Protein 8KAR (pdb70)

B-factor: mean 22.29, std 10.29, range [6.72, 79.93]

Organism: Saccharolobus solfataricus (strain ATCC 35092 / DSM 1617 / JCM 11322 / P2) (NCBI:txid273057)

InterPro domains:
  IPR006095 Glutamate/phenylalanine/leucine/valine/L-tryptophan dehydrogenase [PR00082] (94-108)
  IPR006095 Glutamate/phenylalanine/leucine/valine/L-tryptophan dehydrogenase [PR00082] (174-196)
  IPR006095 Glutamate/phenylalanine/leucine/valine/L-tryptophan dehydrogenase [PR00082] (216-236)
  IPR006095 Glutamate/phenylalanine/leucine/valine/L-tryptophan dehydrogenase [PR00082] (343-354)
  IPR006096 Glutamate/phenylalanine/leucine/valine/L-tryptophan dehydrogenase, C-terminal [PF00208] (183-417)
  IPR006096 Glutamate/phenylalanine/leucine/valine/L-tryptophan dehydrogenase, C-terminal [SM00839] (186-417)
  IPR006097 Glutamate/phenylalanine/leucine/valine/L-tryptophan dehydrogenase, dimerisation domain [PF02812] (37-163)
  IPR014362 Glutamate dehydrogenase [PIRSF000185] (8-418)
  IPR033524 Leu/Phe/Val dehydrogenases active site [PS00074] (102-115)
  IPR033922 NAD(P) binding domain of glutamate dehydrogenase [cd01076] (183-410)
  IPR036291 NAD(P)-binding domain superfamily [SSF51735] (183-418)
  IPR046346 Aminoacid dehydrogenase-like, N-terminal domain superfamily [SSF53223] (7-185)

Radius of gyration: 35.57 Å; Cα contacts (8 Å, |Δi|>4): 2792; chains: 3; bounding box: 83×95×92 Å

Secondary structure (DSSP, 8-state):
--HHHHHHHHHHHHHHHHHT--HHHHHHHTS-SEEEEEEEEEE-TTS-EEEEEEEEEEEE-TTSSEE--EEEETT--HHHHHHHHHHHHHHHHHTT-S-EEEEEEEES-GGGS-HHHHHHHHHHHHHHHGGG-BTTTEE----TT--HHHHHHHHHHHHHHH----GGG-SS--GGGT--GGGGTHHHHHHHHHHHHHHHHHTS-STT-EEEEE--SHHHHHHHHHHHHTT-EEEEEEETTEEEE-TT---HHHHHHHHHHHS-GGG-SSSEEE-HHHHHTS--SEEEE-S-SS-B-TTTGGG---SEEE--SSS-B-HHHHHHHHHHT-EEE-HHHHTTHHHHHHHHHHHHHHHTS---HHHHHHHHHHHHHHHHHHHHHHHHHH-TTS-HHHHHHHHHHHHHHHHHHHTT--/--HHHHHHHHHHHHHHHHHT--HHHHHHHTS-SEEEEEEEEEE-TTS-EEEEEEEEEEEE-TTSSEE--EEEETT--HHHHHHHHHHHHHHHHHTT-S-EEEEEEEES-GGGS-HHHHHHHHHHHHHHHGGG-BTTTEE----TT--HHHHHHHHHHHHHHH----GGG-SS--GGGT--GGGGTHHHHHHHHHHHHHHHHHSS-STT-EEEEE--SHHHHHHHHHHHHTT-EEEEEEETTEEEE-TT---HHHHHHHHHHHS-GGG-SSSEEE-HHHHHTS--SEEEE-S-SS-B-TTTGGG---SEEE--SSS-B-HHHHHHHHHHT-EEE-HHHHTTHHHHHHHHHHHHHHHTS---HHHHHHHHHHHHHHHHHHHHHHHHHSSTTS-HHHHHHHHHHHHHHHHHHHTT--/--HHHHHHHHHHHHHHHHTT--HHHHHHHTS-SEEEEEEEEEE-TTS-EEEEEEEEEEEE-TTSSEEEEEEEETT--HHHHHHHHHHHHHHHHHTT-S-EEEEEEEE--GGGS-HHHHHHHHHHHHHHHGGG-BTTTEEEE--TT--HHHHHHHHHHHHHHHS---GGG-SS--GGGT--HHHHHHHHHHHHHHHHHHHHHHSS-STT-EEEEE--SHHHHHHHHHHHHTT-EEEEEEETTEEEE-TT---HHHHHHHHHHHSSGGG-SSSEEE-HHHHHTS--SEEEE-S-SS-B-TTTGGG---SEEE--SSS-B-HHHHHHHHHHT-EEE-HHHHTTHHHHHHHHHHHHHHTTS---HHHHHHHHHHHHHHHHHHHHHHHHHS-TTS-HHHHHHHHHHHHHHHHHHHTT--

Nearest PDB structures (foldseek):
  8kar-assembly1_A  TM=1.002E+00  e=8.604E-76  Saccharolobus solfataricus
  4xgi-assembly1_D  TM=9.751E-01  e=2.715E-43  Burkholderia thailandensis E264
  4xgi-assembly1_C  TM=9.629E-01  e=1.706E-42  Burkholderia thailandensis E264
  3aog-assembly2_I  TM=8.444E-01  e=7.495E-42  Thermus thermophilus HB27
  2yfh-assembly1_C  TM=7.955E-01  e=2.673E-31  [Clostridium] symbiosum

Solvent-accessible surface area: 45843 Å² total; per-residue (Å²): 107,32,76,1,34,94,20,10,29,101,11,0,95,62,2,0,145,64,53,66,36,78,71,42,9,17,54,1,0,13,62,2,21,20,5,0,22,0,8,2,24,1,128,8,90,107,39,90,12,57,34,28,23,0,17,0,0,0,1,2,16,1,5,0,4,14,1,2,5,0,11,4,9,70,122,6,23,28,24,13,0,5,0,1,0,0,1,10,2,2,8,0,1,19,2,107,2,32,1,2,0,0,3,0,0,0,104,6,42,9,170,163,22,63,134,159,11,26,28,49,0,0,42,72,1,0,72,28,0,24,112,10,10,6,16,23,23,0,0,1,5,27,34,57,59,11,67,42,88,5,0,16,34,0,5,66,14,14,45,136,54,48,63,113,97,29,73,3,0,0,0,3,6,25,72,142,64,20,10,12,33,0,26,87,49,0,10,0,20,2,0,0,7,0,0,95,32,0,0,89,68,60,49,80,19,5,148,48,7,70,0,0,0,8,6,11,45,73,34,0,17,32,0,0,63,26,0,51,118,33,37,10,77,4,3,0,0,0,24,180,41,9,0,0,31,22,140,126,22,13,71,10,89,135,0,47,97,22,38,130,94,75,56,11,0,29,57,14,163,127,34,126,104,14,79,32,122,64,0,6,62,20,56,0,24,0,0,0,0,11,33,70,26,33,23,0,41,116,149,24,0,61,131,0,135,3,89,0,0,0,0,3,7,19,0,0,0,7,7,66,0,10,67,28,1,96,146,104,63,16,50,16,0,0,6,4,0,0,6,0,0,6,11,0,0,1,14,8,0,12,1,10,24,82,30,65,43,124,21,53,66,116,95,0,68,130,82,1,32,56,73,0,54,93,16,0,63,68,1,62,52,74,42,124,182,132,23,70,114,35,42,12,18,30,0,0,8,3,44,0,0,88,59,1,7,36,2,2,119,22,10,22,51,33,104,23,75,2,34,84,17,11,43,110,27,0,72,89,5,0,136,64,47,66,35,94,66,120,19,6,67,68,0,12,121,28,90,76,51,30,114,16,124,1,84,2,149,8,95,117,41,127,93,63,80,27,58,0,16,0,0,0,1,4,25,8,34,18,27,13,1,2,4,0,11,4,9,69,121,5,19,70,27,14,0,13,0,1,0,0,4,8,3,1,8,0,1,22,2,106,2,55,0,2,0,0,6,0,0,0,108,6,44,8,165,156,17,61,132,126,12,26,16,46,0,0,27,68,1,1,32,82,3,15,135,99,9,5,16,103,55,0,0,1,6,27,33,59,55,12,65,42,66,6,0,0,18,0,0,8,4,15,20,53,5,27,21,81,14,21,20,1,0,0,0,5,7,23,59,70,0,16,9,16,31,0,25,88,51,0,11,0,13,1,0,0,7,0,0,94,30,0,0,92,65,74,46,83,15,6,147,44,8,72,0,0,0,10,6,11,45,70,32,0,17,31,0,0,59,22,0,50,121,35,36,11,85,4,6,0,0,0,25,183,42,9,0,0,30,26,139,125,21,13,73,9,87,133,0,46,97,22,34,132,93,73,59,10,0,30,57,17,162,130,32,131,103,13,80,33,121,71,0,6,62,23,59,2,14,0,1,0,0,11,33,66,25,36,24,0,39,113,152,24,0,61,127,0,147,5,106,0,0,0,0,3,9,19,6,0,3,8,22,68,0,13,66,36,1,82,149,105,59,15,57,18,0,0,7,5,0,0,7,0,0,6,13,1,0,1,52,9,0,23,25,11,13,115,23,2,27,78,38,51,67,127,100,0,72,134,92,0,32,58,77,0,51,96,19,1,54,92,3,72,76,37,37,135,182,110,34,73,115,24,36,21,22,15,0,0,11,1,58,0,0,81,104,0,6,36,21,11,122,92,138,67,95,79,116,36,80,4,33,89,34,9,40,146,35,0,73,97,4,0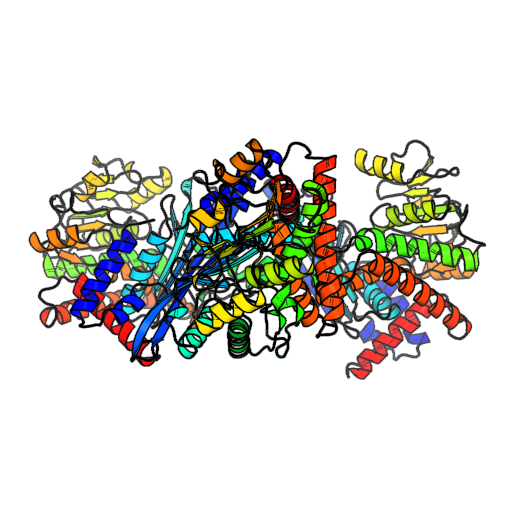,134,61,46,68,42,83,68,42,17,8,50,0,0,12,62,3,26,20,4,0,20,0,10,1,20,3,107,15,122,126,37,99,9,59,38,26,24,0,16,0,0,0,0,1,25,8,34,18,27,16,1,3,5,0,12,3,9,69,117,5,15,28,33,14,0,7,0,1,0,0,4,8,2,2,9,0,1,20,2,111,2,55,0,2,0,0,6,0,0,0,108,4,40,9,164,159,18,78,129,151,16,27,25,46,0,0,40,70,1,1,29,26,0,12,71,12,10,5,16,106,55,0,0,1,5,26,35,56,58,10,65,41,89,5,0,17,32,0,4,65,5,14,47,52,5,27,41,116,97,32,71,3,0,0,0,4,7,23,72,144,66,18,11,19,31,0,28,86,48,0,10,0,11,2,0,0,6,0,0,94,30,0,0,90,69,78,40,80,18,6,147,54,7,53,0,0,0,10,5,12,46,69,32,0,15,31,0,0,60,23,0,52,119,33,38,10,70,3,1,0,0,0,25,179,40,7,0,0,32,26,79,136,21,13,78,11,85,127,0,50,91,20,37,130,95,72,59,13,0,26,54,13,154,125,31,145,99,26,71,32,120,89,0,5,55,27,62,4,22,0,0,0,0,12,31,66,30,36,26,0,47,111,150,25,0,71,126,1,142,4,109,0,0,0,0,4,8,16,8,0,6,17,54,70,0,16,88,38,1,96,147,106,60,15,48,24,0,0,6,6,0,0,8,0,0,5,13,1,0,1,54,5,0,24,23,12,26,139,59,68,42,140,49,48,72,128,98,1,75,136,94,0,35,62,75,1,53,93,19,0,52,84,2,71,62,60,39,132,178,113,34,74,112,28,39,21,20,16,0,0,6,2,53,0,0,81,103,0,11,34,23,3,127,94,139,69,66,40

Sequence (1242 aa):
TSNLLVQQVKKLYKVGELLGLDSETIDVLSQPERVMQVKIQIRSSDGKLRTFIGWRSQHNSALGPYKGGVRYGPNVTQDEVIALSMIMTWKNSLLLLPYGGGKGGIRVDPKKLTLKELEDLSRKYVQLIHKYLGSDVDIPAPDINTNPQTMAWFLDEYIKITGKVDFAVFTGKPSELGGIGVRLYSTGLGVATIARDAANKFIGGIEGSRVIIQGFGNVGFFTAKFLSEMGAKIIGVSDIGGGVINENGIDVNRALEVVQSTGSVVNYLEGKKVTNEELLISDCDILIPAAVENVINKFNAPKVRAKLIVEGANGPLTADADEIMKQRGVIVIPDILANAGGVVGSYVEWANNRSGGIISDEEAKKLIVDRMINAFNTLYDFHKRKFADQDLRTVAMALAVDRVVGAMKARGLLTSNLLVQQVKKLYKVGELLGLDSETIDVLSQPERVMQVKIQIRSSDGKLRTFIGWRSQHNSALGPYKGGVRYGPNVTQDEVIALSMIMTWKNSLLLLPYGGGKGGIRVDPKKLTLKELEDLSRKYVQLIHKYLGSDVDIPAPDINTNPQTMAWFLDEYIKITGKVDFAVFTGKPSELGGIGVRLYSTGLGVATIARDAANKFIGGIEGSRVIIQGFGNVGFFTAKFLSEMGAKIIGVSDIGGGVINENGIDVNRALEVVQSTGSVVNYLEGKKVTNEELLISDCDILIPAAVENVINKFNAPKVRAKLIVEGANGPLTADADEIMKQRGVIVIPDILANAGGVVGSYVEWANNRSGGIISDEEAKKLIVDRMINAFNTLYDFHKRKFADQDLRTVAMALAVDRVVGAMKARGLLTSNLLVQQVKKLYKVGELLGLDSETIDVLSQPERVMQVKIQIRSSDGKLRTFIGWRSQHNSALGPYKGGVRYGPNVTQDEVIALSMIMTWKNSLLLLPYGGGKGGIRVDPKKLTLKELEDLSRKYVQLIHKYLGSDVDIPAPDINTNPQTMAWFLDEYIKITGKVDFAVFTGKPSELGGIGVRLYSTGLGVATIARDAANKFIGGIEGSRVIIQGFGNVGFFTAKFLSEMGAKIIGVSDIGGGVINENGIDVNRALEVVQSTGSVVNYLEGKKVTNEELLISDCDILIPAAVENVINKFNAPKVRAKLIVEGANGPLTADADEIMKQRGVIVIPDILANAGGVVGSYVEWANNRSGGIISDEEAKKLIVDRMINAFNTLYDFHKRKFADQDLRTVAMALAVDRVVGAMKARGLL

Foldseek 3Di:
DDCLLVQLLVLLVVLCVVLVHDPVLSVLQSAAPDKDKDKAWDQAPVRDIDIKIKMKTHRAQLQFAAEEAEAEEQPDDRSVQNSQQSLQQLLCLLLSHSHHGMYMYINDHVVPGDPVRLLSVLLVVCVVCVVQFDLGHHAYEHDHPDAQVSVVSSQVSSCVVPVDLQLSRYANHPVVSLYFPCLQQQLLVLLLLVVQVCCVVPPPGLAQFEEAEEACPSNNLSVLVVSVVVRYADQKYWHPVFIWGHSVGDPSVVLVVCCVVPVISLVVPPGDTGGSLCSQLDAGQEYEYQYEACCAELPCLLRGHYLEYGYQYAHNYGNNSQVSCLVVNRAYHHNSQSRCSNVLSSSVSSVCSVVVNPQHSVNSSVSSSVSSVVSVVVLVVCCVPPPVSDGSSSSSSSSSVVSSSVSCVVVVND/DDCLLVLQLVLQVVLCVVLVHDPVLSVLQSAAPDKDKDKAWDQAPVRDIDIKIKMKTHRAALQFAAEEAEAEEQVDDRSVQNSQQSLQQLLCLLLSHSHGGMYMYINDDVVPGDPVRLLSVLLVVCVVCVVQFDLRGHEYEHDHPDAQVSQVSSQVSSCVVPVDLQLSRYARHPVVSLYFPCLQQQQLVLLLLVVQVCCVVPVVGLAQFEEAEEACPSNNLSVLVSSVVVHHADQKYWYPVFIWGHSRGDDSVVLVVCCVVPVISLVVPHGDTGHSLCSQLDAGAEYEYQYEACQAELVCLLRGHYQEYGYQYAHNYGPNSQVSCVVVNRAYDHCSQRRCSNVLSSSVSSVCSVVVNPDHNVNSSVSSSVSSVVSVVVLVVVCVPPPVVPHSVSSSSSSSVVSSSVSCVVVVND/DDCLLVQLLVLLVVLCVVLVHDPVLSVLQSAAPDKDKDKDWDADPVGDIDIKIKMKTRRAQLQFAAEEAEAEEQPDDPSVQNSQQSLQQLLCLLLVHSHGGMYMYMNDDVVPDDPVRLLSVLLVVCVGCVVQFDLRGHEYEHDHPDAQVSVVSSQVSNCVVPVDLQLSRYARHPPVSLYFPCLQQQLLLLLLLVVQVVCVVPVPGLAAFEEEEEACPSNNLSVLVSSVVVHHADQKYWHPVFMWGHSVGDPSVVLVVCCVVPVISLPPDHGDTGGPLDSQLDATAEYEYQYEACCAELVCLLRGHYQEYEYQYAHNYGPNSVVSCVVVNRAYDHNSQRRCSNVLLSSVSSVCSVVPNPDHNVVSSVSSSVSSVVSVVVLVVVCVPPVVVHHSVSSSSSSSVVSSSVSCVVVVND

Structure (mmCIF, N/CA/C/O backbone):
data_8KAR
#
_entry.id   8KAR
#
_cell.length_a   95.267
_cell.length_b   156.419
_cell.length_c   99.330
_cell.angle_alpha   90.00
_cell.angle_beta   110.30
_cell.angle_gamma   90.00
#
_symmetry.space_group_name_H-M   'C 1 2 1'
#
loop_
_entity.id
_entity.type
_entity.pdbx_description
1 polymer 'Glutamate dehydrogenase'
2 non-polymer '2-OXOGLUTARIC ACID'
3 non-polymer NICOTINAMIDE-ADENINE-DINUCLEOTIDE
4 non-polymer 1,2-ETHANEDIOL
5 water water
#
loop_
_atom_site.group_PDB
_atom_site.id
_atom_site.type_symbol
_atom_site.label_atom_id
_atom_site.label_alt_id
_atom_site.label_comp_id
_atom_site.label_asym_id
_atom_site.label_entity_id
_atom_site.label_seq_id
_atom_site.pdbx_PDB_ins_code
_atom_site.Cartn_x
_atom_site.Cartn_y
_atom_site.Cartn_z
_atom_site.occupancy
_atom_site.B_iso_or_equiv
_atom_site.auth_seq_id
_atom_site.auth_comp_id
_atom_site.auth_asym_id
_atom_site.auth_atom_id
_atom_site.pdbx_PDB_model_num
ATOM 1 N N . THR A 1 6 ? 0.678 2.005 35.180 1.00 47.91 6 THR A N 1
ATOM 2 C CA . THR A 1 6 ? 1.501 3.197 35.341 1.00 40.97 6 THR A CA 1
ATOM 3 C C . THR A 1 6 ? 1.913 3.727 33.973 1.00 45.52 6 THR A C 1
ATOM 4 O O . THR A 1 6 ? 2.506 4.798 33.877 1.00 62.28 6 THR A O 1
ATOM 8 N N . SER A 1 7 ? 1.602 2.987 32.917 1.00 44.44 7 SER A N 1
ATOM 9 C CA . SER A 1 7 ? 1.916 3.427 31.561 1.00 40.87 7 SER A CA 1
ATOM 10 C C . SER A 1 7 ? 1.116 2.659 30.528 1.00 38.37 7 SER A C 1
ATOM 11 O O . SER A 1 7 ? 0.921 1.448 30.652 1.00 35.61 7 SER A O 1
ATOM 14 N N . ASN A 1 8 ? 0.678 3.352 29.490 1.00 34.26 8 ASN A N 1
ATOM 15 C CA . ASN A 1 8 ? -0.135 2.717 28.466 1.00 29.01 8 ASN A CA 1
ATOM 16 C C . ASN A 1 8 ? 0.668 1.735 27.619 1.00 22.63 8 ASN A C 1
ATOM 17 O O . ASN A 1 8 ? 0.094 0.859 26.981 1.00 21.62 8 ASN A O 1
ATOM 22 N N . LEU A 1 9 ? 1.991 1.885 27.596 1.00 19.31 9 LEU A N 1
ATOM 23 C CA . LEU A 1 9 ? 2.784 1.012 26.739 1.00 18.22 9 LEU A CA 1
ATOM 24 C C . LEU A 1 9 ? 2.566 -0.451 27.135 1.00 16.32 9 LEU A C 1
ATOM 25 O O . LEU A 1 9 ? 2.579 -1.347 26.298 1.00 16.08 9 LEU A O 1
ATOM 30 N N . LEU A 1 10 ? 2.369 -0.735 28.438 1.00 15.80 10 LEU A N 1
ATOM 31 C CA . LEU A 1 10 ? 2.163 -2.117 28.814 1.00 15.60 10 LEU A CA 1
ATOM 32 C C . LEU A 1 10 ? 0.837 -2.626 28.250 1.00 15.36 10 LEU A C 1
ATOM 33 O O . LEU A 1 10 ? 0.740 -3.752 27.801 1.00 15.25 10 LEU A O 1
ATOM 38 N N . VAL A 1 11 ? -0.212 -1.813 28.288 1.00 15.21 11 VAL A N 1
ATOM 39 C CA . VAL A 1 11 ? -1.480 -2.217 27.723 1.00 16.19 11 VAL A CA 1
ATOM 40 C C . VAL A 1 11 ? -1.291 -2.552 26.233 1.00 15.18 11 VAL A C 1
ATOM 41 O O . VAL A 1 11 ? -1.810 -3.550 25.749 1.00 16.01 11 VAL A O 1
ATOM 45 N N . GLN A 1 12 ? -0.519 -1.739 25.522 1.00 14.34 12 GLN A N 1
ATOM 46 C CA . GLN A 1 12 ? -0.324 -1.924 24.087 1.00 15.87 12 GLN A CA 1
ATOM 47 C C . GLN A 1 12 ? 0.476 -3.202 23.825 1.00 16.85 12 GLN A C 1
ATOM 48 O O . GLN A 1 12 ? 0.097 -4.019 23.000 1.00 18.31 12 GLN A O 1
ATOM 54 N N . GLN A 1 13 ? 1.545 -3.414 24.587 1.00 16.99 13 GLN A N 1
ATOM 55 C CA . GLN A 1 13 ? 2.426 -4.538 24.306 1.00 15.97 13 GLN A CA 1
ATOM 56 C C . GLN A 1 13 ? 1.738 -5.857 24.677 1.00 15.93 13 GLN A C 1
ATOM 57 O O . GLN A 1 13 ? 1.991 -6.878 24.061 1.00 16.16 13 GLN A O 1
ATOM 63 N N . VAL A 1 14 ? 0.894 -5.862 25.710 1.00 17.29 14 VAL A N 1
ATOM 64 C CA . VAL A 1 14 ? 0.113 -7.038 26.065 1.00 17.58 14 VAL A CA 1
ATOM 65 C C . VAL A 1 14 ? -0.922 -7.324 24.978 1.00 18.19 14 VAL A C 1
ATOM 66 O O . VAL A 1 14 ? -1.173 -8.487 24.627 1.00 18.57 14 VAL A O 1
ATOM 70 N N . LYS A 1 15 ? 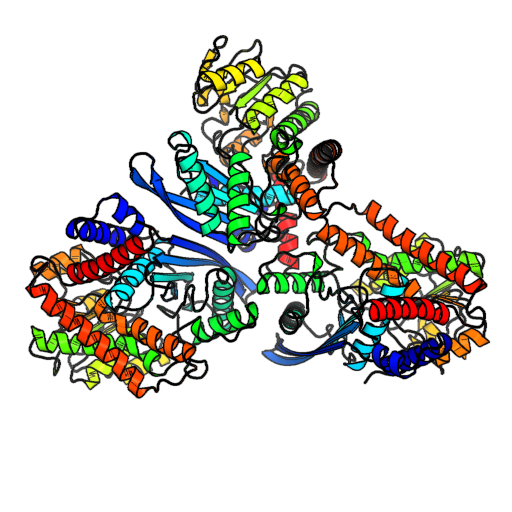-1.489 -6.284 24.401 1.00 18.99 15 LYS A N 1
ATOM 71 C CA . LYS A 1 15 ? -2.506 -6.501 23.381 1.00 22.34 15 LYS A CA 1
ATOM 72 C C . LYS A 1 15 ? -1.847 -7.091 22.130 1.00 20.97 15 LYS A C 1
ATOM 73 O O . LYS A 1 15 ? -2.387 -8.020 21.538 1.00 21.35 15 LYS A O 1
ATOM 79 N N . LYS A 1 16 ? -0.636 -6.631 21.794 1.00 18.27 16 LYS A N 1
ATOM 80 C CA . LYS A 1 16 ? 0.059 -7.136 20.620 1.00 17.76 16 LYS A CA 1
ATOM 81 C C . LYS A 1 16 ? 0.439 -8.609 20.823 1.00 17.77 16 LYS A C 1
ATOM 82 O O . LYS A 1 16 ? 0.390 -9.402 19.892 1.00 18.24 16 LYS A O 1
ATOM 88 N N . LEU A 1 17 ? 0.819 -8.981 22.043 1.00 17.30 17 LEU A N 1
ATOM 89 C CA . LEU A 1 17 ? 1.081 -10.367 22.397 1.00 18.03 17 LEU A CA 1
ATOM 90 C C . LEU A 1 17 ? -0.196 -11.217 22.296 1.00 17.58 17 LEU A C 1
ATOM 91 O O . LEU A 1 17 ? -0.148 -12.327 21.793 1.00 16.90 17 LEU A O 1
ATOM 96 N N . TYR A 1 18 ? -1.325 -10.757 22.851 1.00 18.05 18 TYR A N 1
ATOM 97 C CA . TYR A 1 18 ? -2.578 -11.494 22.757 1.00 18.28 18 TYR A CA 1
ATOM 98 C C . TYR A 1 18 ? -2.897 -11.848 21.295 1.00 18.18 18 TYR A C 1
ATOM 99 O O . TYR A 1 18 ? -3.311 -12.955 20.995 1.00 19.29 18 TYR A O 1
ATOM 108 N N . LYS A 1 19 ? -2.673 -10.918 20.379 1.00 19.62 19 LYS A N 1
ATOM 109 C CA . LYS A 1 19 ? -3.044 -11.106 18.983 1.00 21.14 19 LYS A CA 1
ATOM 110 C C . LYS A 1 19 ? -2.212 -12.204 18.329 1.00 21.64 19 LYS A C 1
ATOM 111 O O . LYS A 1 19 ? -2.770 -13.057 17.637 1.00 19.55 19 LYS A O 1
ATOM 117 N N . VAL A 1 20 ? -0.872 -12.194 18.554 1.00 20.44 20 VAL A N 1
ATOM 118 C CA . VAL A 1 20 ? -0.033 -13.237 17.990 1.00 20.37 20 VAL A CA 1
ATOM 119 C C . VAL A 1 20 ? -0.299 -14.582 18.686 1.00 20.39 20 VAL A C 1
ATOM 120 O O . VAL A 1 20 ? -0.295 -15.614 18.042 1.00 19.12 20 VAL A O 1
ATOM 124 N N . GLY A 1 21 ? -0.542 -14.590 20.008 1.00 20.59 21 GLY A N 1
ATOM 125 C CA . GLY A 1 21 ? -0.843 -15.835 20.696 1.00 19.74 21 GLY A CA 1
ATOM 126 C C . GLY A 1 21 ? -2.070 -16.543 20.115 1.00 20.63 21 GLY A C 1
ATOM 127 O O . GLY A 1 21 ? -2.067 -17.764 19.974 1.00 21.88 21 GLY A O 1
ATOM 128 N N . GLU A 1 22 ? -3.115 -15.773 19.803 1.00 20.88 22 GLU A N 1
ATOM 129 C CA . GLU A 1 22 ? -4.318 -16.288 19.163 1.00 23.16 22 GLU A CA 1
ATOM 130 C C . GLU A 1 22 ? -3.967 -16.892 17.798 1.00 23.42 22 GLU A C 1
ATOM 131 O O . GLU A 1 22 ? -4.441 -17.985 17.473 1.00 20.43 22 GLU A O 1
ATOM 137 N N . LEU A 1 23 ? -3.076 -16.227 17.041 1.00 21.70 23 LEU A N 1
ATOM 138 C CA . LEU A 1 23 ? -2.719 -16.720 15.716 1.00 23.35 23 LEU A CA 1
ATOM 139 C C . LEU A 1 23 ? -1.941 -18.033 15.831 1.00 22.83 23 LEU A C 1
ATOM 140 O O . LEU A 1 23 ? -2.131 -18.919 15.008 1.00 24.00 23 LEU A O 1
ATOM 145 N N . LEU A 1 24 ? -1.127 -18.175 16.887 1.00 22.51 24 LEU A N 1
ATOM 146 C CA . LEU A 1 24 ? -0.304 -19.364 17.098 1.00 22.50 24 LEU A CA 1
ATOM 147 C C . LEU A 1 24 ? -1.113 -20.518 17.695 1.00 21.23 24 LEU A C 1
ATOM 148 O O . LEU A 1 24 ? -0.621 -21.638 17.775 1.00 23.00 24 LEU A O 1
ATOM 153 N N . GLY A 1 25 ? -2.322 -20.229 18.170 1.00 20.31 25 GLY A N 1
ATOM 154 C CA . GLY A 1 25 ? -3.166 -21.232 18.783 1.00 20.91 25 GLY A CA 1
ATOM 155 C C . GLY A 1 25 ? -2.725 -21.545 20.213 1.00 21.59 25 GLY A C 1
ATOM 156 O O . GLY A 1 25 ? -2.932 -22.651 20.671 1.00 20.98 25 GLY A O 1
ATOM 157 N N . LEU A 1 26 ? -2.046 -20.599 20.873 1.00 21.12 26 LEU A N 1
ATOM 158 C CA . LEU A 1 26 ? -1.525 -20.814 22.211 1.00 21.67 26 LEU A CA 1
ATOM 159 C C . LEU A 1 26 ? -2.688 -20.816 23.186 1.00 23.24 26 LEU A C 1
ATOM 160 O O . LEU A 1 26 ? -3.681 -20.123 22.980 1.00 21.91 26 LEU A O 1
ATOM 165 N N . ASP A 1 27 ? -2.547 -21.534 24.294 1.00 24.62 27 ASP A N 1
ATOM 166 C CA . ASP A 1 27 ? -3.651 -21.481 25.227 1.00 26.15 27 ASP A CA 1
ATOM 167 C C . ASP A 1 27 ? -3.568 -20.201 26.051 1.00 23.25 27 ASP A C 1
ATOM 168 O O . ASP A 1 27 ? -2.533 -19.541 26.174 1.00 20.72 27 ASP A O 1
ATOM 173 N N . SER A 1 28 ? -4.746 -19.814 26.531 1.00 23.08 28 SER A N 1
ATOM 174 C CA . SER A 1 28 ? -4.946 -18.540 27.179 1.00 23.23 28 SER A CA 1
ATOM 175 C C . SER A 1 28 ? -3.945 -18.388 28.330 1.00 21.11 28 SER A C 1
ATOM 176 O O . SER A 1 28 ? -3.387 -17.324 28.560 1.00 18.56 28 SER A O 1
ATOM 179 N N . GLU A 1 29 ? -3.684 -19.504 29.003 1.00 21.68 29 GLU A N 1
ATOM 180 C CA . GLU A 1 29 ? -2.888 -19.495 30.213 1.00 22.91 29 GLU A CA 1
ATOM 181 C C . GLU A 1 29 ? -1.417 -19.319 29.858 1.00 19.86 29 GLU A C 1
ATOM 182 O O . GLU A 1 29 ? -0.701 -18.683 30.612 1.00 20.39 29 GLU A O 1
ATOM 188 N N . THR A 1 30 ? -0.998 -19.826 28.691 1.00 18.85 30 THR A N 1
ATOM 189 C CA . THR A 1 30 ? 0.375 -19.687 28.243 1.00 18.13 30 THR A CA 1
ATOM 190 C C . THR A 1 30 ? 0.595 -18.222 27.900 1.00 16.92 30 THR A C 1
ATOM 191 O O . THR A 1 30 ? 1.630 -17.652 28.210 1.00 16.75 30 THR A O 1
ATOM 195 N N . ILE A 1 31 ? -0.384 -17.639 27.215 1.00 15.99 31 ILE A N 1
ATOM 196 C CA . ILE A 1 31 ? -0.287 -16.219 26.895 1.00 16.23 31 ILE A CA 1
ATOM 197 C C . ILE A 1 31 ? -0.145 -15.424 28.187 1.00 16.36 31 ILE A C 1
ATOM 198 O O . ILE A 1 31 ? 0.697 -14.521 28.248 1.00 16.38 31 ILE A O 1
ATOM 203 N N . ASP A 1 32 ? -0.920 -15.785 29.215 1.00 16.87 32 ASP A N 1
ATOM 204 C CA . ASP A 1 32 ? -0.814 -15.097 30.487 1.00 18.01 32 ASP A CA 1
ATOM 205 C C . ASP A 1 32 ? 0.615 -15.120 31.023 1.00 16.93 32 ASP A C 1
ATOM 206 O O . ASP A 1 32 ? 1.076 -14.114 31.537 1.00 17.95 32 ASP A O 1
ATOM 211 N N . VAL A 1 33 ? 1.287 -16.278 30.994 1.00 16.72 33 VAL A N 1
ATOM 212 C CA . VAL A 1 33 ? 2.652 -16.366 31.491 1.00 16.61 33 VAL A CA 1
ATOM 213 C C . VAL A 1 33 ? 3.568 -15.423 30.732 1.00 16.38 33 VAL A C 1
ATOM 214 O O . VAL A 1 33 ? 4.381 -14.720 31.335 1.00 16.16 33 VAL A O 1
ATOM 218 N N . LEU A 1 34 ? 3.468 -15.433 29.391 1.00 16.81 34 LEU A N 1
ATOM 219 C CA . LEU A 1 34 ? 4.273 -14.542 28.558 1.00 17.18 34 LEU A CA 1
ATOM 220 C C . LEU A 1 34 ? 3.946 -13.063 28.774 1.00 18.49 34 LEU A C 1
ATOM 221 O O . LEU A 1 34 ? 4.812 -12.223 28.511 1.00 20.11 34 LEU A O 1
ATOM 226 N N . SER A 1 35 ? 2.711 -12.735 29.183 1.00 19.16 35 SER A N 1
ATOM 227 C CA . SER A 1 35 ? 2.275 -11.364 29.392 1.00 17.93 35 SER A CA 1
ATOM 228 C C . SER A 1 35 ? 2.872 -10.689 30.641 1.00 20.53 35 SER A C 1
ATOM 229 O O . SER A 1 35 ? 2.720 -9.454 30.811 1.00 20.70 35 SER A O 1
ATOM 232 N N . GLN A 1 36 ? 3.472 -11.474 31.542 1.00 18.23 36 GLN A N 1
ATOM 233 C CA . GLN A 1 36 ? 3.899 -11.017 32.864 1.00 17.67 36 GLN A CA 1
ATOM 234 C C . GLN A 1 36 ? 5.399 -11.240 32.996 1.00 15.90 36 GLN A C 1
ATOM 235 O O . GLN A 1 36 ? 5.917 -12.274 32.585 1.00 14.95 36 GLN A O 1
ATOM 241 N N . PRO A 1 37 ? 6.091 -10.269 33.592 1.00 13.52 37 PRO A N 1
ATOM 242 C CA . PRO A 1 37 ? 7.523 -10.471 33.722 1.00 13.39 37 PRO A CA 1
ATOM 243 C C . PRO A 1 37 ? 7.923 -11.363 34.865 1.00 12.48 37 PRO A C 1
ATOM 244 O O . PRO A 1 37 ? 7.302 -11.356 35.896 1.00 13.14 37 PRO A O 1
ATOM 248 N N . GLU A 1 38 ? 9.046 -12.084 34.699 1.00 12.39 38 GLU A N 1
ATOM 249 C CA . GLU A 1 38 ? 9.514 -12.889 35.785 1.00 12.34 38 GLU A CA 1
ATOM 250 C C . GLU A 1 38 ? 9.854 -12.145 37.048 1.00 11.82 38 GLU A C 1
ATOM 251 O O . GLU A 1 38 ? 9.507 -12.568 38.124 1.00 12.91 38 GLU A O 1
ATOM 257 N N . ARG A 1 39 ? 10.582 -11.023 36.917 1.00 13.33 39 ARG A N 1
ATOM 258 C CA . ARG A 1 39 ? 11.016 -10.309 38.085 1.00 13.19 39 ARG A CA 1
ATOM 259 C C . ARG A 1 39 ? 11.135 -8.821 37.792 1.00 12.63 39 ARG A C 1
ATOM 260 O O . ARG A 1 39 ? 11.629 -8.432 36.767 1.00 13.61 39 ARG A O 1
ATOM 268 N N . VAL A 1 40 ? 10.617 -8.034 38.694 1.00 11.73 40 VAL A N 1
ATOM 269 C CA . VAL A 1 40 ? 10.751 -6.580 38.557 1.00 10.17 40 VAL A CA 1
ATOM 270 C C . VAL A 1 40 ? 11.287 -6.056 39.876 1.00 10.73 40 VAL A C 1
ATOM 271 O O . VAL A 1 40 ? 10.771 -6.429 40.936 1.00 9.89 40 VAL A O 1
ATOM 275 N N . MET A 1 41 ? 12.312 -5.168 39.799 1.00 11.45 41 MET A N 1
ATOM 276 C CA . MET A 1 41 ? 12.863 -4.542 40.981 1.00 11.71 41 MET A CA 1
ATOM 277 C C . MET A 1 41 ? 12.529 -3.058 40.858 1.00 12.70 41 MET A C 1
ATOM 278 O O . MET A 1 41 ? 12.624 -2.509 39.770 1.00 12.06 41 MET A O 1
ATOM 283 N N . GLN A 1 42 ? 12.049 -2.493 41.953 1.00 12.11 42 GLN A N 1
ATOM 284 C CA . GLN A 1 42 ? 11.956 -1.039 42.084 1.00 14.21 42 GLN A CA 1
ATOM 285 C C . GLN A 1 42 ? 12.920 -0.607 43.169 1.00 14.11 42 GLN A C 1
ATOM 286 O O . GLN A 1 42 ? 12.972 -1.235 44.214 1.00 16.48 42 GLN A O 1
ATOM 292 N N . VAL A 1 43 ? 13.636 0.499 42.989 1.00 15.90 43 VAL A N 1
ATOM 293 C CA . VAL A 1 43 ? 14.634 0.865 43.972 1.00 15.75 43 VAL A CA 1
ATOM 294 C C . VAL A 1 43 ? 14.573 2.386 44.178 1.00 15.77 43 VAL A C 1
ATOM 295 O O . VAL A 1 43 ? 14.263 3.166 43.270 1.00 16.46 43 VAL A O 1
ATOM 299 N N . LYS A 1 44 ? 14.871 2.781 45.423 1.00 15.17 44 LYS A N 1
ATOM 300 C CA . LYS A 1 44 ? 14.965 4.171 45.802 1.00 17.16 44 LYS A CA 1
ATOM 301 C C . LYS A 1 44 ? 16.431 4.607 45.756 1.00 17.78 44 LYS A C 1
ATOM 302 O O . LYS A 1 44 ? 17.290 3.966 46.372 1.00 17.46 44 LYS A O 1
ATOM 308 N N . ILE A 1 45 ? 16.670 5.758 45.111 1.00 17.66 45 ILE A N 1
ATOM 309 C CA . ILE A 1 45 ? 17.982 6.364 45.003 1.00 19.41 45 ILE A CA 1
ATOM 310 C C . ILE A 1 45 ? 17.876 7.761 45.591 1.00 21.16 45 ILE A C 1
ATOM 311 O O . ILE A 1 45 ? 17.075 8.538 45.088 1.00 21.52 45 ILE A O 1
ATOM 316 N N . GLN A 1 46 ? 18.642 8.082 46.647 1.00 23.85 46 GLN A N 1
ATOM 317 C CA . GLN A 1 46 ? 18.703 9.477 47.070 1.00 25.13 46 GLN A CA 1
ATOM 318 C C . GLN A 1 46 ? 20.097 10.024 46.785 1.00 27.05 46 GLN A C 1
ATOM 319 O O . GLN A 1 46 ? 21.093 9.325 46.864 1.00 27.93 46 GLN A O 1
ATOM 325 N N . ILE A 1 47 ? 20.135 11.294 46.398 1.00 28.16 47 ILE A N 1
ATOM 326 C CA . ILE A 1 47 ? 21.391 11.975 46.143 1.00 31.22 47 ILE A CA 1
ATOM 327 C C . ILE A 1 47 ? 21.319 13.342 46.816 1.00 30.76 47 ILE A C 1
ATOM 328 O O . ILE A 1 47 ? 20.253 13.942 46.913 1.00 30.62 47 ILE A O 1
ATOM 333 N N . ARG A 1 48 ? 22.486 13.825 47.235 1.00 35.93 48 ARG A N 1
ATOM 334 C CA . ARG A 1 48 ? 22.653 15.172 47.765 1.00 41.56 48 ARG A CA 1
ATOM 335 C C . ARG A 1 48 ? 23.103 16.059 46.614 1.00 37.73 48 ARG A C 1
ATOM 336 O O . ARG A 1 48 ? 24.154 15.818 46.052 1.00 39.06 48 ARG A O 1
ATOM 344 N N . SER A 1 49 ? 22.298 17.053 46.255 1.00 38.25 49 SER A N 1
ATOM 345 C CA . SER A 1 49 ? 22.555 17.850 45.067 1.00 45.05 49 SER A CA 1
ATOM 346 C C . SER A 1 49 ? 23.627 18.904 45.344 1.00 50.18 49 SER A C 1
ATOM 347 O O . SER A 1 49 ? 24.051 19.055 46.490 1.00 48.35 49 SER A O 1
ATOM 350 N N . SER A 1 50 ? 24.048 19.609 44.273 1.00 57.63 50 SER A N 1
ATOM 351 C CA . SER A 1 50 ? 25.032 20.689 44.325 1.00 60.51 50 SER A CA 1
ATOM 352 C C . SER A 1 50 ? 24.588 21.776 45.302 1.00 61.32 50 SER A C 1
ATOM 353 O O . SER A 1 50 ? 25.401 22.291 46.059 1.00 69.08 50 SER A O 1
ATOM 356 N N . ASP A 1 51 ? 23.291 22.109 45.277 1.00 61.91 51 ASP A N 1
ATOM 357 C CA . ASP A 1 51 ? 22.710 23.129 46.140 1.00 60.84 51 ASP A CA 1
ATOM 358 C C . ASP A 1 51 ? 22.637 22.681 47.604 1.00 56.94 51 ASP A C 1
ATOM 359 O O . ASP A 1 51 ? 22.283 23.491 48.454 1.00 61.04 51 ASP A O 1
ATOM 364 N N . GLY A 1 52 ? 22.929 21.408 47.913 1.00 54.47 52 GLY A N 1
ATOM 365 C CA . GLY A 1 52 ? 22.882 20.920 49.287 1.00 50.60 52 GLY A CA 1
ATOM 366 C C . GLY A 1 52 ? 21.565 20.213 49.625 1.00 46.80 52 GLY A C 1
ATOM 367 O O . GLY A 1 52 ? 21.426 19.640 50.696 1.00 45.28 52 GLY A O 1
ATOM 368 N N . LYS A 1 53 ? 20.617 20.224 48.682 1.00 47.76 53 LYS A N 1
ATOM 369 C CA . LYS A 1 53 ? 19.292 19.640 48.847 1.00 47.57 53 LYS A CA 1
ATOM 370 C C . LYS A 1 53 ? 19.355 18.126 48.609 1.00 40.32 53 LYS A C 1
ATOM 371 O O . LYS A 1 53 ? 20.011 17.658 47.683 1.00 35.03 53 LYS A O 1
ATOM 377 N N . LEU A 1 54 ? 18.663 17.360 49.457 1.00 37.12 54 LEU A N 1
ATOM 378 C CA . LEU A 1 54 ? 18.538 15.920 49.274 1.00 35.98 54 LEU A CA 1
ATOM 379 C C . LEU A 1 54 ? 17.361 15.629 48.349 1.00 32.24 54 LEU A C 1
ATOM 380 O O . LEU A 1 54 ? 16.276 16.162 48.542 1.00 33.13 54 LEU A O 1
ATOM 385 N N . ARG A 1 55 ? 17.591 14.815 47.316 1.00 31.30 55 ARG A N 1
ATOM 386 C CA . ARG A 1 55 ? 16.537 14.484 46.366 1.00 29.10 55 ARG A CA 1
ATOM 387 C C . ARG A 1 55 ? 16.433 12.970 46.225 1.00 24.53 55 ARG A C 1
ATOM 388 O O . ARG A 1 55 ? 17.444 12.278 46.184 1.00 23.42 55 ARG A O 1
ATOM 396 N N . THR A 1 56 ? 15.189 12.497 46.113 1.00 19.93 56 THR A N 1
ATOM 397 C CA . THR A 1 56 ? 14.901 11.058 46.015 1.00 17.91 56 THR A CA 1
ATOM 398 C C . THR A 1 56 ? 14.301 10.732 44.645 1.00 17.90 56 THR A C 1
ATOM 399 O O . THR A 1 56 ? 13.336 11.376 44.223 1.00 17.73 56 THR A O 1
ATOM 403 N N . PHE A 1 57 ? 14.824 9.664 44.000 1.00 16.88 57 PHE A N 1
ATOM 404 C CA . PHE A 1 57 ? 14.349 9.221 42.698 1.00 14.99 57 PHE A CA 1
ATOM 405 C C . PHE A 1 57 ? 14.028 7.728 42.760 1.00 15.58 57 PHE A C 1
ATOM 406 O O . PHE A 1 57 ? 14.683 6.972 43.481 1.00 16.31 57 PHE A O 1
ATOM 414 N N . ILE A 1 58 ? 13.059 7.314 41.960 1.00 15.53 58 ILE A N 1
ATOM 415 C CA . ILE A 1 58 ? 12.714 5.895 41.868 1.00 13.93 58 ILE A CA 1
ATOM 416 C C . ILE A 1 58 ? 13.156 5.327 40.522 1.00 13.26 58 ILE A C 1
ATOM 417 O O . ILE A 1 58 ? 12.940 5.956 39.482 1.00 15.06 58 ILE A O 1
ATOM 422 N N . GLY A 1 59 ? 13.682 4.082 40.523 1.00 13.38 59 GLY A N 1
ATOM 423 C CA . GLY A 1 59 ? 14.005 3.413 39.266 1.00 12.48 59 GLY A CA 1
ATOM 424 C C . GLY A 1 59 ? 13.539 1.946 39.295 1.00 12.22 59 GLY A C 1
ATOM 425 O O . GLY A 1 59 ? 13.133 1.442 40.354 1.00 10.55 59 GLY A O 1
ATOM 426 N N . TRP A 1 60 ? 13.510 1.339 38.105 1.00 10.72 60 TRP A N 1
ATOM 427 C CA . TRP A 1 60 ? 13.151 -0.063 37.939 1.00 12.11 60 TRP A CA 1
ATOM 428 C C . TRP A 1 60 ? 14.163 -0.829 37.095 1.00 12.31 60 TRP A C 1
ATOM 429 O O . TRP A 1 60 ? 14.830 -0.291 36.212 1.00 13.53 60 TRP A O 1
ATOM 440 N N . ARG A 1 61 ? 14.194 -2.160 37.315 1.00 12.85 61 ARG A N 1
ATOM 441 C CA . ARG A 1 61 ? 14.760 -3.094 36.382 1.00 12.55 61 ARG A CA 1
ATOM 442 C C . ARG A 1 61 ? 13.749 -4.239 36.213 1.00 11.64 61 ARG A C 1
ATOM 443 O O . ARG A 1 61 ? 13.317 -4.815 37.203 1.00 11.63 61 ARG A O 1
ATOM 451 N N . SER A 1 62 ? 13.231 -4.388 34.973 1.00 12.14 62 SER A N 1
ATOM 452 C CA . SER A 1 62 ? 12.259 -5.424 34.667 1.00 12.97 62 SER A CA 1
ATOM 453 C C . SER A 1 62 ? 12.985 -6.523 33.930 1.00 13.01 62 SER A C 1
ATOM 454 O O . SER A 1 62 ? 13.556 -6.282 32.856 1.00 14.49 62 SER A O 1
ATOM 457 N N . GLN A 1 63 ? 12.788 -7.733 34.405 1.00 13.30 63 GLN A N 1
ATOM 458 C CA . GLN A 1 63 ? 13.425 -8.917 33.872 1.00 14.10 63 GLN A CA 1
ATOM 459 C C . GLN A 1 63 ? 12.259 -9.777 33.383 1.00 12.86 63 GLN A C 1
ATOM 460 O O . GLN A 1 63 ? 11.640 -10.488 34.157 1.00 14.32 63 GLN A O 1
ATOM 466 N N . HIS A 1 64 ? 11.940 -9.665 32.078 1.00 13.05 64 HIS A N 1
ATOM 467 C CA . HIS A 1 64 ? 10.638 -10.079 31.584 1.00 13.77 64 HIS A CA 1
ATOM 468 C C . HIS A 1 64 ? 10.645 -11.593 31.406 1.00 13.00 64 HIS A C 1
ATOM 469 O O . HIS A 1 64 ? 9.731 -12.287 31.886 1.00 11.44 64 HIS A O 1
ATOM 476 N N . ASN A 1 65 ? 11.673 -12.073 30.687 1.00 13.20 65 ASN A N 1
ATOM 477 C CA . ASN A 1 65 ? 11.712 -13.451 30.235 1.00 11.56 65 ASN A CA 1
ATOM 478 C C . ASN A 1 65 ? 13.167 -13.875 30.008 1.00 12.02 65 ASN A C 1
ATOM 479 O O . ASN A 1 65 ? 13.902 -13.168 29.317 1.00 12.12 65 ASN A O 1
ATOM 484 N N . SER A 1 66 ? 13.539 -15.048 30.539 1.00 11.09 66 SER A N 1
ATOM 485 C CA . SER A 1 66 ? 14.907 -15.574 30.426 1.00 11.93 66 SER A CA 1
ATOM 486 C C . SER A 1 66 ? 14.922 -17.018 29.889 1.00 12.11 66 SER A C 1
ATOM 487 O O . SER A 1 66 ? 15.896 -17.775 30.062 1.00 12.71 66 SER A O 1
ATOM 490 N N . ALA A 1 67 ? 13.866 -17.403 29.141 1.00 12.59 67 ALA A N 1
ATOM 491 C CA . ALA A 1 67 ? 13.812 -18.728 28.521 1.00 13.56 67 ALA A CA 1
ATOM 492 C C . ALA A 1 67 ? 15.048 -18.984 27.644 1.00 13.34 67 ALA A C 1
ATOM 493 O O . ALA A 1 67 ? 15.606 -20.084 27.681 1.00 12.23 67 ALA A O 1
ATOM 495 N N . LEU A 1 68 ? 15.564 -17.907 26.997 1.00 13.60 68 LEU A N 1
ATOM 496 C CA . LEU A 1 68 ? 16.528 -18.055 25.904 1.00 13.69 68 LEU A CA 1
ATOM 497 C C . LEU A 1 68 ? 17.895 -17.545 26.316 1.00 13.52 68 LEU A C 1
ATOM 498 O O . LEU A 1 68 ? 18.834 -17.641 25.548 1.00 14.83 68 LEU A O 1
ATOM 503 N N . GLY A 1 69 ? 18.025 -17.149 27.591 1.00 14.57 69 GLY A N 1
ATOM 504 C CA . GLY A 1 69 ? 19.307 -16.686 28.076 1.00 15.05 69 GLY A CA 1
ATOM 505 C C . GLY A 1 69 ? 19.150 -15.583 29.120 1.00 13.84 69 GLY A C 1
ATOM 506 O O . GLY A 1 69 ? 18.043 -15.210 29.521 1.00 13.99 69 GLY A O 1
ATOM 507 N N . PRO A 1 70 ? 20.270 -14.990 29.559 1.00 14.53 70 PRO A N 1
ATOM 508 C CA . PRO A 1 70 ? 20.219 -13.881 30.506 1.00 13.77 70 PRO A CA 1
ATOM 509 C C . PRO A 1 70 ? 19.459 -12.689 29.939 1.00 13.02 70 PRO A C 1
ATOM 510 O O . PRO A 1 70 ? 19.422 -12.441 28.706 1.00 12.40 70 PRO A O 1
ATOM 514 N N . TYR A 1 71 ? 18.879 -11.927 30.860 1.00 13.01 71 TYR A N 1
ATOM 515 C CA . TYR A 1 71 ? 18.120 -10.732 30.475 1.00 14.68 71 TYR A CA 1
ATOM 516 C C . TYR A 1 71 ? 19.081 -9.728 29.823 1.00 13.07 71 TYR A C 1
ATOM 517 O O . TYR A 1 71 ? 20.269 -9.644 30.184 1.00 11.56 71 TYR A O 1
ATOM 526 N N . LYS A 1 72 ? 18.593 -9.076 28.752 1.00 14.10 72 LYS A N 1
ATOM 527 C CA . LYS A 1 72 ? 19.335 -8.058 28.019 1.00 13.66 72 LYS A CA 1
ATOM 528 C C . LYS A 1 72 ? 18.463 -6.857 27.675 1.00 13.18 72 LYS A C 1
ATOM 529 O O . LYS A 1 72 ? 17.399 -7.028 27.069 1.00 11.60 72 LYS A O 1
ATOM 535 N N . GLY A 1 73 ? 18.973 -5.629 27.924 1.00 11.40 73 GLY A N 1
ATOM 536 C CA . GLY A 1 73 ? 18.257 -4.439 27.497 1.00 13.64 73 GLY A CA 1
ATOM 537 C C . GLY A 1 73 ? 18.767 -3.179 28.182 1.00 13.46 73 GLY A C 1
ATOM 538 O O . GLY A 1 73 ? 19.321 -3.236 29.290 1.00 15.02 73 GLY A O 1
ATOM 539 N N . GLY A 1 74 ? 18.408 -2.028 27.618 1.00 14.64 74 GLY A N 1
ATOM 540 C CA . GLY A 1 74 ? 18.973 -0.761 28.034 1.00 14.38 74 GLY A CA 1
ATOM 541 C C . GLY A 1 74 ? 18.338 -0.157 29.286 1.00 15.27 74 GLY A C 1
ATOM 542 O O . GLY A 1 74 ? 17.378 -0.687 29.832 1.00 14.07 74 GLY A O 1
ATOM 543 N N . VAL A 1 75 ? 18.851 1.031 29.659 1.00 15.99 75 VAL A N 1
ATOM 544 C CA . VAL A 1 75 ? 18.305 1.747 30.786 1.00 14.53 75 VAL A CA 1
ATOM 545 C C . VAL A 1 75 ? 18.025 3.202 30.333 1.00 12.69 75 VAL A C 1
ATOM 546 O O . VAL A 1 75 ? 18.881 3.841 29.760 1.00 13.02 75 VAL A O 1
ATOM 550 N N . ARG A 1 76 ? 16.798 3.658 30.565 1.00 11.58 76 ARG A N 1
ATOM 551 C CA . ARG A 1 76 ? 16.420 5.055 30.185 1.00 13.27 76 ARG A CA 1
ATOM 552 C C . ARG A 1 76 ? 16.191 5.949 31.344 1.00 13.95 76 ARG A C 1
ATOM 553 O O . ARG A 1 76 ? 15.695 5.533 32.370 1.00 12.52 76 ARG A O 1
ATOM 561 N N . TYR A 1 77 ? 16.596 7.233 31.165 1.00 14.63 77 TYR A N 1
ATOM 562 C CA . TYR A 1 77 ? 16.353 8.218 32.178 1.00 14.23 77 TYR A CA 1
ATOM 563 C C . TYR A 1 77 ? 15.368 9.237 31.585 1.00 13.35 77 TYR A C 1
ATOM 564 O O . TYR A 1 77 ? 15.520 9.695 30.478 1.00 12.54 77 TYR A O 1
ATOM 573 N N . GLY A 1 78 ? 14.333 9.503 32.333 1.00 14.12 78 GLY A N 1
ATOM 574 C CA . GLY A 1 78 ? 13.309 10.432 31.840 1.00 14.34 78 GLY A CA 1
ATOM 575 C C . GLY A 1 78 ? 12.268 10.750 32.891 1.00 16.36 78 GLY A C 1
ATOM 576 O O . GLY A 1 78 ? 11.995 9.926 33.761 1.00 15.79 78 GLY A O 1
ATOM 577 N N . PRO A 1 79 ? 11.678 11.984 32.854 1.00 16.07 79 PRO A N 1
ATOM 578 C CA . PRO A 1 79 ? 10.795 12.437 33.929 1.00 15.59 79 PRO A CA 1
ATOM 579 C C . PRO A 1 79 ? 9.410 11.773 33.925 1.00 17.23 79 PRO A C 1
ATOM 580 O O . PRO A 1 79 ? 8.726 11.811 34.943 1.00 14.78 79 PRO A O 1
ATOM 584 N N . ASN A 1 80 ? 9.052 11.093 32.820 1.00 17.48 80 ASN A N 1
ATOM 585 C CA . ASN A 1 80 ? 7.786 10.358 32.719 1.00 19.50 80 ASN A CA 1
ATOM 586 C C . ASN A 1 80 ? 7.946 8.843 32.766 1.00 18.46 80 ASN A C 1
ATOM 587 O O . ASN A 1 80 ? 6.945 8.132 32.595 1.00 21.60 80 ASN A O 1
ATOM 592 N N . VAL A 1 81 ? 9.148 8.337 33.085 1.00 15.69 81 VAL A N 1
ATOM 593 C CA . VAL A 1 81 ? 9.338 6.909 33.230 1.00 15.30 81 VAL A CA 1
ATOM 594 C C . VAL A 1 81 ? 8.485 6.362 34.371 1.00 14.86 81 VAL A C 1
ATOM 595 O O . VAL A 1 81 ? 8.462 6.911 35.468 1.00 17.95 81 VAL A O 1
ATOM 599 N N . THR A 1 82 ? 7.863 5.202 34.138 1.00 15.26 82 THR A N 1
ATOM 600 C CA . THR A 1 82 ? 7.064 4.531 35.139 1.00 14.22 82 THR A CA 1
ATOM 601 C C . THR A 1 82 ? 7.402 3.055 35.106 1.00 14.18 82 THR A C 1
ATOM 602 O O . THR A 1 82 ? 7.929 2.630 34.089 1.00 14.53 82 THR A O 1
ATOM 606 N N . GLN A 1 83 ? 6.991 2.339 36.152 1.00 14.43 83 GLN A N 1
ATOM 607 C CA . GLN A 1 83 ? 7.160 0.884 36.255 1.00 16.31 83 GLN A CA 1
ATOM 608 C C . GLN A 1 83 ? 6.614 0.161 35.025 1.00 17.43 83 GLN A C 1
ATOM 609 O O . GLN A 1 83 ? 7.277 -0.697 34.443 1.00 15.14 83 GLN A O 1
ATOM 615 N N . ASP A 1 84 ? 5.342 0.399 34.685 1.00 16.07 84 ASP A N 1
ATOM 616 C CA . ASP A 1 84 ? 4.758 -0.326 33.563 1.00 16.16 84 ASP A CA 1
ATOM 617 C C . ASP A 1 84 ? 5.414 -0.002 32.219 1.00 14.73 84 ASP A C 1
ATOM 618 O O . ASP A 1 84 ? 5.479 -0.875 31.355 1.00 14.91 84 ASP A O 1
ATOM 623 N N . GLU A 1 85 ? 5.969 1.203 32.066 1.00 13.87 85 GLU A N 1
ATOM 624 C CA . GLU A 1 85 ? 6.715 1.492 30.867 1.00 13.30 85 GLU A CA 1
ATOM 625 C C . GLU A 1 85 ? 7.965 0.590 30.784 1.00 12.46 85 GLU A C 1
ATOM 626 O O . GLU A 1 85 ? 8.294 0.095 29.740 1.00 11.35 85 GLU A O 1
ATOM 632 N N . VAL A 1 86 ? 8.633 0.475 31.917 1.00 11.79 86 VAL A N 1
ATOM 633 C CA . VAL A 1 86 ? 9.875 -0.285 31.897 1.00 11.12 86 VAL A CA 1
ATOM 634 C C . VAL A 1 86 ? 9.558 -1.776 31.638 1.00 11.22 86 VAL A C 1
ATOM 635 O O . VAL A 1 86 ? 10.279 -2.473 30.912 1.00 11.50 86 VAL A O 1
ATOM 639 N N . ILE A 1 87 ? 8.503 -2.264 32.264 1.00 11.60 87 ILE A N 1
ATOM 640 C CA . ILE A 1 87 ? 8.065 -3.644 32.036 1.00 11.67 87 ILE A CA 1
ATOM 641 C C . ILE A 1 87 ? 7.774 -3.825 30.543 1.00 11.57 87 ILE A C 1
ATOM 642 O O . ILE A 1 87 ? 8.276 -4.729 29.921 1.00 13.11 87 ILE A O 1
ATOM 647 N N . ALA A 1 88 ? 6.943 -2.993 29.968 1.00 12.42 88 ALA A N 1
ATOM 648 C CA . ALA A 1 88 ? 6.608 -3.100 28.542 1.00 12.38 88 ALA A CA 1
ATOM 649 C C . ALA A 1 88 ? 7.829 -3.114 27.637 1.00 13.37 88 ALA A C 1
ATOM 650 O O . ALA A 1 88 ? 7.914 -3.921 26.694 1.00 13.13 88 ALA A O 1
ATOM 652 N N . LEU A 1 89 ? 8.761 -2.157 27.869 1.00 12.87 89 LEU A N 1
ATOM 653 C CA . LEU A 1 89 ? 9.998 -2.131 27.125 1.00 11.49 89 LEU A CA 1
ATOM 654 C C . LEU A 1 89 ? 10.757 -3.450 27.267 1.00 11.29 89 LEU A C 1
ATOM 655 O O . LEU A 1 89 ? 11.320 -3.908 26.280 1.00 11.14 89 LEU A O 1
ATOM 660 N N . SER A 1 90 ? 10.828 -4.030 28.479 1.00 10.37 90 SER A N 1
ATOM 661 C CA . SER A 1 90 ? 11.479 -5.332 28.667 1.00 10.64 90 SER A CA 1
ATOM 662 C C . SER A 1 90 ? 10.828 -6.433 27.831 1.00 11.05 90 SER A C 1
ATOM 663 O O . SER A 1 90 ? 11.510 -7.386 27.405 1.00 12.09 90 SER A O 1
ATOM 666 N N . MET A 1 91 ? 9.508 -6.374 27.575 1.00 11.66 91 MET A N 1
ATOM 667 C CA . MET A 1 91 ? 8.812 -7.392 26.791 1.00 12.32 91 MET A CA 1
ATOM 668 C C . MET A 1 91 ? 9.218 -7.297 25.318 1.00 12.96 91 MET A C 1
ATOM 669 O O . MET A 1 91 ? 9.416 -8.298 24.642 1.00 11.76 91 MET A O 1
ATOM 674 N N . ILE A 1 92 ? 9.456 -6.077 24.851 1.00 11.53 92 ILE A N 1
ATOM 675 C CA . ILE A 1 92 ? 9.845 -5.856 23.456 1.00 11.74 92 ILE A CA 1
ATOM 676 C C . ILE A 1 92 ? 11.239 -6.451 23.269 1.00 11.39 92 ILE A C 1
ATOM 677 O O . ILE A 1 92 ? 11.577 -6.948 22.212 1.00 12.03 92 ILE A O 1
ATOM 682 N N . MET A 1 93 ? 12.083 -6.334 24.286 1.00 12.06 93 MET A N 1
ATOM 683 C CA . MET A 1 93 ? 13.436 -6.886 24.255 1.00 11.29 93 MET A CA 1
ATOM 684 C C . MET A 1 93 ? 13.384 -8.417 24.158 1.00 12.01 93 MET A C 1
ATOM 685 O O . MET A 1 93 ? 14.193 -9.008 23.458 1.00 13.99 93 MET A O 1
ATOM 690 N N . THR A 1 94 ? 12.459 -9.063 24.875 1.00 11.25 94 THR A N 1
ATOM 691 C CA . THR A 1 94 ? 12.329 -10.517 24.786 1.00 11.31 94 THR A CA 1
ATOM 692 C C . THR A 1 94 ? 12.121 -10.911 23.319 1.00 11.79 94 THR A C 1
ATOM 693 O O . THR A 1 94 ? 12.794 -11.792 22.798 1.00 11.98 94 THR A O 1
ATOM 697 N N . TRP A 1 95 ? 11.164 -10.286 22.673 1.00 13.33 95 TRP A N 1
ATOM 698 C CA . TRP A 1 95 ? 10.772 -10.629 21.307 1.00 14.19 95 TRP A CA 1
ATOM 699 C C . TRP A 1 95 ? 11.885 -10.325 20.313 1.00 14.04 95 TRP A C 1
ATOM 700 O O . TRP A 1 95 ? 12.148 -11.127 19.422 1.00 14.74 95 TRP A O 1
ATOM 711 N N . LYS A 1 96 ? 12.525 -9.155 20.439 1.00 13.39 96 LYS A N 1
ATOM 712 C CA . LYS A 1 96 ? 13.620 -8.737 19.573 1.00 13.89 96 LYS A CA 1
ATOM 713 C C . LYS A 1 96 ? 14.750 -9.755 19.640 1.00 13.38 96 LYS A C 1
ATOM 714 O O . LYS A 1 96 ? 15.292 -10.161 18.613 1.00 13.64 96 LYS A O 1
ATOM 720 N N . ASN A 1 97 ? 15.096 -10.168 20.866 1.00 11.80 97 ASN A N 1
ATOM 721 C CA . ASN A 1 97 ? 16.275 -11.008 21.101 1.00 11.83 97 ASN A CA 1
ATOM 722 C C . ASN A 1 97 ? 15.985 -12.405 20.562 1.00 11.53 97 ASN A C 1
ATOM 723 O O . ASN A 1 97 ? 16.883 -13.073 20.013 1.00 14.32 97 ASN A O 1
ATOM 728 N N . SER A 1 98 ? 14.729 -12.841 20.722 1.00 13.07 98 SER A N 1
ATOM 729 C CA . SER A 1 98 ? 14.287 -14.107 20.191 1.00 14.17 98 SER A CA 1
ATOM 730 C C . SER A 1 98 ? 14.357 -14.089 18.651 1.00 14.52 98 SER A C 1
ATOM 731 O O . SER A 1 98 ? 14.863 -15.009 18.038 1.00 14.26 98 SER A O 1
ATOM 734 N N . LEU A 1 99 ? 13.769 -13.063 18.042 1.00 15.59 99 LEU A N 1
ATOM 735 C CA . LEU A 1 99 ? 13.703 -12.917 16.578 1.00 15.32 99 LEU A CA 1
ATOM 736 C C . LEU A 1 99 ? 15.101 -12.996 15.982 1.00 15.21 99 LEU A C 1
ATOM 737 O O . LEU A 1 99 ? 15.297 -13.655 14.961 1.00 16.71 99 LEU A O 1
ATOM 742 N N . LEU A 1 100 ? 16.065 -12.300 16.604 1.00 14.70 100 LEU A N 1
ATOM 743 C CA . LEU A 1 100 ? 17.416 -12.227 16.077 1.00 15.37 100 LEU A CA 1
ATOM 744 C C . LEU A 1 100 ? 18.271 -13.421 16.499 1.00 16.43 100 LEU A C 1
ATOM 745 O O . LEU A 1 100 ? 19.486 -13.434 16.220 1.00 14.65 100 LEU A O 1
ATOM 750 N N . LEU A 1 101 ? 17.638 -14.422 17.151 1.00 15.91 101 LEU A N 1
ATOM 751 C CA . LEU A 1 101 ? 18.278 -15.663 17.596 1.00 17.72 101 LEU A CA 1
ATOM 752 C C . LEU A 1 101 ? 19.481 -15.382 18.502 1.00 17.48 101 LEU A C 1
ATOM 753 O O . LEU A 1 101 ? 20.514 -16.048 18.425 1.00 19.07 101 LEU A O 1
ATOM 758 N N . LEU A 1 102 ? 19.369 -14.356 19.331 1.00 17.58 102 LEU A N 1
ATOM 759 C CA . LEU A 1 102 ? 20.383 -14.032 20.316 1.00 16.60 102 LEU A CA 1
ATOM 760 C C . LEU A 1 102 ? 20.174 -14.903 21.556 1.00 16.91 102 LEU A C 1
ATOM 761 O O . LEU A 1 102 ? 19.026 -15.259 21.871 1.00 15.16 102 LEU A O 1
ATOM 766 N N . PRO A 1 103 ? 21.267 -15.290 22.270 1.00 15.14 103 PRO A N 1
ATOM 767 C CA . PRO A 1 103 ? 21.158 -16.090 23.495 1.00 15.84 103 PRO A CA 1
ATOM 768 C C . PRO A 1 103 ? 20.835 -15.224 24.705 1.00 13.64 103 PRO A C 1
ATOM 769 O O . PRO A 1 103 ? 21.475 -15.325 25.752 1.00 12.84 103 PRO A O 1
ATOM 773 N N . TYR A 1 104 ? 19.756 -14.425 24.569 1.00 13.74 104 TYR A N 1
ATOM 774 C CA . TYR A 1 104 ? 19.373 -13.394 25.522 1.00 12.28 104 TYR A CA 1
ATOM 775 C C . TYR A 1 104 ? 17.861 -13.423 25.742 1.00 11.19 104 TYR A C 1
ATOM 776 O O . TYR A 1 104 ? 17.141 -13.523 24.766 1.00 11.07 104 TYR A O 1
ATOM 785 N N . GLY A 1 105 ? 17.403 -13.310 27.021 1.00 10.15 105 GLY A N 1
ATOM 786 C CA . GLY A 1 105 ? 16.058 -12.859 27.311 1.00 11.08 105 GLY A CA 1
ATOM 787 C C . GLY A 1 105 ? 15.911 -11.337 27.272 1.00 10.97 105 GLY A C 1
ATOM 788 O O . GLY A 1 105 ? 16.838 -10.590 26.918 1.00 12.79 105 GLY A O 1
ATOM 789 N N . GLY A 1 106 ? 14.747 -10.853 27.708 1.00 11.66 106 GLY A N 1
ATOM 790 C CA . GLY A 1 106 ? 14.419 -9.430 27.693 1.00 10.04 106 GLY A CA 1
ATOM 791 C C . GLY A 1 106 ? 14.515 -8.795 29.076 1.00 10.80 106 GLY A C 1
ATOM 792 O O . GLY A 1 106 ? 13.936 -9.255 30.058 1.00 11.58 106 GLY A O 1
ATOM 793 N N . GLY A 1 107 ? 15.226 -7.663 29.116 1.00 11.53 107 GLY A N 1
ATOM 794 C CA . GLY A 1 107 ? 15.313 -6.876 30.330 1.00 12.17 107 GLY A CA 1
ATOM 795 C C . GLY A 1 107 ? 15.259 -5.397 29.965 1.00 12.27 107 GLY A C 1
ATOM 796 O O . GLY A 1 107 ? 15.448 -5.021 28.806 1.00 12.76 107 GLY A O 1
ATOM 797 N N . LYS A 1 108 ? 14.944 -4.562 30.929 1.00 11.92 108 LYS A N 1
ATOM 798 C CA . LYS A 1 108 ? 14.968 -3.115 30.699 1.00 11.39 108 LYS A CA 1
ATOM 799 C C . LYS A 1 108 ? 15.020 -2.386 32.029 1.00 11.49 108 LYS A C 1
ATOM 800 O O . LYS A 1 108 ? 14.534 -2.849 33.055 1.00 11.01 108 LYS A O 1
ATOM 806 N N . GLY A 1 109 ? 15.545 -1.148 32.013 1.00 11.38 109 GLY A N 1
ATOM 807 C CA . GLY A 1 109 ? 15.542 -0.348 33.208 1.00 10.57 109 GLY A CA 1
ATOM 808 C C . GLY A 1 109 ? 15.163 1.092 32.897 1.00 10.21 109 GLY A C 1
ATOM 809 O O . GLY A 1 109 ? 15.128 1.507 31.732 1.00 9.98 109 GLY A O 1
ATOM 810 N N . GLY A 1 110 ? 14.768 1.782 33.952 1.00 9.27 110 GLY A N 1
ATOM 811 C CA . GLY A 1 110 ? 14.428 3.216 33.860 1.00 9.64 110 GLY A CA 1
ATOM 812 C C . GLY A 1 110 ? 14.557 3.928 35.186 1.00 10.11 110 GLY A C 1
ATOM 813 O O . GLY A 1 110 ? 14.302 3.370 36.241 1.00 11.80 110 GLY A O 1
ATOM 814 N N . ILE A 1 111 ? 14.968 5.212 35.145 1.00 11.54 111 ILE A N 1
ATOM 815 C CA . ILE A 1 111 ? 14.855 6.005 36.354 1.00 13.01 111 ILE A CA 1
ATOM 816 C C . ILE A 1 111 ? 13.953 7.188 36.007 1.00 12.85 111 ILE A C 1
ATOM 817 O O . ILE A 1 111 ? 14.021 7.709 34.901 1.00 12.41 111 ILE A O 1
ATOM 822 N N . ARG A 1 112 ? 13.077 7.528 36.938 1.00 12.83 112 ARG A N 1
ATOM 823 C CA . ARG A 1 112 ? 12.128 8.622 36.822 1.00 13.70 112 ARG A CA 1
ATOM 824 C C . ARG A 1 112 ? 12.816 9.898 37.325 1.00 13.29 112 ARG A C 1
ATOM 825 O O . ARG A 1 112 ? 12.897 10.168 38.526 1.00 13.05 112 ARG A O 1
ATOM 833 N N . VAL A 1 113 ? 13.370 10.626 36.378 1.00 13.61 113 VAL A N 1
ATOM 834 C CA . VAL A 1 113 ? 14.250 11.775 36.645 1.00 11.94 113 VAL A CA 1
ATOM 835 C C . VAL A 1 113 ? 14.336 12.584 35.367 1.00 14.47 113 VAL A C 1
ATOM 836 O O . VAL A 1 113 ? 14.294 12.030 34.285 1.00 13.13 113 VAL A O 1
ATOM 840 N N . ASP A 1 114 ? 14.519 13.907 35.486 1.00 16.99 114 ASP A N 1
ATOM 841 C CA . ASP A 1 114 ? 14.872 14.733 34.351 1.00 17.83 114 ASP A CA 1
ATOM 842 C C . ASP A 1 114 ? 16.379 14.952 34.316 1.00 18.39 114 ASP A C 1
ATOM 843 O O . ASP A 1 114 ? 16.895 15.799 35.034 1.00 19.14 114 ASP A O 1
ATOM 848 N N . PRO A 1 115 ? 17.130 14.192 33.482 1.00 20.36 115 PRO A N 1
ATOM 849 C CA . PRO A 1 115 ? 18.586 14.225 33.537 1.00 21.16 115 PRO A CA 1
ATOM 850 C C . PRO A 1 115 ? 19.146 15.566 33.090 1.00 23.17 115 PRO A C 1
ATOM 851 O O . PRO A 1 115 ? 20.288 15.871 33.404 1.00 24.71 115 PRO A O 1
ATOM 855 N N . LYS A 1 116 ? 18.345 16.328 32.334 1.00 26.33 116 LYS A N 1
ATOM 856 C CA . LYS A 1 116 ? 18.771 17.614 31.819 1.00 29.84 116 LYS A CA 1
ATOM 857 C C . LYS A 1 116 ? 18.861 18.633 32.954 1.00 28.59 116 LYS A C 1
ATOM 858 O O . LYS A 1 116 ? 19.479 19.677 32.777 1.00 27.68 116 LYS A O 1
ATOM 864 N N . LYS A 1 117 ? 18.280 18.308 34.117 1.00 25.99 117 LYS A N 1
ATOM 865 C CA . LYS A 1 117 ? 18.256 19.207 35.256 1.00 25.33 117 LYS A CA 1
ATOM 866 C C . LYS A 1 117 ? 19.256 18.818 36.336 1.00 25.61 117 LYS A C 1
ATOM 867 O O . LYS A 1 117 ? 19.243 19.408 37.413 1.00 24.92 117 LYS A O 1
ATOM 873 N N . LEU A 1 118 ? 20.079 17.787 36.080 1.00 22.95 118 LEU A N 1
ATOM 874 C CA . LEU A 1 118 ? 21.079 17.351 37.029 1.00 21.26 118 LEU A CA 1
ATOM 875 C C . LEU A 1 118 ? 22.450 17.731 36.474 1.00 19.48 118 LEU A C 1
ATOM 876 O O . LEU A 1 118 ? 22.671 17.766 35.257 1.00 19.72 118 LEU A O 1
ATOM 881 N N . THR A 1 119 ? 23.383 17.932 37.379 1.00 18.85 119 THR A N 1
ATOM 882 C CA . THR A 1 119 ? 24.791 18.073 36.989 1.00 20.88 119 THR A CA 1
ATOM 883 C C . THR A 1 119 ? 25.385 16.714 36.602 1.00 20.81 119 THR A C 1
ATOM 884 O O . THR A 1 119 ? 24.803 15.656 36.882 1.00 18.37 119 THR A O 1
ATOM 888 N N . LEU A 1 120 ? 26.557 16.721 35.950 1.00 20.83 120 LEU A N 1
ATOM 889 C CA . LEU A 1 120 ? 27.236 15.477 35.593 1.00 21.48 120 LEU A CA 1
ATOM 890 C C . LEU A 1 120 ? 27.561 14.655 36.844 1.00 21.30 120 LEU A C 1
ATOM 891 O O . LEU A 1 120 ? 27.488 13.401 36.822 1.00 18.10 120 LEU A O 1
ATOM 896 N N . LYS A 1 121 ? 27.937 15.364 37.921 1.00 22.97 121 LYS A N 1
ATOM 897 C CA . LYS A 1 121 ? 28.284 14.712 39.180 1.00 24.52 121 LYS A CA 1
ATOM 898 C C . LYS A 1 121 ? 27.054 14.020 39.780 1.00 19.88 121 LYS A C 1
ATOM 899 O O . LYS A 1 121 ? 27.137 12.909 40.278 1.00 17.64 121 LYS A O 1
ATOM 905 N N . GLU A 1 122 ? 25.902 14.684 39.704 1.00 19.54 122 GLU A N 1
ATOM 906 C CA . GLU A 1 122 ? 24.647 14.113 40.153 1.00 17.39 122 GLU A CA 1
ATOM 907 C C . GLU A 1 122 ? 24.264 12.882 39.338 1.00 16.30 122 GLU A C 1
ATOM 908 O O . GLU A 1 122 ? 23.763 11.925 39.897 1.00 13.73 122 GLU A O 1
ATOM 914 N N . LEU A 1 123 ? 24.437 12.953 38.009 1.00 15.73 123 LEU A N 1
ATOM 915 C CA . LEU A 1 123 ? 24.038 11.884 37.138 1.00 14.34 123 LEU A CA 1
ATOM 916 C C . LEU A 1 123 ? 24.923 10.669 37.389 1.00 14.46 123 LEU A C 1
ATOM 917 O O . LEU A 1 123 ? 24.442 9.549 37.341 1.00 13.49 123 LEU A O 1
ATOM 922 N N . GLU A 1 124 ? 26.183 10.917 37.722 1.00 14.27 124 GLU A N 1
ATOM 923 C CA . GLU A 1 124 ? 27.117 9.856 38.014 1.00 14.58 124 GLU A CA 1
ATOM 924 C C . GLU A 1 124 ? 26.689 9.136 39.288 1.00 14.73 124 GLU A C 1
ATOM 925 O O . GLU A 1 124 ? 26.682 7.904 39.360 1.00 17.16 124 GLU A O 1
ATOM 931 N N . ASP A 1 125 ? 26.341 9.934 40.289 1.00 15.88 125 ASP A N 1
ATOM 932 C CA . ASP A 1 125 ? 25.963 9.406 41.591 1.00 18.37 125 ASP A CA 1
ATOM 933 C C . ASP A 1 125 ? 24.653 8.608 41.450 1.00 17.07 125 ASP A C 1
ATOM 934 O O . ASP A 1 125 ? 24.526 7.487 41.970 1.00 15.52 125 ASP A O 1
ATOM 939 N N . LEU A 1 126 ? 23.708 9.179 40.682 1.00 14.90 126 LEU A N 1
ATOM 940 C CA . LEU A 1 126 ? 22.472 8.469 40.335 1.00 15.93 126 LEU A CA 1
ATOM 941 C C . LEU A 1 126 ? 22.773 7.103 39.689 1.00 14.68 126 LEU A C 1
ATOM 942 O O . LEU A 1 126 ? 22.149 6.067 40.033 1.00 13.38 126 LEU A O 1
ATOM 947 N N . SER A 1 127 ? 23.688 7.109 38.689 1.00 13.27 127 SER A N 1
ATOM 948 C CA . SER A 1 127 ? 23.972 5.916 37.916 1.00 14.75 127 SER A CA 1
ATOM 949 C C . SER A 1 127 ? 24.587 4.836 38.795 1.00 13.65 127 SER A C 1
ATOM 950 O O . SER A 1 127 ? 24.176 3.667 38.709 1.00 13.38 127 SER A O 1
ATOM 953 N N . ARG A 1 128 ? 25.562 5.227 39.602 1.00 15.24 128 ARG A N 1
ATOM 954 C CA . ARG A 1 128 ? 26.218 4.278 40.494 1.00 17.31 128 ARG A CA 1
ATOM 955 C C . ARG A 1 128 ? 25.245 3.617 41.458 1.00 17.15 128 ARG A C 1
ATOM 956 O O . ARG A 1 128 ? 25.266 2.408 41.649 1.00 13.94 128 ARG A O 1
ATOM 964 N N . LYS A 1 129 ? 24.340 4.403 42.006 1.00 17.67 129 LYS A N 1
ATOM 965 C CA . LYS A 1 129 ? 23.446 3.908 43.044 1.00 18.04 129 LYS A CA 1
ATOM 966 C C . LYS A 1 129 ? 22.408 2.982 42.437 1.00 16.07 129 LYS A C 1
ATOM 967 O O . LYS A 1 129 ? 22.064 1.960 43.032 1.00 16.17 129 LYS A O 1
ATOM 973 N N . TYR A 1 130 ? 22.014 3.248 41.180 1.00 16.10 130 TYR A N 1
ATOM 974 C CA . TYR A 1 130 ? 21.084 2.373 40.489 1.00 15.63 130 TYR A CA 1
ATOM 975 C C . TYR A 1 130 ? 21.716 0.991 40.402 1.00 14.61 130 TYR A C 1
ATOM 976 O O . TYR A 1 130 ? 21.061 -0.021 40.691 1.00 13.76 130 TYR A O 1
ATOM 985 N N . VAL A 1 131 ? 22.967 0.926 39.920 1.00 13.81 131 VAL A N 1
ATOM 986 C CA . VAL A 1 131 ? 23.653 -0.373 39.829 1.00 12.64 131 VAL A CA 1
ATOM 987 C C . VAL A 1 131 ? 23.756 -1.011 41.222 1.00 13.67 131 VAL A C 1
ATOM 988 O O . VAL A 1 131 ? 23.500 -2.220 41.371 1.00 13.24 131 VAL A O 1
ATOM 992 N N . GLN A 1 132 ? 24.156 -0.228 42.208 1.00 14.62 132 GLN A N 1
ATOM 993 C CA . GLN A 1 132 ? 24.357 -0.749 43.553 1.00 16.88 132 GLN A CA 1
ATOM 994 C C . GLN A 1 132 ? 23.088 -1.440 44.050 1.00 16.23 132 GLN A C 1
ATOM 995 O O . GLN A 1 132 ? 23.179 -2.516 44.631 1.00 15.94 132 GLN A O 1
ATOM 1001 N N . LEU A 1 133 ? 21.914 -0.831 43.835 1.00 14.68 133 LEU A N 1
ATOM 1002 C CA . LEU A 1 133 ? 20.682 -1.338 44.456 1.00 15.20 133 LEU A CA 1
ATOM 1003 C C . LEU A 1 133 ? 20.130 -2.625 43.824 1.00 14.08 133 LEU A C 1
ATOM 1004 O O . LEU A 1 133 ? 19.375 -3.348 44.458 1.00 13.06 133 LEU A O 1
ATOM 1009 N N . ILE A 1 134 ? 20.479 -2.915 42.560 1.00 13.53 134 ILE A N 1
ATOM 1010 C CA . ILE A 1 134 ? 19.935 -4.055 41.868 1.00 13.41 134 ILE A CA 1
ATOM 1011 C C . ILE A 1 134 ? 21.018 -5.130 41.603 1.00 12.74 134 ILE A C 1
ATOM 1012 O O . ILE A 1 134 ? 20.735 -6.174 41.009 1.00 12.27 134 ILE A O 1
ATOM 1017 N N . HIS A 1 135 ? 22.293 -4.850 41.964 1.00 11.41 135 HIS A N 1
ATOM 1018 C CA . HIS A 1 135 ? 23.384 -5.661 41.443 1.00 13.40 135 HIS A CA 1
ATOM 1019 C C . HIS A 1 135 ? 23.316 -7.159 41.752 1.00 12.89 135 HIS A C 1
ATOM 1020 O O . HIS A 1 135 ? 23.973 -7.908 41.057 1.00 15.12 135 HIS A O 1
ATOM 1027 N N . LYS A 1 136 ? 22.601 -7.607 42.793 1.00 13.72 136 LYS A N 1
ATOM 1028 C CA . LYS A 1 136 ? 22.479 -9.026 43.066 1.00 13.77 136 LYS A CA 1
ATOM 1029 C C . LYS A 1 136 ? 21.741 -9.762 41.956 1.00 14.69 136 LYS A C 1
ATOM 1030 O O . LYS A 1 136 ? 21.852 -10.991 41.922 1.00 14.11 136 LYS A O 1
ATOM 1036 N N . TYR A 1 137 ? 21.007 -9.030 41.102 1.00 13.14 137 TYR A N 1
ATOM 1037 C CA . TYR A 1 137 ? 20.281 -9.563 39.950 1.00 12.12 137 TYR A CA 1
ATOM 1038 C C . TYR A 1 137 ? 20.827 -9.012 38.636 1.00 10.74 137 TYR A C 1
ATOM 1039 O O . TYR A 1 137 ? 20.182 -9.117 37.590 1.00 11.58 137 TYR A O 1
ATOM 1048 N N . LEU A 1 138 ? 22.081 -8.545 38.653 1.00 10.89 138 LEU A N 1
ATOM 1049 C CA . LEU A 1 138 ? 22.872 -8.310 37.429 1.00 10.99 138 LEU A CA 1
ATOM 1050 C C . LEU A 1 138 ? 24.057 -9.290 37.331 1.00 10.89 138 LEU A C 1
ATOM 1051 O O . LEU A 1 138 ? 24.491 -9.877 38.302 1.00 11.47 138 LEU A O 1
ATOM 1056 N N . GLY A 1 139 ? 24.586 -9.465 36.112 1.00 10.09 139 GLY A N 1
ATOM 1057 C CA . GLY A 1 139 ? 25.796 -10.217 35.894 1.00 11.80 139 GLY A CA 1
ATOM 1058 C C . GLY A 1 139 ? 25.915 -10.429 34.395 1.00 11.15 139 GLY A C 1
ATOM 1059 O O . GLY A 1 139 ? 24.903 -10.368 33.726 1.00 14.13 139 GLY A O 1
ATOM 1060 N N . SER A 1 140 ? 27.100 -10.793 33.931 1.00 12.75 140 SER A N 1
ATOM 1061 C CA . SER A 1 140 ? 27.326 -10.970 32.493 1.00 11.03 140 SER A CA 1
ATOM 1062 C C . SER A 1 140 ? 26.667 -12.249 31.971 1.00 11.85 140 SER A C 1
ATOM 1063 O O . SER A 1 140 ? 26.571 -12.476 30.745 1.00 11.60 140 SER A O 1
ATOM 1066 N N . ASP A 1 141 ? 26.202 -13.079 32.894 1.00 12.84 141 ASP A N 1
ATOM 1067 C CA . ASP A 1 141 ? 25.392 -14.251 32.596 1.00 14.60 141 ASP A CA 1
ATOM 1068 C C . ASP A 1 141 ? 24.079 -14.256 33.392 1.00 14.42 141 ASP A C 1
ATOM 1069 O O . ASP A 1 141 ? 23.465 -15.319 33.539 1.00 13.81 141 ASP A O 1
ATOM 1074 N N . VAL A 1 142 ? 23.579 -13.067 33.753 1.00 13.65 142 VAL A N 1
ATOM 1075 C CA . VAL A 1 142 ? 22.321 -12.935 34.471 1.00 14.22 142 VAL A CA 1
ATOM 1076 C C . VAL A 1 142 ? 21.425 -11.857 33.852 1.00 13.15 142 VAL A C 1
ATOM 1077 O O . VAL A 1 142 ? 20.275 -12.105 33.467 1.00 13.89 142 VAL A O 1
ATOM 1081 N N . ASP A 1 143 ? 21.985 -10.638 33.736 1.00 12.22 143 ASP A N 1
ATOM 1082 C CA . ASP A 1 143 ? 21.246 -9.506 33.193 1.00 12.20 143 ASP A CA 1
ATOM 1083 C C . ASP A 1 143 ? 22.269 -8.443 32.824 1.00 10.56 143 ASP A C 1
ATOM 1084 O O . ASP A 1 143 ? 22.947 -7.948 33.703 1.00 11.99 143 ASP A O 1
ATOM 1089 N N . ILE A 1 144 ? 22.383 -8.158 31.506 1.00 10.14 144 ILE A N 1
ATOM 1090 C CA . ILE A 1 144 ? 23.390 -7.284 30.950 1.00 12.22 144 ILE A CA 1
ATOM 1091 C C . ILE A 1 144 ? 22.747 -5.972 30.457 1.00 11.35 144 ILE A C 1
ATOM 1092 O O . ILE A 1 144 ? 22.253 -5.843 29.310 1.00 11.92 144 ILE A O 1
ATOM 1097 N N . PRO A 1 145 ? 22.777 -4.891 31.224 1.00 12.09 145 PRO A N 1
ATOM 1098 C CA . PRO A 1 145 ? 22.261 -3.614 30.689 1.00 12.07 145 PRO A CA 1
ATOM 1099 C C . PRO A 1 145 ? 23.099 -2.929 29.594 1.00 12.43 145 PRO A C 1
ATOM 1100 O O . PRO A 1 145 ? 24.172 -3.420 29.201 1.00 12.56 145 PRO A O 1
ATOM 1104 N N . ALA A 1 146 ? 22.624 -1.736 29.206 1.00 12.56 146 ALA A N 1
ATOM 1105 C CA . ALA A 1 146 ? 23.047 -1.018 28.022 1.00 11.71 146 ALA A CA 1
ATOM 1106 C C . ALA A 1 146 ? 22.406 0.366 28.043 1.00 12.99 146 ALA A C 1
ATOM 1107 O O . ALA A 1 146 ? 21.591 0.631 28.927 1.00 12.07 146 ALA A O 1
ATOM 1109 N N . PRO A 1 147 ? 22.720 1.257 27.065 1.00 14.04 147 PRO A N 1
ATOM 1110 C CA . PRO A 1 147 ? 22.035 2.558 26.935 1.00 12.84 147 PRO A CA 1
ATOM 1111 C C . PRO A 1 147 ? 20.588 2.497 26.418 1.00 12.76 147 PRO A C 1
ATOM 1112 O O . PRO A 1 147 ? 20.112 1.468 25.918 1.00 12.59 147 PRO A O 1
ATOM 1116 N N . ASP A 1 148 ? 19.895 3.627 26.539 1.00 11.25 148 ASP A N 1
ATOM 1117 C CA . ASP A 1 148 ? 18.602 3.847 25.954 1.00 12.08 148 ASP A CA 1
ATOM 1118 C C . ASP A 1 148 ? 18.408 5.348 26.019 1.00 11.18 148 ASP A C 1
ATOM 1119 O O . ASP A 1 148 ? 19.412 6.046 25.963 1.00 11.71 148 ASP A O 1
ATOM 1124 N N . ILE A 1 149 ? 17.174 5.860 26.113 1.00 11.90 149 ILE A N 1
ATOM 1125 C CA . ILE A 1 149 ? 17.029 7.319 26.102 1.00 11.27 149 ILE A CA 1
ATOM 1126 C C . ILE A 1 149 ? 17.772 7.929 27.275 1.00 11.80 149 ILE A C 1
ATOM 1127 O O . ILE A 1 149 ? 17.518 7.555 28.422 1.00 11.21 149 ILE A O 1
ATOM 1132 N N . ASN A 1 150 ? 18.554 8.999 26.980 1.00 14.47 150 ASN A N 1
ATOM 1133 C CA . ASN A 1 150 ? 19.279 9.796 27.944 1.00 15.06 150 ASN A CA 1
ATOM 1134 C C . ASN A 1 150 ? 20.414 9.036 28.642 1.00 14.35 150 ASN A C 1
ATOM 1135 O O . ASN A 1 150 ? 20.981 9.547 29.607 1.00 14.28 150 ASN A O 1
ATOM 1140 N N . THR A 1 151 ? 20.791 7.836 28.189 1.00 13.92 151 THR A N 1
ATOM 1141 C CA . THR A 1 151 ? 22.023 7.229 28.675 1.00 13.69 151 THR A CA 1
ATOM 1142 C C . THR A 1 151 ? 22.888 6.926 27.465 1.00 14.30 151 THR A C 1
ATOM 1143 O O . THR A 1 151 ? 22.412 6.973 26.349 1.00 13.48 151 THR A O 1
ATOM 1147 N N . ASN A 1 152 ? 24.180 6.605 27.699 1.00 15.26 152 ASN A N 1
ATOM 1148 C CA . ASN A 1 152 ? 25.177 6.710 26.659 1.00 14.93 152 ASN A CA 1
ATOM 1149 C C . ASN A 1 152 ? 26.427 5.987 27.166 1.00 14.32 152 ASN A C 1
ATOM 1150 O O . ASN A 1 152 ? 26.478 5.522 28.321 1.00 14.40 152 ASN A O 1
ATOM 1155 N N . PRO A 1 153 ? 27.486 5.880 26.360 1.00 13.37 153 PRO A N 1
ATOM 1156 C CA . PRO A 1 153 ? 28.705 5.202 26.832 1.00 12.88 153 PRO A CA 1
ATOM 1157 C C . PRO A 1 153 ? 29.293 5.725 28.151 1.00 13.19 153 PRO A C 1
ATOM 1158 O O . PRO A 1 153 ? 29.835 4.978 28.940 1.00 13.51 153 PRO A O 1
ATOM 1162 N N . GLN A 1 154 ? 29.158 7.036 28.408 1.00 12.85 154 GLN A N 1
ATOM 1163 C CA . GLN A 1 154 ? 29.604 7.608 29.660 1.00 12.79 154 GLN A CA 1
ATOM 1164 C C . GLN A 1 154 ? 28.821 7.032 30.831 1.00 12.88 154 GLN A C 1
ATOM 1165 O O . GLN A 1 154 ? 29.411 6.800 31.888 1.00 13.45 154 GLN A O 1
ATOM 1171 N N . THR A 1 155 ? 27.483 6.905 30.686 1.00 13.01 155 THR A N 1
ATOM 1172 C CA . THR A 1 155 ? 26.683 6.236 31.708 1.00 12.62 155 THR A CA 1
ATOM 1173 C C . THR A 1 155 ? 27.201 4.811 31.949 1.00 12.67 155 THR A C 1
ATOM 1174 O O . THR A 1 155 ? 27.321 4.358 33.096 1.00 11.37 155 THR A O 1
ATOM 1178 N N . MET A 1 156 ? 27.470 4.109 30.860 1.00 11.44 156 MET A N 1
ATOM 1179 C CA . MET A 1 156 ? 27.909 2.713 30.963 1.00 12.76 156 MET A CA 1
ATOM 1180 C C . MET A 1 156 ? 29.278 2.635 31.638 1.00 12.40 156 MET A C 1
ATOM 1181 O O . MET A 1 156 ? 29.605 1.576 32.210 1.00 16.50 156 MET A O 1
ATOM 1186 N N . ALA A 1 157 ? 30.140 3.667 31.475 1.00 14.17 157 ALA A N 1
ATOM 1187 C CA . ALA A 1 157 ? 31.454 3.612 32.129 1.00 12.46 157 ALA A CA 1
ATOM 1188 C C . ALA A 1 157 ? 31.223 3.710 33.643 1.00 12.97 157 ALA A C 1
ATOM 1189 O O . ALA A 1 157 ? 31.909 3.097 34.423 1.00 12.47 157 ALA A O 1
ATOM 1191 N N . TRP A 1 158 ? 30.254 4.533 34.065 1.00 12.73 158 TRP A N 1
ATOM 1192 C CA . TRP A 1 158 ? 29.987 4.683 35.501 1.00 12.38 158 TRP A CA 1
ATOM 1193 C C . TRP A 1 158 ? 29.401 3.395 36.074 1.00 12.91 158 TRP A C 1
ATOM 1194 O O . TRP A 1 158 ? 29.670 3.037 37.213 1.00 13.03 158 TRP A O 1
ATOM 1205 N N . PHE A 1 159 ? 28.445 2.829 35.343 1.00 14.07 159 PHE A N 1
ATOM 1206 C CA . PHE A 1 159 ? 27.796 1.578 35.699 1.00 13.65 159 PHE A CA 1
ATOM 1207 C C . PHE A 1 159 ? 28.877 0.532 35.882 1.00 13.41 159 PHE A C 1
ATOM 1208 O O . PHE A 1 159 ? 28.882 -0.144 36.901 1.00 15.45 159 PHE A O 1
ATOM 1216 N N . LEU A 1 160 ? 29.759 0.401 34.887 1.00 13.71 160 LEU A N 1
ATOM 1217 C CA . LEU A 1 160 ? 30.807 -0.619 34.958 1.00 13.81 160 LEU A CA 1
ATOM 1218 C C . LEU A 1 160 ? 31.715 -0.360 36.159 1.00 14.71 160 LEU A C 1
ATOM 1219 O O . LEU A 1 160 ? 32.115 -1.267 36.858 1.00 15.35 160 LEU A O 1
ATOM 1224 N N . ASP A 1 161 ? 32.157 0.885 36.338 1.00 12.59 161 ASP A N 1
ATOM 1225 C CA . ASP A 1 161 ? 33.108 1.147 37.387 1.00 13.08 161 ASP A CA 1
ATOM 1226 C C . ASP A 1 161 ? 32.495 0.826 38.749 1.00 11.76 161 ASP A C 1
ATOM 1227 O O . ASP A 1 161 ? 33.177 0.339 39.651 1.00 12.26 161 ASP A O 1
ATOM 1232 N N . GLU A 1 162 ? 31.209 1.104 38.921 1.00 11.18 162 GLU A N 1
ATOM 1233 C CA . GLU A 1 162 ? 30.565 0.800 40.194 1.00 11.69 162 GLU A CA 1
ATOM 1234 C C . GLU A 1 162 ? 30.454 -0.723 40.387 1.00 12.44 162 GLU A C 1
ATOM 1235 O O . GLU A 1 162 ? 30.547 -1.230 41.517 1.00 11.65 162 GLU A O 1
ATOM 1241 N N . TYR A 1 163 ? 30.212 -1.443 39.306 1.00 12.42 163 TYR A N 1
ATOM 1242 C CA . TYR A 1 163 ? 30.073 -2.897 39.408 1.00 12.58 163 TYR A CA 1
ATOM 1243 C C . TYR A 1 163 ? 31.427 -3.513 39.799 1.00 13.08 163 TYR A C 1
ATOM 1244 O O . TYR A 1 163 ? 31.501 -4.526 40.513 1.00 15.77 163 TYR A O 1
ATOM 1253 N N . ILE A 1 164 ? 32.505 -2.984 39.216 1.00 12.69 164 ILE A N 1
ATOM 1254 C CA . ILE A 1 164 ? 33.862 -3.439 39.548 1.00 13.26 164 ILE A CA 1
ATOM 1255 C C . ILE A 1 164 ? 34.148 -3.145 41.022 1.00 13.82 164 ILE A C 1
ATOM 1256 O O . ILE A 1 164 ? 34.670 -3.986 41.710 1.00 14.73 164 ILE A O 1
ATOM 1261 N N . LYS A 1 165 ? 33.775 -1.956 41.488 1.00 13.81 165 LYS A N 1
ATOM 1262 C CA . LYS A 1 165 ? 33.925 -1.548 42.885 1.00 14.59 165 LYS A CA 1
ATOM 1263 C C . LYS A 1 165 ? 33.222 -2.526 43.813 1.00 14.21 165 LYS A C 1
ATOM 1264 O O . LYS A 1 165 ? 33.767 -2.923 44.850 1.00 15.62 165 LYS A O 1
ATOM 1270 N N . ILE A 1 166 ? 31.996 -2.935 43.441 1.00 13.26 166 ILE A N 1
ATOM 1271 C CA . ILE A 1 166 ? 31.162 -3.750 44.300 1.00 13.82 166 ILE A CA 1
ATOM 1272 C C . ILE A 1 166 ? 31.662 -5.184 44.297 1.00 12.63 166 ILE A C 1
ATOM 1273 O O . ILE A 1 166 ? 31.765 -5.756 45.368 1.00 13.03 166 ILE A O 1
ATOM 1278 N N . THR A 1 167 ? 31.938 -5.749 43.117 1.00 11.97 167 THR A N 1
ATOM 1279 C CA . THR A 1 167 ? 32.168 -7.191 42.992 1.00 12.14 167 THR A CA 1
ATOM 1280 C C . THR A 1 167 ? 33.634 -7.571 43.010 1.00 12.94 167 THR A C 1
ATOM 1281 O O . THR A 1 167 ? 33.955 -8.732 43.253 1.00 13.42 167 THR A O 1
ATOM 1285 N N . GLY A 1 168 ? 34.510 -6.591 42.745 1.00 13.45 168 GLY A N 1
ATOM 1286 C CA . GLY A 1 168 ? 35.925 -6.872 42.620 1.00 14.90 168 GLY A CA 1
ATOM 1287 C C . GLY A 1 168 ? 36.322 -7.484 41.266 1.00 15.78 168 GLY A C 1
ATOM 1288 O O . GLY A 1 168 ? 37.496 -7.757 41.045 1.00 16.55 168 GLY A O 1
ATOM 1289 N N . LYS A 1 169 ? 35.377 -7.643 40.338 1.00 18.17 169 LYS A N 1
ATOM 1290 C CA . LYS A 1 169 ? 35.627 -8.383 39.102 1.00 18.33 169 LYS A CA 1
ATOM 1291 C C . LYS A 1 169 ? 35.634 -7.427 37.915 1.00 16.66 169 LYS A C 1
ATOM 1292 O O . LYS A 1 169 ? 34.640 -6.730 37.697 1.00 14.30 169 LYS A O 1
ATOM 1298 N N . VAL A 1 170 ? 36.718 -7.436 37.126 1.00 15.38 170 VAL A N 1
ATOM 1299 C CA . VAL A 1 170 ? 36.785 -6.576 35.964 1.00 16.85 170 VAL A CA 1
ATOM 1300 C C . VAL A 1 170 ? 36.095 -7.331 34.837 1.00 15.74 170 VAL A C 1
ATOM 1301 O O . VAL A 1 170 ? 36.725 -7.779 33.892 1.00 15.07 170 VAL A O 1
ATOM 1305 N N . ASP A 1 171 ? 34.748 -7.362 34.918 1.00 15.97 171 ASP A N 1
ATOM 1306 C CA . ASP A 1 171 ? 33.968 -8.166 33.979 1.00 17.11 171 ASP A CA 1
ATOM 1307 C C . ASP A 1 171 ? 33.375 -7.204 32.963 1.00 17.14 171 ASP A C 1
ATOM 1308 O O . ASP A 1 171 ? 32.269 -6.683 33.170 1.00 14.32 171 ASP A O 1
ATOM 1313 N N . PHE A 1 172 ? 34.109 -7.021 31.846 1.00 14.15 172 PHE A N 1
ATOM 1314 C CA . PHE A 1 172 ? 33.659 -6.111 30.809 1.00 15.26 172 PHE A CA 1
ATOM 1315 C C . PHE A 1 172 ? 32.248 -6.414 30.278 1.00 13.37 172 PHE A C 1
ATOM 1316 O O . PHE A 1 172 ? 31.528 -5.514 29.810 1.00 15.45 172 PHE A O 1
ATOM 1324 N N . ALA A 1 173 ? 31.864 -7.673 30.309 1.00 14.13 173 ALA A N 1
ATOM 1325 C CA . ALA A 1 173 ? 30.659 -8.154 29.651 1.00 15.34 173 ALA A CA 1
ATOM 1326 C C . ALA A 1 173 ? 29.389 -7.830 30.437 1.00 16.38 173 ALA A C 1
ATOM 1327 O O . ALA A 1 173 ? 28.305 -8.234 29.987 1.00 16.87 173 ALA A O 1
ATOM 1329 N N . VAL A 1 174 ? 29.477 -7.226 31.637 1.00 14.42 174 VAL A N 1
ATOM 1330 C CA . VAL A 1 174 ? 28.265 -6.975 32.415 1.00 14.57 174 VAL A CA 1
ATOM 1331 C C . VAL A 1 174 ? 27.450 -5.815 31.831 1.00 14.84 174 VAL A C 1
ATOM 1332 O O . VAL A 1 174 ? 26.266 -5.716 32.127 1.00 14.27 174 VAL A O 1
ATOM 1336 N N . PHE A 1 175 ? 28.067 -4.903 31.033 1.00 13.67 175 PHE A N 1
ATOM 1337 C CA . PHE A 1 175 ? 27.369 -3.781 30.400 1.00 13.36 175 PHE A CA 1
ATOM 1338 C C . PHE A 1 175 ? 27.830 -3.708 28.950 1.00 13.26 175 PHE A C 1
ATOM 1339 O O . PHE A 1 175 ? 28.956 -4.124 28.662 1.00 15.87 175 PHE A O 1
ATOM 1347 N N . THR A 1 176 ? 26.918 -3.351 28.064 1.00 12.54 176 THR A N 1
ATOM 1348 C CA . THR A 1 176 ? 27.256 -3.065 26.670 1.00 12.36 176 THR A CA 1
ATOM 1349 C C . THR A 1 176 ? 26.979 -1.587 26.389 1.00 13.23 176 THR A C 1
ATOM 1350 O O . THR A 1 176 ? 26.486 -0.895 27.259 1.00 13.45 176 THR A O 1
ATOM 1354 N N . GLY A 1 177 ? 27.257 -1.127 25.150 1.00 13.00 177 GLY A N 1
ATOM 1355 C CA . GLY A 1 177 ? 27.397 0.283 24.852 1.00 13.19 177 GLY A CA 1
ATOM 1356 C C . GLY A 1 177 ? 28.535 0.960 25.610 1.00 13.42 177 GLY A C 1
ATOM 1357 O O . GLY A 1 177 ? 28.529 2.187 25.734 1.00 13.82 177 GLY A O 1
ATOM 1358 N N . LYS A 1 178 ? 29.580 0.210 25.994 1.00 14.09 178 LYS A N 1
ATOM 1359 C CA . LYS A 1 178 ? 30.711 0.785 26.723 1.00 15.61 178 LYS A CA 1
ATOM 1360 C C . LYS A 1 178 ? 31.600 1.599 25.790 1.00 17.37 178 LYS A C 1
ATOM 1361 O O . LYS A 1 178 ? 31.632 1.362 24.575 1.00 17.13 178 LYS A O 1
ATOM 1367 N N . PRO A 1 179 ? 32.339 2.617 26.285 1.00 17.49 179 PRO A N 1
ATOM 1368 C CA . PRO A 1 179 ? 33.389 3.221 25.477 1.00 19.67 179 PRO A CA 1
ATOM 1369 C C . PRO A 1 179 ? 34.362 2.143 24.972 1.00 20.38 179 PRO A C 1
ATOM 1370 O O . PRO A 1 179 ? 34.686 1.162 25.640 1.00 17.25 179 PRO A O 1
ATOM 1374 N N . SER A 1 180 ? 34.838 2.324 23.737 1.00 24.42 180 SER A N 1
ATOM 1375 C CA . SER A 1 180 ? 35.766 1.380 23.146 1.00 24.75 180 SER A CA 1
ATOM 1376 C C . SER A 1 180 ? 37.082 1.243 23.931 1.00 26.84 180 SER A C 1
ATOM 1377 O O . SER A 1 180 ? 37.691 0.182 23.890 1.00 28.30 180 SER A O 1
ATOM 1380 N N . GLU A 1 181 ? 37.502 2.222 24.741 1.00 26.80 181 GLU A N 1
ATOM 1381 C CA . GLU A 1 181 ? 38.719 2.037 25.527 1.00 26.90 181 GLU A CA 1
ATOM 1382 C C . GLU A 1 181 ? 38.440 1.315 26.852 1.00 27.90 181 GLU A C 1
ATOM 1383 O O . GLU A 1 181 ? 39.389 0.953 27.561 1.00 24.58 181 GLU A O 1
ATOM 1389 N N . LEU A 1 182 ? 37.151 1.061 27.169 1.00 24.59 182 LEU A N 1
ATOM 1390 C CA . LEU A 1 182 ? 36.783 0.212 28.301 1.00 24.38 182 LEU A CA 1
ATOM 1391 C C . LEU A 1 182 ? 36.037 -1.033 27.824 1.00 21.58 182 LEU A C 1
ATOM 1392 O O . LEU A 1 182 ? 35.016 -1.422 28.410 1.00 21.71 182 LEU A O 1
ATOM 1397 N N . GLY A 1 183 ? 36.502 -1.627 26.723 1.00 19.02 183 GLY A N 1
ATOM 1398 C CA . GLY A 1 183 ? 36.006 -2.938 26.318 1.00 18.15 183 GLY A CA 1
ATOM 1399 C C . GLY A 1 183 ? 34.795 -2.859 25.382 1.00 15.75 183 GLY A C 1
ATOM 1400 O O . GLY A 1 183 ? 34.133 -3.871 25.116 1.00 14.56 183 GLY A O 1
ATOM 1401 N N . GLY A 1 184 ? 34.441 -1.647 24.935 1.00 13.33 184 GLY A N 1
ATOM 1402 C CA . GLY A 1 184 ? 33.371 -1.463 23.962 1.00 13.03 184 GLY A CA 1
ATOM 1403 C C . GLY A 1 184 ? 33.910 -1.657 22.547 1.00 13.17 184 GLY A C 1
ATOM 1404 O O . GLY A 1 184 ? 35.057 -2.095 22.386 1.00 13.27 184 GLY A O 1
ATOM 1405 N N . ILE A 1 185 ? 33.042 -1.480 21.548 1.00 14.23 185 ILE A N 1
ATOM 1406 C CA . ILE A 1 185 ? 33.408 -1.538 20.136 1.00 15.40 185 ILE A CA 1
ATOM 1407 C C . ILE A 1 185 ? 32.895 -0.294 19.457 1.00 16.15 185 ILE A C 1
ATOM 1408 O O . ILE A 1 185 ? 31.738 0.089 19.672 1.00 15.54 185 ILE A O 1
ATOM 1413 N N . GLY A 1 186 ? 33.762 0.348 18.660 1.00 16.03 186 GLY A N 1
ATOM 1414 C CA . GLY A 1 186 ? 33.402 1.590 17.975 1.00 16.33 186 GLY A CA 1
ATOM 1415 C C . GLY A 1 186 ? 32.056 1.510 17.239 1.00 15.78 186 GLY A C 1
ATOM 1416 O O . GLY A 1 186 ? 31.252 2.450 17.341 1.00 16.02 186 GLY A O 1
ATOM 1417 N N . VAL A 1 187 ? 31.788 0.390 16.569 1.00 16.28 187 VAL A N 1
ATOM 1418 C CA . VAL A 1 187 ? 30.543 0.251 15.783 1.00 18.29 187 VAL A CA 1
ATOM 1419 C C . VAL A 1 187 ? 29.246 0.349 16.605 1.00 17.02 187 VAL A C 1
ATOM 1420 O O . VAL A 1 187 ? 28.224 0.786 16.093 1.00 15.32 187 VAL A O 1
ATOM 1424 N N . ARG A 1 188 ? 29.309 -0.001 17.871 1.00 15.93 188 ARG A N 1
ATOM 1425 C CA . ARG A 1 188 ? 28.107 0.018 18.706 1.00 15.60 188 ARG A CA 1
ATOM 1426 C C . ARG A 1 188 ? 27.500 1.422 18.864 1.00 14.94 188 ARG A C 1
ATOM 1427 O O . ARG A 1 188 ? 26.304 1.574 19.049 1.00 14.60 188 ARG A O 1
ATOM 1435 N N . LEU A 1 189 ? 28.337 2.445 18.782 1.00 15.34 189 LEU A N 1
ATOM 1436 C CA . LEU A 1 189 ? 27.835 3.809 18.889 1.00 16.74 189 LEU A CA 1
ATOM 1437 C C . LEU A 1 189 ? 26.768 4.112 17.856 1.00 15.63 189 LEU A C 1
ATOM 1438 O O . LEU A 1 189 ? 25.756 4.724 18.164 1.00 16.18 189 LEU A O 1
ATOM 1443 N N . TYR A 1 190 ? 27.007 3.678 16.642 1.00 15.97 190 TYR A N 1
ATOM 1444 C CA . TYR A 1 190 ? 26.083 3.957 15.556 1.00 17.45 190 TYR A CA 1
ATOM 1445 C C . TYR A 1 190 ? 25.359 2.703 15.004 1.00 16.60 190 TYR A C 1
ATOM 1446 O O . TYR A 1 190 ? 24.725 2.787 13.935 1.00 13.65 190 TYR A O 1
ATOM 1455 N N . SER A 1 191 ? 25.433 1.552 15.688 1.00 16.33 191 SER A N 1
ATOM 1456 C CA . SER A 1 191 ? 24.920 0.300 15.136 1.00 16.19 191 SER A CA 1
ATOM 1457 C C . SER A 1 191 ? 23.389 0.283 15.069 1.00 16.80 191 SER A C 1
ATOM 1458 O O . SER A 1 191 ? 22.841 -0.368 14.191 1.00 17.38 191 SER A O 1
ATOM 1461 N N . THR A 1 192 ? 22.674 0.963 15.985 1.00 15.36 192 THR A N 1
ATOM 1462 C CA . THR A 1 192 ? 21.224 1.003 15.846 1.00 13.38 192 THR A CA 1
ATOM 1463 C C . THR A 1 192 ? 20.823 1.718 14.549 1.00 14.91 192 THR A C 1
ATOM 1464 O O . THR A 1 192 ? 19.991 1.229 13.769 1.00 15.56 192 THR A O 1
ATOM 1468 N N . GLY A 1 193 ? 21.324 2.945 14.363 1.00 13.39 193 GLY A N 1
ATOM 1469 C CA . GLY A 1 193 ? 20.988 3.701 13.172 1.00 14.87 193 GLY A CA 1
ATOM 1470 C C . GLY A 1 193 ? 21.522 3.077 11.893 1.00 13.40 193 GLY A C 1
ATOM 1471 O O . GLY A 1 193 ? 20.933 3.237 10.829 1.00 15.27 193 GLY A O 1
ATOM 1472 N N . LEU A 1 194 ? 22.668 2.394 11.958 1.00 14.86 194 LEU A N 1
ATOM 1473 C CA . LEU A 1 194 ? 23.150 1.694 10.773 1.00 16.11 194 LEU A CA 1
ATOM 1474 C C . LEU A 1 194 ? 22.146 0.601 10.406 1.00 15.01 194 LEU A C 1
ATOM 1475 O O . LEU A 1 194 ? 21.871 0.394 9.215 1.00 14.65 194 LEU A O 1
ATOM 1480 N N . GLY A 1 195 ? 21.620 -0.090 11.422 1.00 14.02 195 GLY A N 1
ATOM 1481 C CA . GLY A 1 195 ? 20.627 -1.136 11.227 1.00 14.58 195 GLY A CA 1
ATOM 1482 C C . GLY A 1 195 ? 19.295 -0.576 10.721 1.00 15.07 195 GLY A C 1
ATOM 1483 O O . GLY A 1 195 ? 18.711 -1.133 9.778 1.00 14.96 195 GLY A O 1
ATOM 1484 N N . VAL A 1 196 ? 18.896 0.619 11.216 1.00 15.10 196 VAL A N 1
ATOM 1485 C CA . VAL A 1 196 ? 17.596 1.140 10.798 1.00 13.91 196 VAL A CA 1
ATOM 1486 C C . VAL A 1 196 ? 17.747 1.570 9.330 1.00 14.95 196 VAL A C 1
ATOM 1487 O O . VAL A 1 196 ? 16.889 1.297 8.511 1.00 14.36 196 VAL A O 1
ATOM 1491 N N . ALA A 1 197 ? 18.870 2.204 9.003 1.00 14.05 197 ALA A N 1
ATOM 1492 C CA . ALA A 1 197 ? 19.125 2.651 7.630 1.00 15.42 197 ALA A CA 1
ATOM 1493 C C . ALA A 1 197 ? 19.171 1.492 6.651 1.00 17.88 197 ALA A C 1
ATOM 1494 O O . ALA A 1 197 ? 18.655 1.607 5.527 1.00 18.07 197 ALA A O 1
ATOM 1496 N N . THR A 1 198 ? 19.909 0.438 7.048 1.00 18.26 198 THR A N 1
ATOM 1497 C CA . THR A 1 198 ? 20.096 -0.757 6.245 1.00 19.57 198 THR A CA 1
ATOM 1498 C C . THR A 1 198 ? 18.748 -1.404 5.960 1.00 16.65 198 THR A C 1
ATOM 1499 O O . THR A 1 198 ? 18.405 -1.705 4.818 1.00 15.36 198 THR A O 1
ATOM 1503 N N . ILE A 1 199 ? 17.981 -1.587 7.022 1.00 15.60 199 ILE A N 1
ATOM 1504 C CA . ILE A 1 199 ? 16.663 -2.196 6.904 1.00 15.78 199 ILE A CA 1
ATOM 1505 C C . ILE A 1 199 ? 15.685 -1.293 6.127 1.00 17.11 199 ILE A C 1
ATOM 1506 O O . ILE A 1 199 ? 14.822 -1.800 5.385 1.00 17.90 199 ILE A O 1
ATOM 1511 N N . ALA A 1 200 ? 15.757 0.032 6.325 1.00 16.28 200 ALA A N 1
ATOM 1512 C CA . ALA A 1 200 ? 14.869 0.951 5.629 1.00 17.08 200 ALA A CA 1
ATOM 1513 C C . ALA A 1 200 ? 15.162 0.863 4.124 1.00 18.83 200 ALA A C 1
ATOM 1514 O O . ALA A 1 200 ? 14.267 0.904 3.279 1.00 16.72 200 ALA A O 1
ATOM 1516 N N . ARG A 1 201 ? 16.445 0.740 3.798 1.00 18.40 201 ARG A N 1
ATOM 1517 C CA . ARG A 1 201 ? 16.831 0.719 2.396 1.00 20.45 201 ARG A CA 1
ATOM 1518 C C . ARG A 1 201 ? 16.336 -0.571 1.743 1.00 20.74 201 ARG A C 1
ATOM 1519 O O . ARG A 1 201 ? 15.794 -0.530 0.638 1.00 22.32 201 ARG A O 1
ATOM 1527 N N . ASP A 1 202 ? 16.612 -1.706 2.404 1.00 21.15 202 ASP A N 1
ATOM 1528 C CA . ASP A 1 202 ? 16.189 -3.022 1.966 1.00 23.33 202 ASP A CA 1
ATOM 1529 C C . ASP A 1 202 ? 14.669 -3.032 1.831 1.00 23.49 202 ASP A C 1
ATOM 1530 O O . ASP A 1 202 ? 14.162 -3.456 0.799 1.00 23.48 202 ASP A O 1
ATOM 1535 N N . ALA A 1 203 ? 13.961 -2.534 2.855 1.00 21.16 203 ALA A N 1
ATOM 1536 C CA . ALA A 1 203 ? 12.502 -2.480 2.843 1.00 20.79 203 ALA A CA 1
ATOM 1537 C C . ALA A 1 203 ? 11.981 -1.640 1.675 1.00 22.39 203 ALA A C 1
ATOM 1538 O O . ALA A 1 203 ? 10.983 -2.011 1.044 1.00 21.93 203 ALA A O 1
ATOM 1540 N N . ALA A 1 204 ? 12.641 -0.501 1.415 1.00 20.78 204 ALA A N 1
ATOM 1541 C CA . ALA A 1 204 ? 12.212 0.422 0.374 1.00 23.35 204 ALA A CA 1
ATOM 1542 C C . ALA A 1 204 ? 12.418 -0.193 -1.005 1.00 25.31 204 ALA A C 1
ATOM 1543 O O . ALA A 1 204 ? 11.595 -0.002 -1.909 1.00 27.49 204 ALA A O 1
ATOM 1545 N N . ASN A 1 205 ? 13.539 -0.880 -1.181 1.00 26.18 205 ASN A N 1
ATOM 1546 C CA . ASN A 1 205 ? 13.768 -1.620 -2.407 1.00 28.79 205 ASN A CA 1
ATOM 1547 C C . ASN A 1 205 ? 12.699 -2.700 -2.594 1.00 30.64 205 ASN A C 1
ATOM 1548 O O . ASN A 1 205 ? 12.279 -2.954 -3.720 1.00 33.76 205 ASN A O 1
ATOM 1553 N N . LYS A 1 206 ? 12.278 -3.385 -1.528 1.00 28.93 206 LYS A N 1
ATOM 1554 C CA . LYS A 1 206 ? 11.361 -4.504 -1.705 1.00 30.95 206 LYS A CA 1
ATOM 1555 C C . LYS A 1 206 ? 9.917 -4.017 -1.866 1.00 33.22 206 LYS A C 1
ATOM 1556 O O . LYS A 1 206 ? 9.112 -4.734 -2.449 1.00 34.86 206 LYS A O 1
ATOM 1562 N N . PHE A 1 207 ? 9.582 -2.807 -1.385 1.00 31.03 207 PHE A N 1
ATOM 1563 C CA . PHE A 1 207 ? 8.190 -2.499 -1.105 1.00 29.49 207 PHE A CA 1
ATOM 1564 C C . PHE A 1 207 ? 7.705 -1.164 -1.650 1.00 27.52 207 PHE A C 1
ATOM 1565 O O . PHE A 1 207 ? 6.491 -1.007 -1.712 1.00 28.14 207 PHE A O 1
ATOM 1573 N N . ILE A 1 208 ? 8.574 -0.197 -1.998 1.00 26.84 208 ILE A N 1
ATOM 1574 C CA . ILE A 1 208 ? 8.065 1.100 -2.449 1.00 27.27 208 ILE A CA 1
ATOM 1575 C C . ILE A 1 208 ? 8.790 1.631 -3.685 1.00 28.32 208 ILE A C 1
ATOM 1576 O O . ILE A 1 208 ? 8.539 2.765 -4.073 1.00 27.84 208 ILE A O 1
ATOM 1581 N N . GLY A 1 209 ? 9.664 0.839 -4.298 1.00 29.79 209 GLY A N 1
ATOM 1582 C CA . GLY A 1 209 ? 10.330 1.285 -5.511 1.00 31.91 209 GLY A CA 1
ATOM 1583 C C . GLY A 1 209 ? 11.790 1.710 -5.330 1.00 31.21 209 GLY A C 1
ATOM 1584 O O . GLY A 1 209 ? 12.444 2.003 -6.323 1.00 32.22 209 GLY A O 1
ATOM 1585 N N . GLY A 1 210 ? 12.314 1.721 -4.094 1.00 27.10 210 GLY A N 1
ATOM 1586 C CA . GLY A 1 210 ? 13.723 1.978 -3.851 1.00 26.70 210 GLY A CA 1
ATOM 1587 C C . GLY A 1 210 ? 13.937 3.163 -2.916 1.00 26.37 210 GLY A C 1
ATOM 1588 O O . GLY A 1 210 ? 13.042 3.967 -2.715 1.00 25.45 210 GLY A O 1
ATOM 1589 N N . ILE A 1 211 ? 15.158 3.283 -2.392 1.00 26.46 211 ILE A N 1
ATOM 1590 C CA . ILE A 1 211 ? 15.476 4.250 -1.344 1.00 27.61 211 ILE A CA 1
ATOM 1591 C C . ILE A 1 211 ? 15.943 5.574 -1.956 1.00 28.12 211 ILE A C 1
ATOM 1592 O O . ILE A 1 211 ? 15.842 6.645 -1.342 1.00 24.65 211 ILE A O 1
ATOM 1597 N N . GLU A 1 212 ? 16.497 5.492 -3.169 1.00 27.18 212 GLU A N 1
ATOM 1598 C CA . GLU A 1 212 ? 17.150 6.645 -3.766 1.00 28.99 212 GLU A CA 1
ATOM 1599 C C . GLU A 1 212 ? 16.108 7.707 -4.100 1.00 28.24 212 GLU A C 1
ATOM 1600 O O . GLU A 1 212 ? 15.184 7.426 -4.856 1.00 28.33 212 GLU A O 1
ATOM 1606 N N . GLY A 1 213 ? 16.267 8.900 -3.500 1.00 27.47 213 GLY A N 1
ATOM 1607 C CA . GLY A 1 213 ? 15.343 10.013 -3.643 1.00 26.09 213 GLY A CA 1
ATOM 1608 C C . GLY A 1 213 ? 14.079 9.850 -2.798 1.00 25.66 213 GLY A C 1
ATOM 1609 O O . GLY A 1 213 ? 13.212 10.705 -2.823 1.00 26.59 213 GLY A O 1
ATOM 1610 N N . SER A 1 214 ? 13.948 8.732 -2.085 1.00 24.45 214 SER A N 1
ATOM 1611 C CA . SER A 1 214 ? 12.832 8.542 -1.182 1.00 25.48 214 SER A CA 1
ATOM 1612 C C . SER A 1 214 ? 12.833 9.678 -0.159 1.00 21.73 214 SER A C 1
ATOM 1613 O O . SER A 1 214 ? 13.888 9.990 0.362 1.00 21.55 214 SER A O 1
ATOM 1616 N N . ARG A 1 215 ? 11.670 10.269 0.134 1.00 20.82 215 ARG A N 1
ATOM 1617 C CA . ARG A 1 215 ? 11.584 11.347 1.108 1.00 19.40 215 ARG A CA 1
ATOM 1618 C C . ARG A 1 215 ? 11.308 10.760 2.500 1.00 18.28 215 ARG A C 1
ATOM 1619 O O . ARG A 1 215 ? 10.288 10.102 2.704 1.00 19.69 215 ARG A O 1
ATOM 1627 N N . VAL A 1 216 ? 12.147 11.112 3.462 1.00 17.28 216 VAL A N 1
ATOM 1628 C CA . VAL A 1 216 ? 12.189 10.464 4.767 1.00 18.05 216 VAL A CA 1
ATOM 1629 C C . VAL A 1 216 ? 11.961 11.501 5.857 1.00 16.59 216 VAL A C 1
ATOM 1630 O O . VAL A 1 216 ? 12.616 12.552 5.888 1.00 18.90 216 VAL A O 1
ATOM 1634 N N . ILE A 1 217 ? 11.049 11.169 6.770 1.00 17.22 217 ILE A N 1
ATOM 1635 C CA . ILE A 1 217 ? 10.812 11.952 7.965 1.00 17.00 217 ILE A CA 1
ATOM 1636 C C . ILE A 1 217 ? 11.190 11.087 9.158 1.00 15.50 217 ILE A C 1
ATOM 1637 O O . ILE A 1 217 ? 10.743 9.942 9.251 1.00 17.47 217 ILE A O 1
ATOM 1642 N N . ILE A 1 218 ? 12.028 11.644 10.035 1.00 15.90 218 ILE A N 1
ATOM 1643 C CA . ILE A 1 218 ? 12.537 10.955 11.218 1.00 16.14 218 ILE A CA 1
ATOM 1644 C C . ILE A 1 218 ? 12.150 11.765 12.444 1.00 15.64 218 ILE A C 1
ATOM 1645 O O . ILE A 1 218 ? 12.443 12.959 12.508 1.00 16.41 218 ILE A O 1
ATOM 1650 N N . GLN A 1 219 ? 11.480 11.103 13.395 1.00 15.91 219 GLN A N 1
ATOM 1651 C CA . GLN A 1 219 ? 11.114 11.712 14.666 1.00 16.65 219 GLN A CA 1
ATOM 1652 C C . GLN A 1 219 ? 12.139 11.334 15.719 1.00 15.17 219 GLN A C 1
ATOM 1653 O O . GLN A 1 219 ? 12.382 10.161 15.922 1.00 14.92 219 GLN A O 1
ATOM 1659 N N . GLY A 1 220 ? 12.823 12.338 16.286 1.00 15.37 220 GLY A N 1
ATOM 1660 C CA . GLY A 1 220 ? 13.934 12.090 17.184 1.00 16.04 220 GLY A CA 1
ATOM 1661 C C . GLY A 1 220 ? 15.252 12.245 16.465 1.00 15.78 220 GLY A C 1
ATOM 1662 O O . GLY A 1 220 ? 15.331 11.989 15.256 1.00 15.39 220 GLY A O 1
ATOM 1663 N N . PHE A 1 221 ? 16.237 12.788 17.181 1.00 16.54 221 PHE A N 1
ATOM 1664 C CA . PHE A 1 221 ? 17.517 13.075 16.551 1.00 17.04 221 PHE A CA 1
ATOM 1665 C C . PHE A 1 221 ? 18.680 12.790 17.502 1.00 16.65 221 PHE A C 1
ATOM 1666 O O . PHE A 1 221 ? 19.694 13.489 17.477 1.00 15.88 221 PHE A O 1
ATOM 1674 N N . GLY A 1 222 ? 18.542 11.766 18.344 1.00 15.86 222 GLY A N 1
ATOM 1675 C CA . GLY A 1 222 ? 19.651 11.380 19.182 1.00 15.79 222 GLY A CA 1
ATOM 1676 C C . GLY A 1 222 ? 20.438 10.205 18.603 1.00 15.14 222 GLY A C 1
ATOM 1677 O O . GLY A 1 222 ? 20.712 10.088 17.388 1.00 14.60 222 GLY A O 1
ATOM 1678 N N . ASN A 1 223 ? 20.763 9.289 19.485 1.00 14.44 223 ASN A N 1
ATOM 1679 C CA . ASN A 1 223 ? 21.626 8.172 19.072 1.00 15.46 223 ASN A CA 1
ATOM 1680 C C . ASN A 1 223 ? 21.046 7.417 17.863 1.00 15.65 223 ASN A C 1
ATOM 1681 O O . ASN A 1 223 ? 21.735 7.214 16.859 1.00 17.37 223 ASN A O 1
ATOM 1686 N N . VAL A 1 224 ? 19.750 7.067 17.904 1.00 15.34 224 VAL A N 1
ATOM 1687 C CA . VAL A 1 224 ? 19.107 6.368 16.803 1.00 15.12 224 VAL A CA 1
ATOM 1688 C C . VAL A 1 224 ? 18.829 7.328 15.642 1.00 16.28 224 VAL A C 1
ATOM 1689 O O . VAL A 1 224 ? 19.210 7.061 14.484 1.00 16.10 224 VAL A O 1
ATOM 1693 N N . GLY A 1 225 ? 18.135 8.440 15.928 1.00 16.91 225 GLY A N 1
ATOM 1694 C CA . GLY A 1 225 ? 17.656 9.338 14.892 1.00 17.88 225 GLY A CA 1
ATOM 1695 C C . GLY A 1 225 ? 18.767 10.030 14.103 1.00 18.05 225 GLY A C 1
ATOM 1696 O O . GLY A 1 225 ? 18.692 10.106 12.860 1.00 17.84 225 GLY A O 1
ATOM 1697 N N . PHE A 1 226 ? 19.824 10.490 14.777 1.00 18.61 226 PHE A N 1
ATOM 1698 C CA . PHE A 1 226 ? 20.909 11.129 14.056 1.00 18.29 226 PHE A CA 1
ATOM 1699 C C . PHE A 1 226 ? 21.577 10.138 13.108 1.00 15.89 226 PHE A C 1
ATOM 1700 O O . PHE A 1 226 ? 21.728 10.409 11.905 1.00 16.73 226 PHE A O 1
ATOM 1708 N N . PHE A 1 227 ? 21.973 8.973 13.610 1.00 17.20 227 PHE A N 1
ATOM 1709 C CA . PHE A 1 227 ? 22.720 8.017 12.793 1.00 15.72 227 PHE A CA 1
ATOM 1710 C C . PHE A 1 227 ? 21.857 7.451 11.676 1.00 16.55 227 PHE A C 1
ATOM 1711 O O . PHE A 1 227 ? 22.362 7.279 10.545 1.00 16.02 227 PHE A O 1
ATOM 1719 N N . THR A 1 228 ? 20.544 7.283 11.955 1.00 15.85 228 THR A N 1
ATOM 1720 C CA . THR A 1 228 ? 19.636 6.854 10.922 1.00 16.65 228 THR A CA 1
ATOM 1721 C C . THR A 1 228 ? 19.628 7.860 9.783 1.00 18.34 228 THR A C 1
ATOM 1722 O O . THR A 1 228 ? 19.790 7.458 8.622 1.00 17.73 228 THR A O 1
ATOM 1726 N N . ALA A 1 229 ? 19.482 9.163 10.121 1.00 19.28 229 ALA A N 1
ATOM 1727 C CA . ALA A 1 229 ? 19.519 10.233 9.140 1.00 19.91 229 ALA A CA 1
ATOM 1728 C C . ALA A 1 229 ? 20.835 10.247 8.367 1.00 19.76 229 ALA A C 1
ATOM 1729 O O . ALA A 1 229 ? 20.872 10.347 7.128 1.00 20.25 229 ALA A O 1
ATOM 1731 N N . LYS A 1 230 ? 21.933 10.177 9.096 1.00 18.50 230 LYS A N 1
ATOM 1732 C CA . LYS A 1 230 ? 23.241 10.250 8.458 1.00 19.31 230 LYS A CA 1
ATOM 1733 C C . LYS A 1 230 ? 23.375 9.155 7.416 1.00 19.29 230 LYS A C 1
ATOM 1734 O O . LYS A 1 230 ? 23.706 9.453 6.252 1.00 20.48 230 LYS A O 1
ATOM 1740 N N . PHE A 1 231 ? 23.137 7.889 7.824 1.00 17.42 231 PHE A N 1
ATOM 1741 C CA . PHE A 1 231 ? 23.368 6.780 6.918 1.00 17.56 231 PHE A CA 1
ATOM 1742 C C . PHE A 1 231 ? 22.362 6.803 5.772 1.00 17.52 231 PHE A C 1
ATOM 1743 O O . PHE A 1 231 ? 22.772 6.541 4.644 1.00 16.51 231 PHE A O 1
ATOM 1751 N N . LEU A 1 232 ? 21.072 7.110 6.042 1.00 18.31 232 LEU A N 1
ATOM 1752 C CA . LEU A 1 232 ? 20.108 7.172 4.964 1.00 19.20 232 LEU A CA 1
ATOM 1753 C C . LEU A 1 232 ? 20.501 8.255 3.959 1.00 21.11 232 LEU A C 1
ATOM 1754 O O . LEU A 1 232 ? 20.321 8.042 2.755 1.00 21.10 232 LEU A O 1
ATOM 1759 N N . SER A 1 233 ? 21.039 9.388 4.446 1.00 21.38 233 SER A N 1
ATOM 1760 C CA . SER A 1 233 ? 21.512 10.449 3.575 1.00 22.50 233 SER A CA 1
ATOM 1761 C C . SER A 1 233 ? 22.618 9.923 2.659 1.00 23.63 233 SER A C 1
ATOM 1762 O O . SER A 1 233 ? 22.600 10.148 1.454 1.00 22.03 233 SER A O 1
ATOM 1765 N N . GLU A 1 234 ? 23.572 9.190 3.232 1.00 20.90 234 GLU A N 1
ATOM 1766 C CA . GLU A 1 234 ? 24.648 8.585 2.468 1.00 23.72 234 GLU A CA 1
ATOM 1767 C C . GLU A 1 234 ? 24.112 7.576 1.447 1.00 24.00 234 GLU A C 1
ATOM 1768 O O . GLU A 1 234 ? 24.730 7.383 0.401 1.00 25.82 234 GLU A O 1
ATOM 1774 N N . MET A 1 235 ? 22.969 6.942 1.722 1.00 22.94 235 MET A N 1
ATOM 1775 C CA . MET A 1 235 ? 22.422 5.918 0.846 1.00 23.40 235 MET A CA 1
ATOM 1776 C C . MET A 1 235 ? 21.594 6.521 -0.297 1.00 24.12 235 MET A C 1
ATOM 1777 O O . MET A 1 235 ? 21.001 5.790 -1.092 1.00 25.56 235 MET A O 1
ATOM 1782 N N . GLY A 1 236 ? 21.473 7.856 -0.320 1.00 23.21 236 GLY A N 1
ATOM 1783 C CA . GLY A 1 236 ? 20.745 8.546 -1.365 1.00 23.41 236 GLY A CA 1
ATOM 1784 C C . GLY A 1 236 ? 19.283 8.846 -1.035 1.00 20.76 236 GLY A C 1
ATOM 1785 O O . GLY A 1 236 ? 18.575 9.254 -1.927 1.00 21.38 236 GLY A O 1
ATOM 1786 N N . ALA A 1 237 ? 18.805 8.658 0.211 1.00 19.84 237 ALA A N 1
ATOM 1787 C CA . ALA A 1 237 ? 17.489 9.171 0.565 1.00 19.99 237 ALA A CA 1
ATOM 1788 C C . ALA A 1 237 ? 17.572 10.679 0.783 1.00 18.96 237 ALA A C 1
ATOM 1789 O O . ALA A 1 237 ? 18.642 11.236 1.026 1.00 19.17 237 ALA A O 1
ATOM 1791 N N . LYS A 1 238 ? 16.414 11.318 0.729 1.00 20.04 238 LYS A N 1
ATOM 1792 C CA . LYS A 1 238 ? 16.295 12.735 1.031 1.00 20.41 238 LYS A CA 1
ATOM 1793 C C . LYS A 1 238 ? 15.627 12.871 2.392 1.00 18.62 238 LYS A C 1
ATOM 1794 O O . LYS A 1 238 ? 14.463 12.490 2.546 1.00 17.57 238 LYS A O 1
ATOM 1800 N N . ILE A 1 239 ? 16.371 13.416 3.364 1.00 17.78 239 ILE A N 1
ATOM 1801 C CA . ILE A 1 239 ? 15.814 13.619 4.698 1.00 17.34 239 ILE A CA 1
ATOM 1802 C C . ILE A 1 239 ? 15.043 14.940 4.667 1.00 17.75 239 ILE A C 1
ATOM 1803 O O . ILE A 1 239 ? 15.683 15.977 4.515 1.00 19.95 239 ILE A O 1
ATOM 1808 N N . ILE A 1 240 ? 13.703 14.876 4.719 1.00 18.04 240 ILE A N 1
ATOM 1809 C CA . ILE A 1 240 ? 12.866 16.067 4.594 1.00 18.30 240 ILE A CA 1
ATOM 1810 C C . ILE A 1 240 ? 12.263 16.485 5.932 1.00 18.92 240 ILE A C 1
ATOM 1811 O O . ILE A 1 240 ? 11.596 17.522 6.052 1.00 20.70 240 ILE A O 1
ATOM 1816 N N . GLY A 1 241 ? 12.546 15.730 6.967 1.00 18.61 241 GLY A N 1
ATOM 1817 C CA . GLY A 1 241 ? 11.977 16.066 8.250 1.00 18.38 241 GLY A CA 1
ATOM 1818 C C . GLY A 1 241 ? 12.775 15.419 9.356 1.00 16.05 241 GLY A C 1
ATOM 1819 O O . GLY A 1 241 ? 13.093 14.230 9.271 1.00 18.12 241 GLY A O 1
ATOM 1820 N N . VAL A 1 242 ? 13.022 16.214 10.392 1.00 17.20 242 VAL A N 1
ATOM 1821 C CA . VAL A 1 242 ? 13.655 15.742 11.613 1.00 15.92 242 VAL A CA 1
ATOM 1822 C C . VAL A 1 242 ? 12.980 16.439 12.779 1.00 15.18 242 VAL A C 1
ATOM 1823 O O . VAL A 1 242 ? 12.510 17.572 12.646 1.00 17.70 242 VAL A O 1
ATOM 1827 N N . SER A 1 243 ? 13.054 15.828 13.953 1.00 15.08 243 SER A N 1
ATOM 1828 C CA . SER A 1 243 ? 12.511 16.477 15.136 1.00 14.97 243 SER A CA 1
ATOM 1829 C C . SER A 1 243 ? 13.206 15.960 16.380 1.00 13.91 243 SER A C 1
ATOM 1830 O O . SER A 1 243 ? 13.907 14.943 16.339 1.00 15.81 243 SER A O 1
ATOM 1833 N N . ASP A 1 244 ? 12.953 16.669 17.478 1.00 14.22 244 ASP A N 1
ATOM 1834 C CA . ASP A 1 244 ? 13.338 16.223 18.806 1.00 14.98 244 ASP A CA 1
ATOM 1835 C C . ASP A 1 244 ? 12.322 16.769 19.796 1.00 14.30 244 ASP A C 1
ATOM 1836 O O . ASP A 1 244 ? 11.247 17.204 19.401 1.00 16.68 244 ASP A O 1
ATOM 1841 N N . ILE A 1 245 ? 12.616 16.714 21.095 1.00 15.81 245 ILE A N 1
ATOM 1842 C CA . ILE A 1 245 ? 11.662 17.127 22.120 1.00 16.24 245 ILE A CA 1
ATOM 1843 C C . ILE A 1 245 ? 11.296 18.611 21.977 1.00 18.01 245 ILE A C 1
ATOM 1844 O O . ILE A 1 245 ? 10.219 19.032 22.390 1.00 19.94 245 ILE A O 1
ATOM 1849 N N . GLY A 1 246 ? 12.163 19.408 21.345 1.00 16.97 246 GLY A N 1
ATOM 1850 C CA . GLY A 1 246 ? 11.917 20.828 21.139 1.00 17.88 246 GLY A CA 1
ATOM 1851 C C . GLY A 1 246 ? 11.033 21.143 19.929 1.00 19.17 246 GLY A C 1
ATOM 1852 O O . GLY A 1 246 ? 10.631 22.298 19.776 1.00 18.91 246 GLY A O 1
ATOM 1853 N N . GLY A 1 247 ? 10.638 20.105 19.156 1.00 16.92 247 GLY A N 1
ATOM 1854 C CA . GLY A 1 247 ? 9.849 20.263 17.949 1.00 16.46 247 GLY A CA 1
ATOM 1855 C C . GLY A 1 247 ? 10.581 19.798 16.699 1.00 15.41 247 GLY A C 1
ATOM 1856 O O . GLY A 1 247 ? 11.654 19.236 16.760 1.00 16.31 247 GLY A O 1
ATOM 1857 N N . GLY A 1 248 ? 9.986 20.052 15.541 1.00 18.34 248 GLY A N 1
ATOM 1858 C CA . GLY A 1 248 ? 10.530 19.580 14.280 1.00 18.30 248 GLY A CA 1
ATOM 1859 C C . GLY A 1 248 ? 10.662 20.634 13.195 1.00 20.15 248 GLY A C 1
ATOM 1860 O O . GLY A 1 248 ? 10.279 21.818 13.348 1.00 20.27 248 GLY A O 1
ATOM 1861 N N . VAL A 1 249 ? 11.275 20.155 12.106 1.00 21.48 249 VAL A N 1
ATOM 1862 C CA . VAL A 1 249 ? 11.509 20.974 10.924 1.00 25.00 249 VAL A CA 1
ATOM 1863 C C . VAL A 1 249 ? 11.264 20.125 9.695 1.00 22.07 249 VAL A C 1
ATOM 1864 O O . VAL A 1 249 ? 11.742 19.007 9.625 1.00 20.37 249 VAL A O 1
ATOM 1868 N N . ILE A 1 250 ? 10.547 20.704 8.723 1.00 23.78 250 ILE A N 1
ATOM 1869 C CA . ILE A 1 250 ? 10.237 20.057 7.456 1.00 26.64 250 ILE A CA 1
ATOM 1870 C C . ILE A 1 250 ? 10.878 20.925 6.377 1.00 26.54 250 ILE A C 1
ATOM 1871 O O . ILE A 1 250 ? 10.686 22.148 6.369 1.00 24.99 250 ILE A O 1
ATOM 1876 N N . ASN A 1 251 ? 11.687 20.300 5.518 1.00 25.12 251 ASN A N 1
ATOM 1877 C CA . ASN A 1 251 ? 12.211 21.006 4.366 1.00 26.31 251 ASN A CA 1
ATOM 1878 C C . ASN A 1 251 ? 12.235 20.046 3.169 1.00 24.10 251 ASN A C 1
ATOM 1879 O O . ASN A 1 251 ? 13.039 19.124 3.131 1.00 23.22 251 ASN A O 1
ATOM 1884 N N . GLU A 1 252 ? 11.353 20.285 2.182 1.00 26.02 252 GLU A N 1
ATOM 1885 C CA . GLU A 1 252 ? 11.239 19.408 1.018 1.00 28.11 252 GLU A CA 1
ATOM 1886 C C . GLU A 1 252 ? 12.503 19.469 0.145 1.00 24.78 252 GLU A C 1
ATOM 1887 O O . GLU A 1 252 ? 12.652 18.667 -0.773 1.00 24.17 252 GLU A O 1
ATOM 1893 N N . ASN A 1 253 ? 13.415 20.411 0.404 1.00 25.57 253 ASN A N 1
ATOM 1894 C CA . ASN A 1 253 ? 14.674 20.495 -0.340 1.00 25.74 253 ASN A CA 1
ATOM 1895 C C . ASN A 1 253 ? 15.729 19.563 0.259 1.00 25.65 253 ASN A C 1
ATOM 1896 O O . ASN A 1 253 ? 16.794 19.331 -0.327 1.00 26.13 253 ASN A O 1
ATOM 1901 N N . GLY A 1 254 ? 15.444 19.039 1.454 1.00 25.42 254 GLY A N 1
ATOM 1902 C CA . GLY A 1 254 ? 16.408 18.225 2.169 1.00 25.49 254 GLY A CA 1
ATOM 1903 C C . GLY A 1 254 ? 17.017 18.952 3.361 1.00 24.72 254 GLY A C 1
ATOM 1904 O O . GLY A 1 254 ? 17.227 20.162 3.333 1.00 25.55 254 GLY A O 1
ATOM 1905 N N . ILE A 1 255 ? 17.273 18.183 4.421 1.00 24.50 255 ILE A N 1
ATOM 1906 C CA . ILE A 1 255 ? 17.931 18.692 5.611 1.00 23.08 255 ILE A CA 1
ATOM 1907 C C . ILE A 1 255 ? 19.383 18.249 5.547 1.00 20.36 255 ILE A C 1
ATOM 1908 O O . ILE A 1 255 ? 19.664 17.100 5.208 1.00 19.65 255 ILE A O 1
ATOM 1913 N N . ASP A 1 256 ? 20.271 19.197 5.840 1.00 19.69 256 ASP A N 1
ATOM 1914 C CA . ASP A 1 256 ? 21.694 18.947 6.023 1.00 20.54 256 ASP A CA 1
ATOM 1915 C C . ASP A 1 256 ? 21.878 18.347 7.420 1.00 21.14 256 ASP A C 1
ATOM 1916 O O . ASP A 1 256 ? 21.813 19.075 8.411 1.00 20.56 256 ASP A O 1
ATOM 1921 N N . VAL A 1 257 ? 22.095 17.022 7.471 1.00 21.71 257 VAL A N 1
ATOM 1922 C CA . VAL A 1 257 ? 22.065 16.256 8.711 1.00 22.09 257 VAL A CA 1
ATOM 1923 C C . VAL A 1 257 ? 23.156 16.692 9.699 1.00 22.22 257 VAL A C 1
ATOM 1924 O O . VAL A 1 257 ? 22.876 16.846 10.880 1.00 20.86 257 VAL A O 1
ATOM 1928 N N . ASN A 1 258 ? 24.387 16.846 9.235 1.00 21.84 258 ASN A N 1
ATOM 1929 C CA . ASN A 1 258 ? 25.457 17.304 10.117 1.00 23.16 258 ASN A CA 1
ATOM 1930 C C . ASN A 1 258 ? 25.224 18.730 10.644 1.00 23.42 258 ASN A C 1
ATOM 1931 O O . ASN A 1 258 ? 25.504 19.030 11.790 1.00 22.96 258 ASN A O 1
ATOM 1936 N N . ARG A 1 259 ? 24.700 19.582 9.797 1.00 24.49 259 ARG A N 1
ATOM 1937 C CA . ARG A 1 259 ? 24.356 20.948 10.238 1.00 25.93 259 ARG A CA 1
ATOM 1938 C C . ARG A 1 259 ? 23.293 20.915 11.303 1.00 24.72 259 ARG A C 1
ATOM 1939 O O . ARG A 1 259 ? 23.387 21.603 12.293 1.00 24.07 259 ARG A O 1
ATOM 1947 N N . ALA A 1 260 ? 22.289 20.048 11.117 1.00 23.41 260 ALA A N 1
ATOM 1948 C CA . ALA A 1 260 ? 21.278 19.895 12.128 1.00 20.70 260 ALA A CA 1
ATOM 1949 C C . ALA A 1 260 ? 21.830 19.457 13.468 1.00 20.85 260 ALA A C 1
ATOM 1950 O O . ALA A 1 260 ? 21.385 19.922 14.490 1.00 18.80 260 ALA A O 1
ATOM 1952 N N . LEU A 1 261 ? 22.811 18.523 13.460 1.00 21.96 261 LEU A N 1
ATOM 1953 C CA . LEU A 1 261 ? 23.421 18.143 14.729 1.00 22.72 261 LEU A CA 1
ATOM 1954 C C . LEU A 1 261 ? 24.167 19.324 15.365 1.00 22.24 261 LEU A C 1
ATOM 1955 O O . LEU A 1 261 ? 24.111 19.506 16.582 1.00 24.59 261 LEU A O 1
ATOM 1960 N N . GLU A 1 262 ? 24.842 20.143 14.568 1.00 24.62 262 GLU A N 1
ATOM 1961 C CA . GLU A 1 262 ? 25.526 21.327 15.086 1.00 26.32 262 GLU A CA 1
ATOM 1962 C C . GLU A 1 262 ? 24.527 22.320 15.689 1.00 26.34 262 GLU A C 1
ATOM 1963 O O . GLU A 1 262 ? 24.833 22.969 16.693 1.00 24.63 262 GLU A O 1
ATOM 1969 N N . VAL A 1 263 ? 23.312 22.391 15.120 1.00 24.15 263 VAL A N 1
ATOM 1970 C CA . VAL A 1 263 ? 22.248 23.224 15.679 1.00 22.88 263 VAL A CA 1
ATOM 1971 C C . VAL A 1 263 ? 21.840 22.669 17.041 1.00 23.32 263 VAL A C 1
ATOM 1972 O O . VAL A 1 263 ? 21.586 23.418 17.981 1.00 22.44 263 VAL A O 1
ATOM 1976 N N . VAL A 1 264 ? 21.744 21.338 17.167 1.00 22.65 264 VAL A N 1
ATOM 1977 C CA . VAL A 1 264 ? 21.393 20.808 18.479 1.00 23.82 264 VAL A CA 1
ATOM 1978 C C . VAL A 1 264 ? 22.503 21.136 19.482 1.00 25.19 264 VAL A C 1
ATOM 1979 O O . VAL A 1 264 ? 22.227 21.539 20.614 1.00 28.27 264 VAL A O 1
ATOM 1983 N N . GLN A 1 265 ? 23.752 20.897 19.087 1.00 28.14 265 GLN A N 1
ATOM 1984 C CA . GLN A 1 265 ? 24.902 21.145 19.945 1.00 30.23 265 GLN A CA 1
ATOM 1985 C C . GLN A 1 265 ? 24.899 22.599 20.437 1.00 31.25 265 GLN A C 1
ATOM 1986 O O . GLN A 1 265 ? 25.015 22.860 21.633 1.00 31.78 265 GLN A O 1
ATOM 1992 N N . SER A 1 266 ? 24.696 23.568 19.552 1.00 29.59 266 SER A N 1
ATOM 1993 C CA . SER A 1 266 ? 24.799 24.954 20.004 1.00 33.23 266 SER A CA 1
ATOM 1994 C C . SER A 1 266 ? 23.510 25.481 20.646 1.00 33.03 266 SER A C 1
ATOM 1995 O O . SER A 1 266 ? 23.574 26.425 21.425 1.00 37.01 266 SER A O 1
ATOM 1998 N N . THR A 1 267 ? 22.332 24.938 20.309 1.00 30.76 267 THR A N 1
ATOM 1999 C CA . THR A 1 267 ? 21.084 25.564 20.737 1.00 29.20 267 THR A CA 1
ATOM 2000 C C . THR A 1 267 ? 20.229 24.655 21.619 1.00 29.96 267 THR A C 1
ATOM 2001 O O . THR A 1 267 ? 19.267 25.148 22.192 1.00 28.62 267 THR A O 1
ATOM 2005 N N . GLY A 1 268 ? 20.524 23.342 21.673 1.00 26.97 268 GLY A N 1
ATOM 2006 C CA . GLY A 1 268 ? 19.712 22.404 22.438 1.00 27.78 268 GLY A CA 1
ATOM 2007 C C . GLY A 1 268 ? 18.522 21.773 21.698 1.00 28.76 268 GLY A C 1
ATOM 2008 O O . GLY A 1 268 ? 17.912 20.841 22.234 1.00 29.32 268 GLY A O 1
ATOM 2009 N N . SER A 1 269 ? 18.169 22.219 20.471 1.00 25.61 269 SER A N 1
ATOM 2010 C CA . SER A 1 269 ? 17.103 21.559 19.724 1.00 22.67 269 SER A CA 1
ATOM 2011 C C . SER A 1 269 ? 17.254 21.766 18.214 1.00 24.35 269 SER A C 1
ATOM 2012 O O . SER A 1 269 ? 17.521 22.877 17.762 1.00 24.17 269 SER A O 1
ATOM 2015 N N . VAL A 1 270 ? 16.916 20.728 17.451 1.00 23.01 270 VAL A N 1
ATOM 2016 C CA . VAL A 1 270 ? 16.869 20.775 15.995 1.00 24.81 270 VAL A CA 1
ATOM 2017 C C . VAL A 1 270 ? 15.792 21.754 15.494 1.00 25.22 270 VAL A C 1
ATOM 2018 O O . VAL A 1 270 ? 15.781 22.129 14.315 1.00 24.80 270 VAL A O 1
ATOM 2022 N N . VAL A 1 271 ? 14.861 22.148 16.369 1.00 23.03 271 VAL A N 1
ATOM 2023 C CA . VAL A 1 271 ? 13.779 23.036 15.966 1.00 24.84 271 VAL A CA 1
ATOM 2024 C C . VAL A 1 271 ? 14.343 24.398 15.558 1.00 26.24 271 VAL A C 1
ATOM 2025 O O . VAL A 1 271 ? 13.635 25.174 14.925 1.00 28.69 271 VAL A O 1
ATOM 2029 N N . ASN A 1 272 ? 15.602 24.679 15.918 1.00 23.70 272 ASN A N 1
ATOM 2030 C CA . ASN A 1 272 ? 16.202 25.980 15.670 1.00 25.34 272 ASN A CA 1
ATOM 2031 C C . ASN A 1 272 ? 16.909 26.010 14.311 1.00 23.78 272 ASN A C 1
ATOM 2032 O O . ASN A 1 272 ? 17.565 26.986 13.981 1.00 25.02 272 ASN A O 1
ATOM 2037 N N . TYR A 1 273 ? 16.771 24.944 13.527 1.00 23.50 273 TYR A N 1
ATOM 2038 C CA . TYR A 1 273 ? 17.322 24.881 12.177 1.00 24.17 273 TYR A CA 1
ATOM 2039 C C . TYR A 1 273 ? 16.615 25.932 11.316 1.00 26.77 273 TYR A C 1
ATOM 2040 O O . TYR A 1 273 ? 15.378 25.966 11.227 1.00 25.08 273 TYR A O 1
ATOM 2049 N N . LEU A 1 274 ? 17.418 26.819 10.715 1.00 28.91 274 LEU A N 1
ATOM 2050 C CA . LEU A 1 274 ? 16.899 28.067 10.174 1.00 29.26 274 LEU A CA 1
ATOM 2051 C C . LEU A 1 274 ? 16.105 27.836 8.892 1.00 29.56 274 LEU A C 1
ATOM 2052 O O . LEU A 1 274 ? 15.046 28.431 8.727 1.00 27.87 274 LEU A O 1
ATOM 2057 N N . GLU A 1 275 ? 16.590 26.971 7.995 1.00 29.35 275 GLU A N 1
ATOM 2058 C CA . GLU A 1 275 ? 15.947 26.793 6.698 1.00 28.87 275 GLU A CA 1
ATOM 2059 C C . GLU A 1 275 ? 14.963 25.624 6.703 1.00 27.78 275 GLU A C 1
ATOM 2060 O O . GLU A 1 275 ? 15.340 24.469 6.500 1.00 26.27 275 GLU A O 1
ATOM 2066 N N . GLY A 1 276 ? 13.679 25.930 6.907 1.00 28.17 276 GLY A N 1
ATOM 2067 C CA . GLY A 1 276 ? 12.645 24.908 6.930 1.00 27.87 276 GLY A CA 1
ATOM 2068 C C . GLY A 1 276 ? 11.396 25.423 7.628 1.00 28.09 276 GLY A C 1
ATOM 2069 O O . GLY A 1 276 ? 11.448 26.481 8.251 1.00 30.41 276 GLY A O 1
ATOM 2070 N N . LYS A 1 277 ? 10.295 24.677 7.501 1.00 26.14 277 LYS A N 1
ATOM 2071 C CA . LYS A 1 277 ? 9.083 24.994 8.226 1.00 26.02 277 LYS A CA 1
ATOM 2072 C C . LYS A 1 277 ? 9.157 24.315 9.593 1.00 24.39 277 LYS A C 1
ATOM 2073 O O . LYS A 1 277 ? 9.236 23.089 9.662 1.00 23.64 277 LYS A O 1
ATOM 2079 N N . LYS A 1 278 ? 9.118 25.106 10.669 1.00 23.37 278 LYS A N 1
ATOM 2080 C CA . LYS A 1 278 ? 9.054 24.548 12.010 1.00 24.35 278 LYS A CA 1
ATOM 2081 C C . LYS A 1 278 ? 7.650 23.993 12.246 1.00 25.09 278 LYS A C 1
ATOM 2082 O O . LYS A 1 278 ? 6.658 24.609 11.843 1.00 22.18 278 LYS A O 1
ATOM 2088 N N . VAL A 1 279 ? 7.576 22.827 12.908 1.00 24.81 279 VAL A N 1
ATOM 2089 C CA . VAL A 1 279 ? 6.323 22.113 13.110 1.00 22.13 279 VAL A CA 1
ATOM 2090 C C . VAL A 1 279 ? 6.318 21.481 14.491 1.00 21.25 279 VAL A C 1
ATOM 2091 O O . VAL A 1 279 ? 7.360 21.284 15.107 1.00 20.95 279 VAL A O 1
ATOM 2095 N N . THR A 1 280 ? 5.109 21.165 14.941 1.00 19.98 280 THR A N 1
ATOM 2096 C CA . THR A 1 280 ? 4.917 20.313 16.090 1.00 19.89 280 THR A CA 1
ATOM 2097 C C . THR A 1 280 ? 5.324 18.901 15.685 1.00 17.81 280 THR A C 1
ATOM 2098 O O . THR A 1 280 ? 5.350 18.534 14.509 1.00 16.85 280 THR A O 1
ATOM 2102 N N . ASN A 1 281 ? 5.681 18.133 16.691 1.00 17.01 281 ASN A N 1
ATOM 2103 C CA . ASN A 1 281 ? 5.930 16.709 16.494 1.00 18.31 281 ASN A CA 1
ATOM 2104 C C . ASN A 1 281 ? 4.686 16.027 15.920 1.00 17.84 281 ASN A C 1
ATOM 2105 O O . ASN A 1 281 ? 4.785 15.119 15.078 1.00 19.16 281 ASN A O 1
ATOM 2110 N N . GLU A 1 282 ? 3.512 16.477 16.377 1.00 19.12 282 GLU A N 1
ATOM 2111 C CA . GLU A 1 282 ? 2.253 15.936 15.892 1.00 18.68 282 GLU A CA 1
ATOM 2112 C C . GLU A 1 282 ? 2.130 16.171 14.381 1.00 19.16 282 GLU A C 1
ATOM 2113 O O . GLU A 1 282 ? 1.788 15.261 13.631 1.00 19.98 282 GLU A O 1
ATOM 2119 N N . GLU A 1 283 ? 2.435 17.382 13.938 1.00 18.00 283 GLU A N 1
ATOM 2120 C CA . GLU A 1 283 ? 2.316 17.720 12.520 1.00 18.61 283 GLU A CA 1
ATOM 2121 C C . GLU A 1 283 ? 3.362 16.957 11.723 1.00 18.25 283 GLU A C 1
ATOM 2122 O O . GLU A 1 283 ? 3.149 16.604 10.575 1.00 19.50 283 GLU A O 1
ATOM 2128 N N . LEU A 1 284 ? 4.543 16.775 12.309 1.00 19.30 284 LEU A N 1
ATOM 2129 C CA . LEU A 1 284 ? 5.646 16.142 11.599 1.00 18.59 284 LEU A CA 1
ATOM 2130 C C . LEU A 1 284 ? 5.250 14.705 11.239 1.00 17.21 284 LEU A C 1
ATOM 2131 O O . LEU A 1 284 ? 5.416 14.270 10.104 1.00 15.72 284 LEU A O 1
ATOM 2136 N N . LEU A 1 285 ? 4.629 13.994 12.175 1.00 15.85 285 LEU A N 1
ATOM 2137 C CA . LEU A 1 285 ? 4.259 12.597 11.964 1.00 16.26 285 LEU A CA 1
ATOM 2138 C C . LEU A 1 285 ? 3.231 12.397 10.842 1.00 18.22 285 LEU A C 1
ATOM 2139 O O . LEU A 1 285 ? 3.127 11.306 10.297 1.00 17.41 285 LEU A O 1
ATOM 2144 N N . ILE A 1 286 ? 2.403 13.416 10.556 1.00 18.87 286 ILE A N 1
ATOM 2145 C CA . ILE A 1 286 ? 1.316 13.290 9.591 1.00 19.47 286 ILE A CA 1
ATOM 2146 C C . ILE A 1 286 ? 1.645 14.138 8.361 1.00 20.02 286 ILE A C 1
ATOM 2147 O O . ILE A 1 286 ? 0.773 14.497 7.567 1.00 18.96 286 ILE A O 1
ATOM 2152 N N . SER A 1 287 ? 2.909 14.528 8.213 1.00 17.99 287 SER A N 1
ATOM 2153 C CA . SER A 1 287 ? 3.275 15.281 7.028 1.00 19.38 287 SER A CA 1
ATOM 2154 C C . SER A 1 287 ? 3.561 14.349 5.866 1.00 19.19 287 SER A C 1
ATOM 2155 O O . SER A 1 287 ? 3.879 13.176 6.045 1.00 21.60 287 SER A O 1
ATOM 2158 N N . ASP A 1 288 ? 3.494 14.898 4.650 1.00 19.64 288 ASP A N 1
ATOM 2159 C CA . ASP A 1 288 ? 3.777 14.115 3.468 1.00 21.36 288 ASP A CA 1
ATOM 2160 C C . ASP A 1 288 ? 5.223 13.606 3.436 1.00 20.73 288 ASP A C 1
ATOM 2161 O O . ASP A 1 288 ? 6.173 14.377 3.600 1.00 21.97 288 ASP A O 1
ATOM 2166 N N . CYS A 1 289 ? 5.353 12.305 3.157 1.00 20.16 289 CYS A N 1
ATOM 2167 C CA . CYS A 1 289 ? 6.638 11.645 2.959 1.00 21.11 289 CYS A CA 1
ATOM 2168 C C . CYS A 1 289 ? 6.421 10.265 2.345 1.00 19.78 289 CYS A C 1
ATOM 2169 O O . CYS A 1 289 ? 5.285 9.793 2.225 1.00 20.40 289 CYS A O 1
ATOM 2172 N N . ASP A 1 290 ? 7.530 9.650 1.935 1.00 18.87 290 ASP A N 1
ATOM 2173 C CA . ASP A 1 290 ? 7.552 8.277 1.469 1.00 19.63 290 ASP A CA 1
ATOM 2174 C C . ASP A 1 290 ? 7.747 7.330 2.651 1.00 19.34 290 ASP A C 1
ATOM 2175 O O . ASP A 1 290 ? 7.023 6.334 2.735 1.00 18.66 290 ASP A O 1
ATOM 2180 N N . ILE A 1 291 ? 8.761 7.617 3.487 1.00 18.05 291 ILE A N 1
ATOM 2181 C CA . ILE A 1 291 ? 9.089 6.772 4.639 1.00 17.32 291 ILE A CA 1
ATOM 2182 C C . ILE A 1 291 ? 9.036 7.599 5.925 1.00 16.03 291 ILE A C 1
ATOM 2183 O O . ILE A 1 291 ? 9.601 8.690 5.998 1.00 16.69 291 ILE A O 1
ATOM 2188 N N . LEU A 1 292 ? 8.407 7.036 6.961 1.00 16.98 292 LEU A N 1
ATOM 2189 C CA . LEU A 1 292 ? 8.361 7.689 8.270 1.00 16.83 292 LEU A CA 1
ATOM 2190 C C . LEU A 1 292 ? 9.029 6.780 9.294 1.00 16.34 292 LEU A C 1
ATOM 2191 O O . LEU A 1 292 ? 8.752 5.576 9.320 1.00 15.24 292 LEU A O 1
ATOM 2196 N N . ILE A 1 293 ? 9.976 7.360 10.055 1.00 16.26 293 ILE A N 1
ATOM 2197 C CA . ILE A 1 293 ? 10.815 6.647 11.006 1.00 15.98 293 ILE A CA 1
ATOM 2198 C C . ILE A 1 293 ? 10.670 7.308 12.385 1.00 16.43 293 ILE A C 1
ATOM 2199 O O . ILE A 1 293 ? 11.414 8.236 12.769 1.00 18.31 293 ILE A O 1
ATOM 2204 N N . PRO A 1 294 ? 9.703 6.849 13.183 1.00 15.99 294 PRO A N 1
ATOM 2205 C CA . PRO A 1 294 ? 9.660 7.172 14.610 1.00 14.83 294 PRO A CA 1
ATOM 2206 C C . PRO A 1 294 ? 10.969 6.706 15.223 1.00 15.33 294 PRO A C 1
ATOM 2207 O O . PRO A 1 294 ? 11.274 5.512 15.125 1.00 16.21 294 PRO A O 1
ATOM 2211 N N . ALA A 1 295 ? 11.732 7.632 15.835 1.00 15.11 295 ALA A N 1
ATOM 2212 C CA . ALA A 1 295 ? 12.999 7.299 16.455 1.00 15.81 295 ALA A CA 1
ATOM 2213 C 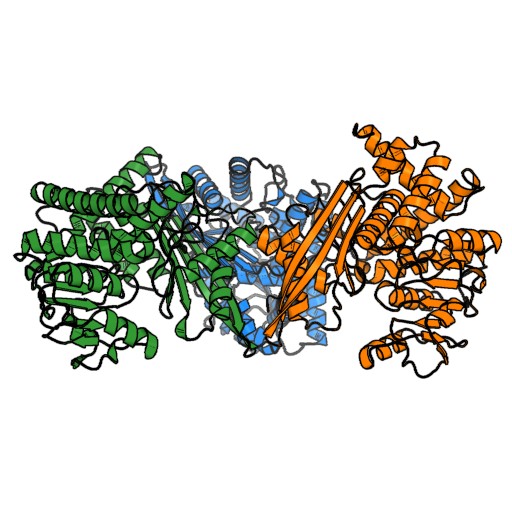C . ALA A 1 295 ? 13.159 7.957 17.827 1.00 15.00 295 ALA A C 1
ATOM 2214 O O . ALA A 1 295 ? 14.300 8.261 18.208 1.00 15.12 295 ALA A O 1
ATOM 2216 N N . ALA A 1 296 ? 12.050 8.202 18.529 1.00 14.66 296 ALA A N 1
ATOM 2217 C CA . ALA A 1 296 ? 12.116 8.964 19.780 1.00 16.66 296 ALA A CA 1
ATOM 2218 C C . ALA A 1 296 ? 11.516 8.164 20.922 1.00 16.14 296 ALA A C 1
ATOM 2219 O O . ALA A 1 296 ? 12.268 7.560 21.682 1.00 18.96 296 ALA A O 1
ATOM 2221 N N . VAL A 1 297 ? 10.177 8.200 21.036 1.00 16.71 297 VAL A N 1
ATOM 2222 C CA . VAL A 1 297 ? 9.468 7.573 22.138 1.00 16.35 297 VAL A CA 1
ATOM 2223 C C . VAL A 1 297 ? 8.339 6.690 21.597 1.00 16.62 297 VAL A C 1
ATOM 2224 O O . VAL A 1 297 ? 8.083 6.595 20.376 1.00 15.35 297 VAL A O 1
ATOM 2228 N N . GLU A 1 298 ? 7.701 5.982 22.534 1.00 16.88 298 GLU A N 1
ATOM 2229 C CA . GLU A 1 298 ? 6.628 5.034 22.246 1.00 14.86 298 GLU A CA 1
ATOM 2230 C C . GLU A 1 298 ? 5.285 5.745 22.036 1.00 15.43 298 GLU A C 1
ATOM 2231 O O . GLU A 1 298 ? 5.153 6.902 22.408 1.00 14.86 298 GLU A O 1
ATOM 2237 N N . ASN A 1 299 ? 4.313 5.017 21.439 1.00 15.57 299 ASN A N 1
ATOM 2238 C CA . ASN A 1 299 ? 2.910 5.425 21.362 1.00 15.80 299 ASN A CA 1
ATOM 2239 C C . ASN A 1 299 ? 2.751 6.789 20.673 1.00 17.02 299 ASN A C 1
ATOM 2240 O O . ASN A 1 299 ? 1.817 7.528 20.979 1.00 16.93 299 ASN A O 1
ATOM 2245 N N . VAL A 1 300 ? 3.622 7.127 19.699 1.00 16.33 300 VAL A N 1
ATOM 2246 C CA . VAL A 1 300 ? 3.543 8.424 19.044 1.00 17.22 300 VAL A CA 1
ATOM 2247 C C . VAL A 1 300 ? 2.492 8.349 17.934 1.00 16.99 300 VAL A C 1
ATOM 2248 O O . VAL A 1 300 ? 1.978 9.376 17.540 1.00 15.98 300 VAL A O 1
ATOM 2252 N N . ILE A 1 301 ? 2.194 7.141 17.456 1.00 15.63 301 ILE A N 1
ATOM 2253 C CA . ILE A 1 301 ? 1.181 6.926 16.447 1.00 17.70 301 ILE A CA 1
ATOM 2254 C C . ILE A 1 301 ? 0.112 6.031 17.048 1.00 17.33 301 ILE A C 1
ATOM 2255 O O . ILE A 1 301 ? 0.390 4.912 17.476 1.00 16.88 301 ILE A O 1
ATOM 2260 N N . ASN A 1 302 ? -1.108 6.576 17.107 1.00 17.11 302 ASN A N 1
ATOM 2261 C CA . ASN A 1 302 ? -2.194 5.974 17.842 1.00 17.66 302 ASN A CA 1
ATOM 2262 C C . ASN A 1 302 ? -3.442 5.985 16.956 1.00 18.59 302 ASN A C 1
ATOM 2263 O O . ASN A 1 302 ? -3.359 6.200 15.734 1.00 17.81 302 ASN A O 1
ATOM 2268 N N . LYS A 1 303 ? -4.601 5.691 17.552 1.00 20.68 303 LYS A N 1
ATOM 2269 C CA . LYS A 1 303 ? -5.838 5.590 16.786 1.00 22.89 303 LYS A CA 1
ATOM 2270 C C . LYS A 1 303 ? -6.265 6.953 16.242 1.00 22.82 303 LYS A C 1
ATOM 2271 O O . LYS A 1 303 ? -7.071 7.005 15.308 1.00 21.58 303 LYS A O 1
ATOM 2277 N N . PHE A 1 304 ? -5.691 8.040 16.769 1.00 18.70 304 PHE A N 1
ATOM 2278 C CA . PHE A 1 304 ? -6.088 9.382 16.347 1.00 19.41 304 PHE A CA 1
ATOM 2279 C C . PHE A 1 304 ? -5.374 9.819 15.072 1.00 17.94 304 PHE A C 1
ATOM 2280 O O . PHE A 1 304 ? -6.017 10.308 14.135 1.00 20.11 304 PHE A O 1
ATOM 2288 N N . ASN A 1 305 ? -4.041 9.667 15.052 1.00 18.90 305 ASN A N 1
ATOM 2289 C CA . ASN A 1 305 ? -3.226 10.108 13.931 1.00 18.12 305 ASN A CA 1
ATOM 2290 C C . ASN A 1 305 ? -2.861 8.981 12.952 1.00 17.46 305 ASN A C 1
ATOM 2291 O O . ASN A 1 305 ? -2.431 9.279 11.823 1.00 17.86 305 ASN A O 1
ATOM 2296 N N . ALA A 1 306 ? -3.091 7.693 13.294 1.00 16.76 306 ALA A N 1
ATOM 2297 C CA . ALA A 1 306 ? -2.791 6.647 12.331 1.00 15.83 306 ALA A CA 1
ATOM 2298 C C . ALA A 1 306 ? -3.517 6.889 11.002 1.00 18.06 306 ALA A C 1
ATOM 2299 O O . ALA A 1 306 ? -2.930 6.654 9.944 1.00 16.49 306 ALA A O 1
ATOM 2301 N N . PRO A 1 307 ? -4.822 7.311 11.001 1.00 18.93 307 PRO A N 1
ATOM 2302 C CA . PRO A 1 307 ? -5.554 7.573 9.764 1.00 19.88 307 PRO A CA 1
ATOM 2303 C C . PRO A 1 307 ? -5.000 8.718 8.915 1.00 20.99 307 PRO A C 1
ATOM 2304 O O . PRO A 1 307 ? -5.237 8.739 7.709 1.00 21.99 307 PRO A O 1
ATOM 2308 N N . LYS A 1 308 ? -4.208 9.617 9.524 1.00 21.20 308 LYS A N 1
ATOM 2309 C CA . LYS A 1 308 ? -3.636 10.778 8.864 1.00 21.62 308 LYS A CA 1
ATOM 2310 C C . LYS A 1 308 ? -2.160 10.602 8.466 1.00 20.15 308 LYS A C 1
ATOM 2311 O O . LYS A 1 308 ? -1.595 11.496 7.845 1.00 20.18 308 LYS A O 1
ATOM 2317 N N . VAL A 1 309 ? -1.502 9.495 8.835 1.00 19.89 309 VAL A N 1
ATOM 2318 C CA . VAL A 1 309 ? -0.137 9.257 8.387 1.00 20.01 309 VAL A CA 1
ATOM 2319 C C . VAL A 1 309 ? -0.155 9.135 6.853 1.00 20.37 309 VAL A C 1
ATOM 2320 O O . VAL A 1 309 ? -1.002 8.431 6.302 1.00 20.11 309 VAL A O 1
ATOM 2324 N N . ARG A 1 310 ? 0.802 9.787 6.196 1.00 20.48 310 ARG A N 1
ATOM 2325 C CA . ARG A 1 310 ? 0.871 9.855 4.734 1.00 21.64 310 ARG A CA 1
ATOM 2326 C C . ARG A 1 310 ? 1.981 8.964 4.162 1.00 23.55 310 ARG A C 1
ATOM 2327 O O . ARG A 1 310 ? 2.025 8.718 2.958 1.00 23.06 310 ARG A O 1
ATOM 2335 N N . ALA A 1 311 ? 2.871 8.455 5.019 1.00 23.23 311 ALA A N 1
ATOM 2336 C CA . ALA A 1 311 ? 3.950 7.573 4.585 1.00 23.68 311 ALA A CA 1
ATOM 2337 C C . ALA A 1 311 ? 3.383 6.273 4.021 1.00 25.15 311 ALA A C 1
ATOM 2338 O O . ALA A 1 311 ? 2.355 5.787 4.498 1.00 25.35 311 ALA A O 1
ATOM 2340 N N . LYS A 1 312 ? 4.082 5.703 3.023 1.00 25.06 312 LYS A N 1
ATOM 2341 C CA . LYS A 1 312 ? 3.744 4.388 2.494 1.00 26.12 312 LYS A CA 1
ATOM 2342 C C . LYS A 1 312 ? 4.398 3.323 3.366 1.00 23.53 312 LYS A C 1
ATOM 2343 O O . LYS A 1 312 ? 3.874 2.226 3.530 1.00 22.16 312 LYS A O 1
ATOM 2349 N N . LEU A 1 313 ? 5.536 3.693 3.963 1.00 22.08 313 LEU A N 1
ATOM 2350 C CA . LEU A 1 313 ? 6.393 2.767 4.686 1.00 20.34 313 LEU A CA 1
ATOM 2351 C C . LEU A 1 313 ? 6.772 3.386 6.022 1.00 18.22 313 LEU A C 1
ATOM 2352 O O . LEU A 1 313 ? 7.338 4.470 6.071 1.00 19.33 313 LEU A O 1
ATOM 2357 N N . ILE A 1 314 ? 6.466 2.692 7.109 1.00 16.03 314 ILE A N 1
ATOM 2358 C CA . ILE A 1 314 ? 7.004 3.051 8.409 1.00 15.46 314 ILE A CA 1
ATOM 2359 C C . ILE A 1 314 ? 8.107 2.058 8.824 1.00 14.98 314 ILE A C 1
ATOM 2360 O O . ILE A 1 314 ? 7.931 0.828 8.762 1.00 14.88 314 ILE A O 1
ATOM 2365 N N . VAL A 1 315 ? 9.232 2.617 9.288 1.00 15.38 315 VAL A N 1
ATOM 2366 C CA . VAL A 1 315 ? 10.330 1.833 9.862 1.00 15.03 315 VAL A CA 1
ATOM 2367 C C . VAL A 1 315 ? 10.528 2.287 11.310 1.00 14.67 315 VAL A C 1
ATOM 2368 O O . VAL A 1 315 ? 10.818 3.472 11.572 1.00 16.79 315 VAL A O 1
ATOM 2372 N N . GLU A 1 316 ? 10.329 1.378 12.266 1.00 12.99 316 GLU A N 1
ATOM 2373 C CA . GLU A 1 316 ? 10.348 1.706 13.691 1.00 12.69 316 GLU A CA 1
ATOM 2374 C C . GLU A 1 316 ? 11.783 1.699 14.252 1.00 12.23 316 GLU A C 1
ATOM 2375 O O . GLU A 1 316 ? 12.367 0.635 14.508 1.00 12.76 316 GLU A O 1
ATOM 2381 N N . GLY A 1 317 ? 12.371 2.886 14.465 1.00 11.91 317 GLY A N 1
ATOM 2382 C CA . GLY A 1 317 ? 13.649 2.980 15.155 1.00 13.20 317 GLY A CA 1
ATOM 2383 C C . GLY A 1 317 ? 13.432 3.010 16.670 1.00 12.92 317 GLY A C 1
ATOM 2384 O O . GLY A 1 317 ? 14.119 2.320 17.400 1.00 13.42 317 GLY A O 1
ATOM 2385 N N . ALA A 1 318 ? 12.410 3.731 17.122 1.00 12.93 318 ALA A N 1
ATOM 2386 C CA . ALA A 1 318 ? 11.983 3.704 18.526 1.00 12.36 318 ALA A CA 1
ATOM 2387 C C . ALA A 1 318 ? 11.409 2.325 18.896 1.00 12.26 318 ALA A C 1
ATOM 2388 O O . ALA A 1 318 ? 10.939 1.583 18.047 1.00 11.21 318 ALA A O 1
ATOM 2390 N N . ASN A 1 319 ? 11.362 2.006 20.201 1.00 11.43 319 ASN A N 1
ATOM 2391 C CA . ASN A 1 319 ? 10.599 0.890 20.705 1.00 12.33 319 ASN A CA 1
ATOM 2392 C C . ASN A 1 319 ? 9.140 1.304 20.898 1.00 13.31 319 ASN A C 1
ATOM 2393 O O . ASN A 1 319 ? 8.848 2.334 21.546 1.00 13.13 319 ASN A O 1
ATOM 2398 N N . GLY A 1 320 ? 8.244 0.462 20.349 1.00 13.15 320 GLY A N 1
ATOM 2399 C CA . GLY A 1 320 ? 6.808 0.582 20.505 1.00 13.49 320 GLY A CA 1
ATOM 2400 C C . GLY A 1 320 ? 6.236 1.938 20.114 1.00 14.07 320 GLY A C 1
ATOM 2401 O O . GLY A 1 320 ? 5.302 2.443 20.753 1.00 15.31 320 GLY A O 1
ATOM 2402 N N . PRO A 1 321 ? 6.579 2.513 18.938 1.00 14.42 321 PRO A N 1
ATOM 2403 C CA . PRO A 1 321 ? 5.992 3.787 18.548 1.00 15.33 321 PRO A CA 1
ATOM 2404 C C . PRO A 1 321 ? 4.534 3.725 18.086 1.00 15.30 321 PRO A C 1
ATOM 2405 O O . PRO A 1 321 ? 3.912 4.788 17.988 1.00 15.60 321 PRO A O 1
ATOM 2409 N N . LEU A 1 322 ? 4.033 2.530 17.692 1.00 16.21 322 LEU A N 1
ATOM 2410 C CA . LEU A 1 322 ? 2.624 2.406 17.323 1.00 16.08 322 LEU A CA 1
ATOM 2411 C C . LEU A 1 322 ? 1.853 1.668 18.411 1.00 13.37 322 LEU A C 1
ATOM 2412 O O . LEU A 1 322 ? 2.247 0.580 18.865 1.00 16.20 322 LEU A O 1
ATOM 2417 N N . THR A 1 323 ? 0.642 2.166 18.677 1.00 16.33 323 THR A N 1
ATOM 2418 C CA . THR A 1 323 ? -0.327 1.479 19.523 1.00 16.76 323 THR A CA 1
ATOM 2419 C C . THR A 1 323 ? -0.892 0.278 18.751 1.00 17.16 323 THR A C 1
ATOM 2420 O O . THR A 1 323 ? -0.750 0.152 17.526 1.00 15.99 323 THR A O 1
ATOM 2424 N N . ALA A 1 324 ? -1.550 -0.615 19.480 1.00 17.78 324 ALA A N 1
ATOM 2425 C CA . ALA A 1 324 ? -2.223 -1.771 18.883 1.00 20.89 324 ALA A CA 1
ATOM 2426 C C . ALA A 1 324 ? -3.317 -1.326 17.895 1.00 20.89 324 ALA A C 1
ATOM 2427 O O . ALA A 1 324 ? -3.419 -1.891 16.787 1.00 18.96 324 ALA A O 1
ATOM 2429 N N . ASP A 1 325 ? -4.054 -0.229 18.215 1.00 21.12 325 ASP A N 1
ATOM 2430 C CA . ASP A 1 325 ? -5.021 0.292 17.266 1.00 20.51 325 ASP A CA 1
ATOM 2431 C C . ASP A 1 325 ? -4.323 0.758 15.992 1.00 19.25 325 ASP A C 1
ATOM 2432 O O . ASP A 1 325 ? -4.859 0.552 14.892 1.00 17.50 325 ASP A O 1
ATOM 2437 N N . ALA A 1 326 ? -3.173 1.451 16.145 1.00 17.88 326 ALA A N 1
ATOM 2438 C CA . ALA A 1 326 ? -2.488 2.010 14.988 1.00 18.01 326 ALA A CA 1
ATOM 2439 C C . ALA A 1 326 ? -2.045 0.882 14.058 1.00 17.74 326 ALA A C 1
ATOM 2440 O O . ALA A 1 326 ? -2.146 1.001 12.830 1.00 16.55 326 ALA A O 1
ATOM 2442 N N . ASP A 1 327 ? -1.535 -0.214 14.638 1.00 18.41 327 ASP A N 1
ATOM 2443 C CA . ASP A 1 327 ? -1.268 -1.434 13.871 1.00 20.19 327 ASP A CA 1
ATOM 2444 C C . ASP A 1 327 ? -2.431 -1.864 12.982 1.00 20.23 327 ASP A C 1
ATOM 2445 O O . ASP A 1 327 ? -2.250 -2.110 11.784 1.00 20.12 327 ASP A O 1
ATOM 2450 N N . GLU A 1 328 ? -3.607 -1.938 13.558 1.00 18.73 328 GLU A N 1
ATOM 2451 C CA . GLU A 1 328 ? -4.782 -2.375 12.789 1.00 21.61 328 GLU A CA 1
ATOM 2452 C C . GLU A 1 328 ? -5.129 -1.395 11.686 1.00 20.84 328 GLU A C 1
ATOM 2453 O O . GLU A 1 328 ? -5.411 -1.801 10.581 1.00 20.51 328 GLU A O 1
ATOM 2459 N N . ILE A 1 329 ? -5.020 -0.100 11.990 1.00 20.23 329 ILE A N 1
ATOM 2460 C CA . ILE A 1 329 ? -5.294 0.943 11.016 1.00 19.98 329 ILE A CA 1
ATOM 2461 C C . ILE A 1 329 ? -4.293 0.878 9.872 1.00 19.42 329 ILE A C 1
ATOM 2462 O O . ILE A 1 329 ? -4.699 0.940 8.704 1.00 19.13 329 ILE A O 1
ATOM 2467 N N . MET A 1 330 ? -2.984 0.742 10.168 1.00 20.49 330 MET A N 1
ATOM 2468 C CA . MET A 1 330 ? -2.028 0.644 9.072 1.00 21.21 330 MET A CA 1
ATOM 2469 C C . MET A 1 330 ? -2.325 -0.585 8.201 1.00 22.15 330 MET A C 1
ATOM 2470 O O . MET A 1 330 ? -2.255 -0.520 6.967 1.00 24.15 330 MET A O 1
ATOM 2475 N N . LYS A 1 331 ? -2.630 -1.724 8.835 1.00 23.15 331 LYS A N 1
ATOM 2476 C CA . LYS A 1 331 ? -3.012 -2.915 8.091 1.00 24.95 331 LYS A CA 1
ATOM 2477 C C . LYS A 1 331 ? -4.219 -2.616 7.194 1.00 25.84 331 LYS A C 1
ATOM 2478 O O . LYS A 1 331 ? -4.190 -2.909 6.000 1.00 24.47 331 LYS A O 1
ATOM 2484 N N . GLN A 1 332 ? -5.257 -1.977 7.741 1.00 24.16 332 GLN A N 1
ATOM 2485 C CA . GLN A 1 332 ? -6.456 -1.683 6.959 1.00 28.65 332 GLN A CA 1
ATOM 2486 C C . GLN A 1 332 ? -6.153 -0.702 5.829 1.00 27.20 332 GLN A C 1
ATOM 2487 O O . GLN A 1 332 ? -6.857 -0.717 4.819 1.00 29.89 332 GLN A O 1
ATOM 2493 N N . ARG A 1 333 ? -5.153 0.171 6.029 1.00 25.01 333 ARG A N 1
ATOM 2494 C CA . ARG A 1 333 ? -4.869 1.239 5.087 1.00 24.47 333 ARG A CA 1
ATOM 2495 C C . ARG A 1 333 ? -3.847 0.826 4.035 1.00 25.06 333 ARG A C 1
ATOM 2496 O O . ARG A 1 333 ? -3.645 1.575 3.091 1.00 23.86 333 ARG A O 1
ATOM 2504 N N . GLY A 1 334 ? -3.186 -0.333 4.196 1.00 25.30 334 GLY A N 1
ATOM 2505 C CA . GLY A 1 334 ? -2.164 -0.752 3.249 1.00 23.61 334 GLY A CA 1
ATOM 2506 C C . GLY A 1 334 ? -0.826 -0.043 3.490 1.00 25.49 334 GLY A C 1
ATOM 2507 O O . GLY A 1 334 ? -0.005 0.045 2.572 1.00 23.11 334 GLY A O 1
ATOM 2508 N N . VAL A 1 335 ? -0.578 0.424 4.737 1.00 21.78 335 VAL A N 1
ATOM 2509 C CA . VAL A 1 335 ? 0.712 1.015 5.072 1.00 22.15 335 VAL A CA 1
ATOM 2510 C C . VAL A 1 335 ? 1.579 -0.106 5.640 1.00 23.18 335 VAL A C 1
ATOM 2511 O O . VAL A 1 335 ? 1.120 -0.785 6.544 1.00 19.99 335 VAL A O 1
ATOM 2515 N N . ILE A 1 336 ? 2.800 -0.273 5.111 1.00 21.89 336 ILE A N 1
ATOM 2516 C CA . ILE A 1 336 ? 3.744 -1.320 5.501 1.00 22.44 336 ILE A CA 1
ATOM 2517 C C . ILE A 1 336 ? 4.550 -0.800 6.688 1.00 20.33 336 ILE A C 1
ATOM 2518 O O . ILE A 1 336 ? 5.091 0.311 6.635 1.00 20.65 336 ILE A O 1
ATOM 2523 N N . VAL A 1 337 ? 4.558 -1.588 7.765 1.00 18.26 337 VAL A N 1
ATOM 2524 C CA . VAL A 1 337 ? 5.289 -1.257 8.975 1.00 17.05 337 VAL A CA 1
ATOM 2525 C C . VAL A 1 337 ? 6.381 -2.297 9.207 1.00 16.88 337 VAL A C 1
ATOM 2526 O O . VAL A 1 337 ? 6.075 -3.476 9.467 1.00 17.70 337 VAL A O 1
ATOM 2530 N N . ILE A 1 338 ? 7.642 -1.835 9.169 1.00 15.64 338 ILE A N 1
ATOM 2531 C CA . ILE A 1 338 ? 8.758 -2.710 9.526 1.00 15.44 338 ILE A CA 1
ATOM 2532 C C . ILE A 1 338 ? 8.898 -2.659 11.050 1.00 14.23 338 ILE A C 1
ATOM 2533 O O . ILE A 1 338 ? 9.242 -1.619 11.582 1.00 14.08 338 ILE A O 1
ATOM 2538 N N . PRO A 1 339 ? 8.608 -3.725 11.801 1.00 13.46 339 PRO A N 1
ATOM 2539 C CA . PRO A 1 339 ? 8.516 -3.608 13.267 1.00 13.67 339 PRO A CA 1
ATOM 2540 C C . PRO A 1 339 ? 9.846 -3.330 13.966 1.00 16.39 339 PRO A C 1
ATOM 2541 O O . PRO A 1 339 ? 10.921 -3.843 13.547 1.00 14.46 339 PRO A O 1
ATOM 2545 N N . ASP A 1 340 ? 9.731 -2.605 15.104 1.00 16.43 340 ASP A N 1
ATOM 2546 C CA . ASP A 1 340 ? 10.845 -2.319 16.012 1.00 13.77 340 ASP A CA 1
ATOM 2547 C C . ASP A 1 340 ? 11.738 -3.552 16.204 1.00 13.77 340 ASP A C 1
ATOM 2548 O O . ASP A 1 340 ? 12.966 -3.476 16.148 1.00 12.78 340 ASP A O 1
ATOM 2553 N N . ILE A 1 341 ? 11.138 -4.698 16.470 1.00 13.74 341 ILE A N 1
ATOM 2554 C CA . ILE A 1 341 ? 11.917 -5.852 16.934 1.00 12.68 341 ILE A CA 1
ATOM 2555 C C . ILE A 1 341 ? 12.857 -6.338 15.849 1.00 12.43 341 ILE A C 1
ATOM 2556 O O . ILE A 1 341 ? 13.805 -7.045 16.165 1.00 13.83 341 ILE A O 1
ATOM 2561 N N . LEU A 1 342 ? 12.579 -6.033 14.567 1.00 12.31 342 LEU A N 1
ATOM 2562 C CA . LEU A 1 342 ? 13.576 -6.221 13.526 1.00 13.21 342 LEU A CA 1
ATOM 2563 C C . LEU A 1 342 ? 14.363 -4.926 13.289 1.00 12.18 342 LEU A C 1
ATOM 2564 O O . LEU A 1 342 ? 15.594 -4.923 13.363 1.00 13.98 342 LEU A O 1
ATOM 2569 N N . ALA A 1 343 ? 13.654 -3.838 12.968 1.00 13.19 343 ALA A N 1
ATOM 2570 C CA . ALA A 1 343 ? 14.265 -2.633 12.427 1.00 12.87 343 ALA A CA 1
ATOM 2571 C C . ALA A 1 343 ? 15.315 -2.019 13.353 1.00 13.35 343 ALA A C 1
ATOM 2572 O O . ALA A 1 343 ? 16.308 -1.465 12.872 1.00 14.23 343 ALA A O 1
ATOM 2574 N N . ASN A 1 344 ? 15.107 -2.068 14.683 1.00 12.85 344 ASN A N 1
ATOM 2575 C CA . ASN A 1 344 ? 15.984 -1.356 15.620 1.00 15.54 344 ASN A CA 1
ATOM 2576 C C . ASN A 1 344 ? 17.029 -2.274 16.282 1.00 14.67 344 ASN A C 1
ATOM 2577 O O . ASN A 1 344 ? 17.807 -1.814 17.126 1.00 15.01 344 ASN A O 1
ATOM 2582 N N . ALA A 1 345 ? 17.065 -3.551 15.873 1.00 14.25 345 ALA A N 1
ATOM 2583 C CA . ALA A 1 345 ? 17.818 -4.606 16.537 1.00 14.10 345 ALA A CA 1
ATOM 2584 C C . ALA A 1 345 ? 19.309 -4.432 16.320 1.00 15.03 345 ALA A C 1
ATOM 2585 O O . ALA A 1 345 ? 20.063 -5.225 16.866 1.00 14.80 345 ALA A O 1
ATOM 2587 N N . GLY A 1 346 ? 19.718 -3.402 15.546 1.00 14.07 346 GLY A N 1
ATOM 2588 C CA . GLY A 1 346 ? 21.113 -3.002 15.388 1.00 13.75 346 GLY A CA 1
ATOM 2589 C C . GLY A 1 346 ? 21.816 -2.766 16.718 1.00 14.52 346 GLY A C 1
ATOM 2590 O O . GLY A 1 346 ? 23.015 -3.030 16.892 1.00 13.79 346 GLY A O 1
ATOM 2591 N N . GLY A 1 347 ? 21.047 -2.188 17.623 1.00 13.73 347 GLY A N 1
ATOM 2592 C CA . GLY A 1 347 ? 21.513 -1.883 18.962 1.00 14.75 347 GLY A CA 1
ATOM 2593 C C . GLY A 1 347 ? 21.950 -3.133 19.701 1.00 13.46 347 GLY A C 1
ATOM 2594 O O . GLY A 1 347 ? 23.136 -3.296 20.021 1.00 13.21 347 GLY A O 1
ATOM 2595 N N . VAL A 1 348 ? 20.975 -4.007 19.939 1.00 13.17 348 VAL A N 1
ATOM 2596 C CA . VAL A 1 348 ? 21.181 -5.234 20.688 1.00 13.70 348 VAL A CA 1
ATOM 2597 C C . VAL A 1 348 ? 22.078 -6.210 19.931 1.00 12.56 348 VAL A C 1
ATOM 2598 O O . VAL A 1 348 ? 22.818 -6.929 20.556 1.00 11.59 348 VAL A O 1
ATOM 2602 N N . VAL A 1 349 ? 22.052 -6.263 18.581 1.00 11.66 349 VAL A N 1
ATOM 2603 C CA . VAL A 1 349 ? 22.967 -7.116 17.873 1.00 11.76 349 VAL A CA 1
ATOM 2604 C C . VAL A 1 349 ? 24.394 -6.585 17.992 1.00 12.18 349 VAL A C 1
ATOM 2605 O O . VAL A 1 349 ? 25.350 -7.352 18.192 1.00 11.72 349 VAL A O 1
ATOM 2609 N N . GLY A 1 350 ? 24.558 -5.248 17.982 1.00 11.78 350 GLY A N 1
ATOM 2610 C CA . GLY A 1 350 ? 25.851 -4.675 18.291 1.00 11.80 350 GLY A CA 1
ATOM 2611 C C . GLY A 1 350 ? 26.308 -4.982 19.711 1.00 11.67 350 GLY A C 1
ATOM 2612 O O . GLY A 1 350 ? 27.474 -5.297 19.929 1.00 13.90 350 GLY A O 1
ATOM 2613 N N . SER A 1 351 ? 25.391 -4.902 20.682 1.00 13.33 351 SER A N 1
ATOM 2614 C CA . SER A 1 351 ? 25.710 -5.281 22.051 1.00 12.73 351 SER A CA 1
ATOM 2615 C C . SER A 1 351 ? 26.102 -6.768 22.138 1.00 13.17 351 SER A C 1
ATOM 2616 O O . SER A 1 351 ? 27.019 -7.102 22.881 1.00 13.89 351 SER A O 1
ATOM 2619 N N . TYR A 1 352 ? 25.421 -7.635 21.383 1.00 12.71 352 TYR A N 1
ATOM 2620 C CA . TYR A 1 352 ? 25.759 -9.053 21.391 1.00 13.83 352 TYR A CA 1
ATOM 2621 C C . TYR A 1 352 ? 27.228 -9.237 21.008 1.00 14.50 352 TYR A C 1
ATOM 2622 O O . TYR A 1 352 ? 27.951 -9.966 21.667 1.00 15.39 352 TYR A O 1
ATOM 2631 N N . VAL A 1 353 ? 27.652 -8.675 19.875 1.00 15.06 353 VAL A N 1
ATOM 2632 C CA . VAL A 1 353 ? 29.042 -8.726 19.452 1.00 16.35 353 VAL A CA 1
ATOM 2633 C C . VAL A 1 353 ? 29.989 -8.152 20.502 1.00 15.43 353 VAL A C 1
ATOM 2634 O O . VAL A 1 353 ? 31.110 -8.652 20.641 1.00 16.60 353 VAL A O 1
ATOM 2638 N N . GLU A 1 354 ? 29.616 -7.056 21.170 1.00 15.52 354 GLU A N 1
ATOM 2639 C CA . GLU A 1 354 ? 30.454 -6.447 22.198 1.00 14.89 354 GLU A CA 1
ATOM 2640 C C . GLU A 1 354 ? 30.652 -7.465 23.323 1.00 14.87 354 GLU A C 1
ATOM 2641 O O . GLU A 1 354 ? 31.796 -7.715 23.745 1.00 14.21 354 GLU A O 1
ATOM 2647 N N . TRP A 1 355 ? 29.529 -8.089 23.710 1.00 13.19 355 TRP A N 1
ATOM 2648 C CA . TRP A 1 355 ? 29.436 -9.004 24.835 1.00 12.93 355 TRP A CA 1
ATOM 2649 C C . TRP A 1 355 ? 30.207 -10.286 24.509 1.00 12.61 355 TRP A C 1
ATOM 2650 O O . TRP A 1 355 ? 31.032 -10.735 25.275 1.00 14.37 355 TRP A O 1
ATOM 2661 N N . ALA A 1 356 ? 30.064 -10.789 23.279 1.00 13.94 356 ALA A N 1
ATOM 2662 C CA . ALA A 1 356 ? 30.762 -12.011 22.868 1.00 15.05 356 ALA A CA 1
ATOM 2663 C C . ALA A 1 356 ? 32.253 -11.699 22.714 1.00 15.79 356 ALA A C 1
ATOM 2664 O O . ALA A 1 356 ? 33.107 -12.511 23.068 1.00 15.81 356 ALA A O 1
ATOM 2666 N N . ASN A 1 357 ? 32.572 -10.500 22.230 1.00 15.70 357 ASN A N 1
ATOM 2667 C CA . ASN A 1 357 ? 33.980 -10.114 22.116 1.00 16.34 357 ASN A CA 1
ATOM 2668 C C . ASN A 1 357 ? 34.609 -10.082 23.517 1.00 16.73 357 ASN A C 1
ATOM 2669 O O . ASN A 1 357 ? 35.674 -10.680 23.747 1.00 17.80 357 ASN A O 1
ATOM 2674 N N . ASN A 1 358 ? 33.902 -9.473 24.472 1.00 14.55 358 ASN A N 1
ATOM 2675 C CA . ASN A 1 358 ? 34.382 -9.414 25.845 1.00 15.14 358 ASN A CA 1
ATOM 2676 C C . ASN A 1 358 ? 34.631 -10.825 26.386 1.00 15.71 358 ASN A C 1
ATOM 2677 O O . ASN A 1 358 ? 35.714 -11.100 26.887 1.00 15.32 358 ASN A O 1
ATOM 2682 N N . ARG A 1 359 ? 33.638 -11.724 26.259 1.00 17.31 359 ARG A N 1
ATOM 2683 C CA . ARG A 1 359 ? 33.783 -13.098 26.735 1.00 18.93 359 ARG A CA 1
ATOM 2684 C C . ARG A 1 359 ? 34.952 -13.808 26.062 1.00 20.24 359 ARG A C 1
ATOM 2685 O O . ARG A 1 359 ? 35.603 -14.605 26.703 1.00 22.46 359 ARG A O 1
ATOM 2693 N N . SER A 1 360 ? 35.167 -13.552 24.767 1.00 20.97 360 SER A N 1
ATOM 2694 C CA . SER A 1 360 ? 36.224 -14.120 23.950 1.00 22.44 360 SER A CA 1
ATOM 2695 C C . SER A 1 360 ? 37.591 -13.491 24.249 1.00 24.95 360 SER A C 1
ATOM 2696 O O . SER A 1 360 ? 38.603 -13.935 23.708 1.00 27.72 360 SER A O 1
ATOM 2699 N N . GLY A 1 361 ? 37.615 -12.436 25.059 1.00 23.24 361 GLY A N 1
ATOM 2700 C CA . GLY A 1 361 ? 38.848 -11.778 25.452 1.00 26.92 361 GLY A CA 1
ATOM 2701 C C . GLY A 1 361 ? 39.302 -10.701 24.470 1.00 30.41 361 GLY A C 1
ATOM 2702 O O . GLY A 1 361 ? 40.483 -10.353 24.474 1.00 33.95 361 GLY A O 1
ATOM 2703 N N . GLY A 1 362 ? 38.394 -10.233 23.603 1.00 28.44 362 GLY A N 1
ATOM 2704 C CA . GLY A 1 362 ? 38.563 -8.984 22.865 1.00 28.73 362 GLY A CA 1
ATOM 2705 C C . GLY A 1 362 ? 39.112 -9.162 21.446 1.00 29.04 362 GLY A C 1
ATOM 2706 O O . GLY A 1 362 ? 39.614 -8.198 20.887 1.00 27.17 362 GLY A O 1
ATOM 2707 N N . ILE A 1 363 ? 38.980 -10.364 20.855 1.00 31.24 363 ILE A N 1
ATOM 2708 C CA . ILE A 1 363 ? 39.714 -10.698 19.636 1.00 35.47 363 ILE A CA 1
ATOM 2709 C C . ILE A 1 363 ? 38.933 -10.367 18.353 1.00 35.33 363 ILE A C 1
ATOM 2710 O O . ILE A 1 363 ? 39.409 -10.644 17.264 1.00 38.07 363 ILE A O 1
ATOM 2715 N N . ILE A 1 364 ? 37.735 -9.777 18.430 1.00 40.04 364 ILE A N 1
ATOM 2716 C CA . ILE A 1 364 ? 36.980 -9.402 17.237 1.00 36.06 364 ILE A CA 1
ATOM 2717 C C . ILE A 1 364 ? 37.371 -7.957 16.892 1.00 35.95 364 ILE A C 1
ATOM 2718 O O . ILE A 1 364 ? 37.468 -7.115 17.779 1.00 33.95 364 ILE A O 1
ATOM 2723 N N . SER A 1 365 ? 37.715 -7.679 15.624 1.00 32.21 365 SER A N 1
ATOM 2724 C CA . SER A 1 365 ? 38.006 -6.313 15.224 1.00 31.59 365 SER A CA 1
ATOM 2725 C C . SER A 1 365 ? 36.698 -5.576 15.028 1.00 34.79 365 SER A C 1
ATOM 2726 O O . SER A 1 365 ? 35.631 -6.192 14.910 1.00 32.28 365 SER A O 1
ATOM 2729 N N . ASP A 1 366 ? 36.805 -4.252 14.951 1.00 36.56 366 ASP A N 1
ATOM 2730 C CA . ASP A 1 366 ? 35.640 -3.410 14.733 1.00 34.58 366 ASP A CA 1
ATOM 2731 C C . ASP A 1 366 ? 35.106 -3.616 13.310 1.00 35.51 366 ASP A C 1
ATOM 2732 O O . ASP A 1 366 ? 33.898 -3.523 13.085 1.00 36.94 366 ASP A O 1
ATOM 2737 N N . GLU A 1 367 ? 35.980 -3.912 12.346 1.00 36.89 367 GLU A N 1
ATOM 2738 C CA . GLU A 1 367 ? 35.544 -4.121 10.963 1.00 39.68 367 GLU A CA 1
ATOM 2739 C C . GLU A 1 367 ? 34.822 -5.470 10.787 1.00 35.90 367 GLU A C 1
ATOM 2740 O O . GLU A 1 367 ? 33.802 -5.556 10.109 1.00 33.06 367 GLU A O 1
ATOM 2746 N N . GLU A 1 368 ? 35.312 -6.541 11.416 1.00 36.17 368 GLU A N 1
ATOM 2747 C CA . GLU A 1 368 ? 34.532 -7.771 11.468 1.00 38.25 368 GLU A CA 1
ATOM 2748 C C . GLU A 1 368 ? 33.196 -7.512 12.174 1.00 35.10 368 GLU A C 1
ATOM 2749 O O . GLU A 1 368 ? 32.155 -8.003 11.763 1.00 28.56 368 GLU A O 1
ATOM 2755 N N . ALA A 1 369 ? 33.225 -6.772 13.282 1.00 32.97 369 ALA A N 1
ATOM 2756 C CA . ALA A 1 369 ? 32.006 -6.561 14.051 1.00 31.72 369 ALA A CA 1
ATOM 2757 C C . ALA A 1 369 ? 30.932 -5.876 13.206 1.00 29.06 369 ALA A C 1
ATOM 2758 O O . ALA A 1 369 ? 29.766 -6.229 13.281 1.00 27.71 369 ALA A O 1
ATOM 2760 N N . LYS A 1 370 ? 31.309 -4.913 12.371 1.00 32.44 370 LYS A N 1
ATOM 2761 C CA . LYS A 1 370 ? 30.331 -4.195 11.576 1.00 31.86 370 LYS A CA 1
ATOM 2762 C C . LYS A 1 370 ? 29.667 -5.151 10.584 1.00 34.01 370 LYS A C 1
ATOM 2763 O O . LYS A 1 370 ? 28.463 -5.066 10.336 1.00 27.70 370 LYS A O 1
ATOM 2769 N N . LYS A 1 371 ? 30.483 -6.040 9.987 1.00 32.57 371 LYS A N 1
ATOM 2770 C CA . LYS A 1 371 ? 29.978 -7.025 9.041 1.00 33.83 371 LYS A CA 1
ATOM 2771 C C . LYS A 1 371 ? 29.026 -7.996 9.741 1.00 29.72 371 LYS A C 1
ATOM 2772 O O . LYS A 1 371 ? 27.968 -8.315 9.218 1.00 27.48 371 LYS A O 1
ATOM 2778 N N . LEU A 1 372 ? 29.411 -8.483 10.923 1.00 28.14 372 LEU A N 1
ATOM 2779 C CA . LEU A 1 372 ? 28.593 -9.449 11.649 1.00 27.79 372 LEU A CA 1
ATOM 2780 C C . LEU A 1 372 ? 27.199 -8.878 11.930 1.00 24.92 372 LEU A C 1
ATOM 2781 O O . LEU A 1 372 ? 26.209 -9.618 11.858 1.00 24.47 372 LEU A O 1
ATOM 2786 N N . ILE A 1 373 ? 27.138 -7.574 12.252 1.00 24.16 373 ILE A N 1
ATOM 2787 C CA . ILE A 1 373 ? 25.890 -6.905 12.629 1.00 22.84 373 ILE A CA 1
ATOM 2788 C C . ILE A 1 373 ? 24.977 -6.803 11.410 1.00 23.67 373 ILE A C 1
ATOM 2789 O O . ILE A 1 373 ? 23.792 -7.150 11.469 1.00 22.42 373 ILE A O 1
ATOM 2794 N N . VAL A 1 374 ? 25.518 -6.269 10.308 1.00 27.43 374 VAL A N 1
ATOM 2795 C CA . VAL A 1 374 ? 24.723 -6.014 9.115 1.00 26.99 374 VAL A CA 1
ATOM 2796 C C . VAL A 1 374 ? 24.210 -7.334 8.543 1.00 27.26 374 VAL A C 1
ATOM 2797 O O . VAL A 1 374 ? 23.077 -7.406 8.077 1.00 25.63 374 VAL A O 1
ATOM 2801 N N . ASP A 1 375 ? 25.051 -8.357 8.548 1.00 27.46 375 ASP A N 1
ATOM 2802 C CA . ASP A 1 375 ? 24.677 -9.636 7.969 1.00 27.33 375 ASP A CA 1
ATOM 2803 C C . ASP A 1 375 ? 23.525 -10.274 8.718 1.00 23.91 375 ASP A C 1
ATOM 2804 O O . ASP A 1 375 ? 22.625 -10.804 8.107 1.00 23.17 375 ASP A O 1
ATOM 2809 N N . ARG A 1 376 ? 23.575 -10.232 10.042 1.00 21.38 376 ARG A N 1
ATOM 2810 C CA . ARG A 1 376 ? 22.526 -10.803 10.838 1.00 20.27 376 ARG A CA 1
ATOM 2811 C C . ARG A 1 376 ? 21.224 -10.053 10.578 1.00 20.58 376 ARG A C 1
ATOM 2812 O O . ARG A 1 376 ? 20.177 -10.663 10.477 1.00 19.86 376 ARG A O 1
ATOM 2820 N N . MET A 1 377 ? 21.325 -8.735 10.481 1.00 19.65 377 MET A N 1
ATOM 2821 C CA . MET A 1 377 ? 20.124 -7.936 10.265 1.00 21.02 377 MET A CA 1
ATOM 2822 C C . MET A 1 377 ? 19.493 -8.296 8.929 1.00 21.39 377 MET A C 1
ATOM 2823 O O . MET A 1 377 ? 18.314 -8.601 8.856 1.00 22.95 377 MET A O 1
ATOM 2828 N N . ILE A 1 378 ? 20.279 -8.244 7.868 1.00 23.28 378 ILE A N 1
ATOM 2829 C CA . ILE A 1 378 ? 19.746 -8.529 6.537 1.00 24.46 378 ILE A CA 1
ATOM 2830 C C . ILE A 1 378 ? 19.186 -9.959 6.477 1.00 26.75 378 ILE A C 1
ATOM 2831 O O . ILE A 1 378 ? 18.097 -10.134 5.936 1.00 26.11 378 ILE A O 1
ATOM 2836 N N . ASN A 1 379 ? 19.946 -10.964 6.978 1.00 25.63 379 ASN A N 1
ATOM 2837 C CA . ASN A 1 379 ? 19.496 -12.356 7.067 1.00 28.40 379 ASN A CA 1
ATOM 2838 C C . ASN A 1 379 ? 18.160 -12.488 7.811 1.00 27.47 379 ASN A C 1
ATOM 2839 O O . ASN A 1 379 ? 17.290 -13.265 7.414 1.00 26.52 379 ASN A O 1
ATOM 2844 N N . ALA A 1 380 ? 18.013 -11.780 8.933 1.00 24.38 380 ALA A N 1
ATOM 2845 C CA . ALA A 1 380 ? 16.761 -11.775 9.659 1.00 24.47 380 ALA A CA 1
ATOM 2846 C C . ALA A 1 380 ? 15.632 -11.223 8.790 1.00 23.54 380 ALA A C 1
ATOM 2847 O O . ALA A 1 380 ? 14.529 -11.737 8.824 1.00 25.28 380 ALA A O 1
ATOM 2849 N N . PHE A 1 381 ? 15.873 -10.133 8.063 1.00 24.03 381 PHE A N 1
ATOM 2850 C CA . PHE A 1 381 ? 14.830 -9.553 7.225 1.00 25.37 381 PHE A CA 1
ATOM 2851 C C . PHE A 1 381 ? 14.407 -10.565 6.149 1.00 27.39 381 PHE A C 1
ATOM 2852 O O . PHE A 1 381 ? 13.216 -10.747 5.886 1.00 24.61 381 PHE A O 1
ATOM 2860 N N . ASN A 1 382 ? 15.399 -11.240 5.538 1.00 28.11 382 ASN A N 1
ATOM 2861 C CA . ASN A 1 382 ? 15.129 -12.189 4.464 1.00 28.20 382 ASN A CA 1
ATOM 2862 C C . ASN A 1 382 ? 14.339 -13.387 4.994 1.00 28.80 382 ASN A C 1
ATOM 2863 O O . ASN A 1 382 ? 13.420 -13.843 4.330 1.00 29.67 382 ASN A O 1
ATOM 2868 N N . THR A 1 383 ? 14.695 -13.895 6.186 1.00 29.94 383 THR A N 1
ATOM 2869 C CA . THR A 1 383 ? 13.932 -14.948 6.848 1.00 30.03 383 THR A CA 1
ATOM 2870 C C . THR A 1 383 ? 12.490 -14.507 7.053 1.00 27.98 383 THR A C 1
ATOM 2871 O O . THR A 1 383 ? 11.563 -15.243 6.731 1.00 30.82 383 THR A O 1
ATOM 2875 N N . LEU A 1 384 ? 12.318 -13.294 7.584 1.00 27.11 384 LEU A N 1
ATOM 2876 C CA . LEU A 1 384 ? 11.001 -12.785 7.912 1.00 28.66 384 LEU A CA 1
ATOM 2877 C C . LEU A 1 384 ? 10.159 -12.658 6.637 1.00 29.16 384 LEU A C 1
ATOM 2878 O O . LEU A 1 384 ? 9.024 -13.135 6.581 1.00 27.88 384 LEU A O 1
ATOM 2883 N N . TYR A 1 385 ? 10.758 -12.081 5.596 1.00 28.84 385 TYR A N 1
ATOM 2884 C CA . TYR A 1 385 ? 10.079 -11.909 4.320 1.00 29.82 385 TYR A CA 1
ATOM 2885 C C . TYR A 1 385 ? 9.650 -13.255 3.737 1.00 30.19 385 TYR A C 1
ATOM 2886 O O . TYR A 1 385 ? 8.562 -13.369 3.191 1.00 28.52 385 TYR A O 1
ATOM 2895 N N . ASP A 1 386 ? 10.519 -14.269 3.861 1.00 32.94 386 ASP A N 1
ATOM 2896 C CA . ASP A 1 386 ? 10.280 -15.590 3.294 1.00 34.98 386 ASP A CA 1
ATOM 2897 C C . ASP A 1 386 ? 9.216 -16.361 4.077 1.00 33.41 386 ASP A C 1
ATOM 2898 O O . ASP A 1 386 ? 8.390 -17.030 3.471 1.00 32.82 386 ASP A O 1
ATOM 2903 N N . PHE A 1 387 ? 9.233 -16.292 5.414 1.00 33.39 387 PHE A N 1
ATOM 2904 C CA . PHE A 1 387 ? 8.140 -16.845 6.196 1.00 34.53 387 PHE A CA 1
ATOM 2905 C C . PHE A 1 387 ? 6.836 -16.116 5.872 1.00 32.96 387 PHE A C 1
ATOM 2906 O O . PHE A 1 387 ? 5.785 -16.759 5.849 1.00 34.94 387 PHE A O 1
ATOM 2914 N N . HIS A 1 388 ? 6.897 -14.783 5.691 1.00 29.42 388 HIS A N 1
ATOM 2915 C CA . HIS A 1 388 ? 5.711 -14.018 5.345 1.00 31.95 388 HIS A CA 1
ATOM 2916 C C . HIS A 1 388 ? 5.124 -14.588 4.058 1.00 33.18 388 HIS A C 1
ATOM 2917 O O . HIS A 1 388 ? 3.951 -14.935 4.018 1.00 35.17 388 HIS A O 1
ATOM 2924 N N . LYS A 1 389 ? 5.932 -14.671 3.023 1.00 37.82 389 LYS A N 1
ATOM 2925 C CA . LYS A 1 389 ? 5.442 -15.134 1.729 1.00 39.99 389 LYS A CA 1
ATOM 2926 C C . LYS A 1 389 ? 4.939 -16.553 1.724 1.00 37.43 389 LYS A C 1
ATOM 2927 O O . LYS A 1 389 ? 3.975 -16.863 1.043 1.00 38.10 389 LYS A O 1
ATOM 2933 N N . ARG A 1 390 ? 5.573 -17.416 2.490 1.00 38.10 390 ARG A N 1
ATOM 2934 C CA . ARG A 1 390 ? 5.230 -18.826 2.438 1.00 39.28 390 ARG A CA 1
ATOM 2935 C C . ARG A 1 390 ? 4.227 -19.337 3.451 1.00 37.88 390 ARG A C 1
ATOM 2936 O O . ARG A 1 390 ? 3.582 -20.340 3.209 1.00 37.16 390 ARG A O 1
ATOM 2944 N N . LYS A 1 391 ? 4.092 -18.671 4.588 1.00 38.88 391 LYS A N 1
ATOM 2945 C CA . LYS A 1 391 ? 3.217 -19.183 5.613 1.00 38.00 391 LYS A CA 1
ATOM 2946 C C . LYS A 1 391 ? 2.187 -18.202 6.158 1.00 38.23 391 LYS A C 1
ATOM 2947 O O . LYS A 1 391 ? 1.147 -18.617 6.638 1.00 40.42 391 LYS A O 1
ATOM 2953 N N . PHE A 1 392 ? 2.463 -16.911 6.088 1.00 34.09 392 PHE A N 1
ATOM 2954 C CA . PHE A 1 392 ? 1.547 -15.984 6.730 1.00 34.44 392 PHE A CA 1
ATOM 2955 C C . PHE A 1 392 ? 1.286 -14.777 5.828 1.00 32.71 392 PHE A C 1
ATOM 2956 O O . PHE A 1 392 ? 1.365 -13.636 6.288 1.00 29.26 392 PHE A O 1
ATOM 2964 N N . ALA A 1 393 ? 0.955 -15.029 4.548 1.00 31.00 393 ALA A N 1
ATOM 2965 C CA . ALA A 1 393 ? 0.885 -13.982 3.545 1.00 29.59 393 ALA A CA 1
ATOM 2966 C C . ALA A 1 393 ? -0.271 -13.013 3.819 1.00 29.07 393 ALA A C 1
ATOM 2967 O O . ALA A 1 393 ? -0.245 -11.869 3.373 1.00 28.70 393 ALA A O 1
ATOM 2969 N N . ASP A 1 394 ? -1.224 -13.424 4.657 1.00 27.91 394 ASP A N 1
ATOM 2970 C CA . ASP A 1 394 ? -2.350 -12.584 5.014 1.00 29.44 394 ASP A CA 1
ATOM 2971 C C . ASP A 1 394 ? -2.112 -11.775 6.295 1.00 29.62 394 ASP A C 1
ATOM 2972 O O . ASP A 1 394 ? -3.026 -11.110 6.773 1.00 26.85 394 ASP A O 1
ATOM 2977 N N . GLN A 1 395 ? -0.895 -11.819 6.855 1.00 28.89 395 GLN A N 1
ATOM 2978 C CA . GLN A 1 395 ? -0.579 -11.153 8.117 1.00 28.13 395 GLN A CA 1
ATOM 2979 C C . GLN A 1 395 ? 0.406 -10.023 7.836 1.00 25.50 395 GLN A C 1
ATOM 2980 O O . GLN A 1 395 ? 1.132 -10.108 6.857 1.00 27.81 395 GLN A O 1
ATOM 2986 N N . ASP A 1 396 ? 0.428 -8.987 8.678 1.00 22.41 396 ASP A N 1
ATOM 2987 C CA . ASP A 1 396 ? 1.425 -7.924 8.576 1.00 21.58 396 ASP A CA 1
ATOM 2988 C C . ASP A 1 396 ? 2.781 -8.425 9.075 1.00 20.73 396 ASP A C 1
ATOM 2989 O O . ASP A 1 396 ? 2.894 -9.502 9.649 1.00 19.98 396 ASP A O 1
ATOM 2994 N N . LEU A 1 397 ? 3.832 -7.640 8.843 1.00 20.64 397 LEU A N 1
ATOM 2995 C CA . LEU A 1 397 ? 5.172 -8.106 9.150 1.00 20.15 397 LEU A CA 1
ATOM 2996 C C . LEU A 1 397 ? 5.385 -8.212 10.659 1.00 17.91 397 LEU A C 1
ATOM 2997 O O . LEU A 1 397 ? 6.067 -9.122 11.087 1.00 16.20 397 LEU A O 1
ATOM 3002 N N . ARG A 1 398 ? 4.836 -7.317 11.462 1.00 17.08 398 ARG A N 1
ATOM 3003 C CA . ARG A 1 398 ? 5.000 -7.449 12.905 1.00 17.25 398 ARG A CA 1
ATOM 3004 C C . ARG A 1 398 ? 4.421 -8.761 13.420 1.00 16.71 398 ARG A C 1
ATOM 3005 O O . ARG A 1 398 ? 4.996 -9.394 14.287 1.00 16.36 398 ARG A O 1
ATOM 3013 N N . THR A 1 399 ? 3.263 -9.137 12.876 1.00 16.37 399 THR A N 1
ATOM 3014 C CA . THR A 1 399 ? 2.602 -10.367 13.283 1.00 17.13 399 THR A CA 1
ATOM 3015 C C . THR A 1 399 ? 3.483 -11.561 12.946 1.00 17.30 399 THR A C 1
ATOM 3016 O O . THR A 1 399 ? 3.691 -12.412 13.788 1.00 17.00 399 THR A O 1
ATOM 3020 N N . VAL A 1 400 ? 4.019 -11.611 11.724 1.00 17.87 400 VAL A N 1
ATOM 3021 C CA . VAL A 1 400 ? 4.928 -12.690 11.386 1.00 18.52 400 VAL A CA 1
ATOM 3022 C C . VAL A 1 400 ? 6.180 -12.681 12.271 1.00 17.63 400 VAL A C 1
ATOM 3023 O O . VAL A 1 400 ? 6.621 -13.748 12.663 1.00 14.85 400 VAL A O 1
ATOM 3027 N N . ALA A 1 401 ? 6.803 -11.514 12.537 1.00 14.13 401 ALA A N 1
ATOM 3028 C CA . ALA A 1 401 ? 8.034 -11.463 13.326 1.00 15.20 401 ALA A CA 1
ATOM 3029 C C . ALA A 1 401 ? 7.760 -11.937 14.760 1.00 14.65 401 ALA A C 1
ATOM 3030 O O . ALA A 1 401 ? 8.520 -12.715 15.341 1.00 14.49 401 ALA A O 1
ATOM 3032 N N . MET A 1 402 ? 6.613 -11.522 15.271 1.00 13.89 402 MET A N 1
ATOM 3033 C CA . MET A 1 402 ? 6.206 -11.882 16.623 1.00 14.69 402 MET A CA 1
ATOM 3034 C C . MET A 1 402 ? 5.891 -13.383 16.655 1.00 14.81 402 MET A C 1
ATOM 3035 O O . MET A 1 402 ? 6.068 -14.013 17.675 1.00 13.31 402 MET A O 1
ATOM 3040 N N . ALA A 1 403 ? 5.449 -13.963 15.539 1.00 16.67 403 ALA A N 1
ATOM 3041 C CA . ALA A 1 403 ? 5.062 -15.376 15.558 1.00 16.73 403 ALA A CA 1
ATOM 3042 C C . ALA A 1 403 ? 6.334 -16.206 15.723 1.00 16.63 403 ALA A C 1
ATOM 3043 O O . ALA A 1 403 ? 6.345 -17.208 16.437 1.00 18.06 403 ALA A O 1
ATOM 3045 N N . LEU A 1 404 ? 7.374 -15.818 14.973 1.00 16.96 404 LEU A N 1
ATOM 3046 C CA . LEU A 1 404 ? 8.703 -16.418 15.068 1.00 18.31 404 LEU A CA 1
ATOM 3047 C C . LEU A 1 404 ? 9.273 -16.220 16.485 1.00 17.37 404 LEU A C 1
ATOM 3048 O O . LEU A 1 404 ? 9.772 -17.146 17.113 1.00 17.61 404 LEU A O 1
ATOM 3053 N N . ALA A 1 405 ? 9.240 -14.981 16.968 1.00 15.86 405 ALA A N 1
ATOM 3054 C CA . ALA A 1 405 ? 9.787 -14.625 18.269 1.00 14.81 405 ALA A CA 1
ATOM 3055 C C . ALA A 1 405 ? 9.109 -15.391 19.415 1.00 14.51 405 ALA A C 1
ATOM 3056 O O . ALA A 1 405 ? 9.783 -15.977 20.269 1.00 16.67 405 ALA A O 1
ATOM 3058 N N . VAL A 1 406 ? 7.775 -15.407 19.426 1.00 14.01 406 VAL A N 1
ATOM 3059 C CA . VAL A 1 406 ? 7.008 -15.960 20.534 1.00 14.01 406 VAL A CA 1
ATOM 3060 C C . VAL A 1 406 ? 7.058 -17.480 20.456 1.00 14.78 406 VAL A C 1
ATOM 3061 O O . VAL A 1 406 ? 7.177 -18.119 21.484 1.00 14.70 406 VAL A O 1
ATOM 3065 N N . ASP A 1 407 ? 7.064 -18.033 19.242 1.00 15.29 407 ASP A N 1
ATOM 3066 C CA . ASP A 1 407 ? 7.184 -19.477 19.071 1.00 17.68 407 ASP A CA 1
ATOM 3067 C C . ASP A 1 407 ? 8.494 -19.991 19.678 1.00 17.21 407 ASP A C 1
ATOM 3068 O O . ASP A 1 407 ? 8.518 -21.042 20.322 1.00 17.19 407 ASP A O 1
ATOM 3073 N N . ARG A 1 408 ? 9.602 -19.272 19.474 1.00 16.98 408 ARG A N 1
ATOM 3074 C CA . ARG A 1 408 ? 10.901 -19.738 19.921 1.00 16.59 408 ARG A CA 1
ATOM 3075 C C . ARG A 1 408 ? 10.929 -19.705 21.454 1.00 16.21 408 ARG A C 1
ATOM 3076 O O . ARG A 1 408 ? 11.438 -20.625 22.065 1.00 14.90 408 ARG A O 1
ATOM 3084 N N . VAL A 1 409 ? 10.401 -18.630 22.040 1.00 15.48 409 VAL A N 1
ATOM 3085 C CA . VAL A 1 409 ? 10.389 -18.460 23.501 1.00 14.14 409 VAL A CA 1
ATOM 3086 C C . VAL A 1 409 ? 9.570 -19.595 24.108 1.00 14.96 409 VAL A C 1
ATOM 3087 O O . VAL A 1 409 ? 9.984 -20.212 25.081 1.00 15.66 409 VAL A O 1
ATOM 3091 N N . VAL A 1 410 ? 8.379 -19.832 23.565 1.00 16.15 410 VAL A N 1
ATOM 3092 C CA . VAL A 1 410 ? 7.506 -20.869 24.087 1.00 16.00 410 VAL A CA 1
ATOM 3093 C C . VAL A 1 410 ? 8.180 -22.246 24.013 1.00 15.19 410 VAL A C 1
ATOM 3094 O O . VAL A 1 410 ? 8.186 -22.973 25.001 1.00 14.00 410 VAL A O 1
ATOM 3098 N N . GLY A 1 411 ? 8.732 -22.619 22.853 1.00 14.73 411 GLY A N 1
ATOM 3099 C CA . GLY A 1 411 ? 9.491 -23.848 22.747 1.00 15.91 411 GLY A CA 1
ATOM 3100 C C . GLY A 1 411 ? 10.547 -24.018 23.840 1.00 16.97 411 GLY A C 1
ATOM 3101 O O . GLY A 1 411 ? 10.721 -25.097 24.384 1.00 17.19 411 GLY A O 1
ATOM 3102 N N . ALA A 1 412 ? 11.333 -22.967 24.115 1.00 14.26 412 ALA A N 1
ATOM 3103 C CA . ALA A 1 412 ? 12.394 -23.035 25.105 1.00 12.59 412 ALA A CA 1
ATOM 3104 C C . ALA A 1 412 ? 11.809 -23.219 26.513 1.00 13.27 412 ALA A C 1
ATOM 3105 O O . ALA A 1 412 ? 12.347 -23.941 27.334 1.00 14.45 412 ALA A O 1
ATOM 3107 N N . MET A 1 413 ? 10.686 -22.570 26.806 1.00 11.49 413 MET A N 1
ATOM 3108 C CA . MET A 1 413 ? 10.061 -22.714 28.119 1.00 13.73 413 MET A CA 1
ATOM 3109 C C . MET A 1 413 ? 9.488 -24.135 28.272 1.00 14.23 413 MET A C 1
ATOM 3110 O O . MET A 1 413 ? 9.574 -24.707 29.360 1.00 13.79 413 MET A O 1
ATOM 3115 N N . LYS A 1 414 ? 8.971 -24.721 27.184 1.00 16.02 414 LYS A N 1
ATOM 3116 C CA . LYS A 1 414 ? 8.433 -26.078 27.268 1.00 17.37 414 LYS A CA 1
ATOM 3117 C C . LYS A 1 414 ? 9.571 -27.075 27.542 1.00 17.95 414 LYS A C 1
ATOM 3118 O O . LYS A 1 414 ? 9.495 -27.914 28.430 1.00 18.64 414 LYS A O 1
ATOM 3124 N N . ALA A 1 415 ? 10.644 -26.956 26.779 1.00 18.04 415 ALA A N 1
ATOM 3125 C CA . ALA A 1 415 ? 11.823 -27.766 26.983 1.00 17.85 415 ALA A CA 1
ATOM 3126 C C . ALA A 1 415 ? 12.313 -27.665 28.435 1.00 16.71 415 ALA A C 1
ATOM 3127 O O . ALA A 1 415 ? 12.745 -28.662 29.021 1.00 16.80 415 ALA A O 1
ATOM 3129 N N . ARG A 1 416 ? 12.228 -26.482 29.038 1.00 13.91 416 ARG A N 1
ATOM 3130 C CA . ARG A 1 416 ? 12.722 -26.306 30.392 1.00 13.25 416 ARG A CA 1
ATOM 3131 C C . ARG A 1 416 ? 11.726 -26.683 31.471 1.00 13.61 416 ARG A C 1
ATOM 3132 O O . ARG A 1 416 ? 12.059 -26.524 32.646 1.00 13.85 416 ARG A O 1
ATOM 3140 N N . GLY A 1 417 ? 10.534 -27.179 31.105 1.00 16.15 417 GLY A N 1
ATOM 3141 C CA . GLY A 1 417 ? 9.536 -27.559 32.078 1.00 17.77 417 GLY A CA 1
ATOM 3142 C C . GLY A 1 417 ? 8.713 -26.380 32.623 1.00 19.90 417 GLY A C 1
ATOM 3143 O O . GLY A 1 417 ? 8.080 -26.553 33.664 1.00 20.13 417 GLY A O 1
ATOM 3144 N N . LEU A 1 418 ? 8.877 -25.192 32.047 1.00 19.01 418 LEU A N 1
ATOM 3145 C CA . LEU A 1 418 ? 8.211 -24.011 32.587 1.00 20.77 418 LEU A CA 1
ATOM 3146 C C . LEU A 1 418 ? 6.786 -23.833 32.052 1.00 21.23 418 LEU A C 1
ATOM 3147 O O . LEU A 1 418 ? 6.069 -22.968 32.546 1.00 20.05 418 LEU A O 1
ATOM 3152 N N . LEU A 1 419 ? 6.418 -24.606 31.033 1.00 23.07 419 LEU A N 1
ATOM 3153 C CA . LEU A 1 419 ? 5.059 -24.573 30.441 1.00 26.40 419 LEU A CA 1
ATOM 3154 C C . LEU A 1 419 ? 4.752 -25.963 29.911 1.00 32.02 419 LEU A C 1
ATOM 3155 O O . LEU A 1 419 ? 3.599 -26.258 29.665 1.00 32.98 419 LEU A O 1
ATOM 3161 N N . THR B 1 6 ? 30.825 -53.625 40.799 1.00 71.34 6 THR B N 1
ATOM 3162 C CA . THR B 1 6 ? 29.537 -54.238 40.544 1.00 63.63 6 THR B CA 1
ATOM 3163 C C . THR B 1 6 ? 29.339 -54.366 39.035 1.00 69.17 6 THR B C 1
ATOM 3164 O O . THR B 1 6 ? 28.325 -54.892 38.584 1.00 73.07 6 THR B O 1
ATOM 3168 N N . SER B 1 7 ? 30.307 -53.900 38.250 1.00 71.79 7 SER B N 1
ATOM 3169 C CA . SER B 1 7 ? 30.254 -54.113 36.800 1.00 64.24 7 SER B CA 1
ATOM 3170 C C . SER B 1 7 ? 31.577 -54.735 36.351 1.00 61.01 7 SER B C 1
ATOM 3171 O O . SER B 1 7 ? 32.646 -54.362 36.843 1.00 47.29 7 SER B O 1
ATOM 3174 N N . ASN B 1 8 ? 31.522 -55.685 35.426 1.00 51.18 8 ASN B N 1
ATOM 3175 C CA . ASN B 1 8 ? 32.757 -56.264 34.914 1.00 43.20 8 ASN B CA 1
ATOM 3176 C C . ASN B 1 8 ? 33.534 -55.199 34.155 1.00 34.48 8 ASN B C 1
ATOM 3177 O O . ASN B 1 8 ? 34.715 -55.369 33.870 1.00 32.37 8 ASN B O 1
ATOM 3182 N N . LEU B 1 9 ? 32.882 -54.086 33.850 1.00 29.89 9 LEU B N 1
ATOM 3183 C CA . LEU B 1 9 ? 33.517 -53.034 33.053 1.00 26.71 9 LEU B CA 1
ATOM 3184 C C . LEU B 1 9 ? 34.677 -52.395 33.811 1.00 24.52 9 LEU B C 1
ATOM 3185 O O . LEU B 1 9 ? 35.651 -51.982 33.192 1.00 22.98 9 LEU B O 1
ATOM 3190 N N . LEU B 1 10 ? 34.573 -52.284 35.146 1.00 22.80 10 LEU B N 1
ATOM 3191 C CA . LEU B 1 10 ? 35.632 -51.659 35.916 1.00 21.01 10 LEU B CA 1
ATOM 3192 C C . LEU B 1 10 ? 36.836 -52.600 35.971 1.00 22.00 10 LEU B C 1
ATOM 3193 O O . LEU B 1 10 ? 37.990 -52.173 35.944 1.00 21.60 10 LEU B O 1
ATOM 3198 N N . VAL B 1 11 ? 36.564 -53.900 36.035 1.00 23.10 11 VAL B N 1
ATOM 3199 C CA . VAL B 1 11 ? 37.649 -54.865 36.041 1.00 25.01 11 VAL B CA 1
ATOM 3200 C C . VAL B 1 11 ? 38.393 -54.800 34.705 1.00 22.49 11 VAL B C 1
ATOM 3201 O O . VAL B 1 11 ? 39.618 -54.785 34.712 1.00 26.67 11 VAL B O 1
ATOM 3205 N N . GLN B 1 12 ? 37.674 -54.748 33.575 1.00 21.96 12 GLN B N 1
ATOM 3206 C CA . GLN B 1 12 ? 38.290 -54.619 32.258 1.00 23.19 12 GLN B CA 1
ATOM 3207 C C . GLN B 1 12 ? 39.175 -53.365 32.225 1.00 25.55 12 GLN B C 1
ATOM 3208 O O . GLN B 1 12 ? 40.338 -53.434 31.842 1.00 27.27 12 GLN B O 1
ATOM 3214 N N . GLN B 1 13 ? 38.618 -52.217 32.656 1.00 21.92 13 GLN B N 1
ATOM 3215 C CA . GLN B 1 13 ? 39.325 -50.949 32.601 1.00 22.51 13 GLN B CA 1
ATOM 3216 C C . GLN B 1 13 ? 40.607 -50.945 33.426 1.00 22.45 13 GLN B C 1
ATOM 3217 O O . GLN B 1 13 ? 41.629 -50.522 32.924 1.00 21.41 13 GLN B O 1
ATOM 3223 N N . VAL B 1 14 ? 40.536 -51.314 34.709 1.00 23.22 14 VAL B N 1
ATOM 3224 C CA . VAL B 1 14 ? 41.703 -51.366 35.580 1.00 26.21 14 VAL B CA 1
ATOM 3225 C C . VAL B 1 14 ? 42.774 -52.313 35.003 1.00 27.89 14 VAL B C 1
ATOM 3226 O O . VAL B 1 14 ? 43.949 -51.974 34.987 1.00 26.61 14 VAL B O 1
ATOM 3230 N N . LYS B 1 15 ? 42.356 -53.487 34.529 1.00 31.86 15 LYS B N 1
ATOM 3231 C CA . LYS B 1 15 ? 43.240 -54.494 33.947 1.00 39.12 15 LYS B CA 1
ATOM 3232 C C . LYS B 1 15 ? 43.925 -53.956 32.685 1.00 37.89 15 LYS B C 1
ATOM 3233 O O . LYS B 1 15 ? 45.138 -54.125 32.550 1.00 35.70 15 LYS B O 1
ATOM 3239 N N . LYS B 1 16 ? 43.148 -53.346 31.768 1.00 35.73 16 LYS B N 1
ATOM 3240 C CA . LYS B 1 16 ? 43.696 -52.716 30.564 1.00 37.73 16 LYS B CA 1
ATOM 3241 C C . LYS B 1 16 ? 44.692 -51.623 30.978 1.00 39.03 16 LYS B C 1
ATOM 3242 O O . LYS B 1 16 ? 45.748 -51.459 30.362 1.00 36.48 16 LYS B O 1
ATOM 3248 N N . LEU B 1 17 ? 44.384 -50.895 32.065 1.00 38.29 17 LEU B N 1
ATOM 3249 C CA . LEU B 1 17 ? 45.230 -49.812 32.538 1.00 32.29 17 LEU B CA 1
ATOM 3250 C C . LEU B 1 17 ? 46.590 -50.301 33.057 1.00 32.06 17 LEU B C 1
ATOM 3251 O O . LEU B 1 17 ? 47.606 -49.641 32.797 1.00 27.40 17 LEU B O 1
ATOM 3256 N N . TYR B 1 18 ? 46.627 -51.394 33.850 1.00 30.84 18 TYR B N 1
ATOM 3257 C CA . TYR B 1 18 ? 47.904 -51.932 34.329 1.00 32.21 18 TYR B CA 1
ATOM 3258 C C . TYR B 1 18 ? 48.777 -52.433 33.174 1.00 30.54 18 TYR B C 1
ATOM 3259 O O . TYR B 1 18 ? 50.003 -52.339 33.262 1.00 30.89 18 TYR B O 1
ATOM 3268 N N . LYS B 1 19 ? 48.167 -52.954 32.109 1.00 28.44 19 LYS B N 1
ATOM 3269 C CA . LYS B 1 19 ? 48.928 -53.424 30.958 1.00 31.08 19 LYS B CA 1
ATOM 3270 C C . LYS B 1 19 ? 49.607 -52.242 30.270 1.00 27.82 19 LYS B C 1
ATOM 3271 O O . LYS B 1 19 ? 50.801 -52.276 29.986 1.00 25.94 19 LYS B O 1
ATOM 3277 N N . VAL B 1 20 ? 48.853 -51.162 30.056 1.00 24.18 20 VAL B N 1
ATOM 3278 C CA . VAL B 1 20 ? 49.389 -49.985 29.387 1.00 23.39 20 VAL B CA 1
ATOM 3279 C C . VAL B 1 20 ? 50.490 -49.384 30.251 1.00 23.37 20 VAL B C 1
ATOM 3280 O O . VAL B 1 20 ? 51.493 -48.919 29.738 1.00 23.53 20 VAL B O 1
ATOM 3284 N N . GLY B 1 21 ? 50.279 -49.353 31.570 1.00 23.48 21 GLY B N 1
ATOM 3285 C CA . GLY B 1 21 ? 51.257 -48.780 32.476 1.00 24.70 21 GLY B CA 1
ATOM 3286 C C . GLY B 1 21 ? 52.592 -49.514 32.397 1.00 26.80 21 GLY B C 1
ATOM 3287 O O . GLY B 1 21 ? 53.655 -48.904 32.419 1.00 28.11 21 GLY B O 1
ATOM 3288 N N . GLU B 1 22 ? 52.515 -50.843 32.303 1.00 28.65 22 GLU B N 1
ATOM 3289 C CA . GLU B 1 22 ? 53.695 -51.675 32.236 1.00 31.08 22 GLU B CA 1
ATOM 3290 C C . GLU B 1 22 ? 54.429 -51.435 30.913 1.00 29.68 22 GLU B C 1
ATOM 3291 O O . GLU B 1 22 ? 55.655 -51.361 30.871 1.00 30.86 22 GLU B O 1
ATOM 3297 N N . LEU B 1 23 ? 53.678 -51.257 29.828 1.00 28.74 23 LEU B N 1
ATOM 3298 C CA . LEU B 1 23 ? 54.274 -50.945 28.538 1.00 29.07 23 LEU B CA 1
ATOM 3299 C C . LEU B 1 23 ? 54.910 -49.555 28.578 1.00 27.98 23 LEU B C 1
ATOM 3300 O O . LEU B 1 23 ? 55.918 -49.320 27.914 1.00 27.26 23 LEU B O 1
ATOM 3305 N N . LEU B 1 24 ? 54.328 -48.632 29.354 1.00 25.97 24 LEU B N 1
ATOM 3306 C CA . LEU B 1 24 ? 54.883 -47.291 29.464 1.00 26.18 24 LEU B CA 1
ATOM 3307 C C . LEU B 1 24 ? 56.045 -47.278 30.457 1.00 27.79 24 LEU B C 1
ATOM 3308 O O . LEU B 1 24 ? 56.745 -46.290 30.528 1.00 29.92 24 LEU B O 1
ATOM 3313 N N . GLY B 1 25 ? 56.259 -48.376 31.183 1.00 28.60 25 GLY B N 1
ATOM 3314 C CA . GLY B 1 25 ? 57.333 -48.461 32.163 1.00 31.13 25 GLY B CA 1
ATOM 3315 C C . GLY B 1 25 ? 57.021 -47.671 33.435 1.00 32.33 25 GLY B C 1
ATOM 3316 O O . GLY B 1 25 ? 57.925 -47.217 34.129 1.00 32.12 25 GLY B O 1
ATOM 3317 N N . LEU B 1 26 ? 55.729 -47.525 33.744 1.00 29.42 26 LEU B N 1
ATOM 3318 C CA . LEU B 1 26 ? 55.288 -46.816 34.930 1.00 29.64 26 LEU B CA 1
ATOM 3319 C C . LEU B 1 26 ? 55.410 -47.705 36.159 1.00 29.36 26 LEU B C 1
ATOM 3320 O O . LEU B 1 26 ? 55.076 -48.885 36.096 1.00 29.18 26 LEU B O 1
ATOM 3325 N N . ASP B 1 27 ? 55.786 -47.080 37.284 1.00 31.33 27 ASP B N 1
ATOM 3326 C CA . ASP B 1 27 ? 55.706 -47.715 38.587 1.00 33.45 27 ASP B CA 1
ATOM 3327 C C . ASP B 1 27 ? 54.290 -48.212 38.827 1.00 33.21 27 ASP B C 1
ATOM 3328 O O . ASP B 1 27 ? 53.315 -47.512 38.525 1.00 28.96 27 ASP B O 1
ATOM 3333 N N . SER B 1 28 ? 54.202 -49.372 39.465 1.00 30.44 28 SER B N 1
ATOM 3334 C CA . SER B 1 28 ? 52.951 -49.889 39.976 1.00 33.18 28 SER B CA 1
ATOM 3335 C C . SER B 1 28 ? 52.189 -48.824 40.793 1.00 32.13 28 SER B C 1
ATOM 3336 O O . SER B 1 28 ? 50.959 -48.766 40.791 1.00 31.13 28 SER B O 1
ATOM 3339 N N . GLU B 1 29 ? 52.927 -47.950 41.482 1.00 29.77 29 GLU B N 1
ATOM 3340 C CA . GLU B 1 29 ? 52.325 -47.017 42.417 1.00 32.25 29 GLU B CA 1
ATOM 3341 C C . GLU B 1 29 ? 51.641 -45.885 41.652 1.00 28.94 29 GLU B C 1
ATOM 3342 O O . GLU B 1 29 ? 50.593 -45.396 42.086 1.00 23.51 29 GLU B O 1
ATOM 3348 N N . THR B 1 30 ? 52.231 -45.517 40.495 1.00 25.79 30 THR B N 1
ATOM 3349 C CA . THR B 1 30 ? 51.655 -44.528 39.604 1.00 24.46 30 THR B CA 1
ATOM 3350 C C . THR B 1 30 ? 50.319 -45.038 39.049 1.00 21.76 30 THR B C 1
ATOM 3351 O O . THR B 1 30 ? 49.348 -44.300 38.975 1.00 19.72 30 THR B O 1
ATOM 3355 N N . ILE B 1 31 ? 50.289 -46.295 38.611 1.00 21.79 31 ILE B N 1
ATOM 3356 C CA . ILE B 1 31 ? 49.099 -46.913 38.033 1.00 20.26 31 ILE B CA 1
ATOM 3357 C C . ILE B 1 31 ? 47.988 -46.974 39.075 1.00 19.54 31 ILE B C 1
ATOM 3358 O O . ILE B 1 31 ? 46.844 -46.681 38.738 1.00 20.57 31 ILE B O 1
ATOM 3363 N N . ASP B 1 32 ? 48.341 -47.231 40.347 1.00 19.52 32 ASP B N 1
ATOM 3364 C CA . ASP B 1 32 ? 47.370 -47.241 41.436 1.00 21.43 32 ASP B CA 1
ATOM 3365 C C . ASP B 1 32 ? 46.619 -45.915 41.493 1.00 19.79 32 ASP B C 1
ATOM 3366 O O . ASP B 1 32 ? 45.402 -45.862 41.719 1.00 21.74 32 ASP B O 1
ATOM 3371 N N . VAL B 1 33 ? 47.366 -44.816 41.317 1.00 18.36 33 VAL B N 1
ATOM 3372 C CA . VAL B 1 33 ? 46.734 -43.509 41.326 1.00 17.34 33 VAL B CA 1
ATOM 3373 C C . VAL B 1 33 ? 45.764 -43.386 40.158 1.00 17.30 33 VAL B C 1
ATOM 3374 O O . VAL B 1 33 ? 44.669 -42.848 40.336 1.00 16.94 33 VAL B O 1
ATOM 3378 N N . LEU B 1 34 ? 46.223 -43.681 38.932 1.00 16.62 34 LEU B N 1
ATOM 3379 C CA . LEU B 1 34 ? 45.364 -43.547 37.765 1.00 18.92 34 LEU B CA 1
ATOM 3380 C C . LEU B 1 34 ? 44.136 -44.463 37.822 1.00 20.93 34 LEU B C 1
ATOM 3381 O O . LEU B 1 34 ? 43.112 -44.133 37.218 1.00 22.81 34 LEU B O 1
ATOM 3386 N N . SER B 1 35 ? 44.260 -45.636 38.450 1.00 22.34 35 SER B N 1
ATOM 3387 C CA . SER B 1 35 ? 43.201 -46.642 38.447 1.00 24.17 35 SER B CA 1
ATOM 3388 C C . SER B 1 35 ? 42.036 -46.336 39.408 1.00 27.17 35 SER B C 1
ATOM 3389 O O . SER B 1 35 ? 41.103 -47.154 39.527 1.00 28.16 35 SER B O 1
ATOM 3392 N N . GLN B 1 36 ? 42.085 -45.207 40.126 1.00 21.59 36 GLN B N 1
ATOM 3393 C CA . GLN B 1 36 ? 41.107 -44.914 41.153 1.00 19.37 36 GLN B CA 1
ATOM 3394 C C . GLN B 1 36 ? 40.564 -43.539 40.815 1.00 16.36 36 GLN B C 1
ATOM 3395 O O . GLN B 1 36 ? 41.314 -42.657 40.432 1.00 15.53 36 GLN B O 1
ATOM 3401 N N . PRO B 1 37 ? 39.249 -43.319 40.902 1.00 14.59 37 PRO B N 1
ATOM 3402 C CA . PRO B 1 37 ? 38.747 -41.979 40.649 1.00 13.66 37 PRO B CA 1
ATOM 3403 C C . PRO B 1 37 ? 39.092 -41.012 41.764 1.00 13.37 37 PRO B C 1
ATOM 3404 O O . PRO B 1 37 ? 39.091 -41.402 42.941 1.00 13.40 37 PRO B O 1
ATOM 3408 N N . GLU B 1 38 ? 39.257 -39.724 41.403 1.00 12.90 38 GLU B N 1
ATOM 3409 C CA . GLU B 1 38 ? 39.454 -38.700 42.400 1.00 13.92 38 GLU B CA 1
ATOM 3410 C C . GLU B 1 38 ? 38.266 -38.507 43.314 1.00 12.88 38 GLU B C 1
ATOM 3411 O O . GLU B 1 38 ? 38.416 -38.441 44.511 1.00 13.00 38 GLU B O 1
ATOM 3417 N N . ARG B 1 39 ? 37.069 -38.424 42.719 1.00 11.83 39 ARG B N 1
ATOM 3418 C CA . ARG B 1 39 ? 35.874 -38.269 43.502 1.00 12.67 39 ARG B CA 1
ATOM 3419 C C . ARG B 1 39 ? 34.663 -39.023 42.903 1.00 13.06 39 ARG B C 1
ATOM 3420 O O . ARG B 1 39 ? 34.463 -39.028 41.716 1.00 12.50 39 ARG B O 1
ATOM 3428 N N . VAL B 1 40 ? 33.901 -39.647 43.764 1.00 13.28 40 VAL B N 1
ATOM 3429 C CA . VAL B 1 40 ? 32.676 -40.317 43.304 1.00 11.77 40 VAL B CA 1
ATOM 3430 C C . VAL B 1 40 ? 31.561 -39.940 44.253 1.00 12.85 40 VAL B C 1
ATOM 3431 O O . VAL B 1 40 ? 31.718 -40.020 45.443 1.00 15.01 40 VAL B O 1
ATOM 3435 N N . MET B 1 41 ? 30.445 -39.462 43.688 1.00 11.04 41 MET B N 1
ATOM 3436 C CA . MET B 1 41 ? 29.324 -39.144 44.520 1.00 12.51 41 MET B CA 1
ATOM 3437 C C . MET B 1 41 ? 28.211 -40.122 44.234 1.00 11.50 41 MET B C 1
ATOM 3438 O O . MET B 1 41 ? 27.880 -40.351 43.062 1.00 10.73 41 MET B O 1
ATOM 3443 N N . GLN B 1 42 ? 27.616 -40.581 45.316 1.00 11.41 42 GLN B N 1
ATOM 3444 C CA . GLN B 1 42 ? 26.380 -41.359 45.236 1.00 14.27 42 GLN B CA 1
ATOM 3445 C C . GLN B 1 42 ? 25.274 -40.555 45.890 1.00 14.81 42 GLN B C 1
ATOM 3446 O O . GLN B 1 42 ? 25.401 -40.174 47.041 1.00 18.37 42 GLN B O 1
ATOM 3452 N N . VAL B 1 43 ? 24.121 -40.461 45.239 1.00 16.30 43 VAL B N 1
ATOM 3453 C CA . VAL B 1 43 ? 22.996 -39.698 45.749 1.00 15.36 43 VAL B CA 1
ATOM 3454 C C . VAL B 1 43 ? 21.712 -40.532 45.720 1.00 15.80 43 VAL B C 1
ATOM 3455 O O . VAL B 1 43 ? 21.528 -41.395 44.866 1.00 16.29 43 VAL B O 1
ATOM 3459 N N . LYS B 1 44 ? 20.840 -40.200 46.681 1.00 17.12 44 LYS B N 1
ATOM 3460 C CA . LYS B 1 44 ? 19.499 -40.727 46.760 1.00 16.64 44 LYS B CA 1
ATOM 3461 C C . LYS B 1 44 ? 18.467 -39.765 46.162 1.00 17.86 44 LYS B C 1
ATOM 3462 O O . LYS B 1 44 ? 18.418 -38.568 46.497 1.00 16.52 44 LYS B O 1
ATOM 3468 N N . ILE B 1 45 ? 17.555 -40.336 45.365 1.00 17.13 45 ILE B N 1
ATOM 3469 C CA . ILE B 1 45 ? 16.511 -39.546 44.735 1.00 18.06 45 ILE B CA 1
ATOM 3470 C C . ILE B 1 45 ? 15.169 -40.205 44.992 1.00 18.68 45 ILE B C 1
ATOM 3471 O O . ILE B 1 45 ? 14.972 -41.308 44.510 1.00 18.85 45 ILE B O 1
ATOM 3476 N N . GLN B 1 46 ? 14.259 -39.532 45.718 1.00 20.39 46 GLN B N 1
ATOM 3477 C CA . GLN B 1 46 ? 12.913 -40.074 45.909 1.00 21.47 46 GLN B CA 1
ATOM 3478 C C . GLN B 1 46 ? 11.904 -39.235 45.118 1.00 23.47 46 GLN B C 1
ATOM 3479 O O . GLN B 1 46 ? 12.032 -38.015 45.037 1.00 23.16 46 GLN B O 1
ATOM 3485 N N . ILE B 1 47 ? 10.905 -39.932 44.553 1.00 23.67 47 ILE B N 1
ATOM 3486 C CA . ILE B 1 47 ? 9.910 -39.379 43.650 1.00 26.20 47 ILE B CA 1
ATOM 3487 C C . ILE B 1 47 ? 8.542 -39.942 44.028 1.00 28.07 47 ILE B C 1
ATOM 3488 O O . ILE B 1 47 ? 8.407 -41.144 44.207 1.00 24.94 47 ILE B O 1
ATOM 3493 N N . ARG B 1 48 ? 7.551 -39.049 44.144 1.00 32.53 48 ARG B N 1
ATOM 3494 C CA . ARG B 1 48 ? 6.154 -39.422 44.322 1.00 38.35 48 ARG B CA 1
ATOM 3495 C C . ARG B 1 48 ? 5.570 -39.608 42.926 1.00 38.09 48 ARG B C 1
ATOM 3496 O O . ARG B 1 48 ? 5.535 -38.665 42.150 1.00 40.64 48 ARG B O 1
ATOM 3504 N N . SER B 1 49 ? 5.189 -40.840 42.591 1.00 40.75 49 SER B N 1
ATOM 3505 C CA . SER B 1 49 ? 4.834 -41.199 41.226 1.00 47.27 49 SER B CA 1
ATOM 3506 C C . SER B 1 49 ? 3.367 -40.843 40.959 1.00 49.47 49 SER B C 1
ATOM 3507 O O . SER B 1 49 ? 2.661 -40.417 41.876 1.00 49.18 49 SER B O 1
ATOM 3510 N N . SER B 1 50 ? 2.926 -40.982 39.696 1.00 55.79 50 SER B N 1
ATOM 3511 C CA . SER B 1 50 ? 1.572 -40.599 39.298 1.00 60.62 50 SER B CA 1
ATOM 3512 C C . SER B 1 50 ? 0.518 -41.506 39.942 1.00 60.33 50 SER B C 1
ATOM 3513 O O . SER B 1 50 ? -0.576 -41.041 40.237 1.00 63.65 50 SER B O 1
ATOM 3516 N N . ASP B 1 51 ? 0.860 -42.778 40.201 1.00 59.59 51 ASP B N 1
ATOM 3517 C CA . ASP B 1 51 ? 0.008 -43.693 40.954 1.00 57.11 51 ASP B CA 1
ATOM 3518 C C . ASP B 1 51 ? -0.162 -43.243 42.411 1.00 56.19 51 ASP B C 1
ATOM 3519 O O . ASP B 1 51 ? -1.156 -43.595 43.032 1.00 63.22 51 ASP B O 1
ATOM 3524 N N . GLY B 1 52 ? 0.783 -42.468 42.965 1.00 52.42 52 GLY B N 1
ATOM 3525 C CA . GLY B 1 52 ? 0.744 -42.059 44.367 1.00 46.78 52 GLY B CA 1
ATOM 3526 C C . GLY B 1 52 ? 1.832 -42.732 45.214 1.00 43.40 52 GLY B C 1
ATOM 3527 O O . GLY B 1 52 ? 2.020 -42.403 46.377 1.00 41.67 52 GLY B O 1
ATOM 3528 N N . LYS B 1 53 ? 2.562 -43.669 44.610 1.00 40.06 53 LYS B N 1
ATOM 3529 C CA . LYS B 1 53 ? 3.597 -44.428 45.289 1.00 40.20 53 LYS B CA 1
ATOM 3530 C C . LYS B 1 53 ? 4.893 -43.611 45.350 1.00 33.29 53 LYS B C 1
ATOM 3531 O O . LYS B 1 53 ? 5.278 -42.964 44.386 1.00 30.40 53 LYS B O 1
ATOM 3537 N N . LEU B 1 54 ? 5.582 -43.674 46.488 1.00 32.21 54 LEU B N 1
ATOM 3538 C CA . LEU B 1 54 ? 6.919 -43.095 46.619 1.00 30.14 54 LEU B CA 1
ATOM 3539 C C . LEU B 1 54 ? 7.960 -44.126 46.170 1.00 28.42 54 LEU B C 1
ATOM 3540 O O . LEU B 1 54 ? 7.870 -45.279 46.561 1.00 28.06 54 LEU B O 1
ATOM 3545 N N . ARG B 1 55 ? 8.914 -43.728 45.311 1.00 26.34 55 ARG B N 1
ATOM 3546 C CA . ARG B 1 55 ? 9.971 -44.612 44.836 1.00 25.18 55 ARG B CA 1
ATOM 3547 C C . ARG B 1 55 ? 11.334 -43.951 45.051 1.00 23.28 55 ARG B C 1
ATOM 3548 O O . ARG B 1 55 ? 11.453 -42.746 44.915 1.00 21.04 55 ARG B O 1
ATOM 3556 N N . THR B 1 56 ? 12.344 -44.759 45.397 1.00 18.94 56 THR B N 1
ATOM 3557 C CA . THR B 1 56 ? 13.681 -44.236 45.639 1.00 17.97 56 THR B CA 1
ATOM 3558 C C . THR B 1 56 ? 14.641 -44.790 44.604 1.00 17.29 56 THR B C 1
ATOM 3559 O O . THR B 1 56 ? 14.668 -46.006 44.381 1.00 17.49 56 THR B O 1
ATOM 3563 N N . PHE B 1 57 ? 15.503 -43.912 44.070 1.00 14.80 57 PHE B N 1
ATOM 3564 C CA . PHE B 1 57 ? 16.457 -44.306 43.058 1.00 15.75 57 PHE B CA 1
ATOM 3565 C C . PHE B 1 57 ? 17.849 -43.847 43.485 1.00 15.79 57 PHE B C 1
ATOM 3566 O O . PHE B 1 57 ? 18.002 -42.756 44.061 1.00 17.38 57 PHE B O 1
ATOM 3574 N N . ILE B 1 58 ? 18.835 -44.692 43.192 1.00 15.27 58 ILE B N 1
ATOM 3575 C CA . ILE B 1 58 ? 20.232 -44.334 43.454 1.00 15.15 58 ILE B CA 1
ATOM 3576 C C . ILE B 1 58 ? 20.889 -43.910 42.141 1.00 15.58 58 ILE B C 1
ATOM 3577 O O . ILE B 1 58 ? 20.683 -44.538 41.103 1.00 17.72 58 ILE B O 1
ATOM 3582 N N . GLY B 1 59 ? 21.755 -42.885 42.258 1.00 15.75 59 GLY B N 1
ATOM 3583 C CA . GLY B 1 59 ? 22.472 -42.407 41.116 1.00 15.05 59 GLY B CA 1
ATOM 3584 C C . GLY B 1 59 ? 23.922 -42.050 41.526 1.00 12.64 59 GLY B C 1
ATOM 3585 O O . GLY B 1 59 ? 24.232 -41.920 42.690 1.00 10.97 59 GLY B O 1
ATOM 3586 N N . TRP B 1 60 ? 24.744 -41.914 40.521 1.00 12.80 60 TRP B N 1
ATOM 3587 C CA . TRP B 1 60 ? 26.160 -41.613 40.776 1.00 13.78 60 TRP B CA 1
ATOM 3588 C C . TRP B 1 60 ? 26.818 -40.602 39.856 1.00 14.11 60 TRP B C 1
ATOM 3589 O O . TRP B 1 60 ? 26.440 -40.469 38.713 1.00 16.28 60 TRP B O 1
ATOM 3600 N N . ARG B 1 61 ? 27.886 -39.984 40.364 1.00 11.80 61 ARG B N 1
ATOM 3601 C CA . ARG B 1 61 ? 28.697 -39.097 39.518 1.00 12.46 61 ARG B CA 1
ATOM 3602 C C . ARG B 1 61 ? 30.137 -39.499 39.834 1.00 10.98 61 ARG B C 1
ATOM 3603 O O . ARG B 1 61 ? 30.557 -39.409 40.966 1.00 10.68 61 ARG B O 1
ATOM 3611 N N . SER B 1 62 ? 30.806 -39.995 38.816 1.00 11.87 62 SER B N 1
ATOM 3612 C CA . SER B 1 62 ? 32.203 -40.409 38.985 1.00 12.18 62 SER B CA 1
ATOM 3613 C C . SER B 1 62 ? 33.083 -39.399 38.281 1.00 13.08 62 SER B C 1
ATOM 3614 O O . SER B 1 62 ? 32.944 -39.162 37.058 1.00 15.23 62 SER B O 1
ATOM 3617 N N . GLN B 1 63 ? 34.008 -38.830 39.061 1.00 11.63 63 GLN B N 1
ATOM 3618 C CA . GLN B 1 63 ? 34.877 -37.770 38.577 1.00 11.38 63 GLN B CA 1
ATOM 3619 C C . GLN B 1 63 ? 36.222 -38.439 38.675 1.00 9.82 63 GLN B C 1
ATOM 3620 O O . GLN B 1 63 ? 36.802 -38.485 39.726 1.00 9.22 63 GLN B O 1
ATOM 3626 N N . HIS B 1 64 ? 36.672 -38.929 37.554 1.00 10.17 64 HIS B N 1
ATOM 3627 C CA . HIS B 1 64 ? 37.823 -39.835 37.600 1.00 11.82 64 HIS B CA 1
ATOM 3628 C C . HIS B 1 64 ? 39.178 -39.180 37.639 1.00 11.73 64 HIS B C 1
ATOM 3629 O O . HIS B 1 64 ? 39.985 -39.510 38.473 1.00 12.05 64 HIS B O 1
ATOM 3636 N N . ASN B 1 65 ? 39.363 -38.293 36.691 1.00 13.54 65 ASN B N 1
ATOM 3637 C CA . ASN B 1 65 ? 40.644 -37.604 36.586 1.00 12.43 65 ASN B CA 1
ATOM 3638 C C . ASN B 1 65 ? 40.427 -36.192 36.025 1.00 13.00 65 ASN B C 1
ATOM 3639 O O . ASN B 1 65 ? 39.722 -36.017 35.065 1.00 12.90 65 ASN B O 1
ATOM 3644 N N . SER B 1 66 ? 41.125 -35.231 36.602 1.00 12.18 66 SER B N 1
ATOM 3645 C CA . SER B 1 66 ? 40.974 -33.829 36.193 1.00 12.07 66 SER B CA 1
ATOM 3646 C C . SER B 1 66 ? 42.315 -33.163 35.904 1.00 12.39 66 SER B C 1
ATOM 3647 O O . SER B 1 66 ? 42.477 -31.942 35.977 1.00 13.49 66 SER B O 1
ATOM 3650 N N . ALA B 1 67 ? 43.276 -33.986 35.557 1.00 12.36 67 ALA B N 1
ATOM 3651 C CA . ALA B 1 67 ? 44.612 -33.501 35.356 1.00 12.65 67 ALA B CA 1
ATOM 3652 C C . ALA B 1 67 ? 44.668 -32.545 34.176 1.00 12.68 67 ALA B C 1
ATOM 3653 O O . ALA B 1 67 ? 45.450 -31.594 34.227 1.00 14.57 67 ALA B O 1
ATOM 3655 N N . LEU B 1 68 ? 43.918 -32.865 33.105 1.00 13.23 68 LEU B N 1
ATOM 3656 C CA . LEU B 1 68 ? 43.964 -32.108 31.86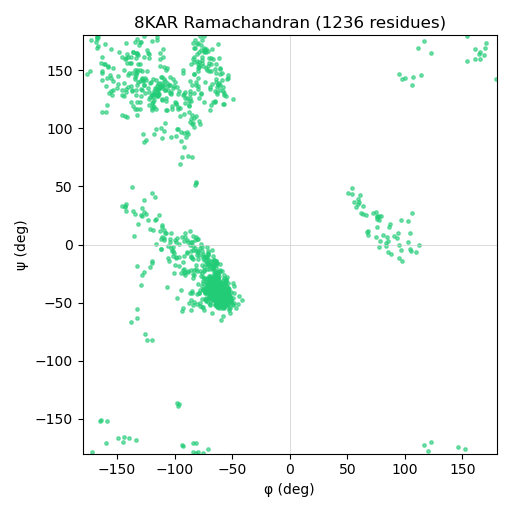0 1.00 13.45 68 LEU B CA 1
ATOM 3657 C C . LEU B 1 68 ? 42.851 -31.049 31.760 1.00 13.60 68 LEU B C 1
ATOM 3658 O O . LEU B 1 68 ? 42.778 -30.336 30.761 1.00 14.92 68 LEU B O 1
ATOM 3663 N N . GLY B 1 69 ? 42.007 -30.927 32.783 1.00 13.65 69 GLY B N 1
ATOM 3664 C CA . GLY B 1 69 ? 40.887 -30.001 32.738 1.00 13.08 69 GLY B CA 1
ATOM 3665 C C . GLY B 1 69 ? 39.720 -30.460 33.609 1.00 13.58 69 GLY B C 1
ATOM 3666 O O . GLY B 1 69 ? 39.718 -31.535 34.220 1.00 12.50 69 GLY B O 1
ATOM 3667 N N . PRO B 1 70 ? 38.604 -29.711 33.578 1.00 11.84 70 PRO B N 1
ATOM 3668 C CA . PRO B 1 70 ? 37.405 -30.162 34.282 1.00 12.53 70 PRO B CA 1
ATOM 3669 C C . PRO B 1 70 ? 36.909 -31.504 33.750 1.00 12.53 70 PRO B C 1
ATOM 3670 O O . PRO B 1 70 ? 37.090 -31.842 32.578 1.00 13.34 70 PRO B O 1
ATOM 3674 N N . TYR B 1 71 ? 36.271 -32.269 34.629 1.00 12.50 71 TYR B N 1
ATOM 3675 C CA . TYR B 1 71 ? 35.649 -33.541 34.276 1.00 12.38 71 TYR B CA 1
ATOM 3676 C C . TYR B 1 71 ? 34.585 -33.323 33.196 1.00 12.40 71 TYR B C 1
ATOM 3677 O O . TYR B 1 71 ? 33.918 -32.261 33.152 1.00 12.10 71 TYR B O 1
ATOM 3686 N N . LYS B 1 72 ? 34.538 -34.276 32.268 1.00 11.96 72 LYS B N 1
ATOM 3687 C CA . LYS B 1 72 ? 33.640 -34.268 31.120 1.00 11.89 72 LYS B CA 1
ATOM 3688 C C . LYS B 1 72 ? 33.117 -35.684 30.809 1.00 10.79 72 LYS B C 1
ATOM 3689 O O . LYS B 1 72 ? 33.881 -36.612 30.637 1.00 12.61 72 LYS B O 1
ATOM 3695 N N . GLY B 1 73 ? 31.798 -35.819 30.635 1.00 10.82 73 GLY B N 1
ATOM 3696 C CA . GLY B 1 73 ? 31.174 -37.067 30.262 1.00 11.03 73 GLY B CA 1
ATOM 3697 C C . GLY B 1 73 ? 29.681 -37.069 30.584 1.00 11.94 73 GLY B C 1
ATOM 3698 O O . GLY B 1 73 ? 29.189 -36.288 31.412 1.00 13.14 73 GLY B O 1
ATOM 3699 N N . GLY B 1 74 ? 29.001 -37.969 29.908 1.00 12.02 74 GLY B N 1
ATOM 3700 C CA . GLY B 1 74 ? 27.559 -38.101 29.939 1.00 12.06 74 GLY B CA 1
ATOM 3701 C C . GLY B 1 74 ? 26.968 -38.841 31.140 1.00 12.16 74 GLY B C 1
ATOM 3702 O O . GLY B 1 74 ? 27.663 -39.417 31.981 1.00 12.62 74 GLY B O 1
ATOM 3703 N N . VAL B 1 75 ? 25.620 -38.794 31.180 1.00 12.61 75 VAL B N 1
ATOM 3704 C CA . VAL B 1 75 ? 24.865 -39.445 32.230 1.00 13.97 75 VAL B CA 1
ATOM 3705 C C . VAL B 1 75 ? 23.924 -40.497 31.574 1.00 13.01 75 VAL B C 1
ATOM 3706 O O . VAL B 1 75 ? 23.295 -40.188 30.596 1.00 14.96 75 VAL B O 1
ATOM 3710 N N . ARG B 1 76 ? 23.948 -41.742 32.061 1.00 13.08 76 ARG B N 1
ATOM 3711 C CA . ARG B 1 76 ? 23.093 -42.802 31.503 1.00 13.13 76 ARG B CA 1
ATOM 3712 C C . ARG B 1 76 ? 22.013 -43.221 32.474 1.00 13.00 76 ARG B C 1
ATOM 3713 O O . ARG B 1 76 ? 22.245 -43.255 33.675 1.00 12.01 76 ARG B O 1
ATOM 3721 N N . TYR B 1 77 ? 20.792 -43.444 31.938 1.00 11.63 77 TYR B N 1
ATOM 3722 C CA . TYR B 1 77 ? 19.735 -43.984 32.768 1.00 12.80 77 TYR B CA 1
ATOM 3723 C C . TYR B 1 77 ? 19.485 -45.452 32.333 1.00 13.35 77 TYR B C 1
ATOM 3724 O O . TYR B 1 77 ? 19.380 -45.726 31.166 1.00 13.63 77 TYR B O 1
ATOM 3733 N N . GLY B 1 78 ? 19.406 -46.335 33.300 1.00 14.35 78 GLY B N 1
ATOM 3734 C CA . GLY B 1 78 ? 19.200 -47.756 32.954 1.00 14.23 78 GLY B CA 1
ATOM 3735 C C . GLY B 1 78 ? 19.036 -48.630 34.173 1.00 14.27 78 GLY B C 1
ATOM 3736 O O . GLY B 1 78 ? 19.600 -48.343 35.221 1.00 14.11 78 GLY B O 1
ATOM 3737 N N . PRO B 1 79 ? 18.223 -49.709 34.096 1.00 14.89 79 PRO B N 1
ATOM 3738 C CA . PRO B 1 79 ? 17.915 -50.491 35.283 1.00 15.49 79 PRO B CA 1
ATOM 3739 C C . PRO B 1 79 ? 19.075 -51.351 35.785 1.00 17.81 79 PRO B C 1
ATOM 3740 O O . PRO B 1 79 ? 19.022 -51.822 36.918 1.00 17.70 79 PRO B O 1
ATOM 3744 N N . ASN B 1 80 ? 20.153 -51.491 34.996 1.00 17.51 80 ASN B N 1
ATOM 3745 C CA . ASN B 1 80 ? 21.287 -52.302 35.432 1.00 19.57 80 ASN B CA 1
ATOM 3746 C C . ASN B 1 80 ? 22.488 -51.431 35.784 1.00 17.96 80 ASN B C 1
ATOM 3747 O O . ASN B 1 80 ? 23.584 -51.950 35.970 1.00 19.94 80 ASN B O 1
ATOM 3752 N N . VAL B 1 81 ? 22.312 -50.096 35.855 1.00 15.26 81 VAL B N 1
ATOM 3753 C CA . VAL B 1 81 ? 23.425 -49.205 36.078 1.00 13.78 81 VAL B CA 1
ATOM 3754 C C . VAL B 1 81 ? 23.929 -49.447 37.499 1.00 13.42 81 VAL B C 1
ATOM 3755 O O . VAL B 1 81 ? 23.116 -49.644 38.395 1.00 14.42 81 VAL B O 1
ATOM 3759 N N . THR B 1 82 ? 25.259 -49.480 37.693 1.00 14.17 82 THR B N 1
ATOM 3760 C CA . THR B 1 82 ? 25.856 -49.661 39.018 1.00 13.37 82 THR B CA 1
ATOM 3761 C C . THR B 1 82 ? 26.965 -48.636 39.231 1.00 14.15 82 THR B C 1
ATOM 3762 O O . THR B 1 82 ? 27.430 -48.067 38.251 1.00 13.58 82 THR B O 1
ATOM 3766 N N . GLN B 1 83 ? 27.388 -48.438 40.489 1.00 13.42 83 GLN B N 1
ATOM 3767 C CA . GLN B 1 83 ? 28.502 -47.575 40.807 1.00 14.60 83 GLN B CA 1
ATOM 3768 C C . GLN B 1 83 ? 29.729 -47.938 39.969 1.00 14.22 83 GLN B C 1
ATOM 3769 O O . GLN B 1 83 ? 30.405 -47.078 39.396 1.00 12.67 83 GLN B O 1
ATOM 3775 N N . ASP B 1 84 ? 30.062 -49.239 39.839 1.00 12.83 84 ASP B N 1
ATOM 3776 C CA . ASP B 1 84 ? 31.326 -49.525 39.177 1.00 15.13 84 ASP B CA 1
ATOM 3777 C C . ASP B 1 84 ? 31.220 -49.352 37.657 1.00 13.00 84 ASP B C 1
ATOM 3778 O O . ASP B 1 84 ? 32.188 -48.981 37.035 1.00 12.57 84 ASP B O 1
ATOM 3783 N N . GLU B 1 85 ? 30.043 -49.462 37.089 1.00 12.64 85 GLU B N 1
ATOM 3784 C CA . GLU B 1 85 ? 29.898 -49.209 35.689 1.00 13.70 85 GLU B CA 1
ATOM 3785 C C . GLU B 1 85 ? 30.152 -47.694 35.448 1.00 13.71 85 GLU B C 1
ATOM 3786 O O . GLU B 1 85 ? 30.767 -47.310 34.489 1.00 13.09 85 GLU B O 1
ATOM 3792 N N . VAL B 1 86 ? 29.635 -46.895 36.345 1.00 14.34 86 VAL B N 1
ATOM 3793 C CA . VAL B 1 86 ? 29.736 -45.451 36.147 1.00 13.63 86 VAL B CA 1
ATOM 3794 C C . VAL B 1 86 ? 31.201 -45.023 36.272 1.00 13.92 86 VAL B C 1
ATOM 3795 O O . VAL B 1 86 ? 31.691 -44.291 35.432 1.00 13.55 86 VAL B O 1
ATOM 3799 N N . ILE B 1 87 ? 31.911 -45.541 37.281 1.00 15.47 87 ILE B N 1
ATOM 3800 C CA . ILE B 1 87 ? 33.348 -45.339 37.420 1.00 15.73 87 ILE B CA 1
ATOM 3801 C C . ILE B 1 87 ? 34.109 -45.785 36.171 1.00 15.08 87 ILE B C 1
ATOM 3802 O O . ILE B 1 87 ? 34.963 -45.063 35.652 1.00 15.61 87 ILE B O 1
ATOM 3807 N N . ALA B 1 88 ? 33.847 -46.978 35.692 1.00 15.65 88 ALA B N 1
ATOM 3808 C CA . ALA B 1 88 ? 34.568 -47.499 34.533 1.00 15.25 88 ALA B CA 1
ATOM 3809 C C . ALA B 1 88 ? 34.381 -46.630 33.302 1.00 14.94 88 ALA B C 1
ATOM 3810 O O . ALA B 1 88 ? 35.357 -46.316 32.633 1.00 16.26 88 ALA B O 1
ATOM 3812 N N . LEU B 1 89 ? 33.144 -46.187 33.052 1.00 14.74 89 LEU B N 1
ATOM 3813 C CA . LEU B 1 89 ? 32.846 -45.322 31.927 1.00 13.27 89 LEU B CA 1
ATOM 3814 C C . LEU B 1 89 ? 33.535 -43.970 32.099 1.00 12.45 89 LEU B C 1
ATOM 3815 O O . LEU B 1 89 ? 33.920 -43.372 31.113 1.00 12.11 89 LEU B O 1
ATOM 3820 N N . SER B 1 90 ? 33.720 -43.496 33.346 1.00 10.64 90 SER B N 1
ATOM 3821 C CA . SER B 1 90 ? 34.414 -42.241 33.551 1.00 10.29 90 SER B CA 1
ATOM 3822 C C . SER B 1 90 ? 35.891 -42.401 33.213 1.00 11.76 90 SER B C 1
ATOM 3823 O O . SER B 1 90 ? 36.500 -41.448 32.723 1.00 13.61 90 SER B O 1
ATOM 3826 N N . MET B 1 91 ? 36.461 -43.608 33.371 1.00 13.42 91 MET B N 1
ATOM 3827 C CA . MET B 1 91 ? 37.860 -43.791 33.057 1.00 13.37 91 MET B CA 1
ATOM 3828 C C . MET B 1 91 ? 38.004 -43.719 31.543 1.00 13.03 91 MET B C 1
ATOM 3829 O O . MET B 1 91 ? 38.983 -43.180 31.056 1.00 14.70 91 MET B O 1
ATOM 3834 N N . ILE B 1 92 ? 37.034 -44.291 30.825 1.00 13.91 92 ILE B N 1
ATOM 3835 C CA . ILE B 1 92 ? 37.077 -44.281 29.360 1.00 13.26 92 ILE B CA 1
ATOM 3836 C C . ILE B 1 92 ? 37.061 -42.835 28.892 1.00 14.03 92 ILE B C 1
ATOM 3837 O O . ILE B 1 92 ? 37.760 -42.508 27.943 1.00 15.58 92 ILE B O 1
ATOM 3842 N N . MET B 1 93 ? 36.262 -41.994 29.549 1.00 12.37 93 MET B N 1
ATOM 3843 C CA . MET B 1 93 ? 36.186 -40.578 29.219 1.00 12.09 93 MET B CA 1
ATOM 3844 C C . MET B 1 93 ? 37.563 -39.925 29.361 1.00 12.67 93 MET B C 1
ATOM 3845 O O . MET B 1 93 ? 37.942 -39.108 28.502 1.00 14.21 93 MET B O 1
ATOM 3850 N N . THR B 1 94 ? 38.255 -40.160 30.496 1.00 12.52 94 THR B N 1
ATOM 3851 C CA . THR B 1 94 ? 39.592 -39.586 30.708 1.00 10.68 94 THR B CA 1
ATOM 3852 C C . THR B 1 94 ? 40.454 -39.901 29.485 1.00 12.26 94 THR B C 1
ATOM 3853 O O . THR B 1 94 ? 41.227 -39.068 29.027 1.00 12.15 94 THR B O 1
ATOM 3857 N N . TRP B 1 95 ? 40.459 -41.150 29.009 1.00 12.52 95 TRP B N 1
ATOM 3858 C CA . TRP B 1 95 ? 41.464 -41.544 28.024 1.00 13.70 95 TRP B CA 1
ATOM 3859 C C . TRP B 1 95 ? 41.122 -40.957 26.654 1.00 14.32 95 TRP B C 1
ATOM 3860 O O . TRP B 1 95 ? 42.024 -40.481 25.939 1.00 15.88 95 TRP B O 1
ATOM 3871 N N . LYS B 1 96 ? 39.828 -40.933 26.347 1.00 13.40 96 LYS B N 1
ATOM 3872 C CA . LYS B 1 96 ? 39.372 -40.372 25.075 1.00 14.29 96 LYS B CA 1
ATOM 3873 C C . LYS B 1 96 ? 39.579 -38.847 25.051 1.00 12.59 96 LYS B C 1
ATOM 3874 O O . LYS B 1 96 ? 39.990 -38.357 24.020 1.00 11.01 96 LYS B O 1
ATOM 3880 N N . ASN B 1 97 ? 39.416 -38.151 26.183 1.00 11.79 97 ASN B N 1
ATOM 3881 C CA . ASN B 1 97 ? 39.569 -36.688 26.212 1.00 12.28 97 ASN B CA 1
ATOM 3882 C C . ASN B 1 97 ? 41.049 -36.320 26.063 1.00 13.04 97 ASN B C 1
ATOM 3883 O O . ASN B 1 97 ? 41.390 -35.361 25.349 1.00 15.08 97 ASN B O 1
ATOM 3888 N N . SER B 1 98 ? 41.907 -37.121 26.695 1.00 11.60 98 SER B N 1
ATOM 3889 C CA . SER B 1 98 ? 43.356 -37.016 26.571 1.00 13.35 98 SER B CA 1
ATOM 3890 C C . SER B 1 98 ? 43.772 -37.278 25.114 1.00 13.77 98 SER B C 1
ATOM 3891 O O . SER B 1 98 ? 44.519 -36.505 24.542 1.00 15.27 98 SER B O 1
ATOM 3894 N N . LEU B 1 99 ? 43.342 -38.405 24.570 1.00 13.83 99 LEU B N 1
ATOM 3895 C CA . LEU B 1 99 ? 43.663 -38.802 23.194 1.00 14.29 99 LEU B CA 1
ATOM 3896 C C . LEU B 1 99 ? 43.353 -37.686 22.194 1.00 14.87 99 LEU B C 1
ATOM 3897 O O . LEU B 1 99 ? 44.205 -37.335 21.360 1.00 16.22 99 LEU B O 1
ATOM 3902 N N . LEU B 1 100 ? 42.145 -37.105 22.298 1.00 13.88 100 LEU B N 1
ATOM 3903 C CA . LEU B 1 100 ? 41.709 -36.040 21.398 1.00 15.92 100 LEU B CA 1
ATOM 3904 C C . LEU B 1 100 ? 42.281 -34.657 21.760 1.00 15.82 100 LEU B C 1
ATOM 3905 O O . LEU B 1 100 ? 41.922 -33.654 21.112 1.00 17.12 100 LEU B O 1
ATOM 3910 N N . LEU B 1 101 ? 43.177 -34.568 22.765 1.00 16.19 101 LEU B N 1
ATOM 3911 C CA . LEU B 1 101 ? 43.815 -33.298 23.148 1.00 17.13 101 LEU B CA 1
ATOM 3912 C C . LEU B 1 101 ? 42.770 -32.248 23.555 1.00 16.48 101 LEU B C 1
ATOM 3913 O O . LEU B 1 101 ? 42.967 -31.047 23.327 1.00 14.94 101 LEU B O 1
ATOM 3918 N N . LEU B 1 102 ? 41.720 -32.679 24.266 1.00 14.62 102 LEU B N 1
ATOM 3919 C CA . LEU B 1 102 ? 40.702 -31.767 24.769 1.00 14.99 102 LEU B CA 1
ATOM 3920 C C . LEU B 1 102 ? 41.094 -31.356 26.184 1.00 16.09 102 LEU B C 1
ATOM 3921 O O . LEU B 1 102 ? 41.724 -32.154 26.885 1.00 14.70 102 LEU B O 1
ATOM 3926 N N . PRO B 1 103 ? 40.739 -30.092 26.564 1.00 16.07 103 PRO B N 1
ATOM 3927 C CA . PRO B 1 103 ? 41.090 -29.593 27.887 1.00 15.55 103 PRO B CA 1
ATOM 3928 C C . PRO B 1 103 ? 40.129 -30.080 28.917 1.00 14.28 103 PRO B C 1
ATOM 3929 O O . PRO B 1 103 ? 39.547 -29.292 29.648 1.00 14.85 103 PRO B O 1
ATOM 3933 N N . TYR B 1 104 ? 39.948 -31.405 28.969 1.00 13.71 104 TYR B N 1
ATOM 3934 C CA . TYR B 1 104 ? 38.984 -32.002 29.844 1.00 13.90 104 TYR B CA 1
ATOM 3935 C C . TYR B 1 104 ? 39.433 -33.292 30.505 1.00 14.16 104 TYR B C 1
ATOM 3936 O O . TYR B 1 104 ? 40.201 -34.016 29.914 1.00 14.39 104 TYR B O 1
ATOM 3945 N N . GLY B 1 105 ? 38.992 -33.517 31.724 1.00 13.27 105 GLY B N 1
ATOM 3946 C CA . GLY B 1 105 ? 39.203 -34.765 32.390 1.00 14.51 105 GLY B CA 1
ATOM 3947 C C . GLY B 1 105 ? 37.995 -35.699 32.142 1.00 13.46 105 GLY B C 1
ATOM 3948 O O . GLY B 1 105 ? 37.140 -35.374 31.351 1.00 13.78 105 GLY B O 1
ATOM 3949 N N . GLY B 1 106 ? 37.969 -36.847 32.798 1.00 13.67 106 GLY B N 1
ATOM 3950 C CA . GLY B 1 106 ? 36.938 -37.845 32.578 1.00 11.85 106 GLY B CA 1
ATOM 3951 C C . GLY B 1 106 ? 35.989 -37.878 33.756 1.00 12.68 106 GLY B C 1
ATOM 3952 O O . GLY B 1 106 ? 36.427 -38.051 34.921 1.00 12.06 106 GLY B O 1
ATOM 3953 N N . GLY B 1 107 ? 34.701 -37.721 33.393 1.00 12.87 107 GLY B N 1
ATOM 3954 C CA . GLY B 1 107 ? 33.580 -37.905 34.286 1.00 13.94 107 GLY B CA 1
ATOM 3955 C C . GLY B 1 107 ? 32.472 -38.740 33.645 1.00 12.79 107 GLY B C 1
ATOM 3956 O O . GLY B 1 107 ? 32.390 -38.904 32.407 1.00 13.97 107 GLY B O 1
ATOM 3957 N N . LYS B 1 108 ? 31.598 -39.297 34.460 1.00 12.44 108 LYS B N 1
ATOM 3958 C CA . LYS B 1 108 ? 30.400 -39.977 33.955 1.00 10.85 108 LYS B CA 1
ATOM 3959 C C . LYS B 1 108 ? 29.380 -40.015 35.072 1.00 11.58 108 LYS B C 1
ATOM 3960 O O . LYS B 1 108 ? 29.749 -39.977 36.264 1.00 11.50 108 LYS B O 1
ATOM 3966 N N . GLY B 1 109 ? 28.101 -40.073 34.670 1.00 11.97 109 GLY B N 1
ATOM 3967 C CA . GLY B 1 109 ? 27.016 -40.284 35.602 1.00 11.89 109 GLY B CA 1
ATOM 3968 C C . GLY B 1 109 ? 26.116 -41.445 35.203 1.00 11.66 109 GLY B C 1
ATOM 3969 O O . GLY B 1 109 ? 25.997 -41.864 34.025 1.00 11.12 109 GLY B O 1
ATOM 3970 N N . GLY B 1 110 ? 25.375 -41.920 36.189 1.00 11.70 110 GLY B N 1
ATOM 3971 C CA . GLY B 1 110 ? 24.230 -42.721 35.831 1.00 11.79 110 GLY B CA 1
ATOM 3972 C C . GLY B 1 110 ? 23.254 -42.852 36.965 1.00 12.18 110 GLY B C 1
ATOM 3973 O O . GLY B 1 110 ? 23.648 -42.614 38.113 1.00 13.99 110 GLY B O 1
ATOM 3974 N N . ILE B 1 111 ? 22.020 -43.237 36.599 1.00 11.34 111 ILE B N 1
ATOM 3975 C CA . ILE B 1 111 ? 20.980 -43.524 37.571 1.00 12.56 111 ILE B CA 1
ATOM 3976 C C . ILE B 1 111 ? 20.416 -44.917 37.306 1.00 12.93 111 ILE B C 1
ATOM 3977 O O . ILE B 1 111 ? 20.147 -45.310 36.161 1.00 12.74 111 ILE B O 1
ATOM 3982 N N . ARG B 1 112 ? 20.218 -45.634 38.404 1.00 12.90 112 ARG B N 1
ATOM 3983 C CA . ARG B 1 112 ? 19.717 -46.989 38.335 1.00 14.24 112 ARG B CA 1
ATOM 3984 C C . ARG B 1 112 ? 18.190 -46.912 38.366 1.00 12.51 112 ARG B C 1
ATOM 3985 O O . ARG B 1 112 ? 17.609 -46.876 39.461 1.00 11.52 112 ARG B O 1
ATOM 3993 N N . VAL B 1 113 ? 17.623 -46.954 37.151 1.00 11.99 113 VAL B N 1
ATOM 3994 C CA . VAL B 1 113 ? 16.209 -46.742 36.900 1.00 13.99 113 VAL B CA 1
ATOM 3995 C C . VAL B 1 113 ? 15.888 -47.287 35.510 1.00 15.12 113 VAL B C 1
ATOM 3996 O O . VAL B 1 113 ? 16.726 -47.178 34.617 1.00 14.54 113 VAL B O 1
ATOM 4000 N N . ASP B 1 114 ? 14.655 -47.810 35.343 1.00 16.38 114 ASP B N 1
ATOM 4001 C CA . ASP B 1 114 ? 14.087 -48.083 34.026 1.00 17.24 114 ASP B CA 1
ATOM 4002 C C . ASP B 1 114 ? 13.286 -46.868 33.556 1.00 17.42 114 ASP B C 1
ATOM 4003 O O . ASP B 1 114 ? 12.112 -46.714 33.901 1.00 17.85 114 ASP B O 1
ATOM 4008 N N . PRO B 1 115 ? 13.876 -45.959 32.746 1.00 19.36 115 PRO B N 1
ATOM 4009 C CA . PRO B 1 115 ? 13.198 -44.706 32.378 1.00 20.52 115 PRO B CA 1
ATOM 4010 C C . PRO B 1 115 ? 11.969 -44.959 31.506 1.00 23.48 115 PRO B C 1
ATOM 4011 O O . PRO B 1 115 ? 11.086 -44.114 31.439 1.00 22.09 115 PRO B O 1
ATOM 4015 N N . LYS B 1 116 ? 11.895 -46.159 30.890 1.00 26.62 116 LYS B N 1
ATOM 4016 C CA . LYS B 1 116 ? 10.766 -46.520 30.047 1.00 31.52 116 LYS B CA 1
ATOM 4017 C C . LYS B 1 116 ? 9.517 -46.744 30.892 1.00 29.83 116 LYS B C 1
ATOM 4018 O O . LYS B 1 116 ? 8.421 -46.729 30.340 1.00 35.76 116 LYS B O 1
ATOM 4024 N N . LYS B 1 117 ? 9.653 -46.929 32.212 1.00 26.64 117 LYS B N 1
ATOM 4025 C CA . LYS B 1 117 ? 8.488 -47.118 33.071 1.00 27.63 117 LYS B CA 1
ATOM 4026 C C . LYS B 1 117 ? 8.143 -45.867 33.874 1.00 26.00 117 LYS B C 1
ATOM 4027 O O . LYS B 1 117 ? 7.386 -45.954 34.823 1.00 28.32 117 LYS B O 1
ATOM 4033 N N . LEU B 1 118 ? 8.762 -44.724 33.579 1.00 22.50 118 LEU B N 1
ATOM 4034 C CA . LEU B 1 118 ? 8.403 -43.486 34.247 1.00 22.55 118 LEU B CA 1
ATOM 4035 C C . LEU B 1 118 ? 7.656 -42.614 33.249 1.00 20.45 118 LEU B C 1
ATOM 4036 O O . LEU B 1 118 ? 7.919 -42.669 32.055 1.00 20.40 118 LEU B O 1
ATOM 4041 N N . THR B 1 119 ? 6.753 -41.781 33.753 1.00 20.22 119 THR B N 1
ATOM 4042 C CA . THR B 1 119 ? 6.189 -40.696 32.957 1.00 21.99 119 THR B CA 1
ATOM 4043 C C . THR B 1 119 ? 7.247 -39.639 32.643 1.00 21.86 119 THR B C 1
ATOM 4044 O O . THR B 1 119 ? 8.318 -39.660 33.229 1.00 19.95 119 THR B O 1
ATOM 4048 N N . LEU B 1 120 ? 6.931 -38.725 31.724 1.00 22.20 120 LEU B N 1
ATOM 4049 C CA . LEU B 1 120 ? 7.817 -37.602 31.429 1.00 22.63 120 LEU B CA 1
ATOM 4050 C C . LEU B 1 120 ? 8.043 -36.742 32.670 1.00 21.82 120 LEU B C 1
ATOM 4051 O O . LEU B 1 120 ? 9.163 -36.241 32.887 1.00 17.83 120 LEU B O 1
ATOM 4056 N N . LYS B 1 121 ? 6.971 -36.499 33.433 1.00 22.37 121 LYS B N 1
ATOM 4057 C CA . LYS B 1 121 ? 7.065 -35.618 34.595 1.00 24.42 121 LYS B CA 1
ATOM 4058 C C . LYS B 1 121 ? 7.932 -36.295 35.663 1.00 21.92 121 LYS B C 1
ATOM 4059 O O . LYS B 1 121 ? 8.807 -35.655 36.253 1.00 19.25 121 LYS B O 1
ATOM 4065 N N . GLU B 1 122 ? 7.799 -37.614 35.796 1.00 19.04 122 GLU B N 1
ATOM 4066 C CA . GLU B 1 122 ? 8.652 -38.368 36.704 1.00 19.07 122 GLU B CA 1
ATOM 4067 C C . GLU B 1 122 ? 10.121 -38.315 36.272 1.00 15.22 122 GLU B C 1
ATOM 4068 O O . GLU B 1 122 ? 11.017 -38.280 37.104 1.00 14.07 122 GLU B O 1
ATOM 4074 N N . LEU B 1 123 ? 10.402 -38.423 34.962 1.00 14.54 123 LEU B N 1
ATOM 4075 C CA . LEU B 1 123 ? 11.763 -38.329 34.482 1.00 13.00 123 LEU B CA 1
ATOM 4076 C C . LEU B 1 123 ? 12.312 -36.925 34.690 1.00 12.68 123 LEU B C 1
ATOM 4077 O O . LEU B 1 123 ? 13.481 -36.793 35.019 1.00 11.74 123 LEU B O 1
ATOM 4082 N N . GLU B 1 124 ? 11.450 -35.900 34.594 1.00 12.58 124 GLU B N 1
ATOM 4083 C CA . GLU B 1 124 ? 11.899 -34.552 34.829 1.00 12.16 124 GLU B CA 1
ATOM 4084 C C . GLU B 1 124 ? 12.351 -34.426 36.278 1.00 12.81 124 GLU B C 1
ATOM 4085 O O . GLU B 1 124 ? 13.444 -33.900 36.540 1.00 14.54 124 GLU B O 1
ATOM 4091 N N . ASP B 1 125 ? 11.515 -34.933 37.180 1.00 13.10 125 ASP B N 1
ATOM 4092 C CA . ASP B 1 125 ? 11.744 -34.784 38.618 1.00 13.82 125 ASP B CA 1
ATOM 4093 C C . ASP B 1 125 ? 13.057 -35.479 38.984 1.00 14.77 125 ASP B C 1
ATOM 4094 O O . ASP B 1 125 ? 13.843 -34.934 39.741 1.00 14.47 125 ASP B O 1
ATOM 4099 N N . LEU B 1 126 ? 13.220 -36.706 38.447 1.00 12.90 126 LEU B N 1
ATOM 4100 C CA . LEU B 1 126 ? 14.446 -37.483 38.604 1.00 14.68 126 LEU B CA 1
ATOM 4101 C C . LEU B 1 126 ? 15.670 -36.656 38.175 1.00 14.06 126 LEU B C 1
ATOM 4102 O O . LEU B 1 126 ? 16.636 -36.518 38.921 1.00 14.50 126 LEU B O 1
ATOM 4107 N N . SER B 1 127 ? 15.651 -36.171 36.928 1.00 13.40 127 SER B N 1
ATOM 4108 C CA . SER B 1 127 ? 16.737 -35.440 36.343 1.00 14.50 127 SER B CA 1
ATOM 4109 C C . SER B 1 127 ? 17.095 -34.205 37.179 1.00 12.88 127 SER B C 1
ATOM 4110 O O . SER B 1 127 ? 18.288 -33.992 37.446 1.00 13.77 127 SER B O 1
ATOM 4113 N N . ARG B 1 128 ? 16.086 -33.463 37.655 1.00 13.73 128 ARG B N 1
ATOM 4114 C CA . ARG B 1 128 ? 16.297 -32.228 38.398 1.00 15.50 128 ARG B CA 1
ATOM 4115 C C . ARG B 1 128 ? 16.969 -32.536 39.737 1.00 15.37 128 ARG B C 1
ATOM 4116 O O . ARG B 1 128 ? 17.962 -31.886 40.085 1.00 12.75 128 ARG B O 1
ATOM 4124 N N . LYS B 1 129 ? 16.492 -33.616 40.374 1.00 13.91 129 LYS B N 1
ATOM 4125 C CA . LYS B 1 129 ? 16.958 -33.951 41.711 1.00 14.43 129 LYS B CA 1
ATOM 4126 C C . LYS B 1 129 ? 18.405 -34.441 41.597 1.00 13.19 129 LYS B C 1
ATOM 4127 O O . LYS B 1 129 ? 19.205 -34.090 42.449 1.00 12.65 129 LYS B O 1
ATOM 4133 N N . TYR B 1 130 ? 18.736 -35.154 40.504 1.00 14.23 130 TYR B N 1
ATOM 4134 C CA . TYR B 1 130 ? 20.076 -35.695 40.276 1.00 13.07 130 TYR B CA 1
ATOM 4135 C C . TYR B 1 130 ? 21.064 -34.518 40.294 1.00 13.84 130 TYR B C 1
ATOM 4136 O O . TYR B 1 130 ? 22.068 -34.546 41.023 1.00 12.60 130 TYR B O 1
ATOM 4145 N N . VAL B 1 131 ? 20.784 -33.486 39.473 1.00 13.72 131 VAL B N 1
ATOM 4146 C CA . VAL B 1 131 ? 21.635 -32.289 39.395 1.00 14.26 131 VAL B CA 1
ATOM 4147 C C . VAL B 1 131 ? 21.674 -31.550 40.728 1.00 13.97 131 VAL B C 1
ATOM 4148 O O . VAL B 1 131 ? 22.740 -31.049 41.126 1.00 15.66 131 VAL B O 1
ATOM 4152 N N . GLN B 1 132 ? 20.520 -31.407 41.373 1.00 14.75 132 GLN B N 1
ATOM 4153 C CA . GLN B 1 132 ? 20.514 -30.707 42.649 1.00 17.67 132 GLN B CA 1
ATOM 4154 C C . GLN B 1 132 ? 21.476 -31.356 43.651 1.00 15.82 132 GLN B C 1
ATOM 4155 O O . GLN B 1 132 ? 22.186 -30.674 44.364 1.00 16.93 132 GLN B O 1
ATOM 4161 N N . LEU B 1 133 ? 21.547 -32.679 43.700 1.00 13.61 133 LEU B N 1
ATOM 4162 C CA . LEU B 1 133 ? 22.217 -33.345 44.806 1.00 13.71 133 LEU B CA 1
ATOM 4163 C C . LEU B 1 133 ? 23.742 -33.387 44.628 1.00 11.87 133 LEU B C 1
ATOM 4164 O O . LEU B 1 133 ? 24.444 -33.521 45.630 1.00 12.37 133 LEU B O 1
ATOM 4169 N N . ILE B 1 134 ? 24.232 -33.171 43.397 1.00 10.50 134 ILE B N 1
ATOM 4170 C CA . ILE B 1 134 ? 25.652 -33.123 43.116 1.00 12.18 134 ILE B CA 1
ATOM 4171 C C . ILE B 1 134 ? 26.154 -31.713 42.712 1.00 11.98 134 ILE B C 1
ATOM 4172 O O . ILE B 1 134 ? 27.351 -31.576 42.451 1.00 13.79 134 ILE B O 1
ATOM 4177 N N . HIS B 1 135 ? 25.289 -30.703 42.573 1.00 12.43 135 HIS B N 1
ATOM 4178 C CA . HIS B 1 135 ? 25.641 -29.443 41.898 1.00 13.33 135 HIS B CA 1
ATOM 4179 C C . HIS B 1 135 ? 26.875 -28.743 42.491 1.00 12.82 135 HIS B C 1
ATOM 4180 O O . HIS B 1 135 ? 27.537 -27.979 41.806 1.00 12.14 135 HIS B O 1
ATOM 4187 N N . LYS B 1 136 ? 27.163 -28.865 43.803 1.00 12.63 136 LYS B N 1
ATOM 4188 C CA . LYS B 1 136 ? 28.306 -28.194 44.344 1.00 12.85 136 LYS B CA 1
ATOM 4189 C C . LYS B 1 136 ? 29.622 -28.718 43.745 1.00 12.92 136 LYS B C 1
ATOM 4190 O O . LYS B 1 136 ? 30.653 -28.030 43.893 1.00 11.43 136 LYS B O 1
ATOM 4196 N N . TYR B 1 137 ? 29.604 -29.880 43.048 1.00 10.64 137 TYR B N 1
ATOM 4197 C CA . TYR B 1 137 ? 30.771 -30.403 42.327 1.00 10.60 137 TYR B CA 1
ATOM 4198 C C . TYR B 1 137 ? 30.515 -30.483 40.813 1.00 11.39 137 TYR B C 1
ATOM 4199 O O . TYR B 1 137 ? 31.140 -31.298 40.115 1.00 13.07 137 TYR B O 1
ATOM 4208 N N . LEU B 1 138 ? 29.541 -29.698 40.341 1.00 10.46 138 LEU B N 1
ATOM 4209 C CA . LEU B 1 138 ? 29.392 -29.400 38.904 1.00 10.90 138 LEU B CA 1
ATOM 4210 C C . LEU B 1 138 ? 29.738 -27.920 38.597 1.00 11.13 138 LEU B C 1
ATOM 4211 O O . LEU B 1 138 ? 29.790 -27.096 39.476 1.00 11.71 138 LEU B O 1
ATOM 4216 N N . GLY B 1 139 ? 29.877 -27.552 37.298 1.00 11.62 139 GLY B N 1
ATOM 4217 C CA . GLY B 1 139 ? 30.201 -26.199 36.882 1.00 14.51 139 GLY B CA 1
ATOM 4218 C C . GLY B 1 139 ? 30.892 -26.240 35.523 1.00 13.35 139 GLY B C 1
ATOM 4219 O O . GLY B 1 139 ? 31.518 -27.249 35.177 1.00 13.87 139 GLY B O 1
ATOM 4220 N N . SER B 1 140 ? 30.837 -25.123 34.807 1.00 13.85 140 SER B N 1
ATOM 4221 C CA . SER B 1 140 ? 31.322 -25.120 33.426 1.00 13.25 140 SER B CA 1
ATOM 4222 C C . SER B 1 140 ? 32.851 -25.234 33.376 1.00 13.13 140 SER B C 1
ATOM 4223 O O . SER B 1 140 ? 33.413 -25.460 32.297 1.00 12.49 140 SER B O 1
ATOM 4226 N N . ASP B 1 141 ? 33.468 -25.169 34.554 1.00 12.89 141 ASP B N 1
ATOM 4227 C CA . ASP B 1 141 ? 34.918 -25.268 34.721 1.00 14.40 141 ASP B CA 1
ATOM 4228 C C . ASP B 1 141 ? 35.233 -26.217 35.876 1.00 14.18 141 ASP B C 1
ATOM 4229 O O . ASP B 1 141 ? 36.328 -26.167 36.467 1.00 13.73 141 ASP B O 1
ATOM 4234 N N . VAL B 1 142 ? 34.290 -27.147 36.106 1.00 13.27 142 VAL B N 1
ATOM 4235 C CA . VAL B 1 142 ? 34.399 -28.111 37.172 1.00 13.76 142 VAL B CA 1
ATOM 4236 C C . VAL B 1 142 ? 34.073 -29.499 36.642 1.00 12.40 142 VAL B C 1
ATOM 4237 O O . VAL B 1 142 ? 34.918 -30.393 36.667 1.00 10.40 142 VAL B O 1
ATOM 4241 N N . ASP B 1 143 ? 32.835 -29.678 36.181 1.00 12.11 143 ASP B N 1
ATOM 4242 C CA . ASP B 1 143 ? 32.333 -30.947 35.639 1.00 12.48 143 ASP B CA 1
ATOM 4243 C C . ASP B 1 143 ? 31.108 -30.664 34.778 1.00 11.26 143 ASP B C 1
ATOM 4244 O O . ASP B 1 143 ? 30.122 -30.108 35.236 1.00 10.96 143 ASP B O 1
ATOM 4249 N N . ILE B 1 144 ? 31.260 -30.926 33.468 1.00 11.74 144 ILE B N 1
ATOM 4250 C CA . ILE B 1 144 ? 30.267 -30.623 32.462 1.00 12.42 144 ILE B CA 1
ATOM 4251 C C . ILE B 1 144 ? 29.620 -31.944 31.974 1.00 11.94 144 ILE B C 1
ATOM 4252 O O . ILE B 1 144 ? 30.131 -32.625 31.050 1.00 10.71 144 ILE B O 1
ATOM 4257 N N . PRO B 1 145 ? 28.380 -32.234 32.417 1.00 12.22 145 PRO B N 1
ATOM 4258 C CA . PRO B 1 145 ? 27.695 -33.432 31.933 1.00 13.32 145 PRO B CA 1
ATOM 4259 C C . PRO B 1 145 ? 27.153 -33.325 30.505 1.00 12.07 145 PRO B C 1
ATOM 4260 O O . PRO B 1 145 ? 27.363 -32.324 29.811 1.00 12.29 145 PRO B O 1
ATOM 4264 N N . ALA B 1 146 ? 26.524 -34.400 30.068 1.00 11.11 146 ALA B N 1
ATOM 4265 C CA . ALA B 1 146 ? 26.062 -34.532 28.683 1.00 11.12 146 ALA B CA 1
ATOM 4266 C C . ALA B 1 146 ? 25.113 -35.737 28.589 1.00 11.14 146 ALA B C 1
ATOM 4267 O O . ALA B 1 146 ? 24.931 -36.413 29.606 1.00 10.78 146 ALA B O 1
ATOM 4269 N N . PRO B 1 147 ? 24.515 -36.064 27.416 1.00 11.13 147 PRO B N 1
ATOM 4270 C CA . PRO B 1 147 ? 23.726 -37.305 27.266 1.00 10.89 147 PRO B CA 1
ATOM 4271 C C . PRO B 1 147 ? 24.554 -38.581 27.263 1.00 10.81 147 PRO B C 1
ATOM 4272 O O . PRO B 1 147 ? 25.775 -38.570 27.123 1.00 10.69 147 PRO B O 1
ATOM 4276 N N . ASP B 1 148 ? 23.840 -39.687 27.414 1.00 11.51 148 ASP B N 1
ATOM 4277 C CA . ASP B 1 148 ? 24.350 -41.014 27.153 1.00 11.75 148 ASP B CA 1
ATOM 4278 C C . ASP B 1 148 ? 23.115 -41.878 26.927 1.00 10.92 148 ASP B C 1
ATOM 4279 O O . ASP B 1 148 ? 22.070 -41.334 26.508 1.00 11.61 148 ASP B O 1
ATOM 4284 N N . ILE B 1 149 ? 23.204 -43.167 27.227 1.00 10.11 149 ILE B N 1
ATOM 4285 C CA . ILE B 1 149 ? 22.039 -44.017 27.067 1.00 11.99 149 ILE B CA 1
ATOM 4286 C C . ILE B 1 149 ? 20.834 -43.477 27.849 1.00 11.54 149 ILE B C 1
ATOM 4287 O O . ILE B 1 149 ? 20.845 -43.294 29.083 1.00 10.36 149 ILE B O 1
ATOM 4292 N N . ASN B 1 150 ? 19.747 -43.357 27.101 1.00 13.63 150 ASN B N 1
ATOM 4293 C CA . ASN B 1 150 ? 18.412 -43.032 27.603 1.00 13.22 150 ASN B CA 1
ATOM 4294 C C . ASN B 1 150 ? 18.377 -41.601 28.119 1.00 13.06 150 ASN B C 1
ATOM 4295 O O . ASN B 1 150 ? 17.430 -41.199 28.803 1.00 13.17 150 ASN B O 1
ATOM 4300 N N . THR B 1 151 ? 19.422 -40.831 27.815 1.00 11.77 151 THR B N 1
ATOM 4301 C CA . THR B 1 151 ? 19.337 -39.381 27.992 1.00 11.00 151 THR B CA 1
ATOM 4302 C C . THR B 1 151 ? 19.594 -38.623 26.690 1.00 11.97 151 THR B C 1
ATOM 4303 O O . THR B 1 151 ? 20.051 -39.146 25.707 1.00 12.38 151 THR B O 1
ATOM 4307 N N . ASN B 1 152 ? 19.219 -37.329 26.648 1.00 12.49 152 ASN B N 1
ATOM 4308 C CA . ASN B 1 152 ? 19.028 -36.722 25.353 1.00 13.35 152 ASN B CA 1
ATOM 4309 C C . ASN B 1 152 ? 18.918 -35.219 25.579 1.00 11.65 152 ASN B C 1
ATOM 4310 O O . ASN B 1 152 ? 18.943 -34.791 26.735 1.00 11.11 152 ASN B O 1
ATOM 4315 N N . PRO B 1 153 ? 18.755 -34.400 24.531 1.00 10.94 153 PRO B N 1
ATOM 4316 C CA . PRO B 1 153 ? 18.685 -32.950 24.743 1.00 11.94 153 PRO B CA 1
ATOM 4317 C C . PRO B 1 153 ? 17.581 -32.466 25.678 1.00 12.54 153 PRO B C 1
ATOM 4318 O O . PRO B 1 153 ? 17.722 -31.407 26.278 1.00 14.72 153 PRO B O 1
ATOM 4322 N N . GLN B 1 154 ? 16.449 -33.204 25.723 1.00 13.21 154 GLN B N 1
ATOM 4323 C CA . GLN B 1 154 ? 15.380 -32.897 26.659 1.00 13.78 154 GLN B CA 1
ATOM 4324 C C . GLN B 1 154 ? 15.873 -33.070 28.103 1.00 12.52 154 GLN B C 1
ATOM 4325 O O . GLN B 1 154 ? 15.593 -32.245 28.969 1.00 13.96 154 GLN B O 1
ATOM 4331 N N . THR B 1 155 ? 16.563 -34.169 28.377 1.00 12.10 155 THR B N 1
ATOM 4332 C CA . THR B 1 155 ? 17.165 -34.341 29.700 1.00 13.70 155 THR B CA 1
ATOM 4333 C C . THR B 1 155 ? 18.088 -33.167 30.077 1.00 13.29 155 THR B C 1
ATOM 4334 O O . THR B 1 155 ? 18.163 -32.729 31.251 1.00 10.54 155 THR B O 1
ATOM 4338 N N . MET B 1 156 ? 18.848 -32.728 29.079 1.00 11.24 156 MET B N 1
ATOM 4339 C CA . MET B 1 156 ? 19.881 -31.721 29.294 1.00 12.70 156 MET B CA 1
ATOM 4340 C C . MET B 1 156 ? 19.191 -30.386 29.618 1.00 12.97 156 MET B C 1
ATOM 4341 O O . MET B 1 156 ? 19.738 -29.529 30.334 1.00 15.05 156 MET B O 1
ATOM 4346 N N . ALA B 1 157 ? 18.008 -30.182 29.025 1.00 13.90 157 ALA B N 1
ATOM 4347 C CA . ALA B 1 157 ? 17.272 -28.942 29.223 1.00 14.49 157 ALA B CA 1
ATOM 4348 C C . ALA B 1 157 ? 16.772 -28.857 30.675 1.00 14.15 157 ALA B C 1
ATOM 4349 O O . ALA B 1 157 ? 16.737 -27.800 31.276 1.00 14.27 157 ALA B O 1
ATOM 4351 N N . TRP B 1 158 ? 16.298 -29.986 31.200 1.00 13.77 158 TRP B N 1
ATOM 4352 C CA . TRP B 1 158 ? 15.893 -30.059 32.599 1.00 13.56 158 TRP B CA 1
ATOM 4353 C C . TRP B 1 158 ? 17.080 -29.854 33.540 1.00 14.28 158 TRP B C 1
ATOM 4354 O O . TRP B 1 158 ? 16.985 -29.185 34.544 1.00 15.31 158 TRP B O 1
ATOM 4365 N N . PHE B 1 159 ? 18.191 -30.529 33.227 1.00 11.82 159 PHE B N 1
ATOM 4366 C CA . PHE B 1 159 ? 19.389 -30.387 34.036 1.00 12.16 159 PHE B CA 1
ATOM 4367 C C . PHE B 1 159 ? 19.753 -28.908 34.101 1.00 11.55 159 PHE B C 1
ATOM 4368 O O . PHE B 1 159 ? 19.942 -28.360 35.142 1.00 10.19 159 PHE B O 1
ATOM 4376 N N . LEU B 1 160 ? 19.799 -28.325 32.935 1.00 10.64 160 LEU B N 1
ATOM 4377 C CA . LEU B 1 160 ? 20.146 -26.904 32.869 1.00 11.85 160 LEU B CA 1
ATOM 4378 C C . LEU B 1 160 ? 19.175 -26.044 33.656 1.00 11.86 160 LEU B C 1
ATOM 4379 O O . LEU B 1 160 ? 19.582 -25.220 34.450 1.00 12.98 160 LEU B O 1
ATOM 4384 N N . ASP B 1 161 ? 17.853 -26.285 33.481 1.00 12.29 161 ASP B N 1
ATOM 4385 C CA . ASP B 1 161 ? 16.915 -25.367 34.133 1.00 12.26 161 ASP B CA 1
ATOM 4386 C C . ASP B 1 161 ? 17.069 -25.487 35.666 1.00 12.23 161 ASP B C 1
ATOM 4387 O O . ASP B 1 161 ? 16.982 -24.520 36.420 1.00 11.70 161 ASP B O 1
ATOM 4392 N N . GLU B 1 162 ? 17.436 -26.674 36.139 1.00 11.72 162 GLU B N 1
ATOM 4393 C CA . GLU B 1 162 ? 17.591 -26.867 37.588 1.00 11.68 162 GLU B CA 1
ATOM 4394 C C . GLU B 1 162 ? 18.862 -26.153 38.066 1.00 12.67 162 GLU B C 1
ATOM 4395 O O . GLU B 1 162 ? 18.957 -25.656 39.192 1.00 12.94 162 GLU B O 1
ATOM 4401 N N . TYR B 1 163 ? 19.882 -26.203 37.238 1.00 13.22 163 TYR B N 1
ATOM 4402 C CA . TYR B 1 163 ? 21.158 -25.600 37.571 1.00 13.61 163 TYR B CA 1
ATOM 4403 C C . TYR B 1 163 ? 21.000 -24.082 37.617 1.00 13.86 163 TYR B C 1
ATOM 4404 O O . TYR B 1 163 ? 21.498 -23.489 38.534 1.00 14.39 163 TYR B O 1
ATOM 4413 N N . ILE B 1 164 ? 20.192 -23.515 36.713 1.00 13.35 164 ILE B N 1
ATOM 4414 C CA . ILE B 1 164 ? 19.909 -22.078 36.711 1.00 12.46 164 ILE B CA 1
ATOM 4415 C C . ILE B 1 164 ? 19.073 -21.702 37.941 1.00 12.60 164 ILE B C 1
ATOM 4416 O O . ILE B 1 164 ? 19.222 -20.612 38.480 1.00 12.88 164 ILE B O 1
ATOM 4421 N N . LYS B 1 165 ? 18.071 -22.515 38.256 1.00 12.27 165 LYS B N 1
ATOM 4422 C CA . LYS B 1 165 ? 17.258 -22.331 39.453 1.00 12.61 165 LYS B CA 1
ATOM 4423 C C . LYS B 1 165 ? 18.141 -22.241 40.684 1.00 12.07 165 LYS B C 1
ATOM 4424 O O . LYS B 1 165 ? 17.983 -21.319 41.447 1.00 15.06 165 LYS B O 1
ATOM 4430 N N . ILE B 1 166 ? 19.108 -23.149 40.837 1.00 12.71 166 ILE B N 1
ATOM 4431 C CA . ILE B 1 166 ? 19.880 -23.259 42.070 1.00 13.49 166 ILE B CA 1
ATOM 4432 C C . ILE B 1 166 ? 20.942 -22.143 42.132 1.00 13.69 166 ILE B C 1
ATOM 4433 O O . ILE B 1 166 ? 21.193 -21.626 43.208 1.00 13.59 166 ILE B O 1
ATOM 4438 N N . THR B 1 167 ? 21.583 -21.815 41.009 1.00 12.05 167 THR B N 1
ATOM 4439 C CA . THR B 1 167 ? 22.796 -20.990 41.039 1.00 12.93 167 THR B CA 1
ATOM 4440 C C . THR B 1 167 ? 22.420 -19.550 40.682 1.00 12.97 167 THR B C 1
ATOM 4441 O O . THR B 1 167 ? 23.121 -18.603 41.038 1.00 11.65 167 THR B O 1
ATOM 4445 N N . GLY B 1 168 ? 21.314 -19.392 39.945 1.00 13.25 168 GLY B N 1
ATOM 4446 C CA . GLY B 1 168 ? 20.909 -18.098 39.433 1.00 13.97 168 GLY B CA 1
ATOM 4447 C C . GLY B 1 168 ? 21.743 -17.605 38.241 1.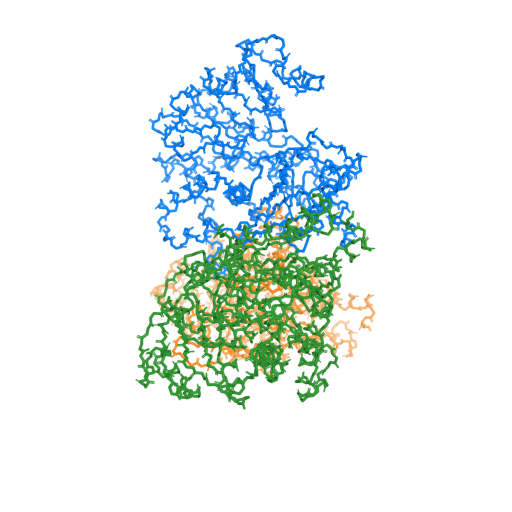00 15.04 168 GLY B C 1
ATOM 4448 O O . GLY B 1 168 ? 21.625 -16.439 37.851 1.00 16.13 168 GLY B O 1
ATOM 4449 N N . LYS B 1 169 ? 22.648 -18.465 37.719 1.00 16.40 169 LYS B N 1
ATOM 4450 C CA . LYS B 1 169 ? 23.466 -18.096 36.586 1.00 16.90 169 LYS B CA 1
ATOM 4451 C C . LYS B 1 169 ? 22.946 -18.778 35.338 1.00 15.33 169 LYS B C 1
ATOM 4452 O O . LYS B 1 169 ? 22.739 -19.984 35.350 1.00 16.15 169 LYS B O 1
ATOM 4458 N N . VAL B 1 170 ? 22.876 -18.054 34.225 1.00 16.71 170 VAL B N 1
ATOM 4459 C CA . VAL B 1 170 ? 22.518 -18.684 32.966 1.00 18.23 170 VAL B CA 1
ATOM 4460 C C . VAL B 1 170 ? 23.797 -19.069 32.254 1.00 18.64 170 VAL B C 1
ATOM 4461 O O . VAL B 1 170 ? 24.201 -18.434 31.274 1.00 19.32 170 VAL B O 1
ATOM 4465 N N . ASP B 1 171 ? 24.389 -20.144 32.787 1.00 18.73 171 ASP B N 1
ATOM 4466 C CA . ASP B 1 171 ? 25.667 -20.660 32.336 1.00 17.87 171 ASP B CA 1
ATOM 4467 C C . ASP B 1 171 ? 25.398 -21.826 31.403 1.00 16.29 171 ASP B C 1
ATOM 4468 O O . ASP B 1 171 ? 25.293 -22.969 31.826 1.00 18.45 171 ASP B O 1
ATOM 4473 N N . PHE B 1 172 ? 25.341 -21.529 30.102 1.00 17.07 172 PHE B N 1
ATOM 4474 C CA . PHE B 1 172 ? 25.010 -22.543 29.117 1.00 15.51 172 PHE B CA 1
ATOM 4475 C C . PHE B 1 172 ? 26.039 -23.678 29.058 1.00 15.71 172 PHE B C 1
ATOM 4476 O O . PHE B 1 172 ? 25.718 -24.821 28.734 1.00 16.85 172 PHE B O 1
ATOM 4484 N N . ALA B 1 173 ? 27.284 -23.396 29.425 1.00 14.38 173 ALA B N 1
ATOM 4485 C CA . ALA B 1 173 ? 28.387 -24.331 29.265 1.00 15.09 173 ALA B CA 1
ATOM 4486 C C . ALA B 1 173 ? 28.480 -25.392 30.373 1.00 16.43 173 ALA B C 1
ATOM 4487 O O . ALA B 1 173 ? 29.441 -26.158 30.418 1.00 15.10 173 ALA B O 1
ATOM 4489 N N . VAL B 1 174 ? 27.497 -25.455 31.281 1.00 17.04 174 VAL B N 1
ATOM 4490 C CA . VAL B 1 174 ? 27.533 -26.423 32.355 1.00 16.76 174 VAL B CA 1
ATOM 4491 C C . VAL B 1 174 ? 27.049 -27.777 31.857 1.00 15.20 174 VAL B C 1
ATOM 4492 O O . VAL B 1 174 ? 27.451 -28.768 32.450 1.00 14.74 174 VAL B O 1
ATOM 4496 N N . PHE B 1 175 ? 26.267 -27.837 30.732 1.00 13.02 175 PHE B N 1
ATOM 4497 C CA . PHE B 1 175 ? 25.841 -29.091 30.121 1.00 12.31 175 PHE B CA 1
ATOM 4498 C C . PHE B 1 175 ? 26.085 -28.974 28.607 1.00 12.44 175 PHE B C 1
ATOM 4499 O O . PHE B 1 175 ? 26.055 -27.864 28.094 1.00 14.04 175 PHE B O 1
ATOM 4507 N N . THR B 1 176 ? 26.446 -30.084 27.963 1.00 11.07 176 THR B N 1
ATOM 4508 C CA . THR B 1 176 ? 26.431 -30.185 26.498 1.00 11.56 176 THR B CA 1
ATOM 4509 C C . THR B 1 176 ? 25.388 -31.242 26.090 1.00 11.56 176 THR B C 1
ATOM 4510 O O . THR B 1 176 ? 24.728 -31.806 26.940 1.00 10.21 176 THR B O 1
ATOM 4514 N N . GLY B 1 177 ? 25.182 -31.406 24.768 1.00 10.25 177 GLY B N 1
ATOM 4515 C CA . GLY B 1 177 ? 24.008 -31.998 24.182 1.00 12.31 177 GLY B CA 1
ATOM 4516 C C . GLY B 1 177 ? 22.714 -31.212 24.370 1.00 11.35 177 GLY B C 1
ATOM 4517 O O . GLY B 1 177 ? 21.650 -31.800 24.322 1.00 12.97 177 GLY B O 1
ATOM 4518 N N . LYS B 1 178 ? 22.802 -29.903 24.554 1.00 12.22 178 LYS B N 1
ATOM 4519 C CA . LYS B 1 178 ? 21.629 -29.089 24.840 1.00 12.23 178 LYS B CA 1
ATOM 4520 C C . LYS B 1 178 ? 20.841 -28.873 23.557 1.00 13.57 178 LYS B C 1
ATOM 4521 O O . LYS B 1 178 ? 21.382 -28.924 22.453 1.00 13.40 178 LYS B O 1
ATOM 4527 N N . PRO B 1 179 ? 19.517 -28.581 23.625 1.00 15.12 179 PRO B N 1
ATOM 4528 C CA . PRO B 1 179 ? 18.778 -28.143 22.434 1.00 16.01 179 PRO B CA 1
ATOM 4529 C C . PRO B 1 179 ? 19.406 -26.872 21.869 1.00 17.27 179 PRO B C 1
ATOM 4530 O O . PRO B 1 179 ? 19.924 -26.048 22.593 1.00 14.81 179 PRO B O 1
ATOM 4534 N N . SER B 1 180 ? 19.354 -26.700 20.545 1.00 19.35 180 SER B N 1
ATOM 4535 C CA . SER B 1 180 ? 20.041 -25.601 19.903 1.00 20.99 180 SER B CA 1
ATOM 4536 C C . SER B 1 180 ? 19.457 -24.236 20.310 1.00 22.01 180 SER B C 1
ATOM 4537 O O . SER B 1 180 ? 20.192 -23.253 20.342 1.00 22.01 180 SER B O 1
ATOM 4540 N N . GLU B 1 181 ? 18.179 -24.180 20.732 1.00 20.63 181 GLU B N 1
ATOM 4541 C CA . GLU B 1 181 ? 17.565 -22.941 21.210 1.00 22.04 181 GLU B CA 1
ATOM 4542 C C . GLU B 1 181 ? 17.982 -22.645 22.646 1.00 19.88 181 GLU B C 1
ATOM 4543 O O . GLU B 1 181 ? 17.638 -21.589 23.156 1.00 19.44 181 GLU B O 1
ATOM 4549 N N . LEU B 1 182 ? 18.665 -23.597 23.312 1.00 18.18 182 LEU B N 1
ATOM 4550 C CA . LEU B 1 182 ? 19.142 -23.330 24.663 1.00 17.98 182 LEU B CA 1
ATOM 4551 C C . LEU B 1 182 ? 20.666 -23.450 24.710 1.00 18.10 182 LEU B C 1
ATOM 4552 O O . LEU B 1 182 ? 21.214 -24.090 25.601 1.00 19.35 182 LEU B O 1
ATOM 4557 N N . GLY B 1 183 ? 21.323 -22.872 23.705 1.00 19.11 183 GLY B N 1
ATOM 4558 C CA . GLY B 1 183 ? 22.776 -22.765 23.672 1.00 17.71 183 GLY B CA 1
ATOM 4559 C C . GLY B 1 183 ? 23.443 -24.024 23.112 1.00 16.23 183 GLY B C 1
ATOM 4560 O O . GLY B 1 183 ? 24.654 -24.146 23.159 1.00 16.76 183 GLY B O 1
ATOM 4561 N N . GLY B 1 184 ? 22.669 -24.984 22.610 1.00 16.55 184 GLY B N 1
ATOM 4562 C CA . GLY B 1 184 ? 23.256 -26.135 21.938 1.00 16.33 184 GLY B CA 1
ATOM 4563 C C . GLY B 1 184 ? 23.660 -25.779 20.508 1.00 16.33 184 GLY B C 1
ATOM 4564 O O . GLY B 1 184 ? 23.662 -24.597 20.145 1.00 15.30 184 GLY B O 1
ATOM 4565 N N . ILE B 1 185 ? 24.172 -26.775 19.802 1.00 16.65 185 ILE B N 1
ATOM 4566 C CA . ILE B 1 185 ? 24.538 -26.659 18.395 1.00 19.25 185 ILE B CA 1
ATOM 4567 C C . ILE B 1 185 ? 23.954 -27.851 17.644 1.00 21.03 185 ILE B C 1
ATOM 4568 O O . ILE B 1 185 ? 24.025 -29.005 18.120 1.00 18.28 185 ILE B O 1
ATOM 4573 N N . GLY B 1 186 ? 23.446 -27.555 16.437 1.00 20.21 186 GLY B N 1
ATOM 4574 C CA . GLY B 1 186 ? 22.765 -28.560 15.644 1.00 20.11 186 GLY B CA 1
ATOM 4575 C C . GLY B 1 186 ? 23.605 -29.808 15.418 1.00 18.28 186 GLY B C 1
ATOM 4576 O O . GLY B 1 186 ? 23.105 -30.928 15.543 1.00 18.82 186 GLY B O 1
ATOM 4577 N N . VAL B 1 187 ? 24.888 -29.633 15.106 1.00 19.45 187 VAL B N 1
ATOM 4578 C CA . VAL B 1 187 ? 25.777 -30.751 14.769 1.00 18.16 187 VAL B CA 1
ATOM 4579 C C . VAL B 1 187 ? 25.954 -31.709 15.947 1.00 16.89 187 VAL B C 1
ATOM 4580 O O . VAL B 1 187 ? 26.199 -32.899 15.730 1.00 16.48 187 VAL B O 1
ATOM 4584 N N . ARG B 1 188 ? 25.767 -31.261 17.200 1.00 15.02 188 ARG B N 1
ATOM 4585 C CA . ARG B 1 188 ? 25.998 -32.170 18.320 1.00 15.32 188 ARG B CA 1
ATOM 4586 C C . ARG B 1 188 ? 24.992 -33.327 18.358 1.00 15.78 188 ARG B C 1
ATOM 4587 O O . ARG B 1 188 ? 25.303 -34.429 18.794 1.00 15.74 188 ARG B O 1
ATOM 4595 N N . LEU B 1 189 ? 23.783 -33.109 17.844 1.00 16.84 189 LEU B N 1
ATOM 4596 C CA . LEU B 1 189 ? 22.809 -34.191 17.770 1.00 19.37 189 LEU B CA 1
ATOM 4597 C C . LEU B 1 189 ? 23.366 -35.428 17.062 1.00 18.66 189 LEU B C 1
ATOM 4598 O O . LEU B 1 189 ? 23.044 -36.550 17.429 1.00 20.69 189 LEU B O 1
ATOM 4603 N N . TYR B 1 190 ? 24.114 -35.236 15.981 1.00 18.60 190 TYR B N 1
ATOM 4604 C CA . TYR B 1 190 ? 24.527 -36.344 15.145 1.00 20.69 190 TYR B CA 1
ATOM 4605 C C . TYR B 1 190 ? 26.054 -36.430 15.052 1.00 18.82 190 TYR B C 1
ATOM 4606 O O . TYR B 1 190 ? 26.560 -37.192 14.228 1.00 19.69 190 TYR B O 1
ATOM 4615 N N . SER B 1 191 ? 26.788 -35.701 15.919 1.00 16.82 191 SER B N 1
ATOM 4616 C CA . SER B 1 191 ? 28.236 -35.665 15.797 1.00 15.80 191 SER B CA 1
ATOM 4617 C C . SER B 1 191 ? 28.851 -37.021 16.143 1.00 15.40 191 SER B C 1
ATOM 4618 O O . SER B 1 191 ? 29.896 -37.325 15.569 1.00 15.21 191 SER B O 1
ATOM 4621 N N . THR B 1 192 ? 28.248 -37.820 17.063 1.00 14.10 192 THR B N 1
ATOM 4622 C CA . THR B 1 192 ? 28.836 -39.111 17.372 1.00 13.27 192 THR B CA 1
ATOM 4623 C C . THR B 1 192 ? 28.793 -40.017 16.138 1.00 15.02 192 THR B C 1
ATOM 4624 O O . THR B 1 192 ? 29.795 -40.643 15.784 1.00 13.12 192 THR B O 1
ATOM 4628 N N . GLY B 1 193 ? 27.611 -40.130 15.546 1.00 15.73 193 GLY B N 1
ATOM 4629 C CA . GLY B 1 193 ? 27.408 -40.968 14.367 1.00 16.86 193 GLY B CA 1
ATOM 4630 C C . GLY B 1 193 ? 28.199 -40.453 13.169 1.00 16.94 193 GLY B C 1
ATOM 4631 O O . GLY B 1 193 ? 28.784 -41.237 12.431 1.00 17.37 193 GLY B O 1
ATOM 4632 N N . LEU B 1 194 ? 28.280 -39.128 13.010 1.00 15.92 194 LEU B N 1
ATOM 4633 C CA . LEU B 1 194 ? 29.087 -38.598 11.923 1.00 16.73 194 LEU B CA 1
ATOM 4634 C C . LEU B 1 194 ? 30.555 -39.020 12.077 1.00 16.01 194 LEU B C 1
ATOM 4635 O O . LEU B 1 194 ? 31.226 -39.339 11.086 1.00 14.05 194 LEU B O 1
ATOM 4640 N N . GLY B 1 195 ? 31.062 -38.964 13.326 1.00 13.85 195 GLY B N 1
ATOM 4641 C CA . GLY B 1 195 ? 32.422 -39.359 13.633 1.00 14.80 195 GLY B CA 1
ATOM 4642 C C . GLY B 1 195 ? 32.670 -40.839 13.373 1.00 14.62 195 GLY B C 1
ATOM 4643 O O . GLY B 1 195 ? 33.683 -41.206 12.748 1.00 16.67 195 GLY B O 1
ATOM 4644 N N . VAL B 1 196 ? 31.717 -41.678 13.814 1.00 14.10 196 VAL B N 1
ATOM 4645 C CA . VAL B 1 196 ? 31.848 -43.118 13.665 1.00 14.07 196 VAL B CA 1
ATOM 4646 C C . VAL B 1 196 ? 31.885 -43.424 12.163 1.00 13.75 196 VAL B C 1
ATOM 4647 O O . VAL B 1 196 ? 32.716 -44.172 11.706 1.00 16.21 196 VAL B O 1
ATOM 4651 N N . ALA B 1 197 ? 30.921 -42.902 11.420 1.00 15.46 197 ALA B N 1
ATOM 4652 C CA . ALA B 1 197 ? 30.852 -43.110 9.975 1.00 16.35 197 ALA B CA 1
ATOM 4653 C C . ALA B 1 197 ? 32.105 -42.621 9.240 1.00 18.24 197 ALA B C 1
ATOM 4654 O O . ALA B 1 197 ? 32.577 -43.286 8.297 1.00 17.24 197 ALA B O 1
ATOM 4656 N N . THR B 1 198 ? 32.577 -41.416 9.611 1.00 18.84 198 THR B N 1
ATOM 4657 C CA . THR B 1 198 ? 33.775 -40.832 9.027 1.00 19.38 198 THR B CA 1
ATOM 4658 C C . THR B 1 198 ? 34.950 -41.779 9.264 1.00 19.93 198 THR B C 1
ATOM 4659 O O . THR B 1 198 ? 35.695 -42.113 8.347 1.00 17.46 198 THR B O 1
ATOM 4663 N N . ILE B 1 199 ? 35.098 -42.217 10.516 1.00 19.16 199 ILE B N 1
ATOM 4664 C CA . ILE B 1 199 ? 36.195 -43.073 10.904 1.00 18.66 199 ILE B CA 1
ATOM 4665 C C . ILE B 1 199 ? 36.044 -44.435 10.232 1.00 18.95 199 ILE B C 1
ATOM 4666 O O . ILE B 1 199 ? 37.039 -44.966 9.777 1.00 18.08 199 ILE B O 1
ATOM 4671 N N . ALA B 1 200 ? 34.811 -44.991 10.140 1.00 17.54 200 ALA B N 1
ATOM 4672 C CA . ALA B 1 200 ? 34.606 -46.288 9.509 1.00 18.24 200 ALA B CA 1
ATOM 4673 C C . ALA B 1 200 ? 34.999 -46.229 8.028 1.00 18.72 200 ALA B C 1
ATOM 4674 O O . ALA B 1 200 ? 35.662 -47.143 7.536 1.00 18.71 200 ALA B O 1
ATOM 4676 N N . ARG B 1 201 ? 34.628 -45.136 7.348 1.00 19.28 201 ARG B N 1
ATOM 4677 C CA . ARG B 1 201 ? 34.983 -44.977 5.935 1.00 20.23 201 ARG B CA 1
ATOM 4678 C C . ARG B 1 201 ? 36.504 -44.868 5.751 1.00 20.38 201 ARG B C 1
ATOM 4679 O O . ARG B 1 201 ? 37.095 -45.412 4.820 1.00 23.39 201 ARG B O 1
ATOM 4687 N N . ASP B 1 202 ? 37.142 -44.098 6.612 1.00 22.19 202 ASP B N 1
ATOM 4688 C CA . ASP B 1 202 ? 38.571 -43.850 6.491 1.00 24.09 202 ASP B CA 1
ATOM 4689 C C . ASP B 1 202 ? 39.321 -45.173 6.706 1.00 24.79 202 ASP B C 1
ATOM 4690 O O . ASP B 1 202 ? 40.175 -45.524 5.900 1.00 24.14 202 ASP B O 1
ATOM 4695 N N . ALA B 1 203 ? 38.942 -45.936 7.746 1.00 24.71 203 ALA B N 1
ATOM 4696 C CA . ALA B 1 203 ? 39.501 -47.265 8.001 1.00 24.55 203 ALA B CA 1
ATOM 4697 C C . ALA B 1 203 ? 39.173 -48.229 6.876 1.00 24.28 203 ALA B C 1
ATOM 4698 O O . ALA B 1 203 ? 39.960 -49.141 6.613 1.00 27.18 203 ALA B O 1
ATOM 4700 N N . ALA B 1 204 ? 37.960 -48.125 6.318 1.00 23.94 204 ALA B N 1
ATOM 4701 C CA . ALA B 1 204 ? 37.579 -49.016 5.237 1.00 24.64 204 ALA B CA 1
ATOM 4702 C C . ALA B 1 204 ? 38.470 -48.742 4.023 1.00 26.32 204 ALA B C 1
ATOM 4703 O O . ALA B 1 204 ? 38.894 -49.687 3.371 1.00 28.67 204 ALA B O 1
ATOM 4705 N N . ASN B 1 205 ? 38.766 -47.464 3.761 1.00 27.67 205 ASN B N 1
ATOM 4706 C CA . ASN B 1 205 ? 39.663 -47.044 2.690 1.00 29.24 205 ASN B CA 1
ATOM 4707 C C . ASN B 1 205 ? 41.095 -47.531 2.975 1.00 31.70 205 ASN B C 1
ATOM 4708 O O . ASN B 1 205 ? 41.800 -47.948 2.064 1.00 31.54 205 ASN B O 1
ATOM 4713 N N . LYS B 1 206 ? 41.553 -47.433 4.234 1.00 29.85 206 LYS B N 1
ATOM 4714 C CA . LYS B 1 206 ? 42.927 -47.782 4.561 1.00 30.49 206 LYS B CA 1
ATOM 4715 C C . LYS B 1 206 ? 43.120 -49.296 4.441 1.00 29.97 206 LYS B C 1
ATOM 4716 O O . LYS B 1 206 ? 44.205 -49.751 4.072 1.00 29.57 206 LYS B O 1
ATOM 4722 N N . PHE B 1 207 ? 42.088 -50.087 4.787 1.00 29.29 207 PHE B N 1
ATOM 4723 C CA . PHE B 1 207 ? 42.316 -51.483 5.146 1.00 27.43 207 PHE B CA 1
ATOM 4724 C C . PHE B 1 207 ? 41.468 -52.479 4.362 1.00 28.98 207 PHE B C 1
ATOM 4725 O O . PHE B 1 207 ? 41.826 -53.655 4.345 1.00 29.68 207 PHE B O 1
ATOM 4733 N N . ILE B 1 208 ? 40.313 -52.088 3.798 1.00 30.29 208 ILE B N 1
ATOM 4734 C CA . ILE B 1 208 ? 39.492 -53.098 3.136 1.00 32.81 208 ILE B CA 1
ATOM 4735 C C . ILE B 1 208 ? 39.048 -52.645 1.738 1.00 33.91 208 ILE B C 1
ATOM 4736 O O . ILE B 1 208 ? 38.134 -53.222 1.164 1.00 35.24 208 ILE B O 1
ATOM 4741 N N . GLY B 1 209 ? 39.714 -51.639 1.157 1.00 32.11 209 GLY B N 1
ATOM 4742 C CA . GLY B 1 209 ? 39.405 -51.228 -0.208 1.00 34.25 209 GLY B CA 1
ATOM 4743 C C . GLY B 1 209 ? 38.248 -50.225 -0.330 1.00 33.99 209 GLY B C 1
ATOM 4744 O O . GLY B 1 209 ? 37.873 -49.851 -1.444 1.00 31.42 209 GLY B O 1
ATOM 4745 N N . GLY B 1 210 ? 37.681 -49.782 0.796 1.00 28.82 210 GLY B N 1
ATOM 4746 C CA . GLY B 1 210 ? 36.756 -48.658 0.783 1.00 29.92 210 GLY B CA 1
ATOM 4747 C C . GLY B 1 210 ? 35.344 -49.032 1.233 1.00 27.40 210 GLY B C 1
ATOM 4748 O O . GLY B 1 210 ? 35.029 -50.196 1.474 1.00 27.69 210 GLY B O 1
ATOM 4749 N N . ILE B 1 211 ? 34.498 -48.002 1.331 1.00 27.55 211 ILE B N 1
ATOM 4750 C CA . ILE B 1 211 ? 33.224 -48.111 2.024 1.00 26.74 211 ILE B CA 1
ATOM 4751 C C . ILE B 1 211 ? 32.096 -48.523 1.069 1.00 27.06 211 ILE B C 1
ATOM 4752 O O . ILE B 1 211 ? 31.084 -49.087 1.485 1.00 23.72 211 ILE B O 1
ATOM 4757 N N . GLU B 1 212 ? 32.263 -48.258 -0.237 1.00 28.63 212 GLU B N 1
ATOM 4758 C CA . GLU B 1 212 ? 31.148 -48.366 -1.164 1.00 28.34 212 GLU B CA 1
ATOM 4759 C C . GLU B 1 212 ? 30.762 -49.829 -1.331 1.00 26.01 212 GLU B C 1
ATOM 4760 O O . GLU B 1 212 ? 31.582 -50.610 -1.768 1.00 25.82 212 GLU B O 1
ATOM 4766 N N . GLY B 1 213 ? 29.539 -50.196 -0.916 1.00 25.89 213 GLY B N 1
ATOM 4767 C CA . GLY B 1 213 ? 29.076 -51.585 -1.009 1.00 25.39 213 GLY B CA 1
ATOM 4768 C C . GLY B 1 213 ? 29.482 -52.471 0.176 1.00 24.80 213 GLY B C 1
ATOM 4769 O O . GLY B 1 213 ? 29.135 -53.650 0.245 1.00 25.72 213 GLY B O 1
ATOM 4770 N N . SER B 1 214 ? 30.305 -51.925 1.073 1.00 25.20 214 SER B N 1
ATOM 4771 C CA . SER B 1 214 ? 30.680 -52.589 2.310 1.00 25.10 214 SER B CA 1
ATOM 4772 C C . SER B 1 214 ? 29.414 -52.908 3.103 1.00 21.79 214 SER B C 1
ATOM 4773 O O . SER B 1 214 ? 28.549 -52.031 3.224 1.00 21.49 214 SER B O 1
ATOM 4776 N N . ARG B 1 215 ? 29.300 -54.163 3.587 1.00 18.94 215 ARG B N 1
ATOM 4777 C CA . ARG B 1 215 ? 28.136 -54.610 4.327 1.00 18.40 215 ARG B CA 1
ATOM 4778 C C . ARG B 1 215 ? 28.336 -54.296 5.807 1.00 18.12 215 ARG B C 1
ATOM 4779 O O . ARG B 1 215 ? 29.305 -54.752 6.403 1.00 16.86 215 ARG B O 1
ATOM 4787 N N . VAL B 1 216 ? 27.388 -53.535 6.371 1.00 16.86 216 VAL B N 1
ATOM 4788 C CA . VAL B 1 216 ? 27.535 -53.012 7.717 1.00 15.62 216 VAL B CA 1
ATOM 4789 C C . VAL B 1 216 ? 26.456 -53.600 8.604 1.00 15.21 216 VAL B C 1
ATOM 4790 O O . VAL B 1 216 ? 25.272 -53.631 8.241 1.00 17.21 216 VAL B O 1
ATOM 4794 N N . ILE B 1 217 ? 26.836 -53.897 9.848 1.00 14.51 217 ILE B N 1
ATOM 4795 C CA . ILE B 1 217 ? 25.849 -54.343 10.819 1.00 15.07 217 ILE B CA 1
ATOM 4796 C C . ILE B 1 217 ? 26.059 -53.491 12.056 1.00 14.62 217 ILE B C 1
ATOM 4797 O O . ILE B 1 217 ? 27.202 -53.384 12.450 1.00 12.55 217 ILE B O 1
ATOM 4802 N N . ILE B 1 218 ? 24.999 -52.776 12.513 1.00 15.28 218 ILE B N 1
ATOM 4803 C CA . ILE B 1 218 ? 25.068 -51.870 13.647 1.00 14.57 218 ILE B CA 1
ATOM 4804 C C . ILE B 1 218 ? 24.182 -52.426 14.758 1.00 14.43 218 ILE B C 1
ATOM 4805 O O . ILE B 1 218 ? 22.991 -52.699 14.533 1.00 14.70 218 ILE B O 1
ATOM 4810 N N . GLN B 1 219 ? 24.746 -52.532 15.974 1.00 14.83 219 GLN B N 1
ATOM 4811 C CA . GLN B 1 219 ? 23.971 -52.939 17.151 1.00 16.07 219 GLN B CA 1
ATOM 4812 C C . GLN B 1 219 ? 23.613 -51.680 17.907 1.00 14.58 219 GLN B C 1
ATOM 4813 O O . GLN B 1 219 ? 24.495 -50.938 18.266 1.00 14.11 219 GLN B O 1
ATOM 4819 N N . GLY B 1 220 ? 22.316 -51.443 18.124 1.00 14.71 220 GLY B N 1
ATOM 4820 C CA . GLY B 1 220 ? 21.856 -50.170 18.666 1.00 14.80 220 GLY B CA 1
ATOM 4821 C C . GLY B 1 220 ? 21.403 -49.272 17.538 1.00 15.77 220 GLY B C 1
ATOM 4822 O O . GLY B 1 220 ? 21.996 -49.307 16.448 1.00 15.57 220 GLY B O 1
ATOM 4823 N N . PHE B 1 221 ? 20.332 -48.506 17.790 1.00 15.68 221 PHE B N 1
ATOM 4824 C CA . PHE B 1 221 ? 19.751 -47.688 16.748 1.00 15.46 221 PHE B CA 1
ATOM 4825 C C . PHE B 1 221 ? 19.260 -46.364 17.327 1.00 15.35 221 PHE B C 1
ATOM 4826 O O . PHE B 1 221 ? 18.195 -45.861 16.930 1.00 15.11 221 PHE B O 1
ATOM 4834 N N . GLY B 1 222 ? 19.984 -45.884 18.348 1.00 14.39 222 GLY B N 1
ATOM 4835 C CA . GLY B 1 222 ? 19.644 -44.671 19.033 1.00 15.42 222 GLY B CA 1
ATOM 4836 C C . GLY B 1 222 ? 20.445 -43.495 18.495 1.00 14.90 222 GLY B C 1
ATOM 4837 O O . GLY B 1 222 ? 20.761 -43.409 17.306 1.00 15.85 222 GLY B O 1
ATOM 4838 N N . ASN B 1 223 ? 20.886 -42.654 19.401 1.00 14.34 223 ASN B N 1
ATOM 4839 C CA . ASN B 1 223 ? 21.623 -41.467 18.966 1.00 15.51 223 ASN B CA 1
ATOM 4840 C C . ASN B 1 223 ? 22.872 -41.842 18.159 1.00 16.04 223 ASN B C 1
ATOM 4841 O O . ASN B 1 223 ? 23.108 -41.303 17.077 1.00 15.96 223 ASN B O 1
ATOM 4846 N N . VAL B 1 224 ? 23.636 -42.828 18.629 1.00 16.01 224 VAL B N 1
ATOM 4847 C CA . VAL B 1 224 ? 24.836 -43.237 17.923 1.00 14.89 224 VAL B CA 1
ATOM 4848 C C . VAL B 1 224 ? 24.472 -44.112 16.722 1.00 15.90 224 VAL B C 1
ATOM 4849 O O . VAL B 1 224 ? 24.891 -43.793 15.597 1.00 14.47 224 VAL B O 1
ATOM 4853 N N . GLY B 1 225 ? 23.679 -45.181 16.968 1.00 16.37 225 GLY B N 1
ATOM 4854 C CA . GLY B 1 225 ? 23.335 -46.210 16.008 1.00 15.30 225 GLY B CA 1
ATOM 4855 C C . GLY B 1 225 ? 22.645 -45.662 14.775 1.00 15.44 225 GLY B C 1
ATOM 4856 O O . GLY B 1 225 ? 23.043 -45.972 13.659 1.00 15.56 225 GLY B O 1
ATOM 4857 N N . PHE B 1 226 ? 21.621 -44.810 14.972 1.00 16.33 226 PHE B N 1
ATOM 4858 C CA . PHE B 1 226 ? 20.846 -44.306 13.853 1.00 17.95 226 PHE B CA 1
ATOM 4859 C C . PHE B 1 226 ? 21.702 -43.452 12.924 1.00 17.01 226 PHE B C 1
ATOM 4860 O O . PHE B 1 226 ? 21.679 -43.639 11.685 1.00 17.33 226 PHE B O 1
ATOM 4868 N N . PHE B 1 227 ? 22.430 -42.502 13.511 1.00 17.65 227 PHE B N 1
ATOM 4869 C CA . PHE B 1 227 ? 23.168 -41.517 12.741 1.00 17.16 227 PHE B CA 1
ATOM 4870 C C . PHE B 1 227 ? 24.345 -42.212 12.071 1.00 17.11 227 PHE B C 1
ATOM 4871 O O . PHE B 1 227 ? 24.613 -41.939 10.889 1.00 17.82 227 PHE B O 1
ATOM 4879 N N . THR B 1 228 ? 24.921 -43.218 12.740 1.00 16.18 228 THR B N 1
ATOM 4880 C CA . THR B 1 228 ? 25.980 -44.005 12.111 1.00 16.96 228 THR B CA 1
ATOM 4881 C C . THR B 1 228 ? 25.434 -44.608 10.820 1.00 17.91 228 THR B C 1
ATOM 4882 O O . THR B 1 228 ? 26.082 -44.512 9.766 1.00 17.22 228 THR B O 1
ATOM 4886 N N . ALA B 1 229 ? 24.250 -45.239 10.947 1.00 17.24 229 ALA B N 1
ATOM 4887 C CA . ALA B 1 229 ? 23.586 -45.917 9.845 1.00 18.23 229 ALA B CA 1
ATOM 4888 C C . ALA B 1 229 ? 23.268 -44.927 8.730 1.00 19.01 229 ALA B C 1
ATOM 4889 O O . ALA B 1 229 ? 23.559 -45.192 7.555 1.00 18.60 229 ALA B O 1
ATOM 4891 N N . LYS B 1 230 ? 22.562 -43.844 9.072 1.00 18.95 230 LYS B N 1
ATOM 4892 C CA . LYS B 1 230 ? 22.237 -42.825 8.084 1.00 20.88 230 LYS B CA 1
ATOM 4893 C C . LYS B 1 230 ? 23.470 -42.328 7.316 1.00 20.67 230 LYS B C 1
ATOM 4894 O O . LYS B 1 230 ? 23.466 -42.280 6.066 1.00 21.08 230 LYS B O 1
ATOM 4900 N N . PHE B 1 231 ? 24.545 -41.999 8.016 1.00 18.36 231 PHE B N 1
ATOM 4901 C CA . PHE B 1 231 ? 25.693 -41.428 7.324 1.00 21.14 231 PHE B CA 1
ATOM 4902 C C . PHE B 1 231 ? 26.449 -42.465 6.490 1.00 19.88 231 PHE B C 1
ATOM 4903 O O . PHE B 1 231 ? 26.851 -42.164 5.353 1.00 20.90 231 PHE B O 1
ATOM 4911 N N . LEU B 1 232 ? 26.575 -43.709 6.997 1.00 20.53 232 LEU B N 1
ATOM 4912 C CA . LEU B 1 232 ? 27.206 -44.751 6.227 1.00 19.24 232 LEU B CA 1
ATOM 4913 C C . LEU B 1 232 ? 26.388 -45.051 4.971 1.00 20.56 232 LEU B C 1
ATOM 4914 O O . LEU B 1 232 ? 26.980 -45.236 3.907 1.00 19.53 232 LEU B O 1
ATOM 4919 N N . SER B 1 233 ? 25.044 -45.026 5.083 1.00 19.99 233 SER B N 1
ATOM 4920 C CA . SER B 1 233 ? 24.187 -45.199 3.922 1.00 20.73 233 SER B CA 1
ATOM 4921 C C . SER B 1 233 ? 24.516 -44.161 2.845 1.00 22.28 233 SER B C 1
ATOM 4922 O O . SER B 1 233 ? 24.684 -44.492 1.662 1.00 19.89 233 SER B O 1
ATOM 4925 N N . GLU B 1 234 ? 24.567 -42.878 3.264 1.00 21.61 234 GLU B N 1
ATOM 4926 C CA . GLU B 1 234 ? 24.811 -41.759 2.374 1.00 24.26 234 GLU B CA 1
ATOM 4927 C C . GLU B 1 234 ? 26.207 -41.876 1.765 1.00 25.55 234 GLU B C 1
ATOM 4928 O O . GLU B 1 234 ? 26.423 -41.468 0.626 1.00 27.42 234 GLU B O 1
ATOM 4934 N N . MET B 1 235 ? 27.154 -42.429 2.512 1.00 24.19 235 MET B N 1
ATOM 4935 C CA . MET B 1 235 ? 28.517 -42.631 2.019 1.00 25.58 235 MET B CA 1
ATOM 4936 C C . MET B 1 235 ? 28.627 -43.799 1.041 1.00 24.70 235 MET B C 1
ATOM 4937 O O . MET B 1 235 ? 29.696 -43.980 0.470 1.00 24.82 235 MET B O 1
ATOM 4942 N N . GLY B 1 236 ? 27.562 -44.609 0.903 1.00 23.75 236 GLY B N 1
ATOM 4943 C CA . GLY B 1 236 ? 27.506 -45.667 -0.099 1.00 23.67 236 GLY B CA 1
ATOM 4944 C C . GLY B 1 236 ? 27.703 -47.080 0.463 1.00 21.76 236 GLY B C 1
ATOM 4945 O O . GLY B 1 236 ? 27.798 -48.035 -0.288 1.00 21.25 236 GLY B O 1
ATOM 4946 N N . ALA B 1 237 ? 27.705 -47.226 1.801 1.00 22.71 237 ALA B N 1
ATOM 4947 C CA . ALA B 1 237 ? 27.748 -48.528 2.434 1.00 21.52 237 ALA B CA 1
ATOM 4948 C C . ALA B 1 237 ? 26.369 -49.151 2.320 1.00 21.31 237 ALA B C 1
ATOM 4949 O O . ALA B 1 237 ? 25.394 -48.437 2.153 1.00 21.53 237 ALA B O 1
ATOM 4951 N N . LYS B 1 238 ? 26.329 -50.464 2.445 1.00 19.61 238 LYS B N 1
ATOM 4952 C CA . LYS B 1 238 ? 25.099 -51.215 2.513 1.00 20.25 238 LYS B CA 1
ATOM 4953 C C . LYS B 1 238 ? 24.840 -51.589 3.972 1.00 18.98 238 LYS B C 1
ATOM 4954 O O . LYS B 1 238 ? 25.571 -52.390 4.524 1.00 17.70 238 LYS B O 1
ATOM 4960 N N . ILE B 1 239 ? 23.749 -51.079 4.554 1.00 18.36 239 ILE B N 1
ATOM 4961 C CA . ILE B 1 239 ? 23.424 -51.422 5.938 1.00 17.53 239 ILE B CA 1
ATOM 4962 C C . ILE B 1 239 ? 22.614 -52.716 5.906 1.00 17.37 239 ILE B C 1
ATOM 4963 O O . ILE B 1 239 ? 21.474 -52.711 5.462 1.00 19.71 239 ILE B O 1
ATOM 4968 N N . ILE B 1 240 ? 23.220 -53.822 6.283 1.00 16.31 240 ILE B N 1
ATOM 4969 C CA . ILE B 1 240 ? 22.522 -55.095 6.163 1.00 17.14 240 ILE B CA 1
ATOM 4970 C C . ILE B 1 240 ? 21.902 -55.564 7.482 1.00 17.44 240 ILE B C 1
ATOM 4971 O O . ILE B 1 240 ? 21.146 -56.556 7.497 1.00 19.00 240 ILE B O 1
ATOM 4976 N N . GLY B 1 241 ? 22.246 -54.913 8.592 1.00 16.86 241 GLY B N 1
ATOM 4977 C CA . GLY B 1 241 ? 21.767 -55.355 9.894 1.00 17.14 241 GLY B CA 1
ATOM 4978 C C . GLY B 1 241 ? 21.726 -54.200 10.871 1.00 16.76 241 GLY B C 1
ATOM 4979 O O . GLY B 1 241 ? 22.684 -53.398 10.908 1.00 16.06 241 GLY B O 1
ATOM 4980 N N . VAL B 1 242 ? 20.556 -54.045 11.516 1.00 17.16 242 VAL B N 1
ATOM 4981 C CA . VAL B 1 242 ? 20.407 -53.128 12.631 1.00 16.55 242 VAL B CA 1
ATOM 4982 C C . VAL B 1 242 ? 19.709 -53.838 13.775 1.00 15.81 242 VAL B C 1
ATOM 4983 O O . VAL B 1 242 ? 18.949 -54.782 13.549 1.00 17.49 242 VAL B O 1
ATOM 4987 N N . SER B 1 243 ? 19.919 -53.361 15.008 1.00 16.16 243 SER B N 1
ATOM 4988 C CA . SER B 1 243 ? 19.205 -53.918 16.154 1.00 15.86 243 SER B CA 1
ATOM 4989 C C . SER B 1 243 ? 18.960 -52.860 17.213 1.00 15.24 243 SER B C 1
ATOM 4990 O O . SER B 1 243 ? 19.596 -51.798 17.218 1.00 15.90 243 SER B O 1
ATOM 4993 N N . ASP B 1 244 ? 18.055 -53.194 18.146 1.00 16.15 244 ASP B N 1
ATOM 4994 C CA . ASP B 1 244 ? 17.966 -52.450 19.399 1.00 15.83 244 ASP B CA 1
ATOM 4995 C C . ASP B 1 244 ? 17.630 -53.421 20.523 1.00 14.24 244 ASP B C 1
ATOM 4996 O O . ASP B 1 244 ? 17.799 -54.618 20.403 1.00 16.88 244 ASP B O 1
ATOM 5001 N N . ILE B 1 245 ? 17.218 -52.915 21.675 1.00 16.61 245 ILE B N 1
ATOM 5002 C CA . ILE B 1 245 ? 16.999 -53.795 22.800 1.00 17.46 245 ILE B CA 1
ATOM 5003 C C . ILE B 1 245 ? 15.853 -54.781 22.502 1.00 19.78 245 ILE B C 1
ATOM 5004 O O . ILE B 1 245 ? 15.777 -55.809 23.165 1.00 19.22 245 ILE B O 1
ATOM 5009 N N . GLY B 1 246 ? 15.036 -54.551 21.456 1.00 18.23 246 GLY B N 1
ATOM 5010 C CA . GLY B 1 246 ? 13.923 -55.438 21.120 1.00 19.38 246 GLY B CA 1
ATOM 5011 C C . GLY B 1 246 ? 14.336 -56.556 20.161 1.00 19.51 246 GLY B C 1
ATOM 5012 O O . GLY B 1 246 ? 13.553 -57.468 19.888 1.00 21.58 246 GLY B O 1
ATOM 5013 N N . GLY B 1 247 ? 15.587 -56.491 19.662 1.00 18.49 247 GLY B N 1
ATOM 5014 C CA . GLY B 1 247 ? 16.130 -57.497 18.762 1.00 18.27 247 GLY B CA 1
ATOM 5015 C C . GLY B 1 247 ? 16.584 -56.829 17.471 1.00 17.52 247 GLY B C 1
ATOM 5016 O O . GLY B 1 247 ? 16.576 -55.600 17.392 1.00 17.82 247 GLY B O 1
ATOM 5017 N N . GLY B 1 248 ? 16.919 -57.644 16.460 1.00 17.57 248 GLY B N 1
ATOM 5018 C CA . GLY B 1 248 ? 17.557 -57.154 15.261 1.00 18.13 248 GLY B CA 1
ATOM 5019 C C . GLY B 1 248 ? 16.872 -57.664 14.001 1.00 17.39 248 GLY B C 1
ATOM 5020 O O . GLY B 1 248 ? 15.960 -58.495 14.061 1.00 18.60 248 GLY B O 1
ATOM 5021 N N . VAL B 1 249 ? 17.311 -57.104 12.873 1.00 19.87 249 VAL B N 1
ATOM 5022 C CA . VAL B 1 249 ? 16.796 -57.457 11.559 1.00 21.17 249 VAL B CA 1
ATOM 5023 C C . VAL B 1 249 ? 17.972 -57.437 10.597 1.00 20.95 249 VAL B C 1
ATOM 5024 O O . VAL B 1 249 ? 18.811 -56.554 10.687 1.00 18.86 249 VAL B O 1
ATOM 5028 N N . ILE B 1 250 ? 18.062 -58.481 9.761 1.00 21.73 250 ILE B N 1
ATOM 5029 C CA . ILE B 1 250 ? 19.073 -58.605 8.728 1.00 23.26 250 ILE B CA 1
ATOM 5030 C C . ILE B 1 250 ? 18.395 -58.607 7.358 1.00 24.03 250 ILE B C 1
ATOM 5031 O O . ILE B 1 250 ? 17.429 -59.354 7.159 1.00 24.19 250 ILE B O 1
ATOM 5036 N N . ASN B 1 251 ? 18.932 -57.824 6.407 1.00 22.46 251 ASN B N 1
ATOM 5037 C CA . ASN B 1 251 ? 18.463 -57.901 5.028 1.00 23.69 251 ASN B CA 1
ATOM 5038 C C . ASN B 1 251 ? 19.659 -57.710 4.108 1.00 22.56 251 ASN B C 1
ATOM 5039 O O . ASN B 1 251 ? 20.214 -56.632 4.053 1.00 22.45 251 ASN B O 1
ATOM 5044 N N . GLU B 1 252 ? 20.067 -58.770 3.405 1.00 28.15 252 GLU B N 1
ATOM 5045 C CA . GLU B 1 252 ? 21.331 -58.755 2.681 1.00 29.90 252 GLU B CA 1
ATOM 5046 C C . GLU B 1 252 ? 21.248 -57.808 1.485 1.00 27.44 252 GLU B C 1
ATOM 5047 O O . GLU B 1 252 ? 22.293 -57.443 0.943 1.00 24.35 252 GLU B O 1
ATOM 5053 N N . ASN B 1 253 ? 20.021 -57.393 1.133 1.00 26.16 253 ASN B N 1
ATOM 5054 C CA . ASN B 1 253 ? 19.793 -56.424 0.074 1.00 28.88 253 ASN B CA 1
ATOM 5055 C C . ASN B 1 253 ? 19.936 -55.004 0.592 1.00 27.78 253 ASN B C 1
ATOM 5056 O O . ASN B 1 253 ? 19.986 -54.077 -0.195 1.00 28.01 253 ASN B O 1
ATOM 5061 N N . GLY B 1 254 ? 19.977 -54.828 1.916 1.00 25.92 254 GLY B N 1
ATOM 5062 C CA . GLY B 1 254 ? 20.101 -53.502 2.483 1.00 26.47 254 GLY B CA 1
ATOM 5063 C C . GLY B 1 254 ? 18.842 -53.105 3.249 1.00 27.08 254 GLY B C 1
ATOM 5064 O O . GLY B 1 254 ? 17.722 -53.480 2.888 1.00 27.22 254 GLY B O 1
ATOM 5065 N N . ILE B 1 255 ? 19.050 -52.351 4.326 1.00 24.02 255 ILE B N 1
ATOM 5066 C CA . ILE B 1 255 ? 17.966 -51.810 5.126 1.00 23.55 255 ILE B CA 1
ATOM 5067 C C . ILE B 1 255 ? 17.761 -50.350 4.751 1.00 22.95 255 ILE B C 1
ATOM 5068 O O . ILE B 1 255 ? 18.739 -49.634 4.561 1.00 24.04 255 ILE B O 1
ATOM 5073 N N . ASP B 1 256 ? 16.492 -49.943 4.608 1.00 24.33 256 ASP B N 1
ATOM 5074 C CA . ASP B 1 256 ? 16.126 -48.538 4.462 1.00 24.11 256 ASP B CA 1
ATOM 5075 C C . ASP B 1 256 ? 16.157 -47.904 5.842 1.00 22.74 256 ASP B C 1
ATOM 5076 O O . ASP B 1 256 ? 15.260 -48.141 6.645 1.00 20.30 256 ASP B O 1
ATOM 5081 N N . VAL B 1 257 ? 17.202 -47.089 6.078 1.00 21.51 257 VAL B N 1
ATOM 5082 C CA . VAL B 1 257 ? 17.492 -46.559 7.403 1.00 22.36 257 VAL B CA 1
ATOM 5083 C C . VAL B 1 257 ? 16.380 -45.613 7.897 1.00 22.92 257 VAL B C 1
ATOM 5084 O O . VAL B 1 257 ? 15.978 -45.684 9.058 1.00 22.84 257 VAL B O 1
ATOM 5088 N N . ASN B 1 258 ? 15.903 -44.727 7.064 1.00 24.76 258 ASN B N 1
ATOM 5089 C CA . ASN B 1 258 ? 14.848 -43.822 7.508 1.00 26.04 258 ASN B CA 1
ATOM 5090 C C . ASN B 1 258 ? 13.562 -44.596 7.824 1.00 28.53 258 ASN B C 1
ATOM 5091 O O . ASN B 1 258 ? 12.872 -44.309 8.791 1.00 27.90 258 ASN B O 1
ATOM 5096 N N . ARG B 1 259 ? 13.284 -45.602 7.023 1.00 29.45 259 ARG B N 1
ATOM 5097 C CA . ARG B 1 259 ? 12.105 -46.435 7.265 1.00 30.83 259 ARG B CA 1
ATOM 5098 C C . ARG B 1 259 ? 12.216 -47.182 8.582 1.00 27.95 259 ARG B C 1
ATOM 5099 O O . ARG B 1 259 ? 11.262 -47.319 9.311 1.00 27.85 259 ARG B O 1
ATOM 5107 N N . ALA B 1 260 ? 13.410 -47.669 8.884 1.00 24.16 260 ALA B N 1
ATOM 5108 C CA . ALA B 1 260 ? 13.631 -48.327 10.158 1.00 23.14 260 ALA B CA 1
ATOM 5109 C C . ALA B 1 260 ? 13.375 -47.439 11.361 1.00 21.82 260 ALA B C 1
ATOM 5110 O O . ALA B 1 260 ? 12.905 -47.893 12.390 1.00 22.21 260 ALA B O 1
ATOM 5112 N N . LEU B 1 261 ? 13.747 -46.169 11.238 1.00 23.55 261 LEU B N 1
ATOM 5113 C CA . LEU B 1 261 ? 13.448 -45.255 12.321 1.00 24.83 261 LEU B CA 1
ATOM 5114 C C . LEU B 1 261 ? 11.938 -45.032 12.430 1.00 25.32 261 LEU B C 1
ATOM 5115 O O . LEU B 1 261 ? 11.435 -44.981 13.543 1.00 25.21 261 LEU B O 1
ATOM 5120 N N . GLU B 1 262 ? 11.228 -44.912 11.301 1.00 27.01 262 GLU B N 1
ATOM 5121 C CA . GLU B 1 262 ? 9.760 -44.892 11.311 1.00 28.91 262 GLU B CA 1
ATOM 5122 C C . GLU B 1 262 ? 9.172 -46.084 12.073 1.00 27.42 262 GLU B C 1
ATOM 5123 O O . GLU B 1 262 ? 8.212 -45.927 12.834 1.00 27.38 262 GLU B O 1
ATOM 5129 N N . VAL B 1 263 ? 9.708 -47.290 11.815 1.00 24.76 263 VAL B N 1
ATOM 5130 C CA . VAL B 1 263 ? 9.247 -48.496 12.470 1.00 24.36 263 VAL B CA 1
ATOM 5131 C C . VAL B 1 263 ? 9.472 -48.353 13.974 1.00 25.68 263 VAL B C 1
ATOM 5132 O O . VAL B 1 263 ? 8.648 -48.803 14.762 1.00 23.63 263 VAL B O 1
ATOM 5136 N N . VAL B 1 264 ? 10.624 -47.790 14.378 1.00 24.90 264 VAL B N 1
ATOM 5137 C CA . VAL B 1 264 ? 10.916 -47.677 15.802 1.00 26.21 264 VAL B CA 1
ATOM 5138 C C . VAL B 1 264 ? 9.880 -46.752 16.429 1.00 28.02 264 VAL B C 1
ATOM 5139 O O . VAL B 1 264 ? 9.338 -47.059 17.489 1.00 29.45 264 VAL B O 1
ATOM 5143 N N . GLN B 1 265 ? 9.624 -45.614 15.778 1.00 28.90 265 GLN B N 1
ATOM 5144 C CA . GLN B 1 265 ? 8.744 -44.605 16.335 1.00 30.97 265 GLN B CA 1
ATOM 5145 C C . GLN B 1 265 ? 7.330 -45.169 16.437 1.00 33.63 265 GLN B C 1
ATOM 5146 O O . GLN B 1 265 ? 6.665 -44.923 17.422 1.00 32.33 265 GLN B O 1
ATOM 5152 N N . SER B 1 266 ? 6.884 -45.964 15.463 1.00 34.16 266 SER B N 1
ATOM 5153 C CA . SER B 1 266 ? 5.510 -46.436 15.493 1.00 36.26 266 SER B CA 1
ATOM 5154 C C . SER B 1 266 ? 5.340 -47.741 16.282 1.00 37.02 266 SER B C 1
ATOM 5155 O O . SER B 1 266 ? 4.225 -48.013 16.736 1.00 38.88 266 SER B O 1
ATOM 5158 N N . THR B 1 267 ? 6.401 -48.552 16.460 1.00 32.42 267 THR B N 1
ATOM 5159 C CA . THR B 1 267 ? 6.268 -49.839 17.136 1.00 32.06 267 THR B CA 1
ATOM 5160 C C . THR B 1 267 ? 7.154 -49.961 18.377 1.00 32.64 267 THR B C 1
ATOM 5161 O O . THR B 1 267 ? 6.956 -50.870 19.180 1.00 35.41 267 THR B O 1
ATOM 5165 N N . GLY B 1 268 ? 8.188 -49.124 18.501 1.00 31.87 268 GLY B N 1
ATOM 5166 C CA . GLY B 1 268 ? 9.063 -49.196 19.660 1.00 31.95 268 GLY B CA 1
ATOM 5167 C C . GLY B 1 268 ? 10.327 -50.049 19.472 1.00 30.88 268 GLY B C 1
ATOM 5168 O O . GLY B 1 268 ? 11.213 -49.962 20.315 1.00 30.89 268 GLY B O 1
ATOM 5169 N N . SER B 1 269 ? 10.449 -50.845 18.391 1.00 25.64 269 SER B N 1
ATOM 5170 C CA . SER B 1 269 ? 11.684 -51.577 18.103 1.00 23.59 269 SER B CA 1
ATOM 5171 C C . SER B 1 269 ? 11.863 -51.738 16.592 1.00 25.06 269 SER B C 1
ATOM 5172 O O . SER B 1 269 ? 10.904 -51.916 15.849 1.00 24.10 269 SER B O 1
ATOM 5175 N N . VAL B 1 270 ? 13.124 -51.697 16.155 1.00 22.89 270 VAL B N 1
ATOM 5176 C CA . VAL B 1 270 ? 13.497 -51.963 14.774 1.00 23.21 270 VAL B CA 1
ATOM 5177 C C . VAL B 1 270 ? 13.234 -53.448 14.450 1.00 23.68 270 VAL B C 1
ATOM 5178 O O . VAL B 1 270 ? 13.217 -53.877 13.287 1.00 20.10 270 VAL B O 1
ATOM 5182 N N . VAL B 1 271 ? 13.020 -54.265 15.487 1.00 22.68 271 VAL B N 1
ATOM 5183 C CA . VAL B 1 271 ? 12.798 -55.691 15.255 1.00 23.96 271 VAL B CA 1
ATOM 5184 C C . VAL B 1 271 ? 11.481 -55.887 14.493 1.00 24.68 271 VAL B C 1
ATOM 5185 O O . VAL B 1 271 ? 11.245 -56.961 13.963 1.00 26.20 271 VAL B O 1
ATOM 5189 N N . ASN B 1 272 ? 10.643 -54.847 14.413 1.00 23.48 272 ASN B N 1
ATOM 5190 C CA . ASN B 1 272 ? 9.353 -54.949 13.735 1.00 26.12 272 ASN B CA 1
ATOM 5191 C C . ASN B 1 272 ? 9.450 -54.565 12.255 1.00 27.01 272 ASN B C 1
ATOM 5192 O O . ASN B 1 272 ? 8.433 -54.435 11.576 1.00 27.30 272 ASN B O 1
ATOM 5197 N N . TYR B 1 273 ? 10.678 -54.396 11.761 1.00 24.64 273 TYR B N 1
ATOM 5198 C CA . TYR B 1 273 ? 10.944 -54.090 10.367 1.00 25.16 273 TYR B CA 1
ATOM 5199 C C . TYR B 1 273 ? 10.542 -55.288 9.525 1.00 26.33 273 TYR B C 1
ATOM 5200 O O . TYR B 1 273 ? 11.020 -56.399 9.746 1.00 26.14 273 TYR B O 1
ATOM 5209 N N . LEU B 1 274 ? 9.644 -55.045 8.571 1.00 31.80 274 LEU B N 1
ATOM 5210 C CA . LEU B 1 274 ? 8.929 -56.135 7.927 1.00 32.67 274 LEU B CA 1
ATOM 5211 C C . LEU B 1 274 ? 9.862 -56.890 6.996 1.00 30.31 274 LEU B C 1
ATOM 5212 O O . LEU B 1 274 ? 9.863 -58.114 7.014 1.00 33.72 274 LEU B O 1
ATOM 5217 N N . GLU B 1 275 ? 10.640 -56.172 6.189 1.00 29.81 275 GLU B N 1
ATOM 5218 C CA . GLU B 1 275 ? 11.387 -56.821 5.129 1.00 31.37 275 GLU B CA 1
ATOM 5219 C C . GLU B 1 275 ? 12.787 -57.211 5.591 1.00 30.05 275 GLU B C 1
ATOM 5220 O O . GLU B 1 275 ? 13.757 -56.509 5.319 1.00 30.61 275 GLU B O 1
ATOM 5226 N N . GLY B 1 276 ? 12.887 -58.368 6.249 1.00 28.90 276 GLY B N 1
ATOM 5227 C CA . GLY B 1 276 ? 14.158 -58.858 6.741 1.00 28.59 276 GLY B CA 1
ATOM 5228 C C . GLY B 1 276 ? 13.961 -60.050 7.670 1.00 30.72 276 GLY B C 1
ATOM 5229 O O . GLY B 1 276 ? 12.833 -60.354 8.049 1.00 31.74 276 GLY B O 1
ATOM 5230 N N . LYS B 1 277 ? 15.070 -60.727 8.001 1.00 27.56 277 LYS B N 1
ATOM 5231 C CA . LYS B 1 277 ? 15.056 -61.846 8.922 1.00 26.89 277 LYS B CA 1
ATOM 5232 C C . LYS B 1 277 ? 15.256 -61.315 10.343 1.00 25.73 277 LYS B C 1
ATOM 5233 O O . LYS B 1 277 ? 16.227 -60.612 10.615 1.00 23.40 277 LYS B O 1
ATOM 5239 N N . LYS B 1 278 ? 14.352 -61.671 11.254 1.00 24.13 278 LYS B N 1
ATOM 5240 C CA . LYS B 1 278 ? 14.451 -61.231 12.636 1.00 24.57 278 LYS B CA 1
ATOM 5241 C C . LYS B 1 278 ? 15.461 -62.095 13.382 1.00 24.12 278 LYS B C 1
ATOM 5242 O O . LYS B 1 278 ? 15.501 -63.316 13.180 1.00 21.29 278 LYS B O 1
ATOM 5248 N N . VAL B 1 279 ? 16.315 -61.440 14.193 1.00 22.91 279 VAL B N 1
ATOM 5249 C CA . VAL B 1 279 ? 17.390 -62.128 14.904 1.00 21.69 279 VAL B CA 1
ATOM 5250 C C . VAL B 1 279 ? 17.506 -61.611 16.340 1.00 20.61 279 VAL B C 1
ATOM 5251 O O . VAL B 1 279 ? 17.056 -60.507 16.676 1.00 21.71 279 VAL B O 1
ATOM 5255 N N . THR B 1 280 ? 18.067 -62.461 17.196 1.00 18.82 280 THR B N 1
ATOM 5256 C CA . THR B 1 280 ? 18.508 -62.034 18.511 1.00 18.85 280 THR B CA 1
ATOM 5257 C C . THR B 1 280 ? 19.703 -61.104 18.299 1.00 16.70 280 THR B C 1
ATOM 5258 O O . THR B 1 280 ? 20.339 -61.113 17.235 1.00 16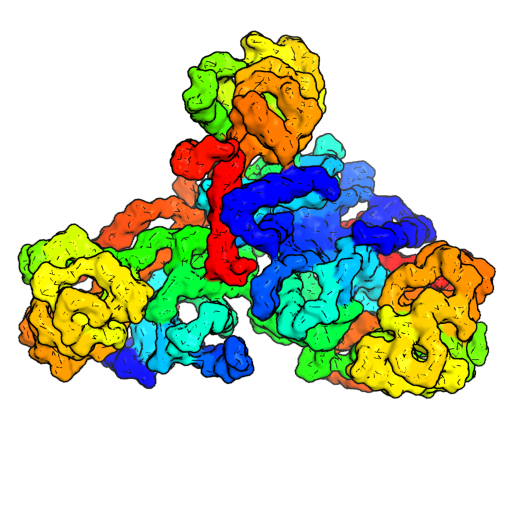.61 280 THR B O 1
ATOM 5262 N N . ASN B 1 281 ? 19.985 -60.316 19.323 1.00 15.89 281 ASN B N 1
ATOM 5263 C CA . ASN B 1 281 ? 21.182 -59.477 19.324 1.00 15.82 281 ASN B CA 1
ATOM 5264 C C . ASN B 1 281 ? 22.423 -60.359 19.245 1.00 17.03 281 ASN B C 1
ATOM 5265 O O . ASN B 1 281 ? 23.378 -60.015 18.567 1.00 17.85 281 ASN B O 1
ATOM 5270 N N . GLU B 1 282 ? 22.364 -61.523 19.900 1.00 18.73 282 GLU B N 1
ATOM 5271 C CA . GLU B 1 282 ? 23.513 -62.415 19.918 1.00 18.44 282 GLU B CA 1
ATOM 5272 C C . GLU B 1 282 ? 23.821 -62.873 18.491 1.00 18.57 282 GLU B C 1
ATOM 5273 O O . GLU B 1 282 ? 24.985 -62.896 18.074 1.00 18.33 282 GLU B O 1
ATOM 5279 N N . GLU B 1 283 ? 22.765 -63.248 17.772 1.00 18.67 283 GLU B N 1
ATOM 5280 C CA . GLU B 1 283 ? 22.878 -63.717 16.405 1.00 20.52 283 GLU B CA 1
ATOM 5281 C C . GLU B 1 283 ? 23.369 -62.582 15.513 1.00 17.92 283 GLU B C 1
ATOM 5282 O O . GLU B 1 283 ? 24.170 -62.774 14.616 1.00 19.76 283 GLU B O 1
ATOM 5288 N N . LEU B 1 284 ? 22.822 -61.391 15.692 1.00 18.16 284 LEU B N 1
ATOM 5289 C CA . LEU B 1 284 ? 23.263 -60.247 14.907 1.00 17.75 284 LEU B CA 1
ATOM 5290 C C . LEU B 1 284 ? 24.789 -60.118 14.947 1.00 16.55 284 LEU B C 1
ATOM 5291 O O . LEU B 1 284 ? 25.425 -59.965 13.908 1.00 14.74 284 LEU B O 1
ATOM 5296 N N . LEU B 1 285 ? 25.363 -60.138 16.151 1.00 14.91 285 LEU B N 1
ATOM 5297 C CA . LEU B 1 285 ? 26.786 -59.839 16.314 1.00 15.94 285 LEU B CA 1
ATOM 5298 C C . LEU B 1 285 ? 27.687 -60.857 15.608 1.00 15.49 285 LEU B C 1
ATOM 5299 O O . LEU B 1 285 ? 28.855 -60.569 15.338 1.00 15.17 285 LEU B O 1
ATOM 5304 N N . ILE B 1 286 ? 27.190 -62.082 15.364 1.00 16.59 286 ILE B N 1
ATOM 5305 C CA . ILE B 1 286 ? 28.019 -63.120 14.772 1.00 16.87 286 ILE B CA 1
ATOM 5306 C C . ILE B 1 286 ? 27.584 -63.397 13.337 1.00 18.72 286 ILE B C 1
ATOM 5307 O O . ILE B 1 286 ? 27.982 -64.402 12.752 1.00 16.91 286 ILE B O 1
ATOM 5312 N N . SER B 1 287 ? 26.747 -62.499 12.796 1.00 17.38 287 SER B N 1
ATOM 5313 C CA . SER B 1 287 ? 26.300 -62.600 11.416 1.00 18.15 287 SER B CA 1
ATOM 5314 C C . SER B 1 287 ? 27.357 -62.100 10.438 1.00 18.19 287 SER B C 1
ATOM 5315 O O . SER B 1 287 ? 28.167 -61.208 10.693 1.00 18.23 287 SER B O 1
ATOM 5318 N N . ASP B 1 288 ? 27.286 -62.652 9.229 1.00 20.20 288 ASP B N 1
ATOM 5319 C CA . ASP B 1 288 ? 28.255 -62.323 8.203 1.00 22.18 288 ASP B CA 1
ATOM 5320 C C . ASP B 1 288 ? 28.135 -60.848 7.814 1.00 19.60 288 ASP B C 1
ATOM 5321 O O . ASP B 1 288 ? 27.025 -60.372 7.544 1.00 22.37 288 ASP B O 1
ATOM 5326 N N . CYS B 1 289 ? 29.267 -60.150 7.765 1.00 19.39 289 CYS B N 1
ATOM 5327 C CA . CYS B 1 289 ? 29.295 -58.743 7.359 1.00 19.45 289 CYS B CA 1
ATOM 5328 C C . CYS B 1 289 ? 30.729 -58.305 7.118 1.00 18.82 289 CYS B C 1
ATOM 5329 O O . CYS B 1 289 ? 31.659 -59.068 7.339 1.00 19.22 289 CYS B O 1
ATOM 5332 N N . ASP B 1 290 ? 30.917 -57.083 6.637 1.00 18.16 290 ASP B N 1
ATOM 5333 C CA . ASP B 1 290 ? 32.264 -56.589 6.434 1.00 18.95 290 ASP B CA 1
ATOM 5334 C C . ASP B 1 290 ? 32.694 -55.713 7.617 1.00 18.73 290 ASP B C 1
ATOM 5335 O O . ASP B 1 290 ? 33.863 -55.776 8.044 1.00 17.12 290 ASP B O 1
ATOM 5340 N N . ILE B 1 291 ? 31.783 -54.806 8.015 1.00 19.07 291 ILE B N 1
ATOM 5341 C CA . ILE B 1 291 ? 32.010 -53.927 9.144 1.00 17.81 291 ILE B CA 1
ATOM 5342 C C . ILE B 1 291 ? 30.966 -54.205 10.224 1.00 17.59 291 ILE B C 1
ATOM 5343 O O . ILE B 1 291 ? 29.766 -54.198 9.937 1.00 19.83 291 ILE B O 1
ATOM 5348 N N . LEU B 1 292 ? 31.419 -54.394 11.480 1.00 16.68 292 LEU B N 1
ATOM 5349 C CA . LEU B 1 292 ? 30.508 -54.543 12.614 1.00 16.48 292 LEU B CA 1
ATOM 5350 C C . LEU B 1 292 ? 30.687 -53.345 13.547 1.00 16.44 292 LEU B C 1
ATOM 5351 O O . LEU B 1 292 ? 31.821 -52.969 13.857 1.00 13.72 292 LEU B O 1
ATOM 5356 N N . ILE B 1 293 ? 29.543 -52.713 13.924 1.00 14.96 293 ILE B N 1
ATOM 5357 C CA . ILE B 1 293 ? 29.570 -51.492 14.712 1.00 15.07 293 ILE B CA 1
ATOM 5358 C C . ILE B 1 293 ? 28.703 -51.662 15.961 1.00 13.85 293 ILE B C 1
ATOM 5359 O O . ILE B 1 293 ? 27.516 -51.278 15.947 1.00 14.42 293 ILE B O 1
ATOM 5364 N N . PRO B 1 294 ? 29.284 -52.168 17.066 1.00 13.60 294 PRO B N 1
ATOM 5365 C CA . PRO B 1 294 ? 28.620 -52.103 18.372 1.00 14.70 294 PRO B CA 1
ATOM 5366 C C . PRO B 1 294 ? 28.320 -50.664 18.729 1.00 14.10 294 PRO B C 1
ATOM 5367 O O . PRO B 1 294 ? 29.262 -49.848 18.756 1.00 13.97 294 PRO B O 1
ATOM 5371 N N . ALA B 1 295 ? 27.034 -50.345 18.947 1.00 13.11 295 ALA B N 1
ATOM 5372 C CA . ALA B 1 295 ? 26.614 -48.964 19.210 1.00 14.68 295 ALA B CA 1
ATOM 5373 C C . ALA B 1 295 ? 25.499 -48.907 20.265 1.00 14.17 295 ALA B C 1
ATOM 5374 O O . ALA B 1 295 ? 24.658 -47.998 20.258 1.00 15.08 295 ALA B O 1
ATOM 5376 N N . ALA B 1 296 ? 25.495 -49.886 21.167 1.00 15.28 296 ALA B N 1
ATOM 5377 C CA . ALA B 1 296 ? 24.501 -49.984 22.218 1.00 16.14 296 ALA B CA 1
ATOM 5378 C C . ALA B 1 296 ? 25.189 -49.928 23.587 1.00 16.41 296 ALA B C 1
ATOM 5379 O O . ALA B 1 296 ? 25.194 -48.903 24.243 1.00 20.96 296 ALA B O 1
ATOM 5381 N N . VAL B 1 297 ? 25.712 -51.067 24.052 1.00 15.28 297 VAL B N 1
ATOM 5382 C CA . VAL B 1 297 ? 26.167 -51.175 25.432 1.00 13.84 297 VAL B CA 1
ATOM 5383 C C . VAL B 1 297 ? 27.548 -51.822 25.456 1.00 13.86 297 VAL B C 1
ATOM 5384 O O . VAL B 1 297 ? 28.029 -52.248 24.409 1.00 12.80 297 VAL B O 1
ATOM 5388 N N . GLU B 1 298 ? 28.128 -51.920 26.669 1.00 13.58 298 GLU B N 1
ATOM 5389 C CA . GLU B 1 298 ? 29.459 -52.479 26.853 1.00 13.40 298 GLU B CA 1
ATOM 5390 C C . GLU B 1 298 ? 29.412 -54.002 26.911 1.00 13.58 298 GLU B C 1
ATOM 5391 O O . GLU B 1 298 ? 28.369 -54.585 27.148 1.00 13.02 298 GLU B O 1
ATOM 5397 N N . ASN B 1 299 ? 30.564 -54.616 26.688 1.00 14.77 299 ASN B N 1
ATOM 5398 C CA . ASN B 1 299 ? 30.814 -56.026 26.978 1.00 16.09 299 ASN B CA 1
ATOM 5399 C C . ASN B 1 299 ? 29.931 -56.948 26.139 1.00 17.14 299 ASN B C 1
ATOM 5400 O O . ASN B 1 299 ? 29.620 -58.061 26.561 1.00 18.30 299 ASN B O 1
ATOM 5405 N N . VAL B 1 300 ? 29.614 -56.536 24.905 1.00 15.74 300 VAL B N 1
ATOM 5406 C CA . VAL B 1 300 ? 28.722 -57.294 24.049 1.00 16.43 300 VAL B CA 1
ATOM 5407 C C . VAL B 1 300 ? 29.546 -58.309 23.260 1.00 15.78 300 VAL B C 1
ATOM 5408 O O . VAL B 1 300 ? 28.999 -59.315 22.817 1.00 15.66 300 VAL B O 1
ATOM 5412 N N . ILE B 1 301 ? 30.847 -58.046 23.086 1.00 15.03 301 ILE B N 1
ATOM 5413 C CA . ILE B 1 301 ? 31.731 -59.001 22.451 1.00 16.76 301 ILE B CA 1
ATOM 5414 C C . ILE B 1 301 ? 32.812 -59.426 23.442 1.00 15.96 301 ILE B C 1
ATOM 5415 O O . ILE B 1 301 ? 33.605 -58.616 23.914 1.00 14.96 301 ILE B O 1
ATOM 5420 N N . ASN B 1 302 ? 32.905 -60.748 23.658 1.00 15.72 302 ASN B N 1
ATOM 5421 C CA . ASN B 1 302 ? 33.600 -61.290 24.806 1.00 16.76 302 ASN B CA 1
ATOM 5422 C C . ASN B 1 302 ? 34.282 -62.592 24.373 1.00 16.70 302 ASN B C 1
ATOM 5423 O O . ASN B 1 302 ? 34.339 -62.931 23.173 1.00 15.97 302 ASN B O 1
ATOM 5428 N N . LYS B 1 303 ? 34.801 -63.346 25.329 1.00 17.84 303 LYS B N 1
ATOM 5429 C CA . LYS B 1 303 ? 35.536 -64.554 24.938 1.00 20.05 303 LYS B CA 1
ATOM 5430 C C . LYS B 1 303 ? 34.633 -65.573 24.245 1.00 18.75 303 LYS B C 1
ATOM 5431 O O . LYS B 1 303 ? 35.127 -66.359 23.456 1.00 18.70 303 LYS B O 1
ATOM 5437 N N . PHE B 1 304 ? 33.312 -65.527 24.494 1.00 17.44 304 PHE B N 1
ATOM 5438 C CA . PHE B 1 304 ? 32.378 -66.520 23.953 1.00 17.89 304 PHE B CA 1
ATOM 5439 C C . PHE B 1 304 ? 32.042 -66.222 22.480 1.00 17.01 304 PHE B C 1
ATOM 5440 O O . PHE B 1 304 ? 32.052 -67.145 21.694 1.00 16.59 304 PHE B O 1
ATOM 5448 N N . ASN B 1 305 ? 31.808 -64.938 22.087 1.00 17.95 305 ASN B N 1
ATOM 5449 C CA . ASN B 1 305 ? 31.395 -64.672 20.703 1.00 15.90 305 ASN B CA 1
ATOM 5450 C C . ASN B 1 305 ? 32.502 -64.075 19.832 1.00 15.08 305 ASN B C 1
ATOM 5451 O O . ASN B 1 305 ? 32.358 -64.091 18.590 1.00 14.23 305 ASN B O 1
ATOM 5456 N N . ALA B 1 306 ? 33.606 -63.593 20.427 1.00 16.48 306 ALA B N 1
ATOM 5457 C CA . ALA B 1 306 ? 34.700 -63.030 19.637 1.00 17.83 306 ALA B CA 1
ATOM 5458 C C . ALA B 1 306 ? 35.222 -64.024 18.589 1.00 18.49 306 ALA B C 1
ATOM 5459 O O . ALA B 1 306 ? 35.493 -63.623 17.449 1.00 17.51 306 ALA B O 1
ATOM 5461 N N . PRO B 1 307 ? 35.326 -65.361 18.881 1.00 17.57 307 PRO B N 1
ATOM 5462 C CA . PRO B 1 307 ? 35.720 -66.326 17.859 1.00 18.18 307 PRO B CA 1
ATOM 5463 C C . PRO B 1 307 ? 34.797 -66.475 16.668 1.00 18.94 307 PRO B C 1
ATOM 5464 O O . PRO B 1 307 ? 35.270 -66.940 15.642 1.00 18.18 307 PRO B O 1
ATOM 5468 N N . LYS B 1 308 ? 33.510 -66.123 16.845 1.00 18.54 308 LYS B N 1
ATOM 5469 C CA . LYS B 1 308 ? 32.454 -66.291 15.855 1.00 20.57 308 LYS B CA 1
ATOM 5470 C C . LYS B 1 308 ? 32.064 -65.009 15.105 1.00 19.54 308 LYS B C 1
ATOM 5471 O O . LYS B 1 308 ? 31.264 -65.073 14.170 1.00 19.59 308 LYS B O 1
ATOM 5477 N N . VAL B 1 309 ? 32.618 -63.848 15.475 1.00 17.71 309 VAL B N 1
ATOM 5478 C CA . VAL B 1 309 ? 32.393 -62.622 14.699 1.00 17.43 309 VAL B CA 1
ATOM 5479 C C . VAL B 1 309 ? 32.962 -62.809 13.286 1.00 17.36 309 VAL B C 1
ATOM 5480 O O . VAL B 1 309 ? 34.070 -63.323 13.132 1.00 18.55 309 VAL B O 1
ATOM 5484 N N . ARG B 1 310 ? 32.225 -62.356 12.263 1.00 19.86 310 ARG B N 1
ATOM 5485 C CA . ARG B 1 310 ? 32.577 -62.626 10.870 1.00 21.50 310 ARG B CA 1
ATOM 5486 C C . ARG B 1 310 ? 33.067 -61.371 10.134 1.00 22.66 310 ARG B C 1
ATOM 5487 O O . ARG B 1 310 ? 33.493 -61.469 8.989 1.00 27.63 310 ARG B O 1
ATOM 5495 N N . ALA B 1 311 ? 33.192 -60.234 10.818 1.00 23.07 311 ALA B N 1
ATOM 5496 C CA . ALA B 1 311 ? 33.572 -58.976 10.201 1.00 19.79 311 ALA B CA 1
ATOM 5497 C C . ALA B 1 311 ? 35.072 -58.905 9.953 1.00 20.78 311 ALA B C 1
ATOM 5498 O O . ALA B 1 311 ? 35.861 -59.523 10.655 1.00 21.40 311 ALA B O 1
ATOM 5500 N N . LYS B 1 312 ? 35.449 -58.107 8.959 1.00 20.54 312 LYS B N 1
ATOM 5501 C CA . LYS B 1 312 ? 36.838 -57.722 8.746 1.00 21.96 312 LYS B CA 1
ATOM 5502 C C . LYS B 1 312 ? 37.295 -56.602 9.686 1.00 20.48 312 LYS B C 1
ATOM 5503 O O . LYS B 1 312 ? 38.479 -56.497 9.985 1.00 18.63 312 LYS B O 1
ATOM 5509 N N . LEU B 1 313 ? 36.375 -55.691 10.016 1.00 18.41 313 LEU B N 1
ATOM 5510 C CA . LEU B 1 313 ? 36.639 -54.430 10.692 1.00 18.44 313 LEU B CA 1
ATOM 5511 C C . LEU B 1 313 ? 35.563 -54.174 11.758 1.00 15.98 313 LEU B C 1
ATOM 5512 O O . LEU B 1 313 ? 34.367 -54.223 11.478 1.00 15.74 313 LEU B O 1
ATOM 5517 N N . ILE B 1 314 ? 35.974 -54.000 13.025 1.00 13.68 314 ILE B N 1
ATOM 5518 C CA . ILE B 1 314 ? 35.057 -53.546 14.062 1.00 13.73 314 ILE B CA 1
ATOM 5519 C C . ILE B 1 314 ? 35.330 -52.060 14.352 1.00 12.60 314 ILE B C 1
ATOM 5520 O O . ILE B 1 314 ? 36.481 -51.715 14.624 1.00 12.27 314 ILE B O 1
ATOM 5525 N N . VAL B 1 315 ? 34.269 -51.239 14.375 1.00 12.27 315 VAL B N 1
ATOM 5526 C CA . VAL B 1 315 ? 34.360 -49.806 14.736 1.00 12.90 315 VAL B CA 1
ATOM 5527 C C . VAL B 1 315 ? 33.474 -49.573 15.967 1.00 11.49 315 VAL B C 1
ATOM 5528 O O . VAL B 1 315 ? 32.287 -49.967 15.964 1.00 11.78 315 VAL B O 1
ATOM 5532 N N . GLU B 1 316 ? 34.114 -49.198 17.071 1.00 10.30 316 GLU B N 1
ATOM 5533 C CA . GLU B 1 316 ? 33.422 -49.131 18.362 1.00 10.87 316 GLU B CA 1
ATOM 5534 C C . GLU B 1 316 ? 32.675 -47.800 18.507 1.00 10.96 316 GLU B C 1
ATOM 5535 O O . GLU B 1 316 ? 33.290 -46.789 18.820 1.00 12.07 316 GLU B O 1
ATOM 5541 N N . GLY B 1 317 ? 31.359 -47.834 18.281 1.00 11.89 317 GLY B N 1
ATOM 5542 C CA . GLY B 1 317 ? 30.480 -46.702 18.558 1.00 12.59 317 GLY B CA 1
ATOM 5543 C C . GLY B 1 317 ? 30.184 -46.603 20.062 1.00 13.34 317 GLY B C 1
ATOM 5544 O O . GLY B 1 317 ? 30.268 -45.528 20.635 1.00 14.95 317 GLY B O 1
ATOM 5545 N N . ALA B 1 318 ? 29.772 -47.725 20.648 1.00 12.89 318 ALA B N 1
ATOM 5546 C CA . ALA B 1 318 ? 29.566 -47.853 22.094 1.00 12.09 318 ALA B CA 1
ATOM 5547 C C . ALA B 1 318 ? 30.863 -47.616 22.835 1.00 12.54 318 ALA B C 1
ATOM 5548 O O . ALA B 1 318 ? 31.970 -47.793 22.339 1.00 10.99 318 ALA B O 1
ATOM 5550 N N . ASN B 1 319 ? 30.733 -47.300 24.115 1.00 12.78 319 ASN B N 1
ATOM 5551 C CA . ASN B 1 319 ? 31.854 -47.420 25.021 1.00 12.61 319 ASN B CA 1
ATOM 5552 C C . ASN B 1 319 ? 32.049 -48.861 25.471 1.00 12.76 319 ASN B C 1
ATOM 5553 O O . ASN B 1 319 ? 31.114 -49.541 25.937 1.00 12.47 319 ASN B O 1
ATOM 5558 N N . GLY B 1 320 ? 33.316 -49.295 25.418 1.00 11.99 320 GLY B N 1
ATOM 5559 C CA . GLY B 1 320 ? 33.685 -50.593 25.956 1.00 12.60 320 GLY B CA 1
ATOM 5560 C C . GLY B 1 320 ? 32.924 -51.814 25.456 1.00 12.57 320 GLY B C 1
ATOM 5561 O O . GLY B 1 320 ? 32.685 -52.739 26.221 1.00 12.62 320 GLY B O 1
ATOM 5562 N N . PRO B 1 321 ? 32.633 -51.990 24.137 1.00 13.21 321 PRO B N 1
ATOM 5563 C CA . PRO B 1 321 ? 31.883 -53.148 23.674 1.00 13.73 321 PRO B CA 1
ATOM 5564 C C . PRO B 1 321 ? 32.638 -54.477 23.648 1.00 14.95 321 PRO B C 1
ATOM 5565 O O . PRO B 1 321 ? 32.008 -55.530 23.701 1.00 15.63 321 PRO B O 1
ATOM 5569 N N . LEU B 1 322 ? 33.959 -54.404 23.462 1.00 15.78 322 LEU B N 1
ATOM 5570 C CA . LEU B 1 322 ? 34.811 -55.583 23.492 1.00 17.40 322 LEU B CA 1
ATOM 5571 C C . LEU B 1 322 ? 35.507 -55.723 24.847 1.00 17.32 322 LEU B C 1
ATOM 5572 O O . LEU B 1 322 ? 36.074 -54.778 25.390 1.00 15.37 322 LEU B O 1
ATOM 5577 N N . THR B 1 323 ? 35.588 -56.965 25.330 1.00 17.90 323 THR B N 1
ATOM 5578 C CA . THR B 1 323 ? 36.360 -57.249 26.523 1.00 17.28 323 THR B CA 1
ATOM 5579 C C . THR B 1 323 ? 37.827 -57.414 26.123 1.00 15.95 323 THR B C 1
ATOM 5580 O O . THR B 1 323 ? 38.185 -57.517 24.944 1.00 12.60 323 THR B O 1
ATOM 5584 N N . ALA B 1 324 ? 38.682 -57.456 27.136 1.00 16.66 324 ALA B N 1
ATOM 5585 C CA . ALA B 1 324 ? 40.099 -57.676 26.867 1.00 18.08 324 ALA B CA 1
ATOM 5586 C C . ALA B 1 324 ? 40.333 -59.023 26.169 1.00 19.11 324 ALA B C 1
ATOM 5587 O O . ALA B 1 324 ? 41.248 -59.153 25.329 1.00 20.42 324 ALA B O 1
ATOM 5589 N N . ASP B 1 325 ? 39.518 -60.059 26.482 1.00 18.65 325 ASP B N 1
ATOM 5590 C CA . ASP B 1 325 ? 39.751 -61.356 25.870 1.00 18.84 325 ASP B CA 1
ATOM 5591 C C . ASP B 1 325 ? 39.433 -61.209 24.388 1.00 19.83 325 ASP B C 1
ATOM 5592 O O . ASP B 1 325 ? 40.082 -61.818 23.533 1.00 19.23 325 ASP B O 1
ATOM 5597 N N . ALA B 1 326 ? 38.383 -60.407 24.107 1.00 16.42 326 ALA B N 1
ATOM 5598 C CA . ALA B 1 326 ? 37.928 -60.237 22.738 1.00 16.48 326 ALA B CA 1
ATOM 5599 C C . ALA B 1 326 ? 39.027 -59.587 21.905 1.00 17.74 326 ALA B C 1
ATOM 5600 O O . ALA B 1 326 ? 39.173 -59.933 20.743 1.00 19.64 326 ALA B O 1
ATOM 5602 N N . ASP B 1 327 ? 39.717 -58.568 22.465 1.00 19.97 327 ASP B N 1
ATOM 5603 C CA . ASP B 1 327 ? 40.807 -57.864 21.802 1.00 20.70 327 ASP B CA 1
ATOM 5604 C C . ASP B 1 327 ? 41.861 -58.891 21.384 1.00 19.57 327 ASP B C 1
ATOM 5605 O O . ASP B 1 327 ? 42.336 -58.893 20.251 1.00 20.45 327 ASP B O 1
ATOM 5610 N N . GLU B 1 328 ? 42.205 -59.772 22.308 1.00 20.04 328 GLU B N 1
ATOM 5611 C CA . GLU B 1 328 ? 43.242 -60.781 22.038 1.00 22.62 328 GLU B CA 1
ATOM 5612 C C . GLU B 1 328 ? 42.838 -61.691 20.879 1.00 20.11 328 GLU B C 1
ATOM 5613 O O . GLU B 1 328 ? 43.633 -61.923 19.956 1.00 19.23 328 GLU B O 1
ATOM 5619 N N . ILE B 1 329 ? 41.571 -62.165 20.893 1.00 18.72 329 ILE B N 1
ATOM 5620 C CA . ILE B 1 329 ? 41.071 -62.996 19.830 1.00 17.48 329 ILE B CA 1
ATOM 5621 C C . ILE B 1 329 ? 41.028 -62.228 18.516 1.00 17.51 329 ILE B C 1
ATOM 5622 O O . ILE B 1 329 ? 41.375 -62.768 17.481 1.00 15.90 329 ILE B O 1
ATOM 5627 N N . MET B 1 330 ? 40.556 -60.969 18.511 1.00 18.12 330 MET B N 1
ATOM 5628 C CA . MET B 1 330 ? 40.515 -60.234 17.252 1.00 19.66 330 MET B CA 1
ATOM 5629 C C . MET B 1 330 ? 41.924 -60.030 16.685 1.00 17.58 330 MET B C 1
ATOM 5630 O O . MET B 1 330 ? 42.156 -60.059 15.479 1.00 18.01 330 MET B O 1
ATOM 5635 N N . LYS B 1 331 ? 42.876 -59.766 17.551 1.00 18.92 331 LYS B N 1
ATOM 5636 C CA . LYS B 1 331 ? 44.267 -59.657 17.121 1.00 21.38 331 LYS B CA 1
ATOM 5637 C C . LYS B 1 331 ? 44.762 -60.955 16.466 1.00 22.58 331 LYS B C 1
ATOM 5638 O O . LYS B 1 331 ? 45.353 -60.951 15.387 1.00 22.00 331 LYS B O 1
ATOM 5644 N N . GLN B 1 332 ? 44.455 -62.093 17.098 1.00 21.81 332 GLN B N 1
ATOM 5645 C CA . GLN B 1 332 ? 44.888 -63.389 16.592 1.00 22.48 332 GLN B CA 1
ATOM 5646 C C . GLN B 1 332 ? 44.208 -63.706 15.266 1.00 22.39 332 GLN B C 1
ATOM 5647 O O . GLN B 1 332 ? 44.820 -64.330 14.404 1.00 21.06 332 GLN B O 1
ATOM 5653 N N . ARG B 1 333 ? 42.969 -63.196 15.092 1.00 20.23 333 ARG B N 1
ATOM 5654 C CA . ARG B 1 333 ? 42.179 -63.494 13.921 1.00 19.88 333 ARG B CA 1
ATOM 5655 C C . ARG B 1 333 ? 42.416 -62.528 12.772 1.00 19.62 333 ARG B C 1
ATOM 5656 O O . ARG B 1 333 ? 41.912 -62.776 11.676 1.00 19.89 333 ARG B O 1
ATOM 5664 N N . GLY B 1 334 ? 43.186 -61.451 13.008 1.00 20.48 334 GLY B N 1
ATOM 5665 C CA . GLY B 1 334 ? 43.432 -60.436 11.991 1.00 20.58 334 GLY B CA 1
ATOM 5666 C C . GLY B 1 334 ? 42.243 -59.496 11.764 1.00 20.46 334 GLY B C 1
ATOM 5667 O O . GLY B 1 334 ? 42.120 -58.895 10.693 1.00 20.34 334 GLY B O 1
ATOM 5668 N N . VAL B 1 335 ? 41.380 -59.351 12.776 1.00 20.86 335 VAL B N 1
ATOM 5669 C CA . VAL B 1 335 ? 40.253 -58.426 12.711 1.00 19.94 335 VAL B CA 1
ATOM 5670 C C . VAL B 1 335 ? 40.737 -57.099 13.279 1.00 20.24 335 VAL B C 1
ATOM 5671 O O . VAL B 1 335 ? 41.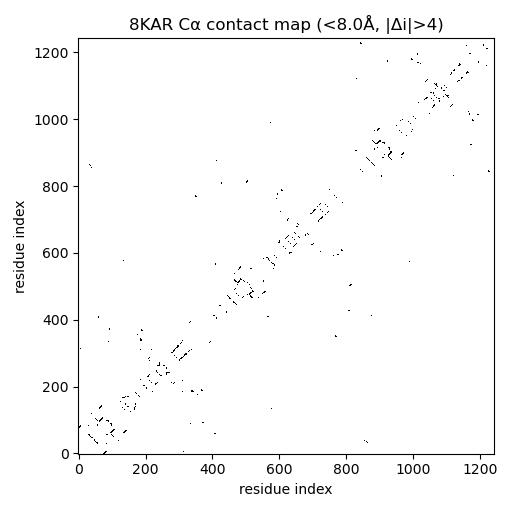128 -57.014 14.440 1.00 20.22 335 VAL B O 1
ATOM 5675 N N . ILE B 1 336 ? 40.650 -56.045 12.484 1.00 21.97 336 ILE B N 1
ATOM 5676 C CA . ILE B 1 336 ? 41.057 -54.709 12.908 1.00 21.61 336 ILE B CA 1
ATOM 5677 C C . ILE B 1 336 ? 39.960 -54.093 13.773 1.00 20.39 336 ILE B C 1
ATOM 5678 O O . ILE B 1 336 ? 38.814 -54.034 13.349 1.00 18.58 336 ILE B O 1
ATOM 5683 N N . VAL B 1 337 ? 40.326 -53.638 14.986 1.00 17.68 337 VAL B N 1
ATOM 5684 C CA . VAL B 1 337 ? 39.397 -52.949 15.864 1.00 16.12 337 VAL B CA 1
ATOM 5685 C C . VAL B 1 337 ? 39.787 -51.475 15.995 1.00 14.74 337 VAL B C 1
ATOM 5686 O O . VAL B 1 337 ? 40.880 -51.154 16.477 1.00 16.92 337 VAL B O 1
ATOM 5690 N N . ILE B 1 338 ? 38.841 -50.582 15.679 1.00 13.21 338 ILE B N 1
ATOM 5691 C CA . ILE B 1 338 ? 39.044 -49.151 15.892 1.00 13.48 338 ILE B CA 1
ATOM 5692 C C . ILE B 1 338 ? 38.416 -48.853 17.242 1.00 12.72 338 ILE B C 1
ATOM 5693 O O . ILE B 1 338 ? 37.184 -49.016 17.386 1.00 13.80 338 ILE B O 1
ATOM 5698 N N . PRO B 1 339 ? 39.247 -48.544 18.249 1.00 12.59 339 PRO B N 1
ATOM 5699 C CA . PRO B 1 339 ? 38.772 -48.386 19.617 1.00 12.46 339 PRO B CA 1
ATOM 5700 C C . PRO B 1 339 ? 37.810 -47.207 19.885 1.00 12.83 339 PRO B C 1
ATOM 5701 O O . PRO B 1 339 ? 37.919 -46.183 19.238 1.00 14.10 339 PRO B O 1
ATOM 5705 N N . ASP B 1 340 ? 36.959 -47.384 20.873 1.00 12.73 340 ASP B N 1
ATOM 5706 C CA . ASP B 1 340 ? 35.983 -46.365 21.227 1.00 12.56 340 ASP B CA 1
ATOM 5707 C C . ASP B 1 340 ? 36.632 -45.014 21.436 1.00 12.51 340 ASP B C 1
ATOM 5708 O O . ASP B 1 340 ? 36.128 -44.006 20.965 1.00 13.85 340 ASP B O 1
ATOM 5713 N N . ILE B 1 341 ? 37.739 -45.017 22.144 1.00 13.16 341 ILE B N 1
ATOM 5714 C CA . ILE B 1 341 ? 38.359 -43.706 22.499 1.00 12.31 341 ILE B CA 1
ATOM 5715 C C . ILE B 1 341 ? 38.675 -42.875 21.269 1.00 13.59 341 ILE B C 1
ATOM 5716 O O . ILE B 1 341 ? 38.780 -41.654 21.394 1.00 14.09 341 ILE B O 1
ATOM 5721 N N . LEU B 1 342 ? 38.890 -43.473 20.118 1.00 14.56 342 LEU B N 1
ATOM 5722 C CA . LEU B 1 342 ? 38.930 -42.726 18.864 1.00 14.66 342 LEU B CA 1
ATOM 5723 C C . LEU B 1 342 ? 37.563 -42.670 18.162 1.00 14.12 342 LEU B C 1
ATOM 5724 O O . LEU B 1 342 ? 37.046 -41.599 17.866 1.00 14.82 342 LEU B O 1
ATOM 5729 N N . ALA B 1 343 ? 36.944 -43.817 17.904 1.00 13.95 343 ALA B N 1
ATOM 5730 C CA . ALA B 1 343 ? 35.910 -43.916 16.901 1.00 13.18 343 ALA B CA 1
ATOM 5731 C C . ALA B 1 343 ? 34.698 -43.106 17.343 1.00 12.53 343 ALA B C 1
ATOM 5732 O O . ALA B 1 343 ? 33.967 -42.614 16.521 1.00 12.48 343 ALA B O 1
ATOM 5734 N N . ASN B 1 344 ? 34.433 -43.014 18.659 1.00 12.73 344 ASN B N 1
ATOM 5735 C CA . ASN B 1 344 ? 33.185 -42.493 19.139 1.00 12.07 344 ASN B CA 1
ATOM 5736 C C . ASN B 1 344 ? 33.372 -41.073 19.664 1.00 12.90 344 ASN B C 1
ATOM 5737 O O . ASN B 1 344 ? 32.398 -40.441 20.083 1.00 14.00 344 ASN B O 1
ATOM 5742 N N . ALA B 1 345 ? 34.598 -40.547 19.564 1.00 13.17 345 ALA B N 1
ATOM 5743 C CA . ALA B 1 345 ? 34.924 -39.247 20.138 1.00 14.30 345 ALA B CA 1
ATOM 5744 C C . ALA B 1 345 ? 34.209 -38.085 19.447 1.00 14.98 345 ALA B C 1
ATOM 5745 O O . ALA B 1 345 ? 34.360 -36.940 19.877 1.00 13.96 345 ALA B O 1
ATOM 5747 N N . GLY B 1 346 ? 33.452 -38.316 18.351 1.00 15.92 346 GLY B N 1
ATOM 5748 C CA . GLY B 1 346 ? 32.637 -37.248 17.772 1.00 16.12 346 GLY B CA 1
ATOM 5749 C C . GLY B 1 346 ? 31.644 -36.629 18.767 1.00 16.68 346 GLY B C 1
ATOM 5750 O O . GLY B 1 346 ? 31.303 -35.460 18.671 1.00 16.23 346 GLY B O 1
ATOM 5751 N N . GLY B 1 347 ? 31.109 -37.432 19.684 1.00 16.69 347 GLY B N 1
ATOM 5752 C CA . GLY B 1 347 ? 30.259 -36.890 20.732 1.00 16.75 347 GLY B CA 1
ATOM 5753 C C . GLY B 1 347 ? 30.993 -35.826 21.555 1.00 16.06 347 GLY B C 1
ATOM 5754 O O . GLY B 1 347 ? 30.552 -34.688 21.627 1.00 16.62 347 GLY B O 1
ATOM 5755 N N . VAL B 1 348 ? 32.086 -36.211 22.219 1.00 15.30 348 VAL B N 1
ATOM 5756 C CA . VAL B 1 348 ? 32.743 -35.316 23.153 1.00 16.09 348 VAL B CA 1
ATOM 5757 C C . VAL B 1 348 ? 33.458 -34.195 22.405 1.00 16.52 348 VAL B C 1
ATOM 5758 O O . VAL B 1 348 ? 33.510 -33.076 22.906 1.00 15.99 348 VAL B O 1
ATOM 5762 N N . VAL B 1 349 ? 33.918 -34.434 21.163 1.00 15.17 349 VAL B N 1
ATOM 5763 C CA . VAL B 1 349 ? 34.507 -33.353 20.386 1.00 16.00 349 VAL B CA 1
ATOM 5764 C C . VAL B 1 349 ? 33.410 -32.362 19.996 1.00 14.45 349 VAL B C 1
ATOM 5765 O O . VAL B 1 349 ? 33.600 -31.124 20.059 1.00 15.27 349 VAL B O 1
ATOM 5769 N N . GLY B 1 350 ? 32.230 -32.863 19.636 1.00 14.07 350 GLY B N 1
ATOM 5770 C CA . GLY B 1 350 ? 31.085 -31.970 19.428 1.00 12.70 350 GLY B CA 1
ATOM 5771 C C . GLY B 1 350 ? 30.697 -31.198 20.695 1.00 12.45 350 GLY B C 1
ATOM 5772 O O . GLY B 1 350 ? 30.346 -30.002 20.609 1.00 14.49 350 GLY B O 1
ATOM 5773 N N . SER B 1 351 ? 30.836 -31.854 21.857 1.00 12.27 351 SER B N 1
ATOM 5774 C CA . SER B 1 351 ? 30.571 -31.218 23.147 1.00 12.98 351 SER B CA 1
ATOM 5775 C C . SER B 1 351 ? 31.552 -30.084 23.402 1.00 13.74 351 SER B C 1
ATOM 5776 O O . SER B 1 351 ? 31.164 -29.011 23.863 1.00 12.63 351 SER B O 1
ATOM 5779 N N . TYR B 1 352 ? 32.823 -30.368 23.073 1.00 14.40 352 TYR B N 1
ATOM 5780 C CA . TYR B 1 352 ? 33.853 -29.347 23.175 1.00 14.88 352 TYR B CA 1
ATOM 5781 C C . TYR B 1 352 ? 33.490 -28.106 22.367 1.00 14.96 352 TYR B C 1
ATOM 5782 O O . TYR B 1 352 ? 33.564 -26.982 22.876 1.00 15.10 352 TYR B O 1
ATOM 5791 N N . VAL B 1 353 ? 33.093 -28.282 21.100 1.00 15.73 353 VAL B N 1
ATOM 5792 C CA . VAL B 1 353 ? 32.734 -27.127 20.302 1.00 15.40 353 VAL B CA 1
ATOM 5793 C C . VAL B 1 353 ? 31.529 -26.387 20.893 1.00 14.25 353 VAL B C 1
ATOM 5794 O O . VAL B 1 353 ? 31.514 -25.163 20.921 1.00 15.97 353 VAL B O 1
ATOM 5798 N N . GLU B 1 354 ? 30.543 -27.132 21.356 1.00 15.62 354 GLU B N 1
ATOM 5799 C CA . GLU B 1 354 ? 29.399 -26.539 22.012 1.00 15.48 354 GLU B CA 1
ATOM 5800 C C . GLU B 1 354 ? 29.832 -25.746 23.236 1.00 15.53 354 GLU B C 1
ATOM 5801 O O . GLU B 1 354 ? 29.409 -24.610 23.416 1.00 14.52 354 GLU B O 1
ATOM 5807 N N . TRP B 1 355 ? 30.693 -26.329 24.065 1.00 16.37 355 TRP B N 1
ATOM 5808 C CA . TRP B 1 355 ? 31.153 -25.685 25.290 1.00 15.14 355 TRP B CA 1
ATOM 5809 C C . TRP B 1 355 ? 31.988 -24.414 24.985 1.00 15.09 355 TRP B C 1
ATOM 5810 O O . TRP B 1 355 ? 31.789 -23.370 25.592 1.00 17.75 355 TRP B O 1
ATOM 5821 N N . ALA B 1 356 ? 32.896 -24.524 24.034 1.00 16.08 356 ALA B N 1
ATOM 5822 C CA . ALA B 1 356 ? 33.719 -23.365 23.651 1.00 17.90 356 ALA B CA 1
ATOM 5823 C C . ALA B 1 356 ? 32.848 -22.274 23.047 1.00 17.27 356 ALA B C 1
ATOM 5824 O O . ALA B 1 356 ? 33.077 -21.103 23.296 1.00 16.50 356 ALA B O 1
ATOM 5826 N N . ASN B 1 357 ? 31.912 -22.684 22.208 1.00 16.91 357 ASN B N 1
ATOM 5827 C CA . ASN B 1 357 ? 30.976 -21.738 21.612 1.00 19.09 357 ASN B CA 1
ATOM 5828 C C . ASN B 1 357 ? 30.205 -21.009 22.712 1.00 18.33 357 ASN B C 1
ATOM 5829 O O . ASN B 1 357 ? 30.127 -19.775 22.715 1.00 18.74 357 ASN B O 1
ATOM 5834 N N . ASN B 1 358 ? 29.687 -21.733 23.707 1.00 17.26 358 ASN B N 1
ATOM 5835 C CA . ASN B 1 358 ? 29.011 -21.056 24.815 1.00 17.55 358 ASN B CA 1
ATOM 5836 C C . ASN B 1 358 ? 29.931 -20.050 25.521 1.00 17.85 358 ASN B C 1
ATOM 5837 O O . ASN B 1 358 ? 29.519 -18.939 25.819 1.00 18.84 358 ASN B O 1
ATOM 5842 N N . ARG B 1 359 ? 31.161 -20.452 25.812 1.00 19.23 359 ARG B N 1
ATOM 5843 C CA . ARG B 1 359 ? 32.117 -19.600 26.505 1.00 20.71 359 ARG B CA 1
ATOM 5844 C C . ARG B 1 359 ? 32.439 -18.370 25.664 1.00 20.53 359 ARG B C 1
ATOM 5845 O O . ARG B 1 359 ? 32.610 -17.279 26.202 1.00 23.02 359 ARG B O 1
ATOM 5853 N N . SER B 1 360 ? 32.481 -18.539 24.342 1.00 20.92 360 SER B N 1
ATOM 5854 C CA . SER B 1 360 ? 32.824 -17.475 23.414 1.00 23.78 360 SER B CA 1
ATOM 5855 C C . SER B 1 360 ? 31.681 -16.491 23.229 1.00 25.16 360 SER B C 1
ATOM 5856 O O . SER B 1 360 ? 31.886 -15.448 22.632 1.00 26.70 360 SER B O 1
ATOM 5859 N N . GLY B 1 361 ? 30.468 -16.887 23.602 1.00 26.35 361 GLY B N 1
ATOM 5860 C CA . GLY B 1 361 ? 29.308 -16.037 23.388 1.00 28.18 361 GLY B CA 1
ATOM 5861 C C . GLY B 1 361 ? 28.463 -16.477 22.194 1.00 30.64 361 GLY B C 1
ATOM 5862 O O . GLY B 1 361 ? 27.460 -15.838 21.876 1.00 31.25 361 GLY B O 1
ATOM 5863 N N . GLY B 1 362 ? 28.847 -17.583 21.546 1.00 28.71 362 GLY B N 1
ATOM 5864 C CA . GLY B 1 362 ? 27.981 -18.200 20.553 1.00 30.55 362 GLY B CA 1
ATOM 5865 C C . GLY B 1 362 ? 28.435 -17.883 19.127 1.00 34.72 362 GLY B C 1
ATOM 5866 O O . GLY B 1 362 ? 27.656 -18.055 18.196 1.00 35.40 362 GLY B O 1
ATOM 5867 N N . ILE B 1 363 ? 29.707 -17.494 18.968 1.00 41.79 363 ILE B N 1
ATOM 5868 C CA . ILE B 1 363 ? 30.217 -17.012 17.691 1.00 50.09 363 ILE B CA 1
ATOM 5869 C C . ILE B 1 363 ? 30.079 -18.104 16.620 1.00 49.46 363 ILE B C 1
ATOM 5870 O O . ILE B 1 363 ? 29.402 -17.892 15.614 1.00 55.95 363 ILE B O 1
ATOM 5875 N N . ILE B 1 364 ? 30.591 -19.311 16.913 1.00 48.94 364 ILE B N 1
ATOM 5876 C CA . ILE B 1 364 ? 30.871 -20.366 15.942 1.00 46.40 364 ILE B CA 1
ATOM 5877 C C . ILE B 1 364 ? 29.580 -20.844 15.264 1.00 40.09 364 ILE B C 1
ATOM 5878 O O . ILE B 1 364 ? 28.630 -21.219 15.944 1.00 37.00 364 ILE B O 1
ATOM 5883 N N . SER B 1 365 ? 29.573 -20.900 13.922 1.00 37.54 365 SER B N 1
ATOM 5884 C CA . SER B 1 365 ? 28.409 -21.341 13.168 1.00 37.75 365 SER B CA 1
ATOM 5885 C C . SER B 1 365 ? 28.355 -22.865 13.119 1.00 44.77 365 SER B C 1
ATOM 5886 O O . SER B 1 365 ? 29.324 -23.545 13.487 1.00 42.76 365 SER B O 1
ATOM 5889 N N . ASP B 1 366 ? 27.216 -23.394 12.642 1.00 48.89 366 ASP B N 1
ATOM 5890 C CA . ASP B 1 366 ? 27.000 -24.835 12.594 1.00 46.04 366 ASP B CA 1
ATOM 5891 C C . ASP B 1 366 ? 27.950 -25.450 11.566 1.00 44.50 366 ASP B C 1
ATOM 5892 O O . ASP B 1 366 ? 28.394 -26.578 11.747 1.00 40.26 366 ASP B O 1
ATOM 5897 N N . GLU B 1 367 ? 28.278 -24.708 10.501 1.00 44.88 367 GLU B N 1
ATOM 5898 C CA . GLU B 1 367 ? 29.085 -25.251 9.412 1.00 47.40 367 GLU B CA 1
ATOM 5899 C C . GLU B 1 367 ? 30.571 -25.276 9.778 1.00 40.83 367 GLU B C 1
ATOM 5900 O O . GLU B 1 367 ? 31.268 -26.243 9.489 1.00 38.57 367 GLU B O 1
ATOM 5906 N N . GLU B 1 368 ? 31.058 -24.212 10.418 1.00 40.58 368 GLU B N 1
ATOM 5907 C CA . GLU B 1 368 ? 32.407 -24.219 10.971 1.00 42.16 368 GLU B CA 1
ATOM 5908 C C . GLU B 1 368 ? 32.527 -25.390 11.960 1.00 37.61 368 GLU B C 1
ATOM 5909 O O . GLU B 1 368 ? 33.509 -26.122 11.939 1.00 35.15 368 GLU B O 1
ATOM 5915 N N . ALA B 1 369 ? 31.494 -25.584 12.792 1.00 35.29 369 ALA B N 1
ATOM 5916 C CA . ALA B 1 369 ? 31.479 -26.587 13.852 1.00 34.05 369 ALA B CA 1
ATOM 5917 C C . ALA B 1 369 ? 31.623 -28.000 13.279 1.00 32.77 369 ALA B C 1
ATOM 5918 O O . ALA B 1 369 ? 32.447 -28.780 13.741 1.00 26.51 369 ALA B O 1
ATOM 5920 N N . LYS B 1 370 ? 30.829 -28.317 12.253 1.00 35.02 370 LYS B N 1
ATOM 5921 C CA . LYS B 1 370 ? 30.919 -29.599 11.579 1.00 36.59 370 LYS B CA 1
ATOM 5922 C C . LYS B 1 370 ? 32.364 -29.852 11.143 1.00 38.72 370 LYS B C 1
ATOM 5923 O O . LYS B 1 370 ? 32.920 -30.931 11.379 1.00 33.05 370 LYS B O 1
ATOM 5929 N N . LYS B 1 371 ? 32.978 -28.829 10.529 1.00 37.13 371 LYS B N 1
ATOM 5930 C CA . LYS B 1 371 ? 34.307 -28.974 9.960 1.00 37.34 371 LYS B CA 1
ATOM 5931 C C . LYS B 1 371 ? 35.341 -29.258 11.051 1.00 35.70 371 LYS B C 1
ATOM 5932 O O . LYS B 1 371 ? 36.184 -30.146 10.898 1.00 30.80 371 LYS B O 1
ATOM 5938 N N . LEU B 1 372 ? 35.240 -28.515 12.163 1.00 30.74 372 LEU B N 1
ATOM 5939 C CA . LEU B 1 372 ? 36.180 -28.644 13.265 1.00 31.94 372 LEU B CA 1
ATOM 5940 C C . LEU B 1 372 ? 36.155 -30.057 13.856 1.00 28.63 372 LEU B C 1
ATOM 5941 O O . LEU B 1 372 ? 37.189 -30.575 14.260 1.00 28.85 372 LEU B O 1
ATOM 5946 N N . ILE B 1 373 ? 34.966 -30.652 13.958 1.00 27.35 373 ILE B N 1
ATOM 5947 C CA . ILE B 1 373 ? 34.821 -31.973 14.545 1.00 26.88 373 ILE B CA 1
ATOM 5948 C C . ILE B 1 373 ? 35.442 -33.010 13.620 1.00 27.49 373 ILE B C 1
ATOM 5949 O O . ILE B 1 373 ? 36.273 -33.808 14.046 1.00 25.85 373 ILE B O 1
ATOM 5954 N N . VAL B 1 374 ? 35.043 -32.962 12.342 1.00 28.52 374 VAL B N 1
ATOM 5955 C CA . VAL B 1 374 ? 35.461 -33.962 11.375 1.00 28.81 374 VAL B CA 1
ATOM 5956 C C . VAL B 1 374 ? 36.977 -33.906 11.197 1.00 27.16 374 VAL B C 1
ATOM 5957 O O . VAL B 1 374 ? 37.650 -34.924 11.162 1.00 29.48 374 VAL B O 1
ATOM 5961 N N . ASP B 1 375 ? 37.512 -32.702 11.112 1.00 28.20 375 ASP B N 1
ATOM 5962 C CA . ASP B 1 375 ? 38.946 -32.561 10.965 1.00 27.29 375 ASP B CA 1
ATOM 5963 C C . ASP B 1 375 ? 39.697 -33.107 12.176 1.00 26.22 375 ASP B C 1
ATOM 5964 O O . ASP B 1 375 ? 40.721 -33.742 12.003 1.00 26.46 375 ASP B O 1
ATOM 5969 N N . ARG B 1 376 ? 39.227 -32.865 13.392 1.00 23.60 376 ARG B N 1
ATOM 5970 C CA . ARG B 1 376 ? 39.969 -33.315 14.564 1.00 25.04 376 ARG B CA 1
ATOM 5971 C C . ARG B 1 376 ? 39.991 -34.833 14.599 1.00 24.15 376 ARG B C 1
ATOM 5972 O O . ARG B 1 376 ? 40.973 -35.427 14.990 1.00 25.95 376 ARG B O 1
ATOM 5980 N N . MET B 1 377 ? 38.882 -35.429 14.198 1.00 24.69 377 MET B N 1
ATOM 5981 C CA . MET B 1 377 ? 38.800 -36.894 14.171 1.00 25.83 377 MET B CA 1
ATOM 5982 C C . MET B 1 377 ? 39.768 -37.497 13.161 1.00 25.41 377 MET B C 1
ATOM 5983 O O . MET B 1 377 ? 40.507 -38.404 13.480 1.00 23.70 377 MET B O 1
ATOM 5988 N N . ILE B 1 378 ? 39.710 -37.013 11.930 1.00 26.27 378 ILE B N 1
ATOM 5989 C CA . ILE B 1 378 ? 40.577 -37.582 10.903 1.00 27.31 378 ILE B CA 1
ATOM 5990 C C . ILE B 1 378 ? 42.045 -37.335 11.281 1.00 27.88 378 ILE B C 1
ATOM 5991 O O . ILE B 1 378 ? 42.886 -38.228 11.166 1.00 26.99 378 ILE B O 1
ATOM 5996 N N . ASN B 1 379 ? 42.354 -36.119 11.746 1.00 28.25 379 ASN B N 1
ATOM 5997 C CA . ASN B 1 379 ? 43.704 -35.793 12.171 1.00 29.06 379 ASN B CA 1
ATOM 5998 C C . ASN B 1 379 ? 44.157 -36.757 13.261 1.00 26.17 379 ASN B C 1
ATOM 5999 O O . ASN B 1 379 ? 45.277 -37.247 13.243 1.00 24.93 379 ASN B O 1
ATOM 6004 N N . ALA B 1 380 ? 43.265 -37.044 14.209 1.00 26.41 380 ALA B N 1
ATOM 6005 C CA . ALA B 1 380 ? 43.627 -37.889 15.323 1.00 24.22 380 ALA B CA 1
ATOM 6006 C C . ALA B 1 380 ? 43.883 -39.313 14.831 1.00 22.74 380 ALA B C 1
ATOM 6007 O O . ALA B 1 380 ? 44.846 -39.948 15.263 1.00 21.54 380 ALA B O 1
ATOM 6009 N N . PHE B 1 381 ? 43.042 -39.809 13.916 1.00 22.54 381 PHE B N 1
ATOM 6010 C CA . PHE B 1 381 ? 43.226 -41.160 13.382 1.00 23.73 381 PHE B CA 1
ATOM 6011 C C . PHE B 1 381 ? 44.550 -41.237 12.620 1.00 24.12 381 PHE B C 1
ATOM 6012 O O . PHE B 1 381 ? 45.295 -42.193 12.779 1.00 23.53 381 PHE B O 1
ATOM 6020 N N . ASN B 1 382 ? 44.829 -40.210 11.807 1.00 26.33 382 ASN B N 1
ATOM 6021 C CA . ASN B 1 382 ? 46.032 -40.179 10.994 1.00 28.62 382 ASN B CA 1
ATOM 6022 C C . ASN B 1 382 ? 47.271 -40.081 11.875 1.00 28.82 382 ASN B C 1
ATOM 6023 O O . ASN B 1 382 ? 48.260 -40.739 11.568 1.00 29.10 382 ASN B O 1
ATOM 6028 N N . THR B 1 383 ? 47.210 -39.282 12.961 1.00 30.65 383 THR B N 1
ATOM 6029 C CA . THR B 1 383 ? 48.333 -39.188 13.886 1.00 30.28 383 THR B CA 1
ATOM 6030 C C . THR B 1 383 ? 48.611 -40.559 14.513 1.00 28.85 383 THR B C 1
ATOM 6031 O O . THR B 1 383 ? 49.757 -40.993 14.574 1.00 27.53 383 THR B O 1
ATOM 6035 N N . LEU B 1 384 ? 47.546 -41.255 14.925 1.00 28.92 384 LEU B N 1
ATOM 6036 C CA . LEU B 1 384 ? 47.623 -42.527 15.638 1.00 31.58 384 LEU B CA 1
ATOM 6037 C C . LEU B 1 384 ? 48.193 -43.620 14.737 1.00 32.27 384 LEU B C 1
ATOM 6038 O O . LEU B 1 384 ? 49.050 -44.404 15.148 1.00 33.66 384 LEU B O 1
ATOM 6043 N N . TYR B 1 385 ? 47.735 -43.611 13.484 1.00 32.47 385 TYR B N 1
ATOM 6044 C CA . TYR B 1 385 ? 48.171 -44.539 12.450 1.00 34.68 385 TYR B CA 1
ATOM 6045 C C . TYR B 1 385 ? 49.674 -44.433 12.192 1.00 35.20 385 TYR B C 1
ATOM 6046 O O . TYR B 1 385 ? 50.370 -45.451 12.166 1.00 34.18 385 TYR B O 1
ATOM 6055 N N . ASP B 1 386 ? 50.152 -43.194 11.982 1.00 36.80 386 ASP B N 1
ATOM 6056 C CA . ASP B 1 386 ? 51.547 -42.937 11.635 1.00 39.73 386 ASP B CA 1
ATOM 6057 C C . ASP B 1 386 ? 52.426 -43.260 12.841 1.00 37.52 386 ASP B C 1
ATOM 6058 O O . ASP B 1 386 ? 53.499 -43.845 12.700 1.00 40.31 386 ASP B O 1
ATOM 6063 N N . PHE B 1 387 ? 51.946 -42.871 14.021 1.00 34.50 387 PHE B N 1
ATOM 6064 C CA . PHE B 1 387 ? 52.649 -43.120 15.263 1.00 37.24 387 PHE B CA 1
ATOM 6065 C C . PHE B 1 387 ? 52.876 -44.617 15.448 1.00 38.32 387 PHE B C 1
ATOM 6066 O O . PHE B 1 387 ? 53.974 -45.069 15.786 1.00 35.35 387 PHE B O 1
ATOM 6074 N N . HIS B 1 388 ? 51.801 -45.366 15.202 1.00 36.65 388 HIS B N 1
ATOM 6075 C CA . HIS B 1 388 ? 51.769 -46.794 15.436 1.00 37.74 388 HIS B CA 1
ATOM 6076 C C . HIS B 1 388 ? 52.784 -47.545 14.568 1.00 38.77 388 HIS B C 1
ATOM 6077 O O . HIS B 1 388 ? 53.282 -48.593 14.970 1.00 40.78 388 HIS B O 1
ATOM 6084 N N . LYS B 1 389 ? 53.112 -47.018 13.384 1.00 39.32 389 LYS B N 1
ATOM 6085 C CA . LYS B 1 389 ? 54.136 -47.622 12.546 1.00 41.80 389 LYS B CA 1
ATOM 6086 C C . LYS B 1 389 ? 55.504 -47.624 13.237 1.00 43.84 389 LYS B C 1
ATOM 6087 O O . LYS B 1 389 ? 56.271 -48.564 13.059 1.00 44.98 389 LYS B O 1
ATOM 6093 N N . ARG B 1 390 ? 55.812 -46.561 13.998 1.00 45.23 390 ARG B N 1
ATOM 6094 C CA . ARG B 1 390 ? 57.133 -46.339 14.564 1.00 48.21 390 ARG B CA 1
ATOM 6095 C C . ARG B 1 390 ? 57.234 -46.889 15.988 1.00 48.69 390 ARG B C 1
ATOM 6096 O O . ARG B 1 390 ? 58.280 -47.404 16.382 1.00 49.41 390 ARG B O 1
ATOM 6104 N N . LYS B 1 391 ? 56.166 -46.726 16.778 1.00 42.85 391 LYS B N 1
ATOM 6105 C CA . LYS B 1 391 ? 56.196 -47.093 18.179 1.00 40.64 391 LYS B CA 1
ATOM 6106 C C . LYS B 1 391 ? 54.991 -47.970 18.524 1.00 39.61 391 LYS B C 1
ATOM 6107 O O . LYS B 1 391 ? 53.876 -47.737 18.065 1.00 38.52 391 LYS B O 1
ATOM 6113 N N . PHE B 1 392 ? 55.232 -48.978 19.367 1.00 38.84 392 PHE B N 1
ATOM 6114 C CA . PHE B 1 392 ? 54.205 -49.889 19.855 1.00 39.39 392 PHE B CA 1
ATOM 6115 C C . PHE B 1 392 ? 53.616 -50.694 18.698 1.00 37.30 392 PHE B C 1
ATOM 6116 O O . PHE B 1 392 ? 52.482 -51.175 18.788 1.00 32.54 392 PHE B O 1
ATOM 6124 N N . ALA B 1 393 ? 54.413 -50.873 17.637 1.00 36.48 393 ALA B N 1
ATOM 6125 C CA . ALA B 1 393 ? 53.986 -51.636 16.467 1.00 37.05 393 ALA B CA 1
ATOM 6126 C C . ALA B 1 393 ? 53.650 -53.091 16.819 1.00 35.17 393 ALA B C 1
ATOM 6127 O O . ALA B 1 393 ? 52.952 -53.762 16.057 1.00 37.79 393 ALA B O 1
ATOM 6129 N N . ASP B 1 394 ? 54.098 -53.548 18.000 1.00 34.34 394 ASP B N 1
ATOM 6130 C CA . ASP B 1 394 ? 53.838 -54.892 18.509 1.00 35.71 394 ASP B CA 1
ATOM 6131 C C . ASP B 1 394 ? 52.534 -54.951 19.316 1.00 34.25 394 ASP B C 1
ATOM 6132 O O . ASP B 1 394 ? 52.181 -56.010 19.850 1.00 32.82 394 ASP B O 1
ATOM 6137 N N . GLN B 1 395 ? 51.799 -53.830 19.375 1.00 33.68 395 GLN B N 1
ATOM 6138 C CA . GLN B 1 395 ? 50.528 -53.754 20.084 1.00 31.29 395 GLN B CA 1
ATOM 6139 C C . GLN B 1 395 ? 49.424 -53.313 19.122 1.00 30.52 395 GLN B C 1
ATOM 6140 O O . GLN B 1 395 ? 49.700 -52.776 18.052 1.00 29.77 395 GLN B O 1
ATOM 6146 N N . ASP B 1 396 ? 48.166 -53.578 19.503 1.00 27.92 396 ASP B N 1
ATOM 6147 C CA . ASP B 1 396 ? 47.023 -53.208 18.686 1.00 26.99 396 ASP B CA 1
ATOM 6148 C C . ASP B 1 396 ? 46.779 -51.703 18.823 1.00 27.29 396 ASP B C 1
ATOM 6149 O O . ASP B 1 396 ? 47.403 -51.024 19.644 1.00 25.17 396 ASP B O 1
ATOM 6154 N N . LEU B 1 397 ? 45.807 -51.230 18.044 1.00 23.92 397 LEU B N 1
ATOM 6155 C CA . LEU B 1 397 ? 45.483 -49.826 17.960 1.00 23.46 397 LEU B CA 1
ATOM 6156 C C . LEU B 1 397 ? 44.949 -49.289 19.285 1.00 20.23 397 LEU B C 1
ATOM 6157 O O . LEU B 1 397 ? 45.269 -48.166 19.677 1.00 19.34 397 LEU B O 1
ATOM 6162 N N . ARG B 1 398 ? 44.076 -50.053 19.948 1.00 19.06 398 ARG B N 1
ATOM 6163 C CA . ARG B 1 398 ? 43.606 -49.650 21.270 1.00 17.96 398 ARG B CA 1
ATOM 6164 C C . ARG B 1 398 ? 44.788 -49.367 22.198 1.00 17.75 398 ARG B C 1
ATOM 6165 O O . ARG B 1 398 ? 44.828 -48.369 22.933 1.00 18.34 398 ARG B O 1
ATOM 6173 N N . THR B 1 399 ? 45.782 -50.253 22.170 1.00 17.88 399 THR B N 1
ATOM 6174 C CA . THR B 1 399 ? 46.842 -50.174 23.148 1.00 17.84 399 THR B CA 1
ATOM 6175 C C . THR B 1 399 ? 47.702 -48.927 22.927 1.00 18.24 399 THR B C 1
ATOM 6176 O O . THR B 1 399 ? 48.107 -48.300 23.886 1.00 16.29 399 THR B O 1
ATOM 6180 N N . VAL B 1 400 ? 47.979 -48.608 21.655 1.00 18.65 400 VAL B N 1
ATOM 6181 C CA . VAL B 1 400 ? 48.750 -47.439 21.305 1.00 19.86 400 VAL B CA 1
ATOM 6182 C C . VAL B 1 400 ? 47.961 -46.174 21.627 1.00 18.57 400 VAL B C 1
ATOM 6183 O O . VAL B 1 400 ? 48.563 -45.235 22.126 1.00 18.12 400 VAL B O 1
ATOM 6187 N N . ALA B 1 401 ? 46.637 -46.151 21.367 1.00 17.46 401 ALA B N 1
ATOM 6188 C CA . ALA B 1 401 ? 45.850 -44.990 21.739 1.00 17.05 401 ALA B CA 1
ATOM 6189 C C . ALA B 1 401 ? 45.918 -44.783 23.262 1.00 16.93 401 ALA B C 1
ATOM 6190 O O . ALA B 1 401 ? 46.092 -43.678 23.743 1.00 16.70 401 ALA B O 1
ATOM 6192 N N . MET B 1 402 ? 45.780 -45.852 24.029 1.00 17.63 402 MET B N 1
ATOM 6193 C CA . MET B 1 402 ? 45.764 -45.757 25.483 1.00 17.90 402 MET B CA 1
ATOM 6194 C C . MET B 1 402 ? 47.122 -45.290 25.992 1.00 20.02 402 MET B C 1
ATOM 6195 O O . MET B 1 402 ? 47.193 -44.599 27.030 1.00 19.30 402 MET B O 1
ATOM 6200 N N . ALA B 1 403 ? 48.181 -45.772 25.318 1.00 18.95 403 ALA B N 1
ATOM 6201 C CA . ALA B 1 403 ? 49.536 -45.423 25.691 1.00 19.41 403 ALA B CA 1
ATOM 6202 C C . ALA B 1 403 ? 49.700 -43.908 25.584 1.00 19.44 403 ALA B C 1
ATOM 6203 O O . ALA B 1 403 ? 50.145 -43.283 26.519 1.00 18.68 403 ALA B O 1
ATOM 6205 N N . LEU B 1 404 ? 49.315 -43.331 24.452 1.00 19.48 404 LEU B N 1
ATOM 6206 C CA . LEU B 1 404 ? 49.379 -41.878 24.300 1.00 19.63 404 LEU B CA 1
ATOM 6207 C C . LEU B 1 404 ? 48.517 -41.182 25.346 1.00 17.74 404 LEU B C 1
ATOM 6208 O O . LEU B 1 404 ? 48.930 -40.146 25.880 1.00 17.72 404 LEU B O 1
ATOM 6213 N N . ALA B 1 405 ? 47.276 -41.694 25.543 1.00 16.32 405 ALA B N 1
ATOM 6214 C CA . ALA B 1 405 ? 46.294 -41.024 26.391 1.00 16.14 405 ALA B CA 1
ATOM 6215 C C . ALA B 1 405 ? 46.784 -40.968 27.839 1.00 15.07 405 ALA B C 1
ATOM 6216 O O . ALA B 1 405 ? 46.756 -39.933 28.493 1.00 14.48 405 ALA B O 1
ATOM 6218 N N . VAL B 1 406 ? 47.289 -42.104 28.311 1.00 14.29 406 VAL B N 1
ATOM 6219 C CA . VAL B 1 406 ? 47.770 -42.235 29.682 1.00 14.56 406 VAL B CA 1
ATOM 6220 C C . VAL B 1 406 ? 49.021 -41.376 29.892 1.00 14.84 406 VAL B C 1
ATOM 6221 O O . VAL B 1 406 ? 49.184 -40.780 30.937 1.00 13.68 406 VAL B O 1
ATOM 6225 N N . ASP B 1 407 ? 49.926 -41.391 28.915 1.00 17.07 407 ASP B N 1
ATOM 6226 C CA . ASP B 1 407 ? 51.200 -40.685 29.002 1.00 17.56 407 ASP B CA 1
ATOM 6227 C C . ASP B 1 407 ? 50.948 -39.183 29.152 1.00 17.45 407 ASP B C 1
ATOM 6228 O O . ASP B 1 407 ? 51.549 -38.517 29.980 1.00 17.86 407 ASP B O 1
ATOM 6233 N N . ARG B 1 408 ? 49.957 -38.660 28.438 1.00 17.01 408 ARG B N 1
ATOM 6234 C CA . ARG B 1 408 ? 49.647 -37.236 28.525 1.00 17.33 408 ARG B CA 1
ATOM 6235 C C . ARG B 1 408 ? 49.102 -36.878 29.909 1.00 17.12 408 ARG B C 1
ATOM 6236 O O . ARG B 1 408 ? 49.505 -35.889 30.510 1.00 18.36 408 ARG B O 1
ATOM 6244 N N . VAL B 1 409 ? 48.181 -37.694 30.407 1.00 16.95 409 VAL B N 1
ATOM 6245 C CA . VAL B 1 409 ? 47.663 -37.509 31.758 1.00 15.69 409 VAL B CA 1
ATOM 6246 C C . VAL B 1 409 ? 48.786 -37.539 32.789 1.00 16.14 409 VAL B C 1
ATOM 6247 O O . VAL B 1 409 ? 48.837 -36.668 33.660 1.00 17.33 409 VAL B O 1
ATOM 6251 N N . VAL B 1 410 ? 49.661 -38.561 32.739 1.00 16.34 410 VAL B N 1
ATOM 6252 C CA . VAL B 1 410 ? 50.749 -38.683 33.705 1.00 16.59 410 VAL B CA 1
ATOM 6253 C C . VAL B 1 410 ? 51.633 -37.435 33.666 1.00 16.28 410 VAL B C 1
ATOM 6254 O O . VAL B 1 410 ? 51.996 -36.914 34.714 1.00 15.21 410 VAL B O 1
ATOM 6258 N N . GLY B 1 411 ? 51.963 -36.962 32.463 1.00 15.53 411 GLY B N 1
ATOM 6259 C CA . GLY B 1 411 ? 52.787 -35.773 32.336 1.00 17.04 411 GLY B CA 1
ATOM 6260 C C . GLY B 1 411 ? 52.144 -34.555 32.993 1.00 15.49 411 GLY B C 1
ATOM 6261 O O . GLY B 1 411 ? 52.820 -33.789 33.662 1.00 19.34 411 GLY B O 1
ATOM 6262 N N . ALA B 1 412 ? 50.826 -34.384 32.812 1.00 15.72 412 ALA B N 1
ATOM 6263 C CA . ALA B 1 412 ? 50.107 -33.256 33.397 1.00 15.50 412 ALA B CA 1
ATOM 6264 C C . ALA B 1 412 ? 50.076 -33.375 34.933 1.00 15.85 412 ALA B C 1
ATOM 6265 O O . ALA B 1 412 ? 50.203 -32.405 35.670 1.00 13.84 412 ALA B O 1
ATOM 6267 N N . MET B 1 413 ? 49.962 -34.605 35.437 1.00 14.36 413 MET B N 1
ATOM 6268 C CA . MET B 1 413 ? 49.924 -34.796 36.893 1.00 14.35 413 MET B CA 1
ATOM 6269 C C . MET B 1 413 ? 51.313 -34.516 37.492 1.00 15.23 413 MET B C 1
ATOM 6270 O O . MET B 1 413 ? 51.455 -34.016 38.613 1.00 14.66 413 MET B O 1
ATOM 6275 N N . LYS B 1 414 ? 52.359 -34.903 36.772 1.00 17.34 414 LYS B N 1
ATOM 6276 C CA . LYS B 1 414 ? 53.717 -34.695 37.251 1.00 18.79 414 LYS B CA 1
ATOM 6277 C C . LYS B 1 414 ? 53.967 -33.193 37.325 1.00 18.90 414 LYS B C 1
ATOM 6278 O O . LYS B 1 414 ? 54.430 -32.683 38.339 1.00 18.88 414 LYS B O 1
ATOM 6284 N N . ALA B 1 415 ? 53.602 -32.499 36.245 1.00 17.95 415 ALA B N 1
ATOM 6285 C CA . ALA B 1 415 ? 53.715 -31.049 36.196 1.00 17.11 415 ALA B CA 1
ATOM 6286 C C . ALA B 1 415 ? 53.012 -30.410 37.389 1.00 16.35 415 ALA B C 1
ATOM 6287 O O . ALA B 1 415 ? 53.506 -29.431 37.939 1.00 15.91 415 ALA B O 1
ATOM 6289 N N . ARG B 1 416 ? 51.834 -30.925 37.770 1.00 14.31 416 ARG B N 1
ATOM 6290 C CA . ARG B 1 416 ? 51.082 -30.345 38.864 1.00 13.33 416 ARG B CA 1
ATOM 6291 C C . ARG B 1 416 ? 51.561 -30.816 40.245 1.00 13.61 416 ARG B C 1
ATOM 6292 O O . ARG B 1 416 ? 50.960 -30.418 41.238 1.00 14.88 416 ARG B O 1
ATOM 6300 N N . GLY B 1 417 ? 52.630 -31.614 40.352 1.00 16.66 417 GLY B N 1
ATOM 6301 C CA . GLY B 1 417 ? 53.125 -32.098 41.639 1.00 17.66 417 GLY B CA 1
ATOM 6302 C C . GLY B 1 417 ? 52.285 -33.253 42.218 1.00 20.78 417 GLY B C 1
ATOM 6303 O O . GLY B 1 417 ? 52.265 -33.486 43.437 1.00 22.06 417 GLY B O 1
ATOM 6304 N N . LEU B 1 418 ? 51.532 -33.962 41.390 1.00 17.02 418 LEU B N 1
ATOM 6305 C CA . LEU B 1 418 ? 50.518 -34.833 41.960 1.00 18.84 418 LEU B CA 1
ATOM 6306 C C . LEU B 1 418 ? 50.970 -36.293 41.975 1.00 22.30 418 LEU B C 1
ATOM 6307 O O . LEU B 1 418 ? 50.276 -37.120 42.551 1.00 20.46 418 LEU B O 1
ATOM 6312 N N . LEU B 1 419 ? 52.168 -36.531 41.434 1.00 25.45 419 LEU B N 1
ATOM 6313 C CA . LEU B 1 419 ? 52.637 -37.846 41.044 1.00 30.03 419 LEU B CA 1
ATOM 6314 C C . LEU B 1 419 ? 54.161 -37.786 41.026 1.00 38.37 419 LEU B C 1
ATOM 6315 O O . LEU B 1 419 ? 54.772 -38.638 41.704 1.00 40.58 419 LEU B O 1
ATOM 6321 N N . THR C 1 6 ? -2.494 0.296 44.161 1.00 72.31 6 THR C N 1
ATOM 6322 C CA . THR C 1 6 ? -3.415 -0.823 44.245 1.00 62.34 6 THR C CA 1
ATOM 6323 C C . THR C 1 6 ? -3.995 -0.938 45.649 1.00 73.68 6 THR C C 1
ATOM 6324 O O . THR C 1 6 ? -4.667 -1.917 45.964 1.00 79.93 6 THR C O 1
ATOM 6328 N N . SER C 1 7 ? -3.746 0.059 46.495 1.00 72.71 7 SER C N 1
ATOM 6329 C CA . SER C 1 7 ? -4.344 0.062 47.835 1.00 64.18 7 SER C CA 1
ATOM 6330 C C . SER C 1 7 ? -4.278 1.436 48.518 1.00 57.36 7 SER C C 1
ATOM 6331 O O . SER C 1 7 ? -3.431 2.269 48.184 1.00 45.35 7 SER C O 1
ATOM 6334 N N . ASN C 1 8 ? -5.175 1.674 49.470 1.00 49.96 8 ASN C N 1
ATOM 6335 C CA . ASN C 1 8 ? -5.191 2.937 50.188 1.00 42.82 8 ASN C CA 1
ATOM 6336 C C . ASN C 1 8 ? -4.349 2.796 51.438 1.00 35.35 8 ASN C C 1
ATOM 6337 O O . ASN C 1 8 ? -3.995 3.785 52.070 1.00 33.54 8 ASN C O 1
ATOM 6342 N N . LEU C 1 9 ? -4.044 1.561 51.808 1.00 27.78 9 LEU C N 1
ATOM 6343 C CA . LEU C 1 9 ? -3.196 1.297 52.975 1.00 24.33 9 LEU C CA 1
ATOM 6344 C C . LEU C 1 9 ? -1.841 1.988 52.809 1.00 19.56 9 LEU C C 1
ATOM 6345 O O . LEU C 1 9 ? -1.248 2.395 53.804 1.00 19.03 9 LEU C O 1
ATOM 6350 N N . LEU C 1 10 ? -1.334 2.110 51.577 1.00 17.47 10 LEU C N 1
ATOM 6351 C CA . LEU C 1 10 ? -0.077 2.799 51.371 1.00 18.96 10 LEU C CA 1
ATOM 6352 C C . LEU C 1 10 ? -0.309 4.310 51.495 1.00 20.01 10 LEU C C 1
ATOM 6353 O O . LEU C 1 10 ? 0.485 5.036 52.080 1.00 19.76 10 LEU C O 1
ATOM 6358 N N . VAL C 1 11 ? -1.429 4.767 50.966 1.00 22.93 11 VAL C N 1
ATOM 6359 C CA . VAL C 1 11 ? -1.766 6.183 51.074 1.00 22.59 11 VAL C CA 1
ATOM 6360 C C . VAL C 1 11 ? -1.849 6.577 52.559 1.00 23.19 11 VAL C C 1
ATOM 6361 O O . VAL C 1 11 ? -1.189 7.524 52.971 1.00 22.54 11 VAL C O 1
ATOM 6365 N N . GLN C 1 12 ? -2.544 5.783 53.378 1.00 21.92 12 GLN C N 1
ATOM 6366 C CA . GLN C 1 12 ? -2.635 5.996 54.824 1.00 22.46 12 GLN C CA 1
ATOM 6367 C C . GLN C 1 12 ? -1.269 6.020 55.524 1.00 22.66 12 GLN C C 1
ATOM 6368 O O . GLN C 1 12 ? -1.000 6.942 56.278 1.00 19.39 12 GLN C O 1
ATOM 6374 N N . GLN C 1 13 ? -0.407 4.999 55.286 1.00 18.89 13 GLN C N 1
ATOM 6375 C CA . GLN C 1 13 ? 0.917 4.939 55.892 1.00 19.21 13 GLN C CA 1
ATOM 6376 C C . GLN C 1 13 ? 1.786 6.134 55.506 1.00 20.12 13 GLN C C 1
ATOM 6377 O O . GLN C 1 13 ? 2.471 6.686 56.363 1.00 19.36 13 GLN C O 1
ATOM 6383 N N . VAL C 1 14 ? 1.810 6.497 54.208 1.00 21.51 14 VAL C N 1
ATOM 6384 C CA . VAL C 1 14 ? 2.556 7.671 53.779 1.00 21.50 14 VAL C CA 1
ATOM 6385 C C . VAL C 1 14 ? 2.019 8.916 54.503 1.00 22.51 14 VAL C C 1
ATOM 6386 O O . VAL C 1 14 ? 2.805 9.740 54.979 1.00 19.99 14 VAL C O 1
ATOM 6390 N N . LYS C 1 15 ? 0.684 9.073 54.589 1.00 21.59 15 LYS C N 1
ATOM 6391 C CA . LYS C 1 15 ? 0.121 10.276 55.190 1.00 25.77 15 LYS C CA 1
ATOM 6392 C C . LYS C 1 15 ? 0.501 10.370 56.672 1.00 23.67 15 LYS C C 1
ATOM 6393 O O . LYS C 1 15 ? 0.841 11.467 57.123 1.00 21.24 15 LYS C O 1
ATOM 6399 N N . LYS C 1 16 ? 0.507 9.231 57.387 1.00 22.36 16 LYS C N 1
ATOM 6400 C CA . LYS C 1 16 ? 0.893 9.205 58.801 1.00 24.16 16 LYS C CA 1
ATOM 6401 C C . LYS C 1 16 ? 2.365 9.612 58.948 1.00 23.90 16 LYS C C 1
ATOM 6402 O O . LYS C 1 16 ? 2.767 10.278 59.901 1.00 23.51 16 LYS C O 1
ATOM 6408 N N . LEU C 1 17 ? 3.180 9.238 57.974 1.00 24.63 17 LEU C N 1
ATOM 6409 C CA . LEU C 1 17 ? 4.601 9.495 58.068 1.00 25.52 17 LEU C CA 1
ATOM 6410 C C . LEU C 1 17 ? 4.871 10.993 57.905 1.00 24.61 17 LEU C C 1
ATOM 6411 O O . LEU C 1 17 ? 5.740 11.514 58.585 1.00 23.14 17 LEU C O 1
ATOM 6416 N N . TYR C 1 18 ? 4.168 11.651 56.970 1.00 24.86 18 TYR C N 1
ATOM 6417 C CA . TYR C 1 18 ? 4.253 13.099 56.791 1.00 26.32 18 TYR C CA 1
ATOM 6418 C C . TYR C 1 18 ? 3.830 13.825 58.070 1.00 23.37 18 TYR C C 1
ATOM 6419 O O . TYR C 1 18 ? 4.478 14.783 58.455 1.00 22.28 18 TYR C O 1
ATOM 6428 N N . LYS C 1 19 ? 2.785 13.372 58.750 1.00 23.53 19 LYS C N 1
ATOM 6429 C CA . LYS C 1 19 ? 2.347 14.035 59.967 1.00 26.09 19 LYS C CA 1
ATOM 6430 C C . LYS C 1 19 ? 3.385 13.842 61.070 1.00 22.98 19 LYS C C 1
ATOM 6431 O O . LYS C 1 19 ? 3.709 14.783 61.780 1.00 21.08 19 LYS C O 1
ATOM 6437 N N . VAL C 1 20 ? 3.915 12.629 61.209 1.00 21.26 20 VAL C N 1
ATOM 6438 C CA . VAL C 1 20 ? 4.901 12.363 62.245 1.00 22.36 20 VAL C CA 1
ATOM 6439 C C . VAL C 1 20 ? 6.191 13.134 61.944 1.00 19.85 20 VAL C C 1
ATOM 6440 O O . VAL C 1 20 ? 6.825 13.653 62.849 1.00 19.12 20 VAL C O 1
ATOM 6444 N N . GLY C 1 21 ? 6.580 13.206 60.660 1.00 18.98 21 GLY C N 1
ATOM 6445 C CA . GLY C 1 21 ? 7.785 13.915 60.293 1.00 20.50 21 GLY C CA 1
ATOM 6446 C C . GLY C 1 21 ? 7.659 15.405 60.614 1.00 21.04 21 GLY C C 1
ATOM 6447 O O . GLY C 1 21 ? 8.565 16.037 61.136 1.00 21.35 21 GLY C O 1
ATOM 6448 N N . GLU C 1 22 ? 6.480 15.944 60.331 1.00 23.42 22 GLU C N 1
ATOM 6449 C CA . GLU C 1 22 ? 6.186 17.320 60.660 1.00 26.89 22 GLU C CA 1
ATOM 6450 C C . GLU C 1 22 ? 6.302 17.524 62.173 1.00 26.53 22 GLU C C 1
ATOM 6451 O O . GLU C 1 22 ? 6.955 18.457 62.621 1.00 28.49 22 GLU C O 1
ATOM 6457 N N . LEU C 1 23 ? 5.725 16.615 62.966 1.00 27.46 23 LEU C N 1
ATOM 6458 C CA . LEU C 1 23 ? 5.798 16.705 64.422 1.00 28.61 23 LEU C CA 1
ATOM 6459 C C . LEU C 1 23 ? 7.237 16.683 64.942 1.00 27.89 23 LEU C C 1
ATOM 6460 O O . LEU C 1 23 ? 7.518 17.341 65.950 1.00 28.46 23 LEU C O 1
ATOM 6465 N N . LEU C 1 24 ? 8.116 15.912 64.279 1.00 24.12 24 LEU C N 1
ATOM 6466 C CA . LEU C 1 24 ? 9.509 15.778 64.677 1.00 24.19 24 LEU C CA 1
ATOM 6467 C C . LEU C 1 24 ? 10.369 16.921 64.118 1.00 23.67 24 LEU C C 1
ATOM 6468 O O . LEU C 1 24 ? 11.561 16.946 64.397 1.00 23.36 24 LEU C O 1
ATOM 6473 N N . GLY C 1 25 ? 9.789 17.807 63.296 1.00 23.96 25 GLY C N 1
ATOM 6474 C CA . GLY C 1 25 ? 10.524 18.894 62.670 1.00 25.99 25 GLY C CA 1
ATOM 6475 C C . GLY C 1 25 ? 11.463 18.433 61.548 1.00 29.42 25 GLY C C 1
ATOM 6476 O O . GLY C 1 25 ? 12.490 19.068 61.303 1.00 28.49 25 GLY C O 1
ATOM 6477 N N . LEU C 1 26 ? 11.139 17.308 60.891 1.00 26.38 26 LEU C N 1
ATOM 6478 C CA . LEU C 1 26 ? 11.977 16.770 59.824 1.00 27.60 26 LEU C CA 1
ATOM 6479 C C . LEU C 1 26 ? 11.634 17.497 58.535 1.00 27.43 26 LEU C C 1
ATOM 6480 O O . LEU C 1 26 ? 10.490 17.871 58.344 1.00 25.71 26 LEU C O 1
ATOM 6485 N N . ASP C 1 27 ? 12.606 17.704 57.650 1.00 30.90 27 ASP C N 1
ATOM 6486 C CA . ASP C 1 27 ? 12.265 18.411 56.432 1.00 33.87 27 ASP C CA 1
ATOM 6487 C C . ASP C 1 27 ? 11.623 17.427 55.467 1.00 29.01 27 ASP C C 1
ATOM 6488 O O . ASP C 1 27 ? 11.791 16.216 55.571 1.00 28.81 27 ASP C O 1
ATOM 6493 N N . SER C 1 28 ? 10.874 18.010 54.544 1.00 30.11 28 SER C N 1
ATOM 6494 C CA . SER C 1 28 ? 10.179 17.331 53.467 1.00 33.24 28 SER C CA 1
ATOM 6495 C C . SER C 1 28 ? 11.058 16.265 52.788 1.00 28.87 28 SER C C 1
ATOM 6496 O O . SER C 1 28 ? 10.616 15.155 52.504 1.00 28.58 28 SER C O 1
ATOM 6499 N N . GLU C 1 29 ? 12.312 16.629 52.524 1.00 28.66 29 GLU C N 1
ATOM 6500 C CA . GLU C 1 29 ? 13.261 15.794 51.806 1.00 28.44 29 GLU C CA 1
ATOM 6501 C C . GLU C 1 29 ? 13.617 14.535 52.598 1.00 25.94 29 GLU C C 1
ATOM 6502 O O . GLU C 1 29 ? 13.896 13.508 52.010 1.00 23.81 29 GLU C O 1
ATOM 6508 N N . THR C 1 30 ? 13.716 14.641 53.931 1.00 24.06 30 THR C N 1
ATOM 6509 C CA . THR C 1 30 ? 13.994 13.500 54.778 1.00 22.04 30 THR C CA 1
ATOM 6510 C C . THR C 1 30 ? 12.798 12.545 54.755 1.00 20.56 30 THR C C 1
ATOM 6511 O O . THR C 1 30 ? 12.946 11.325 54.598 1.00 19.82 30 THR C O 1
ATOM 6515 N N . ILE C 1 31 ? 11.608 13.117 54.896 1.00 18.51 31 ILE C N 1
ATOM 6516 C CA . ILE C 1 31 ? 10.372 12.355 54.911 1.00 18.71 31 ILE C CA 1
ATOM 6517 C C . ILE C 1 31 ? 10.212 11.608 53.589 1.00 18.04 31 ILE C C 1
ATOM 6518 O O . ILE C 1 31 ? 9.761 10.450 53.586 1.00 20.55 31 ILE C O 1
ATOM 6523 N N . ASP C 1 32 ? 10.605 12.239 52.482 1.00 17.49 32 ASP C N 1
ATOM 6524 C CA . ASP C 1 32 ? 10.471 11.625 51.166 1.00 20.37 32 ASP C CA 1
ATOM 6525 C C . ASP C 1 32 ? 11.272 10.321 51.114 1.00 20.92 32 ASP C C 1
ATOM 6526 O O . ASP C 1 32 ? 10.825 9.322 50.556 1.00 21.06 32 ASP C O 1
ATOM 6531 N N . VAL C 1 33 ? 12.487 10.359 51.660 1.00 20.39 33 VAL C N 1
ATOM 6532 C CA . VAL C 1 33 ? 13.344 9.178 51.698 1.00 20.22 33 VAL C CA 1
ATOM 6533 C C . VAL C 1 33 ? 12.671 8.079 52.498 1.00 22.07 33 VAL C C 1
ATOM 6534 O O . VAL C 1 33 ? 12.712 6.902 52.131 1.00 23.48 33 VAL C O 1
ATOM 6538 N N . LEU C 1 34 ? 12.142 8.445 53.660 1.00 21.26 34 LEU C N 1
ATOM 6539 C CA . LEU C 1 34 ? 11.539 7.456 54.538 1.00 24.38 34 LEU C CA 1
ATOM 6540 C C . LEU C 1 34 ? 10.289 6.818 53.938 1.00 24.01 34 LEU C C 1
ATOM 6541 O O . LEU C 1 34 ? 10.008 5.649 54.227 1.00 25.92 34 LEU C O 1
ATOM 6546 N N . SER C 1 35 ? 9.535 7.594 53.147 1.00 24.14 35 SER C N 1
ATOM 6547 C CA . SER C 1 35 ? 8.243 7.165 52.633 1.00 26.34 35 SER C CA 1
ATOM 6548 C C . SER C 1 35 ? 8.360 6.230 51.430 1.00 29.63 35 SER C C 1
ATOM 6549 O O . SER C 1 35 ? 7.332 5.813 50.880 1.00 37.30 35 SER C O 1
ATOM 6552 N N . GLN C 1 36 ? 9.572 6.006 50.924 1.00 25.23 36 GLN C N 1
ATOM 6553 C CA . GLN C 1 36 ? 9.713 5.185 49.738 1.00 20.07 36 GLN C CA 1
ATOM 6554 C C . GLN C 1 36 ? 10.478 3.951 50.169 1.00 18.69 36 GLN C C 1
ATOM 6555 O O . GLN C 1 36 ? 11.429 4.056 50.932 1.00 17.24 36 GLN C O 1
ATOM 6561 N N . PRO C 1 37 ? 10.075 2.761 49.703 1.00 15.49 37 PRO C N 1
ATOM 6562 C CA . PRO C 1 37 ? 10.841 1.582 50.042 1.00 14.47 37 PRO C CA 1
ATOM 6563 C C . PRO C 1 37 ? 12.189 1.567 49.342 1.00 14.68 37 PRO C C 1
ATOM 6564 O O . PRO C 1 37 ? 12.291 1.893 48.164 1.00 14.08 37 PRO C O 1
ATOM 6568 N N . GLU C 1 38 ? 13.139 0.968 50.012 1.00 13.46 38 GLU C N 1
ATOM 6569 C CA . GLU C 1 38 ? 14.458 0.770 49.416 1.00 13.46 38 GLU C CA 1
ATOM 6570 C C . GLU C 1 38 ? 14.449 -0.123 48.199 1.00 12.54 38 GLU C C 1
ATOM 6571 O O . GLU C 1 38 ? 15.011 0.207 47.180 1.00 11.96 38 GLU C O 1
ATOM 6577 N N . ARG C 1 39 ? 13.724 -1.273 48.300 1.00 11.53 39 ARG C N 1
ATOM 6578 C CA . ARG C 1 39 ? 13.676 -2.167 47.178 1.00 12.01 39 ARG C CA 1
ATOM 6579 C C . ARG C 1 39 ? 12.355 -2.936 47.281 1.00 11.82 39 ARG C C 1
ATOM 6580 O O . ARG C 1 39 ? 11.916 -3.302 48.390 1.00 12.72 39 ARG C O 1
ATOM 6588 N N . VAL C 1 40 ? 11.726 -3.155 46.134 1.00 11.61 40 VAL C N 1
ATOM 6589 C CA . VAL C 1 40 ? 10.540 -4.017 46.068 1.00 12.93 40 VAL C CA 1
ATOM 6590 C C . VAL C 1 40 ? 10.725 -4.943 44.890 1.00 13.11 40 VAL C C 1
ATOM 6591 O O . VAL C 1 40 ? 11.078 -4.437 43.814 1.00 14.14 40 VAL C O 1
ATOM 6595 N N . MET C 1 41 ? 10.474 -6.259 45.095 1.00 12.22 41 MET C N 1
ATOM 6596 C CA . MET C 1 41 ? 10.496 -7.188 44.009 1.00 13.36 41 MET C CA 1
ATOM 6597 C C . MET C 1 41 ? 9.077 -7.717 43.762 1.00 12.75 41 MET C C 1
ATOM 6598 O O . MET C 1 41 ? 8.340 -8.006 44.694 1.00 12.48 41 MET C O 1
ATOM 6603 N N . GLN C 1 42 ? 8.707 -7.774 42.480 1.00 11.98 42 GLN C N 1
ATOM 6604 C CA . GLN C 1 42 ? 7.539 -8.487 42.019 1.00 14.87 42 GLN C CA 1
ATOM 6605 C C . GLN C 1 42 ? 7.985 -9.710 41.225 1.00 14.98 42 GLN C C 1
ATOM 6606 O O . GLN C 1 42 ? 8.804 -9.601 40.311 1.00 16.01 42 GLN C O 1
ATOM 6612 N N . VAL C 1 43 ? 7.330 -10.846 41.458 1.00 16.65 43 VAL C N 1
ATOM 6613 C CA . VAL C 1 43 ? 7.693 -12.075 40.800 1.00 17.47 43 VAL C CA 1
ATOM 6614 C C . VAL C 1 43 ? 6.459 -12.796 40.261 1.00 18.56 43 VAL C C 1
ATOM 6615 O O . VAL C 1 43 ? 5.367 -12.691 40.826 1.00 15.70 43 VAL C O 1
ATOM 6619 N N . LYS C 1 44 ? 6.675 -13.484 39.135 1.00 16.87 44 LYS C N 1
ATOM 6620 C CA . LYS C 1 44 ? 5.653 -14.299 38.523 1.00 17.23 44 LYS C CA 1
ATOM 6621 C C . LYS C 1 44 ? 5.828 -15.754 38.936 1.00 17.18 44 LYS C C 1
ATOM 6622 O O . LYS C 1 44 ? 6.890 -16.338 38.718 1.00 15.85 44 LYS C O 1
ATOM 6628 N N . ILE C 1 45 ? 4.737 -16.380 39.402 1.00 16.65 45 ILE C N 1
ATOM 6629 C CA . ILE C 1 45 ? 4.775 -17.795 39.721 1.00 15.88 45 ILE C CA 1
ATOM 6630 C C . ILE C 1 45 ? 3.728 -18.487 38.869 1.00 18.56 45 ILE C C 1
ATOM 6631 O O . ILE C 1 45 ? 2.552 -18.120 38.959 1.00 17.70 45 ILE C O 1
ATOM 6636 N N . GLN C 1 46 ? 4.123 -19.537 38.122 1.00 18.45 46 GLN C N 1
ATOM 6637 C CA . GLN C 1 46 ? 3.128 -20.330 37.427 1.00 18.88 46 GLN C CA 1
ATOM 6638 C C . GLN C 1 46 ? 3.198 -21.756 37.956 1.00 20.29 46 GLN C C 1
ATOM 6639 O O . GLN C 1 46 ? 4.277 -22.258 38.263 1.00 19.03 46 GLN C O 1
ATOM 6645 N N . ILE C 1 47 ? 2.004 -22.353 38.076 1.00 20.24 47 ILE C N 1
ATOM 6646 C CA . ILE C 1 47 ? 1.789 -23.674 38.606 1.00 23.57 47 ILE C CA 1
ATOM 6647 C C . ILE C 1 47 ? 0.830 -24.406 37.673 1.00 27.19 47 ILE C C 1
ATOM 6648 O O . ILE C 1 47 ? -0.147 -23.823 37.204 1.00 26.73 47 ILE C O 1
ATOM 6653 N N . ARG C 1 48 ? 1.090 -25.703 37.487 1.00 30.17 48 ARG C N 1
ATOM 6654 C CA . ARG C 1 48 ? 0.172 -26.595 36.811 1.00 35.18 48 ARG C CA 1
ATOM 6655 C C . ARG C 1 48 ? -0.444 -27.492 37.873 1.00 37.01 48 ARG C C 1
ATOM 6656 O O . ARG C 1 48 ? 0.280 -28.229 38.528 1.00 36.36 48 ARG C O 1
ATOM 6664 N N . SER C 1 49 ? -1.762 -27.365 38.050 1.00 40.97 49 SER C N 1
ATOM 6665 C CA . SER C 1 49 ? -2.555 -28.287 38.848 1.00 51.15 49 SER C CA 1
ATOM 6666 C C . SER C 1 49 ? -2.512 -29.699 38.253 1.00 57.79 49 SER C C 1
ATOM 6667 O O . SER C 1 49 ? -2.005 -29.900 37.145 1.00 57.47 49 SER C O 1
ATOM 6670 N N . SER C 1 50 ? -3.065 -30.668 38.973 1.00 68.18 50 SER C N 1
ATOM 6671 C CA . SER C 1 50 ? -3.149 -32.021 38.440 1.00 69.16 50 SER C CA 1
ATOM 6672 C C . SER C 1 50 ? -4.307 -32.040 37.465 1.00 70.36 50 SER C C 1
ATOM 6673 O O . SER C 1 50 ? -4.349 -32.869 36.558 1.00 68.48 50 SER C O 1
ATOM 6676 N N . ASP C 1 51 ? -5.243 -31.109 37.632 1.00 67.78 51 ASP C N 1
ATOM 6677 C CA . ASP C 1 51 ? -6.348 -30.996 36.691 1.00 62.60 51 ASP C CA 1
ATOM 6678 C C . ASP C 1 51 ? -5.762 -30.711 35.330 1.00 60.60 51 ASP C C 1
ATOM 6679 O O . ASP C 1 51 ? -6.399 -30.955 34.304 1.00 62.79 51 ASP C O 1
ATOM 6684 N N . GLY C 1 52 ? -4.544 -30.189 35.308 1.00 55.22 52 GLY C N 1
ATOM 6685 C CA . GLY C 1 52 ? -3.881 -29.935 34.048 1.00 48.95 52 GLY C CA 1
ATOM 6686 C C . GLY C 1 52 ? -3.865 -28.466 33.698 1.00 39.51 52 GLY C C 1
ATOM 6687 O O . GLY C 1 52 ? -3.270 -28.079 32.699 1.00 37.83 52 GLY C O 1
ATOM 6688 N N . LYS C 1 53 ? -4.531 -27.641 34.496 1.00 36.25 53 LYS C N 1
ATOM 6689 C CA . LYS C 1 53 ? -4.584 -26.244 34.106 1.00 38.71 53 LYS C CA 1
ATOM 6690 C C . LYS C 1 53 ? -3.357 -25.503 34.641 1.00 32.56 53 LYS C C 1
ATOM 6691 O O . LYS C 1 53 ? -2.934 -25.713 35.770 1.00 30.85 53 LYS C O 1
ATOM 6697 N N . LEU C 1 54 ? -2.826 -24.603 33.820 1.00 30.04 54 LEU C N 1
ATOM 6698 C CA . LEU C 1 54 ? -1.730 -23.729 34.216 1.00 28.78 54 LEU C CA 1
ATOM 6699 C C . LEU C 1 54 ? -2.329 -22.435 34.769 1.00 27.01 54 LEU C C 1
ATOM 6700 O O . LEU C 1 54 ? -3.259 -21.879 34.197 1.00 27.67 54 LEU C O 1
ATOM 6705 N N . ARG C 1 55 ? -1.879 -22.034 35.959 1.00 25.68 55 ARG C N 1
ATOM 6706 C CA . ARG C 1 55 ? -2.320 -20.776 36.538 1.00 28.27 55 ARG C CA 1
ATOM 6707 C C . ARG C 1 55 ? -1.091 -19.936 36.848 1.00 23.87 55 ARG C C 1
ATOM 6708 O O . ARG C 1 55 ? -0.032 -20.498 37.131 1.00 21.72 55 ARG C O 1
ATOM 6716 N N . THR C 1 56 ? -1.271 -18.609 36.762 1.00 19.14 56 THR C N 1
ATOM 6717 C CA . THR C 1 56 ? -0.200 -17.641 37.026 1.00 19.66 56 THR C CA 1
ATOM 6718 C C . THR C 1 56 ? -0.570 -16.761 38.221 1.00 18.95 56 THR C C 1
ATOM 6719 O O . THR C 1 56 ? -1.690 -16.241 38.257 1.00 19.13 56 THR C O 1
ATOM 6723 N N . PHE C 1 57 ? 0.368 -16.592 39.163 1.00 16.96 57 PHE C N 1
ATOM 6724 C CA . PHE C 1 57 ? 0.186 -15.753 40.333 1.00 17.93 57 PHE C CA 1
ATOM 6725 C C . PHE C 1 57 ? 1.311 -14.729 40.443 1.00 16.18 57 PHE C C 1
ATOM 6726 O O . PHE C 1 57 ? 2.459 -15.022 40.122 1.00 18.91 57 PHE C O 1
ATOM 6734 N N . ILE C 1 58 ? 0.959 -13.526 40.902 1.00 16.97 58 ILE C N 1
ATOM 6735 C CA . ILE C 1 58 ? 1.934 -12.477 41.129 1.00 15.28 58 ILE C CA 1
ATOM 6736 C C . ILE C 1 58 ? 2.178 -12.343 42.633 1.00 16.41 58 ILE C C 1
ATOM 6737 O O . ILE C 1 58 ? 1.263 -12.376 43.435 1.00 15.68 58 ILE C O 1
ATOM 6742 N N . GLY C 1 59 ? 3.445 -12.191 43.030 1.00 13.37 59 GLY C N 1
ATOM 6743 C CA . GLY C 1 59 ? 3.733 -11.896 44.432 1.00 13.10 59 GLY C CA 1
ATOM 6744 C C . GLY C 1 59 ? 4.762 -10.759 44.550 1.00 12.52 59 GLY C C 1
ATOM 6745 O O . GLY C 1 59 ? 5.382 -10.367 43.553 1.00 11.31 59 GLY C O 1
ATOM 6746 N N . TRP C 1 60 ? 4.995 -10.328 45.808 1.00 11.50 60 TRP C N 1
ATOM 6747 C CA . TRP C 1 60 ? 5.848 -9.185 46.103 1.00 12.26 60 TRP C CA 1
ATOM 6748 C C . TRP C 1 60 ? 6.622 -9.426 47.384 1.00 11.17 60 TRP C C 1
ATOM 6749 O O . TRP C 1 60 ? 6.094 -10.028 48.315 1.00 11.57 60 TRP C O 1
ATOM 6760 N N . ARG C 1 61 ? 7.825 -8.804 47.427 1.00 11.10 61 ARG C N 1
ATOM 6761 C CA . ARG C 1 61 ? 8.624 -8.644 48.633 1.00 10.54 61 ARG C CA 1
ATOM 6762 C C . ARG C 1 61 ? 9.079 -7.188 48.675 1.00 12.06 61 ARG C C 1
ATOM 6763 O O . ARG C 1 61 ? 9.882 -6.739 47.833 1.00 13.33 61 ARG C O 1
ATOM 6771 N N . SER C 1 62 ? 8.523 -6.466 49.671 1.00 11.35 62 SER C N 1
ATOM 6772 C CA . SER C 1 62 ? 8.854 -5.056 49.904 1.00 11.83 62 SER C CA 1
ATOM 6773 C C . SER C 1 62 ? 9.869 -4.942 51.026 1.00 11.43 62 SER C C 1
ATOM 6774 O O . SER C 1 62 ? 9.615 -5.296 52.178 1.00 12.54 62 SER C O 1
ATOM 6777 N N . GLN C 1 63 ? 10.996 -4.351 50.684 1.00 12.15 63 GLN C N 1
ATOM 6778 C CA . GLN C 1 63 ? 12.088 -4.146 51.585 1.00 13.99 63 GLN C CA 1
ATOM 6779 C C . GLN C 1 63 ? 12.156 -2.644 51.841 1.00 12.23 63 GLN C C 1
ATOM 6780 O O . GLN C 1 63 ? 12.883 -1.891 51.172 1.00 15.07 63 GLN C O 1
ATOM 6786 N N . HIS C 1 64 ? 11.447 -2.228 52.904 1.00 14.40 64 HIS C N 1
ATOM 6787 C CA . HIS C 1 64 ? 11.132 -0.799 53.086 1.00 13.05 64 HIS C CA 1
ATOM 6788 C C . HIS C 1 64 ? 12.367 -0.009 53.540 1.00 14.26 64 HIS C C 1
ATOM 6789 O O . HIS C 1 64 ? 12.786 1.002 52.947 1.00 14.77 64 HIS C O 1
ATOM 6796 N N . ASN C 1 65 ? 12.953 -0.455 54.653 1.00 17.20 65 ASN C N 1
ATOM 6797 C CA . ASN C 1 65 ? 14.028 0.284 55.308 1.00 16.75 65 ASN C CA 1
ATOM 6798 C C . ASN C 1 65 ? 14.918 -0.680 56.104 1.00 14.96 65 ASN C C 1
ATOM 6799 O O . ASN C 1 65 ? 14.408 -1.581 56.782 1.00 15.65 65 ASN C O 1
ATOM 6804 N N . SER C 1 66 ? 16.237 -0.541 55.945 1.00 13.67 66 SER C N 1
ATOM 6805 C CA . SER C 1 66 ? 17.218 -1.347 56.633 1.00 14.75 66 SER C CA 1
ATOM 6806 C C . SER C 1 66 ? 18.270 -0.542 57.421 1.00 13.98 66 SER C C 1
ATOM 6807 O O . SER C 1 66 ? 19.324 -1.097 57.663 1.00 15.08 66 SER C O 1
ATOM 6810 N N . ALA C 1 67 ? 17.959 0.680 57.877 1.00 13.63 67 ALA C N 1
ATOM 6811 C CA . ALA C 1 67 ? 18.813 1.547 58.675 1.00 15.19 67 ALA C CA 1
ATOM 6812 C C . ALA C 1 67 ? 19.287 0.810 59.922 1.00 15.41 67 ALA C C 1
ATOM 6813 O O . ALA C 1 67 ? 20.478 0.906 60.259 1.00 13.98 67 ALA C O 1
ATOM 6815 N N . LEU C 1 68 ? 18.368 -0.002 60.512 1.00 15.54 68 LEU C N 1
ATOM 6816 C CA . LEU C 1 68 ? 18.598 -0.573 61.840 1.00 15.53 68 LEU C CA 1
ATOM 6817 C C . LEU C 1 68 ? 18.996 -2.052 61.756 1.00 15.91 68 LEU C C 1
ATOM 6818 O O . LEU C 1 68 ? 19.293 -2.669 62.775 1.00 16.38 68 LEU C O 1
ATOM 6823 N N . GLY C 1 69 ? 19.023 -2.627 60.548 1.00 15.57 69 GLY C N 1
ATOM 6824 C CA . GLY C 1 69 ? 19.225 -4.059 60.446 1.00 14.72 69 GLY C CA 1
ATOM 6825 C C . GLY C 1 69 ? 18.625 -4.666 59.185 1.00 14.23 69 GLY C C 1
ATOM 6826 O O . GLY C 1 69 ? 17.998 -4.002 58.368 1.00 14.76 69 GLY C O 1
ATOM 6827 N N . PRO C 1 70 ? 18.774 -5.990 58.996 1.00 13.43 70 PRO C N 1
ATOM 6828 C CA . PRO C 1 70 ? 18.194 -6.612 57.820 1.00 12.58 70 PRO C CA 1
ATOM 6829 C C . PRO C 1 70 ? 16.668 -6.477 57.886 1.00 11.97 70 PRO C C 1
ATOM 6830 O O . PRO C 1 70 ? 16.094 -6.411 58.979 1.00 10.58 70 PRO C O 1
ATOM 6834 N N . TYR C 1 71 ? 16.036 -6.524 56.711 1.00 10.51 71 TYR C N 1
ATOM 6835 C CA . TYR C 1 71 ? 14.588 -6.453 56.639 1.00 11.46 71 TYR C CA 1
ATOM 6836 C C . TYR C 1 71 ? 13.990 -7.641 57.401 1.00 10.48 71 TYR C C 1
ATOM 6837 O O . TYR C 1 71 ? 14.567 -8.750 57.414 1.00 10.87 71 TYR C O 1
ATOM 6846 N N . LYS C 1 72 ? 12.825 -7.418 58.025 1.00 11.81 72 LYS C N 1
ATOM 6847 C CA . LYS C 1 72 ? 12.102 -8.409 58.810 1.00 10.79 72 LYS C CA 1
ATOM 6848 C C . LYS C 1 72 ? 10.607 -8.213 58.679 1.00 10.96 72 LYS C C 1
ATOM 6849 O O . LYS C 1 72 ? 10.129 -7.133 58.918 1.00 12.12 72 LYS C O 1
ATOM 6855 N N . GLY C 1 73 ? 9.888 -9.283 58.344 1.00 10.78 73 GLY C N 1
ATOM 6856 C CA . GLY C 1 73 ? 8.438 -9.247 58.196 1.00 10.31 73 GLY C CA 1
ATOM 6857 C C . GLY C 1 73 ? 7.862 -10.477 57.467 1.00 11.15 73 GLY C C 1
ATOM 6858 O O . GLY C 1 73 ? 8.546 -11.153 56.674 1.00 11.08 73 GLY C O 1
ATOM 6859 N N . GLY C 1 74 ? 6.557 -10.712 57.663 1.00 11.34 74 GLY C N 1
ATOM 6860 C CA . GLY C 1 74 ? 5.948 -11.928 57.190 1.00 11.16 74 GLY C CA 1
ATOM 6861 C C . GLY C 1 74 ? 5.524 -11.858 55.725 1.00 11.50 74 GLY C C 1
ATOM 6862 O O . GLY C 1 74 ? 5.738 -10.817 55.064 1.00 13.41 74 GLY C O 1
ATOM 6863 N N . VAL C 1 75 ? 4.779 -12.925 55.344 1.00 12.36 75 VAL C N 1
ATOM 6864 C CA . VAL C 1 75 ? 4.307 -13.106 53.979 1.00 12.59 75 VAL C CA 1
ATOM 6865 C C . VAL C 1 75 ? 2.855 -13.551 54.041 1.00 14.09 75 VAL C C 1
ATOM 6866 O O . VAL C 1 75 ? 2.586 -14.558 54.715 1.00 11.73 75 VAL C O 1
ATOM 6870 N N . ARG C 1 76 ? 1.951 -12.742 53.448 1.00 12.91 76 ARG C N 1
ATOM 6871 C CA . ARG C 1 76 ? 0.543 -13.089 53.421 1.00 12.77 76 ARG C CA 1
ATOM 6872 C C . ARG C 1 76 ? 0.153 -13.596 52.042 1.00 14.40 76 ARG C C 1
ATOM 6873 O O . ARG C 1 76 ? 0.705 -13.125 51.012 1.00 13.08 76 ARG C O 1
ATOM 6881 N N . TYR C 1 77 ? -0.784 -14.597 52.070 1.00 13.99 77 TYR C N 1
ATOM 6882 C CA . TYR C 1 77 ? -1.444 -15.093 50.873 1.00 12.55 77 TYR C CA 1
ATOM 6883 C C . TYR C 1 77 ? -2.916 -14.648 50.908 1.00 13.19 77 TYR C C 1
ATOM 6884 O O . TYR C 1 77 ? -3.540 -14.678 51.961 1.00 12.81 77 TYR C O 1
ATOM 6893 N N . GLY C 1 78 ? -3.437 -14.183 49.796 1.00 11.65 78 GLY C N 1
ATOM 6894 C CA . GLY C 1 78 ? -4.787 -13.580 49.832 1.00 14.66 78 GLY C CA 1
ATOM 6895 C C . GLY C 1 78 ? -5.233 -13.072 48.468 1.00 14.88 78 GLY C C 1
ATOM 6896 O O . GLY C 1 78 ? -4.442 -12.506 47.732 1.00 14.64 78 GLY C O 1
ATOM 6897 N N . PRO C 1 79 ? -6.523 -13.198 48.095 1.00 15.88 79 PRO C N 1
ATOM 6898 C CA . PRO C 1 79 ? -6.910 -12.898 46.711 1.00 16.55 79 PRO C CA 1
ATOM 6899 C C . PRO C 1 79 ? -6.957 -11.383 46.426 1.00 17.64 79 PRO C C 1
ATOM 6900 O O . PRO C 1 79 ? -6.985 -10.975 45.265 1.00 17.13 79 PRO C O 1
ATOM 6904 N N . ASN C 1 80 ? -6.887 -10.565 47.484 1.00 17.58 80 ASN C N 1
ATOM 6905 C CA . ASN C 1 80 ? -6.958 -9.115 47.277 1.00 20.48 80 ASN C CA 1
ATOM 6906 C C . ASN C 1 80 ? -5.604 -8.454 47.531 1.00 17.74 80 ASN C C 1
ATOM 6907 O O . ASN C 1 80 ? -5.505 -7.230 47.496 1.00 20.80 80 ASN C O 1
ATOM 6912 N N . VAL C 1 81 ? -4.553 -9.239 47.772 1.00 16.98 81 VAL C N 1
ATOM 6913 C CA . VAL C 1 81 ? -3.218 -8.702 48.023 1.00 13.82 81 VAL C CA 1
ATOM 6914 C C . VAL C 1 81 ? -2.777 -7.911 46.802 1.00 14.66 81 VAL C C 1
ATOM 6915 O O . VAL C 1 81 ? -2.978 -8.343 45.669 1.00 15.11 81 VAL C O 1
ATOM 6919 N N . THR C 1 82 ? -2.172 -6.737 47.057 1.00 15.36 82 THR C N 1
ATOM 6920 C CA . THR C 1 82 ? -1.610 -5.868 46.035 1.00 15.79 82 THR C CA 1
ATOM 6921 C C . THR C 1 82 ? -0.200 -5.434 46.424 1.00 14.35 82 THR C C 1
ATOM 6922 O O . THR C 1 82 ? 0.176 -5.455 47.607 1.00 13.36 82 THR C O 1
ATOM 6926 N N . GLN C 1 83 ? 0.508 -4.947 45.410 1.00 14.96 83 GLN C N 1
ATOM 6927 C CA . GLN C 1 83 ? 1.797 -4.278 45.574 1.00 16.34 83 GLN C CA 1
ATOM 6928 C C . GLN C 1 83 ? 1.722 -3.210 46.663 1.00 16.31 83 GLN C C 1
ATOM 6929 O O . GLN C 1 83 ? 2.537 -3.197 47.584 1.00 15.96 83 GLN C O 1
ATOM 6935 N N . ASP C 1 84 ? 0.740 -2.284 46.593 1.00 15.56 84 ASP C N 1
ATOM 6936 C CA . ASP C 1 84 ? 0.726 -1.244 47.596 1.00 15.78 84 ASP C CA 1
ATOM 6937 C C . ASP C 1 84 ? 0.404 -1.783 48.990 1.00 14.48 84 ASP C C 1
ATOM 6938 O O . ASP C 1 84 ? 0.884 -1.252 49.970 1.00 13.55 84 ASP C O 1
ATOM 6943 N N . GLU C 1 85 ? -0.433 -2.814 49.117 1.00 14.43 85 GLU C N 1
ATOM 6944 C CA . GLU C 1 85 ? -0.710 -3.363 50.437 1.00 15.55 85 GLU C CA 1
ATOM 6945 C C . GLU C 1 85 ? 0.576 -3.912 51.073 1.00 15.16 85 GLU C C 1
ATOM 6946 O O . GLU C 1 85 ? 0.800 -3.739 52.267 1.00 15.17 85 GLU C O 1
ATOM 6952 N N . VAL C 1 86 ? 1.421 -4.605 50.304 1.00 15.47 86 VAL C N 1
ATOM 6953 C CA . VAL C 1 86 ? 2.642 -5.218 50.823 1.00 13.29 86 VAL C CA 1
ATOM 6954 C C . VAL C 1 86 ? 3.692 -4.156 51.221 1.00 13.94 86 VAL C C 1
ATOM 6955 O O . VAL C 1 86 ? 4.333 -4.198 52.294 1.00 12.32 86 VAL C O 1
ATOM 6959 N N . ILE C 1 87 ? 3.848 -3.136 50.371 1.00 13.92 87 ILE C N 1
ATOM 6960 C CA . ILE C 1 87 ? 4.701 -1.973 50.695 1.00 12.08 87 ILE C CA 1
ATOM 6961 C C . ILE C 1 87 ? 4.226 -1.319 51.991 1.00 11.81 87 ILE C C 1
ATOM 6962 O O . ILE C 1 87 ? 4.999 -1.129 52.904 1.00 12.59 87 ILE C O 1
ATOM 6967 N N . ALA C 1 88 ? 2.923 -1.031 52.087 1.00 10.59 88 ALA C N 1
ATOM 6968 C CA . ALA C 1 88 ? 2.391 -0.438 53.290 1.00 11.80 88 ALA C CA 1
ATOM 6969 C C . ALA C 1 88 ? 2.655 -1.288 54.520 1.00 10.82 88 ALA C C 1
ATOM 6970 O O . ALA C 1 88 ? 2.971 -0.754 55.577 1.00 12.82 88 ALA C O 1
ATOM 6972 N N . LEU C 1 89 ? 2.402 -2.607 54.467 1.00 11.02 89 LEU C N 1
ATOM 6973 C CA . LEU C 1 89 ? 2.685 -3.450 55.621 1.00 11.94 89 LEU C CA 1
ATOM 6974 C C . LEU C 1 89 ? 4.170 -3.494 55.962 1.00 10.54 89 LEU C C 1
ATOM 6975 O O . LEU C 1 89 ? 4.546 -3.563 57.133 1.00 10.33 89 LEU C O 1
ATOM 6980 N N . SER C 1 90 ? 5.026 -3.430 54.964 1.00 10.34 90 SER C N 1
ATOM 6981 C CA . SER C 1 90 ? 6.464 -3.319 55.228 1.00 12.28 90 SER C CA 1
ATOM 6982 C C . SER C 1 90 ? 6.869 -2.030 55.966 1.00 12.19 90 SER C C 1
ATOM 6983 O O . SER C 1 90 ? 7.836 -2.031 56.745 1.00 15.11 90 SER C O 1
ATOM 6986 N N . MET C 1 91 ? 6.136 -0.905 55.780 1.00 14.28 91 MET C N 1
ATOM 6987 C CA . MET C 1 91 ? 6.419 0.313 56.512 1.00 13.52 91 MET C CA 1
ATOM 6988 C C . MET C 1 91 ? 6.003 0.096 57.973 1.00 14.28 91 MET C C 1
ATOM 6989 O O . MET C 1 91 ? 6.703 0.505 58.882 1.00 12.72 91 MET C O 1
ATOM 6994 N N . ILE C 1 92 ? 4.895 -0.621 58.212 1.00 13.73 92 ILE C N 1
ATOM 6995 C CA . ILE C 1 92 ? 4.454 -0.813 59.591 1.00 13.68 92 ILE C CA 1
ATOM 6996 C C . ILE C 1 92 ? 5.527 -1.626 60.331 1.00 13.93 92 ILE C C 1
ATOM 6997 O O . ILE C 1 92 ? 5.739 -1.472 61.543 1.00 16.59 92 ILE C O 1
ATOM 7002 N N . MET C 1 93 ? 6.195 -2.540 59.619 1.00 15.50 93 MET C N 1
ATOM 7003 C CA . MET C 1 93 ? 7.209 -3.422 60.177 1.00 13.39 93 MET C CA 1
ATOM 7004 C C . MET C 1 93 ? 8.461 -2.595 60.551 1.00 12.94 93 MET C C 1
ATOM 7005 O O . MET C 1 93 ? 9.001 -2.699 61.664 1.00 12.04 93 MET C O 1
ATOM 7010 N N . THR C 1 94 ? 8.865 -1.676 59.684 1.00 12.83 94 THR C N 1
ATOM 7011 C CA . THR C 1 94 ? 10.006 -0.766 60.009 1.00 10.49 94 THR C CA 1
ATOM 7012 C C . THR C 1 94 ? 9.715 -0.094 61.351 1.00 11.44 94 THR C C 1
ATOM 7013 O O . THR C 1 94 ? 10.461 -0.242 62.277 1.00 10.68 94 THR C O 1
ATOM 7017 N N . TRP C 1 95 ? 8.518 0.525 61.519 1.00 11.74 95 TRP C N 1
ATOM 7018 C CA . TRP C 1 95 ? 8.281 1.257 62.743 1.00 12.87 95 TRP C CA 1
ATOM 7019 C C . TRP C 1 95 ? 8.159 0.363 63.973 1.00 12.37 95 TRP C C 1
ATOM 7020 O O . TRP C 1 95 ? 8.511 0.764 65.085 1.00 12.81 95 TRP C O 1
ATOM 7031 N N . LYS C 1 96 ? 7.535 -0.815 63.849 1.00 13.64 96 LYS C N 1
ATOM 7032 C CA . LYS C 1 96 ? 7.342 -1.647 65.026 1.00 14.33 96 LYS C CA 1
ATOM 7033 C C . LYS C 1 96 ? 8.672 -2.254 65.446 1.00 12.57 96 LYS C C 1
ATOM 7034 O O . LYS C 1 96 ? 8.967 -2.309 66.638 1.00 12.06 96 LYS C O 1
ATOM 7040 N N . ASN C 1 97 ? 9.459 -2.605 64.449 1.00 12.82 97 ASN C N 1
ATOM 7041 C CA . ASN C 1 97 ? 10.818 -3.119 64.685 1.00 14.36 97 ASN C CA 1
ATOM 7042 C C . ASN C 1 97 ? 11.728 -2.085 65.365 1.00 15.64 97 ASN C C 1
ATOM 7043 O O . ASN C 1 97 ? 12.510 -2.408 66.286 1.00 15.72 97 ASN C O 1
ATOM 7048 N N . SER C 1 98 ? 11.592 -0.813 64.959 1.00 16.43 98 SER C N 1
ATOM 7049 C CA . SER C 1 98 ? 12.373 0.281 65.541 1.00 14.58 98 SER C CA 1
ATOM 7050 C C . SER C 1 98 ? 11.874 0.515 66.972 1.00 16.02 98 SER C C 1
ATOM 7051 O O . SER C 1 98 ? 12.666 0.664 67.899 1.00 16.05 98 SER C O 1
ATOM 7054 N N . LEU C 1 99 ? 10.543 0.460 67.136 1.00 14.12 99 LEU C N 1
ATOM 7055 C CA . LEU C 1 99 ? 9.921 0.803 68.416 1.00 14.61 99 LEU C CA 1
ATOM 7056 C C . LEU C 1 99 ? 10.334 -0.163 69.504 1.00 14.91 99 LEU C C 1
ATOM 7057 O O . LEU C 1 99 ? 10.586 0.234 70.642 1.00 16.01 99 LEU C O 1
ATOM 7062 N N . LEU C 1 100 ? 10.436 -1.449 69.136 1.00 17.00 100 LEU C N 1
ATOM 7063 C CA . LEU C 1 100 ? 10.802 -2.501 70.055 1.00 17.24 100 LEU C CA 1
ATOM 7064 C C . LEU C 1 100 ? 12.308 -2.684 70.184 1.00 17.19 100 LEU C C 1
ATOM 7065 O O . LEU C 1 100 ? 12.685 -3.664 70.798 1.00 17.43 100 LEU C O 1
ATOM 7070 N N . LEU C 1 101 ? 13.113 -1.740 69.662 1.00 17.95 101 LEU C N 1
ATOM 7071 C CA . LEU C 1 101 ? 14.570 -1.754 69.719 1.00 18.78 101 LEU C CA 1
ATOM 7072 C C . LEU C 1 101 ? 15.120 -3.108 69.231 1.00 20.22 101 LEU C C 1
ATOM 7073 O O . LEU C 1 101 ? 16.106 -3.607 69.759 1.00 19.32 101 LEU C O 1
ATOM 7078 N N . LEU C 1 102 ? 14.574 -3.628 68.116 1.00 18.51 102 LEU C N 1
ATOM 7079 C CA . LEU C 1 102 ? 15.084 -4.841 67.493 1.00 18.56 102 LEU C CA 1
ATOM 7080 C C . LEU C 1 102 ? 16.106 -4.433 66.433 1.00 17.92 102 LEU C C 1
ATOM 7081 O O . LEU C 1 102 ? 16.036 -3.326 65.923 1.00 16.90 102 LEU C O 1
ATOM 7086 N N . PRO C 1 103 ? 17.109 -5.304 66.181 1.00 17.46 103 PRO C N 1
ATOM 7087 C CA . PRO C 1 103 ? 18.129 -5.014 65.173 1.00 17.29 103 PRO C CA 1
ATOM 7088 C C . PRO C 1 103 ? 17.640 -5.351 63.807 1.00 15.82 103 PRO C C 1
ATOM 7089 O O . PRO C 1 103 ? 18.315 -6.030 63.041 1.00 13.62 103 PRO C O 1
ATOM 7093 N N . TYR C 1 104 ? 16.453 -4.835 63.491 1.00 16.55 104 TYR C N 1
ATOM 7094 C CA . TYR C 1 104 ? 15.840 -5.128 62.224 1.00 15.10 104 TYR C CA 1
ATOM 7095 C C . TYR C 1 104 ? 15.184 -3.970 61.496 1.00 14.03 104 TYR C C 1
ATOM 7096 O O . TYR C 1 104 ? 14.639 -3.108 62.123 1.00 13.41 104 TYR C O 1
ATOM 7105 N N . GLY C 1 105 ? 15.217 -4.015 60.188 1.00 12.89 105 GLY C N 1
ATOM 7106 C CA . GLY C 1 105 ? 14.514 -3.069 59.390 1.00 13.04 105 GLY C CA 1
ATOM 7107 C C . GLY C 1 105 ? 13.128 -3.674 59.040 1.00 12.86 105 GLY C C 1
ATOM 7108 O O . GLY C 1 105 ? 12.790 -4.716 59.554 1.00 11.84 105 GLY C O 1
ATOM 7109 N N . GLY C 1 106 ? 12.368 -3.027 58.170 1.00 13.57 106 GLY C N 1
ATOM 7110 C CA . GLY C 1 106 ? 11.035 -3.506 57.854 1.00 10.26 106 GLY C CA 1
ATOM 7111 C C . GLY C 1 106 ? 10.914 -4.102 56.451 1.00 11.75 106 GLY C C 1
ATOM 7112 O O . GLY C 1 106 ? 11.319 -3.473 55.460 1.00 12.15 106 GLY C O 1
ATOM 7113 N N . GLY C 1 107 ? 10.271 -5.290 56.392 1.00 11.34 107 GLY C N 1
ATOM 7114 C CA . GLY C 1 107 ? 9.969 -5.949 55.138 1.00 10.59 107 GLY C CA 1
ATOM 7115 C C . GLY C 1 107 ? 8.642 -6.701 55.248 1.00 9.73 107 GLY C C 1
ATOM 7116 O O . GLY C 1 107 ? 8.100 -6.903 56.336 1.00 8.72 107 GLY C O 1
ATOM 7117 N N . LYS C 1 108 ? 8.088 -7.012 54.092 1.00 9.55 108 LYS C N 1
ATOM 7118 C CA . LYS C 1 108 ? 6.861 -7.803 54.086 1.00 9.45 108 LYS C CA 1
ATOM 7119 C C . LYS C 1 108 ? 6.699 -8.427 52.717 1.00 10.01 108 LYS C C 1
ATOM 7120 O O . LYS C 1 108 ? 7.242 -7.912 51.757 1.00 11.10 108 LYS C O 1
ATOM 7126 N N . GLY C 1 109 ? 5.969 -9.568 52.601 1.00 10.00 109 GLY C N 1
ATOM 7127 C CA . GLY C 1 109 ? 5.716 -10.097 51.265 1.00 9.31 109 GLY C CA 1
ATOM 7128 C C . GLY C 1 109 ? 4.240 -10.456 51.164 1.00 9.29 109 GLY C C 1
ATOM 7129 O O . GLY C 1 109 ? 3.552 -10.550 52.176 1.00 8.93 109 GLY C O 1
ATOM 7130 N N . GLY C 1 110 ? 3.780 -10.658 49.939 1.00 8.94 110 GLY C N 1
ATOM 7131 C CA . GLY C 1 110 ? 2.427 -11.152 49.715 1.00 11.01 110 GLY C CA 1
ATOM 7132 C C . GLY C 1 110 ? 2.313 -11.805 48.344 1.00 12.20 110 GLY C C 1
ATOM 7133 O O . GLY C 1 110 ? 3.085 -11.450 47.446 1.00 13.99 110 GLY C O 1
ATOM 7134 N N . ILE C 1 111 ? 1.370 -12.762 48.222 1.00 11.88 111 ILE C N 1
ATOM 7135 C CA . ILE C 1 111 ? 1.048 -13.295 46.916 1.00 11.60 111 ILE C CA 1
ATOM 7136 C C . ILE C 1 111 ? -0.455 -13.137 46.710 1.00 14.16 111 ILE C C 1
ATOM 7137 O O . ILE C 1 111 ? -1.194 -13.256 47.676 1.00 14.66 111 ILE C O 1
ATOM 7142 N N . ARG C 1 112 ? -0.851 -12.793 45.474 1.00 14.04 112 ARG C N 1
ATOM 7143 C CA . ARG C 1 112 ? -2.234 -12.536 45.139 1.00 15.91 112 ARG C CA 1
ATOM 7144 C C . ARG C 1 112 ? -2.786 -13.891 44.699 1.00 15.32 112 ARG C C 1
ATOM 7145 O O . ARG C 1 112 ? -2.664 -14.289 43.546 1.00 14.93 112 ARG C O 1
ATOM 7153 N N . VAL C 1 113 ? -3.337 -14.583 45.671 1.00 14.46 113 VAL C N 1
ATOM 7154 C CA . VAL C 1 113 ? -3.881 -15.914 45.446 1.00 16.30 113 VAL C CA 1
ATOM 7155 C C . VAL C 1 113 ? -4.977 -16.199 46.463 1.00 16.90 113 VAL C C 1
ATOM 7156 O O . VAL C 1 113 ? -4.881 -15.761 47.606 1.00 15.39 113 VAL C O 1
ATOM 7160 N N . ASP C 1 114 ? -5.958 -17.055 46.095 1.00 19.15 114 ASP C N 1
ATOM 7161 C CA . ASP C 1 114 ? -6.862 -17.583 47.101 1.00 20.48 114 ASP C CA 1
ATOM 7162 C C . ASP C 1 114 ? -6.382 -18.960 47.525 1.00 21.09 114 ASP C C 1
ATOM 7163 O O . ASP C 1 114 ? -6.637 -19.939 46.807 1.00 21.01 114 ASP C O 1
ATOM 7168 N N . PRO C 1 115 ? -5.664 -19.066 48.684 1.00 23.45 115 PRO C N 1
ATOM 7169 C CA . PRO C 1 115 ? -4.954 -20.294 49.060 1.00 22.56 115 PRO C CA 1
ATOM 7170 C C . PRO C 1 115 ? -5.945 -21.401 49.395 1.00 24.27 115 PRO C C 1
ATOM 7171 O O . PRO C 1 115 ? -5.591 -22.571 49.393 1.00 24.87 115 PRO C O 1
ATOM 7175 N N . LYS C 1 116 ? -7.205 -21.018 49.659 1.00 26.25 116 LYS C N 1
ATOM 7176 C CA . LYS C 1 116 ? -8.240 -21.989 49.986 1.00 27.86 116 LYS C CA 1
ATOM 7177 C C . LYS C 1 116 ? -8.649 -22.780 48.745 1.00 28.86 116 LYS C C 1
ATOM 7178 O O . LYS C 1 116 ? -9.249 -23.841 48.885 1.00 35.44 116 LYS C O 1
ATOM 7184 N N . LYS C 1 117 ? -8.316 -22.300 47.537 1.00 26.47 117 LYS C N 1
ATOM 7185 C CA . LYS C 1 117 ? -8.688 -22.960 46.293 1.00 29.18 117 LYS C CA 1
ATOM 7186 C C . LYS C 1 117 ? -7.534 -23.795 45.725 1.00 29.95 117 LYS C C 1
ATOM 7187 O O . LYS C 1 117 ? -7.649 -24.351 44.627 1.00 29.38 117 LYS C O 1
ATOM 7193 N N . LEU C 1 118 ? -6.401 -23.846 46.440 1.00 24.28 118 LEU C N 1
ATOM 7194 C CA . LEU C 1 118 ? -5.276 -24.652 45.994 1.00 25.26 118 LEU C CA 1
ATOM 7195 C C . LEU C 1 118 ? -5.174 -25.888 46.881 1.00 21.97 118 LEU C C 1
ATOM 7196 O O . LEU C 1 118 ? -5.501 -25.855 48.067 1.00 22.32 118 LEU C O 1
ATOM 7201 N N . THR C 1 119 ? -4.634 -26.950 46.307 1.00 22.41 119 THR C N 1
ATOM 7202 C CA . THR C 1 119 ? -4.271 -28.127 47.081 1.00 22.82 119 THR C CA 1
ATOM 7203 C C . THR C 1 119 ? -3.012 -27.844 47.906 1.00 22.64 119 THR C C 1
ATOM 7204 O O . THR C 1 119 ? -2.284 -26.847 47.670 1.00 18.22 119 THR C O 1
ATOM 7208 N N . LEU C 1 120 ? -2.746 -28.751 48.852 1.00 22.67 120 LEU C N 1
ATOM 7209 C CA . LEU C 1 120 ? -1.539 -28.597 49.653 1.00 24.75 120 LEU C CA 1
ATOM 7210 C C . LEU C 1 120 ? -0.327 -28.602 48.726 1.00 23.22 120 LEU C C 1
ATOM 7211 O O . LEU C 1 120 ? 0.595 -27.830 48.956 1.00 19.56 120 LEU C O 1
ATOM 7216 N N . LYS C 1 121 ? -0.293 -29.519 47.733 1.00 22.63 121 LYS C N 1
ATOM 7217 C CA . LYS C 1 121 ? 0.869 -29.618 46.861 1.00 22.18 121 LYS C CA 1
ATOM 7218 C C . LYS C 1 121 ? 1.015 -28.339 46.018 1.00 19.65 121 LYS C C 1
ATOM 7219 O O . LYS C 1 121 ? 2.124 -27.908 45.740 1.00 19.08 121 LYS C O 1
ATOM 7225 N N . GLU C 1 122 ? -0.098 -27.759 45.584 1.00 17.85 122 GLU C N 1
ATOM 7226 C CA . GLU C 1 122 ? -0.115 -26.490 44.860 1.00 18.93 122 GLU C CA 1
ATOM 7227 C C . GLU C 1 122 ? 0.401 -25.349 45.729 1.00 16.31 122 GLU C C 1
ATOM 7228 O O . GLU C 1 122 ? 1.191 -24.550 45.269 1.00 16.97 122 GLU C O 1
ATOM 7234 N N . LEU C 1 123 ? 0.016 -25.318 47.003 1.00 15.89 123 LEU C N 1
ATOM 7235 C CA . LEU C 1 123 ? 0.537 -24.339 47.928 1.00 15.16 123 LEU C CA 1
ATOM 7236 C C . LEU C 1 123 ? 2.027 -24.491 48.147 1.00 13.19 123 LEU C C 1
ATOM 7237 O O . LEU C 1 123 ? 2.769 -23.514 48.226 1.00 13.38 123 LEU C O 1
ATOM 7242 N N . GLU C 1 124 ? 2.504 -25.725 48.219 1.00 13.11 124 GLU C N 1
ATOM 7243 C CA . GLU C 1 124 ? 3.925 -25.947 48.389 1.00 11.36 124 GLU C CA 1
ATOM 7244 C C . GLU C 1 124 ? 4.656 -25.441 47.163 1.00 10.71 124 GLU C C 1
ATOM 7245 O O . GLU C 1 124 ? 5.668 -24.766 47.296 1.00 14.34 124 GLU C O 1
ATOM 7251 N N . ASP C 1 125 ? 4.149 -25.721 45.981 1.00 10.32 125 ASP C N 1
ATOM 7252 C CA . ASP C 1 125 ? 4.830 -25.343 44.758 1.00 11.74 125 ASP C CA 1
ATOM 7253 C C . ASP C 1 125 ? 4.930 -23.816 44.698 1.00 12.21 125 ASP C C 1
ATOM 7254 O O . ASP C 1 125 ? 5.983 -23.247 44.419 1.00 14.01 125 ASP C O 1
ATOM 7259 N N . LEU C 1 126 ? 3.793 -23.183 45.006 1.00 12.77 126 LEU C N 1
ATOM 7260 C CA . LEU C 1 126 ? 3.723 -21.723 45.118 1.00 13.44 126 LEU C CA 1
ATOM 7261 C C . LEU C 1 126 ? 4.792 -21.185 46.053 1.00 13.82 126 LEU C C 1
ATOM 7262 O O . LEU C 1 126 ? 5.500 -20.221 45.710 1.00 14.51 126 LEU C O 1
ATOM 7267 N N . SER C 1 127 ? 4.765 -21.651 47.306 1.00 13.35 127 SER C N 1
ATOM 7268 C CA . SER C 1 127 ? 5.676 -21.149 48.309 1.00 13.29 127 SER C CA 1
ATOM 7269 C C . SER C 1 127 ? 7.164 -21.318 47.930 1.00 12.61 127 SER C C 1
ATOM 7270 O O . SER C 1 127 ? 7.961 -20.401 48.146 1.00 12.51 127 SER C O 1
ATOM 7273 N N . ARG C 1 128 ? 7.535 -22.469 47.382 1.00 13.89 128 ARG C N 1
ATOM 7274 C CA . ARG C 1 128 ? 8.910 -22.736 46.944 1.00 14.61 128 ARG C CA 1
ATOM 7275 C C . ARG C 1 128 ? 9.329 -21.745 45.859 1.00 14.60 128 ARG C C 1
ATOM 7276 O O . ARG C 1 128 ? 10.406 -21.138 45.937 1.00 12.59 128 ARG C O 1
ATOM 7284 N N . LYS C 1 129 ? 8.420 -21.522 44.902 1.00 16.73 129 LYS C N 1
ATOM 7285 C CA . LYS C 1 129 ? 8.752 -20.681 43.770 1.00 15.25 129 LYS C CA 1
ATOM 7286 C C . LYS C 1 129 ? 8.910 -19.224 44.207 1.00 13.91 129 LYS C C 1
ATOM 7287 O O . LYS C 1 129 ? 9.853 -18.567 43.766 1.00 13.55 129 LYS C O 1
ATOM 7293 N N . TYR C 1 130 ? 8.046 -18.749 45.115 1.00 14.18 130 TYR C N 1
ATOM 7294 C CA . TYR C 1 130 ? 8.196 -17.404 45.677 1.00 13.89 130 TYR C CA 1
ATOM 7295 C C . TYR C 1 130 ? 9.611 -17.205 46.229 1.00 13.99 130 TYR C C 1
ATOM 7296 O O . TYR C 1 130 ? 10.289 -16.183 45.956 1.00 11.59 130 TYR C O 1
ATOM 7305 N N . VAL C 1 131 ? 10.073 -18.182 47.033 1.00 13.83 131 VAL C N 1
ATOM 7306 C CA . VAL C 1 131 ? 11.389 -18.033 47.663 1.00 14.45 131 VAL C CA 1
ATOM 7307 C C . VAL C 1 131 ? 12.483 -18.050 46.595 1.00 15.92 131 VAL C C 1
ATOM 7308 O O . VAL C 1 131 ? 13.394 -17.223 46.635 1.00 13.37 131 VAL C O 1
ATOM 7312 N N . GLN C 1 132 ? 12.422 -19.010 45.676 1.00 15.44 132 GLN C N 1
ATOM 7313 C CA . GLN C 1 132 ? 13.396 -19.105 44.591 1.00 15.92 132 GLN C CA 1
ATOM 7314 C C . GLN C 1 132 ? 13.554 -17.761 43.857 1.00 16.45 132 GLN C C 1
ATOM 7315 O O . GLN C 1 132 ? 14.674 -17.366 43.530 1.00 15.22 132 GLN C O 1
ATOM 7321 N N . LEU C 1 133 ? 12.438 -17.125 43.483 1.00 14.75 133 LEU C N 1
ATOM 7322 C CA . LEU C 1 133 ? 12.422 -15.956 42.609 1.00 14.26 133 LEU C CA 1
ATOM 7323 C C . LEU C 1 133 ? 12.968 -14.699 43.290 1.00 13.47 133 LEU C C 1
ATOM 7324 O O . LEU C 1 133 ? 13.370 -13.773 42.596 1.00 13.75 133 LEU C O 1
ATOM 7329 N N . ILE C 1 134 ? 13.060 -14.664 44.639 1.00 12.90 134 ILE C N 1
ATOM 7330 C CA . ILE C 1 134 ? 13.609 -13.505 45.328 1.00 14.72 134 ILE C CA 1
ATOM 7331 C C . ILE C 1 134 ? 14.900 -13.806 46.109 1.00 13.70 134 ILE C C 1
ATOM 7332 O O . ILE C 1 134 ? 15.394 -12.914 46.785 1.00 14.14 134 ILE C O 1
ATOM 7337 N N . HIS C 1 135 ? 15.407 -15.056 46.083 1.00 13.31 135 HIS C N 1
ATOM 7338 C CA . HIS C 1 135 ? 16.329 -15.509 47.116 1.00 12.19 135 HIS C CA 1
ATOM 7339 C C . HIS C 1 135 ? 17.624 -14.720 47.104 1.00 12.94 135 HIS C C 1
ATOM 7340 O O . HIS C 1 135 ? 18.232 -14.637 48.150 1.00 12.86 135 HIS C O 1
ATOM 7347 N N . LYS C 1 136 ? 18.049 -14.169 45.957 1.00 12.28 136 LYS C N 1
ATOM 7348 C CA . LYS C 1 136 ? 19.293 -13.398 45.974 1.00 12.42 136 LYS C CA 1
ATOM 7349 C C . LYS C 1 136 ? 19.228 -12.151 46.861 1.00 12.73 136 LYS C C 1
ATOM 7350 O O . LYS C 1 136 ? 20.309 -11.612 47.149 1.00 13.23 136 LYS C O 1
ATOM 7356 N N . TYR C 1 137 ? 18.009 -11.692 47.252 1.00 12.63 137 TYR C N 1
ATOM 7357 C CA . TYR C 1 137 ? 17.836 -10.616 48.231 1.00 13.15 137 TYR C CA 1
ATOM 7358 C C . TYR C 1 137 ? 17.179 -11.093 49.533 1.00 13.23 137 TYR C C 1
ATOM 7359 O O . TYR C 1 137 ? 16.485 -10.324 50.210 1.00 13.37 137 TYR C O 1
ATOM 7368 N N . LEU C 1 138 ? 17.322 -12.388 49.839 1.00 12.51 138 LEU C N 1
ATOM 7369 C CA . LEU C 1 138 ? 17.020 -12.911 51.184 1.00 12.39 138 LEU C CA 1
ATOM 7370 C C . LEU C 1 138 ? 18.302 -13.390 51.869 1.00 11.36 138 LEU C C 1
ATOM 7371 O O . LEU C 1 138 ? 19.335 -13.604 51.243 1.00 11.87 138 LEU C O 1
ATOM 7376 N N . GLY C 1 139 ? 18.252 -13.608 53.207 1.00 10.66 139 GLY C N 1
ATOM 7377 C CA . GLY C 1 139 ? 19.363 -14.203 53.921 1.00 11.07 139 GLY C CA 1
ATOM 7378 C C . GLY C 1 139 ? 19.135 -13.954 55.400 1.00 11.21 139 GLY C C 1
ATOM 7379 O O . GLY C 1 139 ? 18.400 -13.044 55.726 1.00 12.15 139 GLY C O 1
ATOM 7380 N N . SER C 1 140 ? 19.863 -14.654 56.263 1.00 11.78 140 SER C N 1
ATOM 7381 C CA . SER C 1 140 ? 19.716 -14.437 57.709 1.00 12.24 140 SER C CA 1
ATOM 7382 C C . SER C 1 140 ? 20.315 -13.091 58.161 1.00 13.47 140 SER C C 1
ATOM 7383 O O . SER C 1 140 ? 20.053 -12.643 59.277 1.00 14.95 140 SER C O 1
ATOM 7386 N N . ASP C 1 141 ? 21.063 -12.432 57.280 1.00 13.43 141 ASP C N 1
ATOM 7387 C CA . ASP C 1 141 ? 21.593 -11.092 57.551 1.00 13.92 141 ASP C CA 1
ATOM 7388 C C . ASP C 1 141 ? 21.256 -10.142 56.399 1.00 12.96 141 ASP C C 1
ATOM 7389 O O . ASP C 1 141 ? 21.894 -9.076 56.281 1.00 12.50 141 ASP C O 1
ATOM 7394 N N . VAL C 1 142 ? 20.095 -10.396 55.755 1.00 11.11 142 VAL C N 1
ATOM 7395 C CA . VAL C 1 142 ? 19.628 -9.663 54.595 1.00 11.52 142 VAL C CA 1
ATOM 7396 C C . VAL C 1 142 ? 18.144 -9.379 54.723 1.00 11.22 142 VAL C C 1
ATOM 7397 O O . VAL C 1 142 ? 17.773 -8.218 54.827 1.00 11.52 142 VAL C O 1
ATOM 7401 N N . ASP C 1 143 ? 17.311 -10.421 54.683 1.00 11.04 143 ASP C N 1
ATOM 7402 C CA . ASP C 1 143 ? 15.893 -10.255 54.836 1.00 12.39 143 ASP C CA 1
ATOM 7403 C C . ASP C 1 143 ? 15.315 -11.597 55.276 1.00 13.54 143 ASP C C 1
ATOM 7404 O O . ASP C 1 143 ? 15.616 -12.592 54.666 1.00 14.34 143 ASP C O 1
ATOM 7409 N N . ILE C 1 144 ? 14.676 -11.595 56.464 1.00 13.01 144 ILE C N 1
ATOM 7410 C CA . ILE C 1 144 ? 14.210 -12.759 57.169 1.00 12.63 144 ILE C CA 1
ATOM 7411 C C . ILE C 1 144 ? 12.681 -12.768 57.165 1.00 12.85 144 ILE C C 1
ATOM 7412 O O . ILE C 1 144 ? 12.040 -12.189 58.047 1.00 12.21 144 ILE C O 1
ATOM 7417 N N . PRO C 1 145 ? 12.043 -13.568 56.279 1.00 12.86 145 PRO C N 1
ATOM 7418 C CA . PRO C 1 145 ? 10.588 -13.674 56.285 1.00 12.43 145 PRO C CA 1
ATOM 7419 C C . PRO C 1 145 ? 10.003 -14.496 57.431 1.00 11.85 145 PRO C C 1
ATOM 7420 O O . PRO C 1 145 ? 10.700 -15.056 58.282 1.00 12.60 145 PRO C O 1
ATOM 7424 N N . ALA C 1 146 ? 8.667 -14.589 57.437 1.00 12.40 146 ALA C N 1
ATOM 7425 C CA . ALA C 1 146 ? 7.950 -15.185 58.536 1.00 12.61 146 ALA C CA 1
ATOM 7426 C C . ALA C 1 146 ? 6.480 -15.308 58.109 1.00 13.44 146 ALA C C 1
ATOM 7427 O O . ALA C 1 146 ? 6.151 -15.019 56.952 1.00 12.68 146 ALA C O 1
ATOM 7429 N N . PRO C 1 147 ? 5.675 -15.806 59.014 1.00 13.39 147 PRO C N 1
ATOM 7430 C CA . PRO C 1 147 ? 4.288 -15.904 58.545 1.00 13.08 147 PRO C CA 1
ATOM 7431 C C . PRO C 1 147 ? 3.465 -14.629 58.643 1.00 13.54 147 PRO C C 1
ATOM 7432 O O . PRO C 1 147 ? 3.940 -13.636 59.150 1.00 14.66 147 PRO C O 1
ATOM 7436 N N . ASP C 1 148 ? 2.251 -14.701 58.144 1.00 13.75 148 ASP C N 1
ATOM 7437 C CA . ASP C 1 148 ? 1.297 -13.631 58.266 1.00 13.63 148 ASP C CA 1
ATOM 7438 C C . ASP C 1 148 ? -0.001 -14.353 57.893 1.00 14.94 148 ASP C C 1
ATOM 7439 O O . ASP C 1 148 ? -0.126 -15.548 58.086 1.00 16.29 148 ASP C O 1
ATOM 7444 N N . ILE C 1 149 ? -0.944 -13.608 57.347 1.00 16.07 149 ILE C N 1
ATOM 7445 C CA . ILE C 1 149 ? -2.212 -14.231 56.941 1.00 16.99 149 ILE C CA 1
ATOM 7446 C C . ILE C 1 149 ? -2.092 -15.393 55.944 1.00 16.23 149 ILE C C 1
ATOM 7447 O O . ILE C 1 149 ? -1.477 -15.261 54.909 1.00 13.73 149 ILE C O 1
ATOM 7452 N N . ASN C 1 150 ? -2.745 -16.514 56.265 1.00 16.92 150 ASN C N 1
ATOM 7453 C CA . ASN C 1 150 ? -2.821 -17.664 55.390 1.00 16.20 150 ASN C CA 1
ATOM 7454 C C . ASN C 1 150 ? -1.459 -18.338 55.219 1.00 15.63 150 ASN C C 1
ATOM 7455 O O . ASN C 1 150 ? -1.347 -19.246 54.375 1.00 15.90 150 ASN C O 1
ATOM 7460 N N . THR C 1 151 ? -0.432 -17.921 55.988 1.00 15.63 151 THR C N 1
ATOM 7461 C CA . THR C 1 151 ? 0.806 -18.694 56.054 1.00 11.87 151 THR C CA 1
ATOM 7462 C C . THR C 1 151 ? 1.118 -19.071 57.505 1.00 12.95 151 THR C C 1
ATOM 7463 O O . THR C 1 151 ? 0.564 -18.550 58.441 1.00 12.52 151 THR C O 1
ATOM 7467 N N . ASN C 1 152 ? 2.030 -20.038 57.725 1.00 13.79 152 ASN C N 1
ATOM 7468 C CA . ASN C 1 152 ? 2.076 -20.714 59.016 1.00 12.63 152 ASN C CA 1
ATOM 7469 C C . ASN C 1 152 ? 3.409 -21.477 59.057 1.00 13.34 152 ASN C C 1
ATOM 7470 O O . ASN C 1 152 ? 4.180 -21.386 58.103 1.00 12.57 152 ASN C O 1
ATOM 7475 N N . PRO C 1 153 ? 3.745 -22.175 60.159 1.00 13.73 153 PRO C N 1
ATOM 7476 C CA . PRO C 1 153 ? 4.940 -23.028 60.205 1.00 14.61 153 PRO C CA 1
ATOM 7477 C C . PRO C 1 153 ? 5.159 -23.999 59.048 1.00 14.93 153 PRO C C 1
ATOM 7478 O O . PRO C 1 153 ? 6.309 -24.279 58.687 1.00 13.27 153 PRO C O 1
ATOM 7482 N N . GLN C 1 154 ? 4.070 -24.557 58.520 1.00 15.58 154 GLN C N 1
ATOM 7483 C CA . GLN C 1 154 ? 4.148 -25.449 57.370 1.00 14.69 154 GLN C CA 1
ATOM 7484 C C . GLN C 1 154 ? 4.691 -24.689 56.165 1.00 14.90 154 GLN C C 1
ATOM 7485 O O . GLN C 1 154 ? 5.599 -25.148 55.480 1.00 18.58 154 GLN C O 1
ATOM 7491 N N . THR C 1 155 ? 4.175 -23.496 55.953 1.00 13.49 155 THR C N 1
ATOM 7492 C CA . THR C 1 155 ? 4.659 -22.644 54.877 1.00 14.06 155 THR C CA 1
ATOM 7493 C C . THR C 1 155 ? 6.139 -22.333 55.075 1.00 11.63 155 THR C C 1
ATOM 7494 O O . THR C 1 155 ? 6.891 -22.332 54.099 1.00 10.75 155 THR C O 1
ATOM 7498 N N . MET C 1 156 ? 6.527 -22.113 56.335 1.00 10.20 156 MET C N 1
ATOM 7499 C CA . MET C 1 156 ? 7.903 -21.750 56.621 1.00 12.18 156 MET C CA 1
ATOM 7500 C C . MET C 1 156 ? 8.774 -22.995 56.434 1.00 11.52 156 MET C C 1
ATOM 7501 O O . MET C 1 156 ? 9.861 -22.853 55.928 1.00 13.59 156 MET C O 1
ATOM 7506 N N . ALA C 1 157 ? 8.261 -24.222 56.656 1.00 12.52 157 ALA C N 1
ATOM 7507 C CA . ALA C 1 157 ? 9.040 -25.402 56.372 1.00 11.26 157 ALA C CA 1
ATOM 7508 C C . ALA C 1 157 ? 9.367 -25.514 54.863 1.00 11.80 157 ALA C C 1
ATOM 7509 O O . ALA C 1 157 ? 10.459 -25.970 54.473 1.00 11.85 157 ALA C O 1
ATOM 7511 N N . TRP C 1 158 ? 8.420 -25.135 54.010 1.00 11.86 158 TRP C N 1
ATOM 7512 C CA . TRP C 1 158 ? 8.585 -25.191 52.553 1.00 11.31 158 TRP C CA 1
ATOM 7513 C C . TRP C 1 158 ? 9.584 -24.140 52.083 1.00 12.54 158 TRP C C 1
ATOM 7514 O O . TRP C 1 158 ? 10.492 -24.425 51.295 1.00 15.03 158 TRP C O 1
ATOM 7525 N N . PHE C 1 159 ? 9.417 -22.922 52.594 1.00 12.61 159 PHE C N 1
ATOM 7526 C CA . PHE C 1 159 ? 10.337 -21.831 52.357 1.00 12.82 159 PHE C CA 1
ATOM 7527 C C . PHE C 1 159 ? 11.758 -22.281 52.690 1.00 12.93 159 PHE C C 1
ATOM 7528 O O . PHE C 1 159 ? 12.653 -22.178 51.866 1.00 12.95 159 PHE C O 1
ATOM 7536 N N . LEU C 1 160 ? 11.954 -22.789 53.919 1.00 13.18 160 LEU C N 1
ATOM 7537 C CA . LEU C 1 160 ? 13.255 -23.231 54.366 1.00 13.37 160 LEU C CA 1
ATOM 7538 C C . LEU C 1 160 ? 13.808 -24.310 53.455 1.00 12.13 160 LEU C C 1
ATOM 7539 O O . LEU C 1 160 ? 14.970 -24.216 53.075 1.00 12.15 160 LEU C O 1
ATOM 7544 N N . ASP C 1 161 ? 13.005 -25.320 53.122 1.00 12.64 161 ASP C N 1
ATOM 7545 C CA . ASP C 1 161 ? 13.505 -26.463 52.375 1.00 12.81 161 ASP C CA 1
ATOM 7546 C C . ASP C 1 161 ? 13.960 -26.036 50.975 1.00 13.28 161 ASP C C 1
ATOM 7547 O O . ASP C 1 161 ? 15.041 -26.439 50.518 1.00 11.81 161 ASP C O 1
ATOM 7552 N N . GLU C 1 162 ? 13.215 -25.083 50.395 1.00 12.34 162 GLU C N 1
ATOM 7553 C CA . GLU C 1 162 ? 13.588 -24.569 49.081 1.00 12.91 162 GLU C CA 1
ATOM 7554 C C . GLU C 1 162 ? 14.896 -23.801 49.207 1.00 11.93 162 GLU C C 1
ATOM 7555 O O . GLU C 1 162 ? 15.704 -23.838 48.297 1.00 12.77 162 GLU C O 1
ATOM 7561 N N . TYR C 1 163 ? 15.089 -23.082 50.318 1.00 13.08 163 TYR C N 1
ATOM 7562 C CA . TYR C 1 163 ? 16.230 -22.191 50.482 1.00 11.80 163 TYR C CA 1
ATOM 7563 C C . TYR C 1 163 ? 17.475 -23.064 50.639 1.00 12.90 163 TYR C C 1
ATOM 7564 O O . TYR C 1 163 ? 18.534 -22.724 50.125 1.00 13.25 163 TYR C O 1
ATOM 7573 N N . ILE C 1 164 ? 17.304 -24.205 51.325 1.00 12.33 164 ILE C N 1
ATOM 7574 C CA . ILE C 1 164 ? 18.361 -25.202 51.506 1.00 11.72 164 ILE C CA 1
ATOM 7575 C C . ILE C 1 164 ? 18.738 -25.786 50.155 1.00 11.86 164 ILE C C 1
ATOM 7576 O O . ILE C 1 164 ? 19.914 -25.961 49.882 1.00 10.67 164 ILE C O 1
ATOM 7581 N N . LYS C 1 165 ? 17.731 -26.234 49.420 1.00 12.26 165 LYS C N 1
ATOM 7582 C CA . LYS C 1 165 ? 17.916 -26.702 48.045 1.00 13.03 165 LYS C CA 1
ATOM 7583 C C . LYS C 1 165 ? 18.799 -25.748 47.253 1.00 12.82 165 LYS C C 1
ATOM 7584 O O . LYS C 1 165 ? 19.737 -26.156 46.569 1.00 13.13 165 LYS C O 1
ATOM 7590 N N . ILE C 1 166 ? 18.464 -24.464 47.273 1.00 14.01 166 ILE C N 1
ATOM 7591 C CA . ILE C 1 166 ? 19.106 -23.481 46.407 1.00 14.98 166 ILE C CA 1
ATOM 7592 C C . ILE C 1 166 ? 20.524 -23.149 46.870 1.00 15.44 166 ILE C C 1
ATOM 7593 O O . ILE C 1 166 ? 21.404 -22.996 46.025 1.00 18.26 166 ILE C O 1
ATOM 7598 N N . THR C 1 167 ? 20.705 -22.896 48.181 1.00 13.44 167 THR C N 1
ATOM 7599 C CA . THR C 1 167 ? 21.941 -22.369 48.699 1.00 14.46 167 THR C CA 1
ATOM 7600 C C . THR C 1 167 ? 22.889 -23.487 49.135 1.00 14.04 167 THR C C 1
ATOM 7601 O O . THR C 1 167 ? 24.082 -23.270 49.176 1.00 13.10 167 THR C O 1
ATOM 7605 N N . GLY C 1 168 ? 22.357 -24.678 49.476 1.00 13.71 168 GLY C N 1
ATOM 7606 C CA . GLY C 1 168 ? 23.207 -25.734 50.005 1.00 15.15 168 GLY C CA 1
ATOM 7607 C C . GLY C 1 168 ? 23.434 -25.556 51.509 1.00 14.55 168 GLY C C 1
ATOM 7608 O O . GLY C 1 168 ? 24.116 -26.360 52.112 1.00 15.20 168 GLY C O 1
ATOM 7609 N N . LYS C 1 169 ? 22.833 -24.514 52.113 1.00 15.77 169 LYS C N 1
ATOM 7610 C CA . LYS C 1 169 ? 23.176 -24.131 53.484 1.00 16.64 169 LYS C CA 1
ATOM 7611 C C . LYS C 1 169 ? 21.981 -24.390 54.383 1.00 15.02 169 LYS C C 1
ATOM 7612 O O . LYS C 1 169 ? 20.886 -23.934 54.101 1.00 15.30 169 LYS C O 1
ATOM 7618 N N . VAL C 1 170 ? 22.221 -24.983 55.546 1.00 16.15 170 VAL C N 1
ATOM 7619 C CA . VAL C 1 170 ? 21.149 -25.222 56.497 1.00 17.52 170 VAL C CA 1
ATOM 7620 C C . VAL C 1 170 ? 21.134 -24.069 57.487 1.00 16.39 170 VAL C C 1
ATOM 7621 O O . VAL C 1 170 ? 21.441 -24.233 58.679 1.00 17.69 170 VAL C O 1
ATOM 7625 N N . ASP C 1 171 ? 20.738 -22.916 56.953 1.00 16.77 171 ASP C N 1
ATOM 7626 C CA . ASP C 1 171 ? 20.694 -21.660 57.678 1.00 16.68 171 ASP C CA 1
ATOM 7627 C C . ASP C 1 171 ? 19.285 -21.472 58.223 1.00 16.76 171 ASP C C 1
ATOM 7628 O O . ASP C 1 171 ? 18.448 -20.770 57.629 1.00 18.51 171 ASP C O 1
ATOM 7633 N N . PHE C 1 172 ? 19.086 -22.001 59.453 1.00 15.84 172 PHE C N 1
ATOM 7634 C CA . PHE C 1 172 ? 17.815 -21.918 60.144 1.00 14.68 172 PHE C CA 1
ATOM 7635 C C . PHE C 1 172 ? 17.353 -20.472 60.279 1.00 13.49 172 PHE C C 1
ATOM 7636 O O . PHE C 1 172 ? 16.166 -20.205 60.300 1.00 12.90 172 PHE C O 1
ATOM 7644 N N . ALA C 1 173 ? 18.290 -19.537 60.385 1.00 13.06 173 ALA C N 1
ATOM 7645 C CA . ALA C 1 173 ? 17.884 -18.173 60.726 1.00 12.30 173 ALA C CA 1
ATOM 7646 C C . ALA C 1 173 ? 17.251 -17.385 59.565 1.00 11.25 173 ALA C C 1
ATOM 7647 O O . ALA C 1 173 ? 17.003 -16.195 59.711 1.00 11.67 173 ALA C O 1
ATOM 7649 N N . VAL C 1 174 ? 17.209 -17.913 58.327 1.00 12.19 174 VAL C N 1
ATOM 7650 C CA . VAL C 1 174 ? 16.704 -17.180 57.179 1.00 11.55 174 VAL C CA 1
ATOM 7651 C C . VAL C 1 174 ? 15.179 -17.042 57.270 1.00 12.72 174 VAL C C 1
ATOM 7652 O O . VAL C 1 174 ? 14.616 -16.121 56.681 1.00 14.41 174 VAL C O 1
ATOM 7656 N N . PHE C 1 175 ? 14.489 -17.890 58.046 1.00 12.94 175 PHE C N 1
ATOM 7657 C CA . PHE C 1 175 ? 13.050 -17.737 58.243 1.00 12.64 175 PHE C CA 1
ATOM 7658 C C . PHE C 1 175 ? 12.696 -17.849 59.722 1.00 11.58 175 PHE C C 1
ATOM 7659 O O . PHE C 1 175 ? 13.396 -18.516 60.443 1.00 13.31 175 PHE C O 1
ATOM 7667 N N . THR C 1 176 ? 11.636 -17.168 60.169 1.00 11.89 176 THR C N 1
ATOM 7668 C CA . THR C 1 176 ? 11.171 -17.381 61.544 1.00 11.47 176 THR C CA 1
ATOM 7669 C C . THR C 1 176 ? 9.743 -17.881 61.450 1.00 12.39 176 THR C C 1
ATOM 7670 O O . THR C 1 176 ? 9.248 -17.996 60.346 1.00 11.56 176 THR C O 1
ATOM 7674 N N . GLY C 1 177 ? 9.137 -18.248 62.585 1.00 11.29 177 GLY C N 1
ATOM 7675 C CA . GLY C 1 177 ? 7.869 -18.978 62.523 1.00 11.39 177 GLY C CA 1
ATOM 7676 C C . GLY C 1 177 ? 8.052 -20.457 62.122 1.00 11.94 177 GLY C C 1
ATOM 7677 O O . GLY C 1 177 ? 7.081 -21.140 61.770 1.00 14.26 177 GLY C O 1
ATOM 7678 N N . LYS C 1 178 ? 9.273 -20.975 62.185 1.00 11.70 178 LYS C N 1
ATOM 7679 C CA . LYS C 1 178 ? 9.536 -22.350 61.763 1.00 12.29 178 LYS C CA 1
ATOM 7680 C C . LYS C 1 178 ? 8.942 -23.342 62.753 1.00 12.31 178 LYS C C 1
ATOM 7681 O O . LYS C 1 178 ? 8.908 -23.095 63.963 1.00 13.24 178 LYS C O 1
ATOM 7687 N N . PRO C 1 179 ? 8.602 -24.577 62.321 1.00 12.91 179 PRO C N 1
ATOM 7688 C CA . PRO C 1 179 ? 8.359 -25.644 63.272 1.00 14.96 179 PRO C CA 1
ATOM 7689 C C . PRO C 1 179 ? 9.513 -25.865 64.264 1.00 17.30 179 PRO C C 1
ATOM 7690 O O . PRO C 1 179 ? 10.684 -25.630 63.943 1.00 13.70 179 PRO C O 1
ATOM 7694 N N . SER C 1 180 ? 9.148 -26.247 65.508 1.00 18.65 180 SER C N 1
ATOM 7695 C CA . SER C 1 180 ? 10.133 -26.497 66.557 1.00 21.25 180 SER C CA 1
ATOM 7696 C C . SER C 1 180 ? 11.195 -27.504 66.115 1.00 20.69 180 SER C C 1
ATOM 7697 O O . SER C 1 180 ? 12.376 -27.350 66.395 1.00 20.55 180 SER C O 1
ATOM 7700 N N . GLU C 1 181 ? 10.783 -28.542 65.389 1.00 20.36 181 GLU C N 1
ATOM 7701 C CA . GLU C 1 181 ? 11.711 -29.582 64.991 1.00 19.91 181 GLU C CA 1
ATOM 7702 C C . GLU C 1 181 ? 12.602 -29.114 63.827 1.00 19.15 181 GLU C C 1
ATOM 7703 O O . GLU C 1 181 ? 13.532 -29.828 63.483 1.00 15.99 181 GLU C O 1
ATOM 7709 N N . LEU C 1 182 ? 12.392 -27.871 63.317 1.00 15.97 182 LEU C N 1
ATOM 7710 C CA . LEU C 1 182 ? 13.212 -27.333 62.239 1.00 15.78 182 LEU C CA 1
ATOM 7711 C C . LEU C 1 182 ? 13.784 -25.967 62.625 1.00 15.28 182 LEU C C 1
ATOM 7712 O O . LEU C 1 182 ? 13.827 -25.045 61.820 1.00 16.16 182 LEU C O 1
ATOM 7717 N N . GLY C 1 183 ? 14.172 -25.819 63.894 1.00 15.40 183 GLY C N 1
ATOM 7718 C CA . GLY C 1 183 ? 14.907 -24.657 64.339 1.00 15.71 183 GLY C CA 1
ATOM 7719 C C . GLY C 1 183 ? 13.991 -23.577 64.875 1.00 16.01 183 GLY C C 1
ATOM 7720 O O . GLY C 1 183 ? 14.471 -22.477 65.142 1.00 16.83 183 GLY C O 1
ATOM 7721 N N . GLY C 1 184 ? 12.685 -23.880 64.974 1.00 13.07 184 GLY C N 1
ATOM 7722 C CA . GLY C 1 184 ? 11.707 -22.969 65.540 1.00 14.11 184 GLY C CA 1
ATOM 7723 C C . GLY C 1 184 ? 11.810 -23.009 67.056 1.00 14.83 184 GLY C C 1
ATOM 7724 O O . GLY C 1 184 ? 12.681 -23.735 67.577 1.00 13.85 184 GLY C O 1
ATOM 7725 N N . ILE C 1 185 ? 10.976 -22.220 67.704 1.00 14.86 185 ILE C N 1
ATOM 7726 C CA . ILE C 1 185 ? 10.800 -22.254 69.167 1.00 17.94 185 ILE C CA 1
ATOM 7727 C C . ILE C 1 185 ? 9.312 -22.283 69.474 1.00 18.64 185 ILE C C 1
ATOM 7728 O O . ILE C 1 185 ? 8.545 -21.511 68.864 1.00 17.17 185 ILE C O 1
ATOM 7733 N N . GLY C 1 186 ? 8.928 -23.127 70.449 1.00 18.70 186 GLY C N 1
ATOM 7734 C CA . GLY C 1 186 ? 7.520 -23.338 70.784 1.00 18.74 186 GLY C CA 1
ATOM 7735 C C . GLY C 1 186 ? 6.782 -22.034 71.089 1.00 18.41 186 GLY C C 1
ATOM 7736 O O . GLY C 1 186 ? 5.637 -21.852 70.673 1.00 18.14 186 GLY C O 1
ATOM 7737 N N . VAL C 1 187 ? 7.455 -21.084 71.745 1.00 18.25 187 VAL C N 1
ATOM 7738 C CA . VAL C 1 187 ? 6.766 -19.853 72.126 1.00 20.48 187 VAL C CA 1
ATOM 7739 C C . VAL C 1 187 ? 6.357 -19.014 70.919 1.00 18.78 187 VAL C C 1
ATOM 7740 O O . VAL C 1 187 ? 5.414 -18.238 71.021 1.00 19.01 187 VAL C O 1
ATOM 7744 N N . ARG C 1 188 ? 7.072 -19.127 69.793 1.00 17.64 188 ARG C N 1
ATOM 7745 C CA . ARG C 1 188 ? 6.742 -18.316 68.636 1.00 16.89 188 ARG C CA 1
ATOM 7746 C C . ARG C 1 188 ? 5.335 -18.604 68.122 1.00 17.22 188 ARG C C 1
ATOM 7747 O O . ARG C 1 188 ? 4.670 -17.711 67.619 1.00 17.38 188 ARG C O 1
ATOM 7755 N N . LEU C 1 189 ? 4.855 -19.855 68.216 1.00 19.24 189 LEU C N 1
ATOM 7756 C CA . LEU C 1 189 ? 3.503 -20.178 67.784 1.00 20.26 189 LEU C CA 1
ATOM 7757 C C . LEU C 1 189 ? 2.470 -19.238 68.402 1.00 19.89 189 LEU C C 1
ATOM 7758 O O . LEU C 1 189 ? 1.508 -18.854 67.727 1.00 21.24 189 LEU C O 1
ATOM 7763 N N . TYR C 1 190 ? 2.633 -18.910 69.687 1.00 19.19 190 TYR C N 1
ATOM 7764 C CA . TYR C 1 190 ? 1.603 -18.178 70.403 1.00 20.65 190 TYR C CA 1
ATOM 7765 C C . TYR C 1 190 ? 2.100 -16.823 70.924 1.00 19.49 190 TYR C C 1
ATOM 7766 O O . TYR C 1 190 ? 1.391 -16.182 71.706 1.00 18.50 190 TYR C O 1
ATOM 7775 N N . SER C 1 191 ? 3.273 -16.364 70.458 1.00 19.32 191 SER C N 1
ATOM 7776 C CA . SER C 1 191 ? 3.883 -15.166 71.021 1.00 18.11 191 SER C CA 1
ATOM 7777 C C . SER C 1 191 ? 3.046 -13.925 70.709 1.00 17.43 191 SER C C 1
ATOM 7778 O O . SER C 1 191 ? 2.966 -13.038 71.545 1.00 18.12 191 SER C O 1
ATOM 7781 N N . THR C 1 192 ? 2.513 -13.778 69.480 1.00 17.59 192 THR C N 1
ATOM 7782 C CA . THR C 1 192 ? 1.714 -12.608 69.141 1.00 16.08 192 THR C CA 1
ATOM 7783 C C . THR C 1 192 ? 0.527 -12.453 70.092 1.00 16.55 192 THR C C 1
ATOM 7784 O O . THR C 1 192 ? 0.312 -11.399 70.706 1.00 16.36 192 THR C O 1
ATOM 7788 N N . GLY C 1 193 ? -0.250 -13.529 70.227 1.00 15.62 193 GLY C N 1
ATOM 7789 C CA . GLY C 1 193 ? -1.437 -13.521 71.063 1.00 16.61 193 GLY C CA 1
ATOM 7790 C C . GLY C 1 193 ? -1.103 -13.399 72.548 1.00 15.76 193 GLY C C 1
ATOM 7791 O O . GLY C 1 193 ? -1.849 -12.803 73.294 1.00 15.68 193 GLY C O 1
ATOM 7792 N N . LEU C 1 194 ? 0.053 -13.907 72.965 1.00 15.98 194 LEU C N 1
ATOM 7793 C CA . LEU C 1 194 ? 0.504 -13.727 74.343 1.00 16.89 194 LEU C CA 1
ATOM 7794 C C . LEU C 1 194 ? 0.786 -12.246 74.605 1.00 16.68 194 LEU C C 1
ATOM 7795 O O . LEU C 1 194 ? 0.549 -11.722 75.699 1.00 15.25 194 LEU C O 1
ATOM 7800 N N . GLY C 1 195 ? 1.351 -11.611 73.579 1.00 16.06 195 GLY C N 1
ATOM 7801 C CA . GLY C 1 195 ? 1.721 -10.198 73.641 1.00 16.69 195 GLY C CA 1
ATOM 7802 C C . GLY C 1 195 ? 0.453 -9.357 73.658 1.00 16.85 195 GLY C C 1
ATOM 7803 O O . GLY C 1 195 ? 0.326 -8.477 74.494 1.00 21.90 195 GLY C O 1
ATOM 7804 N N . VAL C 1 196 ? -0.517 -9.681 72.786 1.00 16.35 196 VAL C N 1
ATOM 7805 C CA . VAL C 1 196 ? -1.788 -8.964 72.747 1.00 17.43 196 VAL C CA 1
ATOM 7806 C C . VAL C 1 196 ? -2.514 -9.098 74.101 1.00 16.95 196 VAL C C 1
ATOM 7807 O O . VAL C 1 196 ? -2.906 -8.112 74.685 1.00 16.70 196 VAL C O 1
ATOM 7811 N N . ALA C 1 197 ? -2.626 -10.305 74.626 1.00 17.90 197 ALA C N 1
ATOM 7812 C CA . ALA C 1 197 ? -3.278 -10.523 75.919 1.00 20.34 197 ALA C CA 1
ATOM 7813 C C . ALA C 1 197 ? -2.549 -9.809 77.053 1.00 20.11 197 ALA C C 1
ATOM 7814 O O . ALA C 1 197 ? -3.182 -9.201 77.922 1.00 21.52 197 ALA C O 1
ATOM 7816 N N . THR C 1 198 ? -1.219 -9.888 77.037 1.00 21.46 198 THR C N 1
ATOM 7817 C CA . THR C 1 198 ? -0.425 -9.294 78.100 1.00 22.60 198 THR C CA 1
ATOM 7818 C C . THR C 1 198 ? -0.637 -7.779 78.109 1.00 21.37 198 THR C C 1
ATOM 7819 O O . THR C 1 198 ? -0.854 -7.195 79.171 1.00 19.40 198 THR C O 1
ATOM 7823 N N . ILE C 1 199 ? -0.607 -7.182 76.912 1.00 20.22 199 ILE C N 1
ATOM 7824 C CA . ILE C 1 199 ? -0.788 -5.744 76.746 1.00 22.08 199 ILE C CA 1
ATOM 7825 C C . ILE C 1 199 ? -2.225 -5.350 77.088 1.00 21.25 199 ILE C C 1
ATOM 7826 O O . ILE C 1 199 ? -2.453 -4.283 77.668 1.00 22.41 199 ILE C O 1
ATOM 7831 N N . ALA C 1 200 ? -3.194 -6.181 76.705 1.00 21.65 200 ALA C N 1
ATOM 7832 C CA . ALA C 1 200 ? -4.585 -5.842 76.941 1.00 21.81 200 ALA C CA 1
ATOM 7833 C C . ALA C 1 200 ? -4.861 -5.842 78.453 1.00 24.02 200 ALA C C 1
ATOM 7834 O O . ALA C 1 200 ? -5.535 -4.946 78.966 1.00 26.04 200 ALA C O 1
ATOM 7836 N N . ARG C 1 201 ? -4.346 -6.858 79.143 1.00 25.40 201 ARG C N 1
ATOM 7837 C CA . ARG C 1 201 ? -4.465 -6.946 80.595 1.00 27.27 201 ARG C CA 1
ATOM 7838 C C . ARG C 1 201 ? -3.854 -5.715 81.268 1.00 27.51 201 ARG C C 1
ATOM 7839 O O . ARG C 1 201 ? -4.480 -5.113 82.137 1.00 29.43 201 ARG C O 1
ATOM 7847 N N . ASP C 1 202 ? -2.624 -5.360 80.882 1.00 27.02 202 ASP C N 1
ATOM 7848 C CA . ASP C 1 202 ? -1.914 -4.230 81.461 1.00 28.63 202 ASP C CA 1
ATOM 7849 C C . ASP C 1 202 ? -2.683 -2.923 81.238 1.00 27.76 202 ASP C C 1
ATOM 7850 O O . ASP C 1 202 ? -2.851 -2.133 82.163 1.00 26.27 202 ASP C O 1
ATOM 7855 N N . ALA C 1 203 ? -3.099 -2.671 79.991 1.00 26.22 203 ALA C N 1
ATOM 7856 C CA . ALA C 1 203 ? -3.910 -1.505 79.660 1.00 26.07 203 ALA C CA 1
ATOM 7857 C C . ALA C 1 203 ? -5.232 -1.538 80.417 1.00 24.04 203 ALA C C 1
ATOM 7858 O O . ALA C 1 203 ? -5.687 -0.504 80.880 1.00 27.99 203 ALA C O 1
ATOM 7860 N N . ALA C 1 204 ? -5.862 -2.711 80.525 1.00 24.31 204 ALA C N 1
ATOM 7861 C CA . ALA C 1 204 ? -7.121 -2.832 81.259 1.00 27.63 204 ALA C CA 1
ATOM 7862 C C . ALA C 1 204 ? -6.925 -2.480 82.737 1.00 28.88 204 ALA C C 1
ATOM 7863 O O . ALA C 1 204 ? -7.778 -1.819 83.340 1.00 29.31 204 ALA C O 1
ATOM 7865 N N . ASN C 1 205 ? -5.816 -2.956 83.320 1.00 31.10 205 ASN C N 1
ATOM 7866 C CA . ASN C 1 205 ? -5.437 -2.616 84.692 1.00 33.01 205 ASN C CA 1
ATOM 7867 C C . ASN C 1 205 ? -5.226 -1.103 84.815 1.00 34.31 205 ASN C C 1
ATOM 7868 O O . ASN C 1 205 ? -5.654 -0.505 85.794 1.00 34.42 205 ASN C O 1
ATOM 7873 N N . LYS C 1 206 ? -4.611 -0.472 83.812 1.00 31.18 206 LYS C N 1
ATOM 7874 C CA . LYS C 1 206 ? -4.292 0.941 83.899 1.00 33.69 206 LYS C CA 1
ATOM 7875 C C . LYS C 1 206 ? -5.540 1.805 83.704 1.00 33.79 206 LYS C C 1
ATOM 7876 O O . LYS C 1 206 ? -5.588 2.918 84.223 1.00 34.69 206 LYS C O 1
ATOM 7882 N N . PHE C 1 207 ? -6.553 1.343 82.958 1.00 32.81 207 PHE C N 1
ATOM 7883 C CA . PHE C 1 207 ? -7.516 2.306 82.441 1.00 31.83 207 PHE C CA 1
ATOM 7884 C C . PHE C 1 207 ? -8.968 1.942 82.731 1.00 31.01 207 PHE C C 1
ATOM 7885 O O . PHE C 1 207 ? -9.742 2.865 82.929 1.00 32.94 207 PHE C O 1
ATOM 7893 N N . ILE C 1 208 ? -9.369 0.659 82.742 1.00 29.57 208 ILE C N 1
ATOM 7894 C CA . ILE C 1 208 ? -10.799 0.355 82.832 1.00 30.83 208 ILE C CA 1
ATOM 7895 C C . ILE C 1 208 ? -11.132 -0.537 84.029 1.00 32.87 208 ILE C C 1
ATOM 7896 O O . ILE C 1 208 ? -12.183 -1.177 84.036 1.00 35.11 208 ILE C O 1
ATOM 7901 N N . GLY C 1 209 ? -10.257 -0.576 85.039 1.00 32.22 209 GLY C N 1
ATOM 7902 C CA . GLY C 1 209 ? -10.563 -1.262 86.278 1.00 33.41 209 GLY C CA 1
ATOM 7903 C C . GLY C 1 209 ? -10.234 -2.755 86.253 1.00 34.71 209 GLY C C 1
ATOM 7904 O O . GLY C 1 209 ? -10.728 -3.475 87.107 1.00 40.74 209 GLY C O 1
ATOM 7905 N N . GLY C 1 210 ? -9.438 -3.220 85.276 1.00 32.67 210 GLY C N 1
ATOM 7906 C CA . GLY C 1 210 ? -8.822 -4.542 85.325 1.00 33.08 210 GLY C CA 1
ATOM 7907 C C . GLY C 1 210 ? -9.392 -5.505 84.283 1.00 31.59 210 GLY C C 1
ATOM 7908 O O . GLY C 1 210 ? -10.410 -5.213 83.681 1.00 31.71 210 GLY C O 1
ATOM 7909 N N . ILE C 1 211 ? -8.737 -6.663 84.114 1.00 29.88 211 ILE C N 1
ATOM 7910 C CA . ILE C 1 211 ? -9.066 -7.613 83.059 1.00 30.75 211 ILE C CA 1
ATOM 7911 C C . ILE C 1 211 ? -10.082 -8.669 83.529 1.00 30.85 211 ILE C C 1
ATOM 7912 O O . ILE C 1 211 ? -10.738 -9.316 82.714 1.00 26.89 211 ILE C O 1
ATOM 7917 N N . GLU C 1 212 ? -10.207 -8.883 84.843 1.00 32.16 212 GLU C N 1
ATOM 7918 C CA . GLU C 1 212 ? -11.011 -9.989 85.334 1.00 33.72 212 GLU C CA 1
ATOM 7919 C C . GLU C 1 212 ? -12.493 -9.659 85.181 1.00 32.85 212 GLU C C 1
ATOM 7920 O O . GLU C 1 212 ? -12.957 -8.646 85.678 1.00 31.77 212 GLU C O 1
ATOM 7926 N N . GLY C 1 213 ? -13.222 -10.514 84.451 1.00 32.12 213 GLY C N 1
ATOM 7927 C CA . GLY C 1 213 ? -14.624 -10.274 84.160 1.00 30.91 213 GLY C CA 1
ATOM 7928 C C . GLY C 1 213 ? -14.857 -9.352 82.964 1.00 28.54 213 GLY C C 1
ATOM 7929 O O . GLY C 1 213 ? -16.003 -9.079 82.643 1.00 27.88 213 GLY C O 1
ATOM 7930 N N . SER C 1 214 ? -13.791 -8.856 82.336 1.00 30.53 214 SER C N 1
ATOM 7931 C CA . SER C 1 214 ? -13.933 -8.035 81.142 1.00 30.45 214 SER C CA 1
ATOM 7932 C C . SER C 1 214 ? -14.592 -8.764 80.004 1.00 26.61 214 SER C C 1
ATOM 7933 O O . SER C 1 214 ? -14.276 -9.908 79.747 1.00 27.99 214 SER C O 1
ATOM 7936 N N . ARG C 1 215 ? -15.475 -8.085 79.300 1.00 26.32 215 ARG C N 1
ATOM 7937 C CA . ARG C 1 215 ? -16.126 -8.662 78.166 1.00 25.16 215 ARG C CA 1
ATOM 7938 C C . ARG C 1 215 ? -15.352 -8.343 76.913 1.00 24.57 215 ARG C C 1
ATOM 7939 O O . ARG C 1 215 ? -15.259 -7.196 76.496 1.00 22.19 215 ARG C O 1
ATOM 7947 N N . VAL C 1 216 ? -14.779 -9.378 76.327 1.00 22.19 216 VAL C N 1
ATOM 7948 C CA . VAL C 1 216 ? -13.960 -9.201 75.163 1.00 22.62 216 VAL C CA 1
ATOM 7949 C C . VAL C 1 216 ? -14.484 -9.733 73.854 1.00 21.90 216 VAL C C 1
ATOM 7950 O O . VAL C 1 216 ? -15.015 -10.848 73.807 1.00 22.81 216 VAL C O 1
ATOM 7954 N N . ILE C 1 217 ? -14.394 -8.962 72.813 1.00 20.06 217 ILE C N 1
ATOM 7955 C CA . ILE C 1 217 ? -14.687 -9.374 71.454 1.00 20.88 217 ILE C CA 1
ATOM 7956 C C . ILE C 1 217 ? -13.415 -9.314 70.607 1.00 21.89 217 ILE C C 1
ATOM 7957 O O . ILE C 1 217 ? -12.710 -8.309 70.617 1.00 22.57 217 ILE C O 1
ATOM 7962 N N . ILE C 1 218 ? -13.124 -10.444 69.932 1.00 22.35 218 ILE C N 1
ATOM 7963 C CA . ILE C 1 218 ? -12.006 -10.590 69.009 1.00 18.42 218 ILE C CA 1
ATOM 7964 C C . ILE C 1 218 ? -12.525 -10.894 67.603 1.00 18.27 218 ILE C C 1
ATOM 7965 O O . ILE C 1 218 ? -13.283 -11.859 67.396 1.00 18.77 218 ILE C O 1
ATOM 7970 N N . GLN C 1 219 ? -12.030 -10.131 66.622 1.00 16.94 219 GLN C N 1
ATOM 7971 C CA . GLN C 1 219 ? -12.259 -10.373 65.203 1.00 17.17 219 GLN C CA 1
ATOM 7972 C C . GLN C 1 219 ? -11.056 -11.091 64.593 1.00 17.19 219 GLN C C 1
ATOM 7973 O O . GLN C 1 219 ? -9.932 -10.597 64.659 1.00 16.67 219 GLN C O 1
ATOM 7979 N N . GLY C 1 220 ? -11.330 -12.280 64.017 1.00 17.64 220 GLY C N 1
ATOM 7980 C CA . GLY C 1 220 ? -10.312 -13.201 63.542 1.00 17.57 220 GLY C CA 1
ATOM 7981 C C . GLY C 1 220 ? -10.009 -14.235 64.609 1.00 16.69 220 GLY C C 1
ATOM 7982 O O . GLY C 1 220 ? -10.113 -13.948 65.816 1.00 17.96 220 GLY C O 1
ATOM 7983 N N . PHE C 1 221 ? -9.682 -15.459 64.167 1.00 18.41 221 PHE C N 1
ATOM 7984 C CA . PHE C 1 221 ? -9.530 -16.560 65.093 1.00 16.85 221 PHE C CA 1
ATOM 7985 C C . PHE C 1 221 ? -8.433 -17.502 64.608 1.00 16.46 221 PHE C C 1
ATOM 7986 O O . PHE C 1 221 ? -8.532 -18.719 64.770 1.00 19.21 221 PHE C O 1
ATOM 7994 N N . GLY C 1 222 ? -7.425 -16.928 63.971 1.00 15.85 222 GLY C N 1
ATOM 7995 C CA . GLY C 1 222 ? -6.259 -17.643 63.505 1.00 15.65 222 GLY C CA 1
ATOM 7996 C C . GLY C 1 222 ? -5.141 -17.521 64.517 1.00 16.45 222 GLY C C 1
ATOM 7997 O O . GLY C 1 222 ? -5.374 -17.566 65.734 1.00 17.46 222 GLY C O 1
ATOM 7998 N N . ASN C 1 223 ? -3.931 -17.294 64.000 1.00 17.62 223 ASN C N 1
ATOM 7999 C CA . ASN C 1 223 ? -2.756 -17.378 64.830 1.00 17.41 223 ASN C CA 1
ATOM 8000 C C . ASN C 1 223 ? -2.836 -16.326 65.925 1.00 18.46 223 ASN C C 1
ATOM 8001 O O . ASN C 1 223 ? -2.569 -16.654 67.094 1.00 18.71 223 ASN C O 1
ATOM 8006 N N . VAL C 1 224 ? -3.233 -15.076 65.564 1.00 18.12 224 VAL C N 1
ATOM 8007 C CA . VAL C 1 224 ? -3.314 -14.039 66.553 1.00 18.82 224 VAL C CA 1
ATOM 8008 C C . VAL C 1 224 ? -4.560 -14.232 67.401 1.00 19.19 224 VAL C C 1
ATOM 8009 O O . VAL C 1 224 ? -4.457 -14.270 68.632 1.00 19.64 224 VAL C O 1
ATOM 8013 N N . GLY C 1 225 ? -5.729 -14.330 66.742 1.00 17.80 225 GLY C N 1
ATOM 8014 C CA . GLY C 1 225 ? -7.016 -14.290 67.400 1.00 18.94 225 GLY C CA 1
ATOM 8015 C C . GLY C 1 225 ? -7.231 -15.453 68.356 1.00 18.42 225 GLY C C 1
ATOM 8016 O O . GLY C 1 225 ? -7.675 -15.220 69.486 1.00 18.31 225 GLY C O 1
ATOM 8017 N N . PHE C 1 226 ? -6.917 -16.693 67.937 1.00 19.12 226 PHE C N 1
ATOM 8018 C CA . PHE C 1 226 ? -7.091 -17.827 68.832 1.00 18.68 226 PHE C CA 1
ATOM 8019 C C . PHE C 1 226 ? -6.292 -17.658 70.132 1.00 18.26 226 PHE C C 1
ATOM 8020 O O . PHE C 1 226 ? -6.807 -17.820 71.248 1.00 17.33 226 PHE C O 1
ATOM 8028 N N . PHE C 1 227 ? -4.992 -17.370 69.990 1.00 19.12 227 PHE C N 1
ATOM 8029 C CA . PHE C 1 227 ? -4.096 -17.333 71.135 1.00 19.22 227 PHE C CA 1
ATOM 8030 C C . PHE C 1 227 ? -4.406 -16.148 72.049 1.00 19.95 227 PHE C C 1
ATOM 8031 O O . PHE C 1 227 ? -4.350 -16.312 73.282 1.00 18.96 227 PHE C O 1
ATOM 8039 N N . THR C 1 228 ? -4.793 -15.001 71.456 1.00 20.91 228 THR C N 1
ATOM 8040 C CA . THR C 1 228 ? -5.291 -13.883 72.228 1.00 21.21 228 THR C CA 1
ATOM 8041 C C . THR C 1 228 ? -6.454 -14.347 73.087 1.00 21.26 228 THR C C 1
ATOM 8042 O O . THR C 1 228 ? -6.448 -14.115 74.294 1.00 20.29 228 THR C O 1
ATOM 8046 N N . ALA C 1 229 ? -7.420 -15.032 72.458 1.00 21.13 229 ALA C N 1
ATOM 8047 C CA . ALA C 1 229 ? -8.602 -15.508 73.156 1.00 21.24 229 ALA C CA 1
ATOM 8048 C C . ALA C 1 229 ? -8.252 -16.472 74.283 1.00 22.38 229 ALA C C 1
ATOM 8049 O O . ALA C 1 229 ? -8.785 -16.322 75.384 1.00 20.30 229 ALA C O 1
ATOM 8051 N N . LYS C 1 230 ? -7.344 -17.433 73.997 1.00 21.79 230 LYS C N 1
ATOM 8052 C CA . LYS C 1 230 ? -6.925 -18.408 74.977 1.00 24.39 230 LYS C CA 1
ATOM 8053 C C . LYS C 1 230 ? -6.319 -17.726 76.195 1.00 24.13 230 LYS C C 1
ATOM 8054 O O . LYS C 1 230 ? -6.758 -18.001 77.316 1.00 22.71 230 LYS C O 1
ATOM 8060 N N . PHE C 1 231 ? -5.303 -16.874 75.971 1.00 23.62 231 PHE C N 1
ATOM 8061 C CA . PHE C 1 231 ? -4.600 -16.216 77.061 1.00 24.64 231 PHE C CA 1
ATOM 8062 C C . PHE C 1 231 ? -5.525 -15.270 77.831 1.00 24.26 231 PHE C C 1
ATOM 8063 O O . PHE C 1 231 ? -5.514 -15.271 79.061 1.00 27.04 231 PHE C O 1
ATOM 8071 N N . LEU C 1 232 ? -6.380 -14.512 77.156 1.00 22.58 232 LEU C N 1
ATOM 8072 C CA . LEU C 1 232 ? -7.287 -13.657 77.912 1.00 26.06 232 LEU C CA 1
ATOM 8073 C C . LEU C 1 232 ? -8.304 -14.475 78.716 1.00 26.01 232 LEU C C 1
ATOM 8074 O O . LEU C 1 232 ? -8.672 -14.070 79.822 1.00 24.85 232 LEU C O 1
ATOM 8079 N N . SER C 1 233 ? -8.734 -15.630 78.187 1.00 26.19 233 SER C N 1
ATOM 8080 C CA . SER C 1 233 ? -9.584 -16.521 78.959 1.00 28.40 233 SER C CA 1
ATOM 8081 C C . SER C 1 233 ? -8.874 -16.913 80.254 1.00 29.61 233 SER C C 1
ATOM 8082 O O . SER C 1 233 ? -9.458 -16.834 81.346 1.00 29.09 233 SER C O 1
ATOM 8085 N N . GLU C 1 234 ? -7.607 -17.349 80.112 1.00 29.44 234 GLU C N 1
ATOM 8086 C CA . GLU C 1 234 ? -6.829 -17.870 81.221 1.00 30.18 234 GLU C CA 1
ATOM 8087 C C . GLU C 1 234 ? -6.603 -16.795 82.277 1.00 32.47 234 GLU C C 1
ATOM 8088 O O . GLU C 1 234 ? -6.541 -17.118 83.455 1.00 32.35 234 GLU C O 1
ATOM 8094 N N . MET C 1 235 ? -6.514 -15.531 81.835 1.00 29.04 235 MET C N 1
ATOM 8095 C CA . MET C 1 235 ? -6.275 -14.365 82.678 1.00 31.56 235 MET C CA 1
ATOM 8096 C C . MET C 1 235 ? -7.531 -13.870 83.417 1.00 31.97 235 MET C C 1
ATOM 8097 O O . MET C 1 235 ? -7.442 -12.895 84.160 1.00 34.40 235 MET C O 1
ATOM 8102 N N . GLY C 1 236 ? -8.705 -14.446 83.133 1.00 29.64 236 GLY C N 1
ATOM 8103 C CA . GLY C 1 236 ? -9.926 -14.095 83.843 1.00 31.52 236 GLY C CA 1
ATOM 8104 C C . GLY C 1 236 ? -10.953 -13.373 82.973 1.00 30.77 236 GLY C C 1
ATOM 8105 O O . GLY C 1 236 ? -12.026 -13.014 83.443 1.00 30.60 236 GLY C O 1
ATOM 8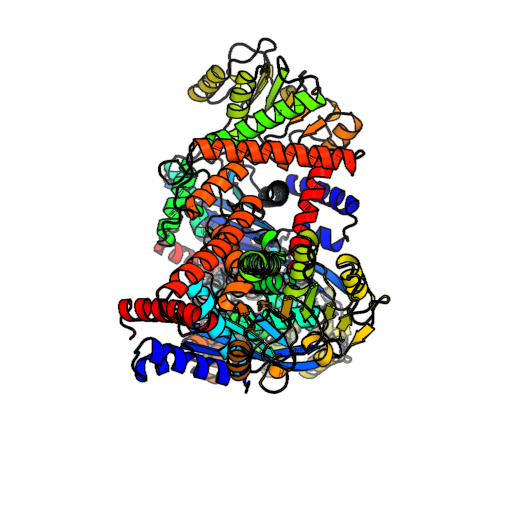106 N N . ALA C 1 237 ? -10.642 -13.138 81.696 1.00 29.79 237 ALA C N 1
ATOM 8107 C CA . ALA C 1 237 ? -11.531 -12.318 80.893 1.00 29.73 237 ALA C CA 1
ATOM 8108 C C . ALA C 1 237 ? -12.605 -13.239 80.333 1.00 28.06 237 ALA C C 1
ATOM 8109 O O . ALA C 1 237 ? -12.394 -14.439 80.261 1.00 28.65 237 ALA C O 1
ATOM 8111 N N . LYS C 1 238 ? -13.772 -12.679 80.013 1.00 29.03 238 LYS C N 1
ATOM 8112 C CA . LYS C 1 238 ? -14.836 -13.406 79.346 1.00 29.11 238 LYS C CA 1
ATOM 8113 C C . LYS C 1 238 ? -14.863 -13.040 77.861 1.00 26.72 238 LYS C C 1
ATOM 8114 O O . LYS C 1 238 ? -15.091 -11.889 77.487 1.00 25.13 238 LYS C O 1
ATOM 8120 N N . ILE C 1 239 ? -14.661 -14.050 77.019 1.00 23.92 239 ILE C N 1
ATOM 8121 C CA . ILE C 1 239 ? -14.733 -13.884 75.578 1.00 23.95 239 ILE C CA 1
ATOM 8122 C C . ILE C 1 239 ? -16.192 -14.029 75.140 1.00 26.09 239 ILE C C 1
ATOM 8123 O O . ILE C 1 239 ? -16.721 -15.134 75.121 1.00 24.77 239 ILE C O 1
ATOM 8128 N N . ILE C 1 240 ? -16.832 -12.919 74.755 1.00 23.87 240 ILE C N 1
ATOM 8129 C CA . ILE C 1 240 ? -18.241 -12.967 74.407 1.00 25.36 240 ILE C CA 1
ATOM 8130 C C . ILE C 1 240 ? -18.446 -12.988 72.888 1.00 25.64 240 ILE C C 1
ATOM 8131 O O . ILE C 1 240 ? -19.555 -13.247 72.418 1.00 24.69 240 ILE C O 1
ATOM 8136 N N . GLY C 1 241 ? -17.374 -12.811 72.104 1.00 21.64 241 GLY C N 1
ATOM 8137 C CA . GLY C 1 241 ? -17.531 -12.770 70.659 1.00 20.93 241 GLY C CA 1
ATOM 8138 C C . GLY C 1 241 ? -16.224 -13.126 69.958 1.00 22.79 241 GLY C C 1
ATOM 8139 O O . GLY C 1 241 ? -15.171 -12.625 70.338 1.00 23.58 241 GLY C O 1
ATOM 8140 N N . VAL C 1 242 ? -16.311 -14.052 68.994 1.00 22.12 242 VAL C N 1
ATOM 8141 C CA . VAL C 1 242 ? -15.216 -14.353 68.094 1.00 20.90 242 VAL C CA 1
ATOM 8142 C C . VAL C 1 242 ? -15.757 -14.390 66.667 1.00 20.19 242 VAL C C 1
ATOM 8143 O O . VAL C 1 242 ? -16.942 -14.604 66.446 1.00 20.17 242 VAL C O 1
ATOM 8147 N N . SER C 1 243 ? -14.850 -14.347 65.700 1.00 20.47 243 SER C N 1
ATOM 8148 C CA . SER C 1 243 ? -15.228 -14.394 64.321 1.00 18.76 243 SER C CA 1
ATOM 8149 C C . SER C 1 243 ? -14.108 -14.799 63.381 1.00 16.98 243 SER C C 1
ATOM 8150 O O . SER C 1 243 ? -12.963 -14.841 63.786 1.00 18.23 243 SER C O 1
ATOM 8153 N N . ASP C 1 244 ? -14.444 -14.994 62.128 1.00 16.07 244 ASP C N 1
ATOM 8154 C CA . ASP C 1 244 ? -13.465 -15.283 61.110 1.00 14.68 244 ASP C CA 1
ATOM 8155 C C . ASP C 1 244 ? -14.103 -14.940 59.801 1.00 14.33 244 ASP C C 1
ATOM 8156 O O . ASP C 1 244 ? -15.180 -14.361 59.798 1.00 19.35 244 ASP C O 1
ATOM 8161 N N . ILE C 1 245 ? -13.492 -15.275 58.688 1.00 15.86 245 ILE C N 1
ATOM 8162 C CA . ILE C 1 245 ? -13.998 -14.879 57.404 1.00 17.62 245 ILE C CA 1
ATOM 8163 C C . ILE C 1 245 ? -15.438 -15.368 57.205 1.00 21.17 245 ILE C C 1
ATOM 8164 O O . ILE C 1 245 ? -16.175 -14.762 56.462 1.00 22.33 245 ILE C O 1
ATOM 8169 N N . GLY C 1 246 ? -15.779 -16.478 57.838 1.00 21.60 246 GLY C N 1
ATOM 8170 C CA . GLY C 1 246 ? -17.135 -17.023 57.737 1.00 22.55 246 GLY C CA 1
ATOM 8171 C C . GLY C 1 246 ? -18.238 -16.262 58.493 1.00 24.72 246 GLY C C 1
ATOM 8172 O O . GLY C 1 246 ? -19.422 -16.531 58.268 1.00 23.45 246 GLY C O 1
ATOM 8173 N N . GLY C 1 247 ? -17.878 -15.297 59.356 1.00 21.11 247 GLY C N 1
ATOM 8174 C CA . GLY C 1 247 ? -18.835 -14.625 60.222 1.00 21.43 247 GLY C CA 1
ATOM 8175 C C . GLY C 1 247 ? -18.458 -14.826 61.690 1.00 21.18 247 GLY C C 1
ATOM 8176 O O . GLY C 1 247 ? -17.449 -15.448 61.999 1.00 21.09 247 GLY C O 1
ATOM 8177 N N . GLY C 1 248 ? -19.277 -14.304 62.600 1.00 22.07 248 GLY C N 1
ATOM 8178 C CA . GLY C 1 248 ? -18.963 -14.372 64.014 1.00 21.41 248 GLY C CA 1
ATOM 8179 C C . GLY C 1 248 ? -20.073 -14.965 64.851 1.00 24.60 248 GLY C C 1
ATOM 8180 O O . GLY C 1 248 ? -21.147 -15.298 64.344 1.00 22.44 248 GLY C O 1
ATOM 8181 N N . VAL C 1 249 ? -19.786 -15.047 66.147 1.00 24.73 249 VAL C N 1
ATOM 8182 C CA . VAL C 1 249 ? -20.718 -15.615 67.102 1.00 26.27 249 VAL C CA 1
ATOM 8183 C C . VAL C 1 249 ? -20.545 -14.848 68.412 1.00 27.76 249 VAL C C 1
ATOM 8184 O O . VAL C 1 249 ? -19.417 -14.514 68.794 1.00 23.17 249 VAL C O 1
ATOM 8188 N N . ILE C 1 250 ? -21.689 -14.446 68.986 1.00 24.82 250 ILE C N 1
ATOM 8189 C CA . ILE C 1 250 ? -21.726 -13.748 70.255 1.00 27.73 250 ILE C CA 1
ATOM 8190 C C . ILE C 1 250 ? -22.479 -14.599 71.260 1.00 29.00 250 ILE C C 1
ATOM 8191 O O . ILE C 1 250 ? -23.567 -15.093 70.935 1.00 27.20 250 ILE C O 1
ATOM 8196 N N . ASN C 1 251 ? -21.911 -14.699 72.468 1.00 28.20 251 ASN C N 1
ATOM 8197 C CA . ASN C 1 251 ? -22.549 -15.354 73.601 1.00 30.59 251 ASN C CA 1
ATOM 8198 C C . ASN C 1 251 ? -22.136 -14.617 74.868 1.00 29.50 251 ASN C C 1
ATOM 8199 O O . ASN C 1 251 ? -20.984 -14.659 75.279 1.00 29.15 251 ASN C O 1
ATOM 8204 N N . GLU C 1 252 ? -23.096 -13.941 75.487 1.00 30.76 252 GLU C N 1
ATOM 8205 C CA . GLU C 1 252 ? -22.810 -13.103 76.632 1.00 33.05 252 GLU C CA 1
ATOM 8206 C C . GLU C 1 252 ? -22.360 -13.984 77.795 1.00 31.90 252 GLU C C 1
ATOM 8207 O O . GLU C 1 252 ? -21.718 -13.507 78.716 1.00 34.71 252 GLU C O 1
ATOM 8213 N N . ASN C 1 253 ? -22.676 -15.280 77.761 1.00 33.32 253 ASN C N 1
ATOM 8214 C CA . ASN C 1 253 ? -22.258 -16.182 78.824 1.00 35.37 253 ASN C CA 1
ATOM 8215 C C . ASN C 1 253 ? -20.810 -16.641 78.634 1.00 36.49 253 ASN C C 1
ATOM 8216 O O . ASN C 1 253 ? -20.275 -17.296 79.513 1.00 38.06 253 ASN C O 1
ATOM 8221 N N . GLY C 1 254 ? -20.163 -16.275 77.517 1.00 35.05 254 GLY C N 1
ATOM 8222 C CA . GLY C 1 254 ? -18.780 -16.651 77.290 1.00 32.97 254 GLY C CA 1
ATOM 8223 C C . GLY C 1 254 ? -18.687 -17.743 76.234 1.00 34.67 254 GLY C C 1
ATOM 8224 O O . GLY C 1 254 ? -19.502 -18.665 76.220 1.00 34.99 254 GLY C O 1
ATOM 8225 N N . ILE C 1 255 ? -17.712 -17.585 75.328 1.00 33.79 255 ILE C N 1
ATOM 8226 C CA . ILE C 1 255 ? -17.325 -18.605 74.364 1.00 33.54 255 ILE C CA 1
ATOM 8227 C C . ILE C 1 255 ? -16.317 -19.556 75.016 1.00 30.15 255 ILE C C 1
ATOM 8228 O O . ILE C 1 255 ? -15.400 -19.118 75.694 1.00 29.82 255 ILE C O 1
ATOM 8233 N N . ASP C 1 256 ? -16.478 -20.867 74.782 1.00 31.16 256 ASP C N 1
ATOM 8234 C CA . ASP C 1 256 ? -15.459 -21.855 75.102 1.00 30.05 256 ASP C CA 1
ATOM 8235 C C . ASP C 1 256 ? -14.423 -21.856 73.979 1.00 29.43 256 ASP C C 1
ATOM 8236 O O . ASP C 1 256 ? -14.713 -22.288 72.862 1.00 27.15 256 ASP C O 1
ATOM 8241 N N . VAL C 1 257 ? -13.207 -21.375 74.292 1.00 29.67 257 VAL C N 1
ATOM 8242 C CA . VAL C 1 257 ? -12.236 -21.023 73.265 1.00 28.84 257 VAL C CA 1
ATOM 8243 C C . VAL C 1 257 ? -11.703 -22.273 72.553 1.00 28.20 257 VAL C C 1
ATOM 8244 O O . VAL C 1 257 ? -11.552 -22.269 71.328 1.00 26.54 257 VAL C O 1
ATOM 8248 N N . ASN C 1 258 ? -11.436 -23.328 73.297 1.00 30.53 258 ASN C N 1
ATOM 8249 C CA . ASN C 1 258 ? -10.971 -24.578 72.682 1.00 31.21 258 ASN C CA 1
ATOM 8250 C C . ASN C 1 258 ? -12.040 -25.272 71.843 1.00 31.18 258 ASN C C 1
ATOM 8251 O O . ASN C 1 258 ? -11.763 -25.760 70.758 1.00 28.15 258 ASN C O 1
ATOM 8256 N N . ARG C 1 259 ? -13.281 -25.248 72.314 1.00 32.50 259 ARG C N 1
ATOM 8257 C CA . ARG C 1 259 ? -14.379 -25.818 71.540 1.00 32.16 259 ARG C CA 1
ATOM 8258 C C . ARG C 1 259 ? -14.523 -25.090 70.246 1.00 30.84 259 ARG C C 1
ATOM 8259 O O . ARG C 1 259 ? -14.770 -25.676 69.213 1.00 26.62 259 ARG C O 1
ATOM 8267 N N . ALA C 1 260 ? -14.344 -23.769 70.310 1.00 27.71 260 ALA C N 1
ATOM 8268 C CA . ALA C 1 260 ? -14.463 -22.973 69.117 1.00 27.73 260 ALA C CA 1
ATOM 8269 C C . ALA C 1 260 ? -13.423 -23.327 68.071 1.00 25.89 260 ALA C C 1
ATOM 8270 O O . ALA C 1 260 ? -13.727 -23.341 66.892 1.00 24.79 260 ALA C O 1
ATOM 8272 N N . LEU C 1 261 ? -12.192 -23.582 68.503 1.00 27.03 261 LEU C N 1
ATOM 8273 C CA . LEU C 1 261 ? -11.189 -24.007 67.535 1.00 28.49 261 LEU C CA 1
ATOM 8274 C C . LEU C 1 261 ? -11.579 -25.376 66.957 1.00 27.69 261 LEU C C 1
ATOM 8275 O O . LEU C 1 261 ? -11.418 -25.643 65.763 1.00 27.21 261 LEU C O 1
ATOM 8280 N N . GLU C 1 262 ? -12.119 -26.258 67.785 1.00 28.89 262 GLU C N 1
ATOM 8281 C CA . GLU C 1 262 ? -12.557 -27.553 67.267 1.00 30.76 262 GLU C CA 1
ATOM 8282 C C . GLU C 1 262 ? -13.665 -27.393 66.223 1.00 30.96 262 GLU C C 1
ATOM 8283 O O . GLU C 1 262 ? -13.747 -28.216 65.302 1.00 29.35 262 GLU C O 1
ATOM 8289 N N . VAL C 1 263 ? -14.505 -26.340 66.363 1.00 28.82 263 VAL C N 1
ATOM 8290 C CA . VAL C 1 263 ? -15.513 -26.043 65.368 1.00 27.45 263 VAL C CA 1
ATOM 8291 C C . VAL C 1 263 ? -14.831 -25.587 64.077 1.00 28.21 263 VAL C C 1
ATOM 8292 O O . VAL C 1 263 ? -15.225 -25.987 62.983 1.00 26.27 263 VAL C O 1
ATOM 8296 N N . VAL C 1 264 ? -13.805 -24.734 64.171 1.00 29.05 264 VAL C N 1
ATOM 8297 C CA . VAL C 1 264 ? -13.113 -24.321 62.963 1.00 28.99 264 VAL C CA 1
ATOM 8298 C C . VAL C 1 264 ? -12.552 -25.565 62.260 1.00 29.96 264 VAL C C 1
ATOM 8299 O O . VAL C 1 264 ? -12.726 -25.739 61.054 1.00 30.39 264 VAL C O 1
ATOM 8303 N N . GLN C 1 265 ? -11.833 -26.384 63.026 1.00 29.82 265 GLN C N 1
ATOM 8304 C CA . GLN C 1 265 ? -11.206 -27.600 62.534 1.00 31.83 265 GLN C CA 1
ATOM 8305 C C . GLN C 1 265 ? -12.197 -28.528 61.843 1.00 35.19 265 GLN C C 1
ATOM 8306 O O . GLN C 1 265 ? -11.855 -29.092 60.812 1.00 36.87 265 GLN C O 1
ATOM 8312 N N . SER C 1 266 ? -13.403 -28.714 62.388 1.00 34.00 266 SER C N 1
ATOM 8313 C CA . SER C 1 266 ? -14.275 -29.728 61.811 1.00 37.45 266 SER C CA 1
ATOM 8314 C C . SER C 1 266 ? -15.205 -29.120 60.762 1.00 37.12 266 SER C C 1
ATOM 8315 O O . SER C 1 266 ? -15.658 -29.863 59.906 1.00 37.20 266 SER C O 1
ATOM 8318 N N . THR C 1 267 ? -15.470 -27.795 60.792 1.00 34.18 267 THR C N 1
ATOM 8319 C CA . THR C 1 267 ? -16.454 -27.199 59.892 1.00 33.02 267 THR C CA 1
ATOM 8320 C C . THR C 1 267 ? -15.889 -26.127 58.965 1.00 32.70 267 THR C C 1
ATOM 8321 O O . THR C 1 267 ? -16.584 -25.707 58.049 1.00 34.51 267 THR C O 1
ATOM 8325 N N . GLY C 1 268 ? -14.700 -25.606 59.260 1.00 28.71 268 GLY C N 1
ATOM 8326 C CA . GLY C 1 268 ? -14.100 -24.589 58.423 1.00 30.51 268 GLY C CA 1
ATOM 8327 C C . GLY C 1 268 ? -14.302 -23.159 58.924 1.00 30.08 268 GLY C C 1
ATOM 8328 O O . GLY C 1 268 ? -13.655 -22.257 58.403 1.00 31.79 268 GLY C O 1
ATOM 8329 N N . SER C 1 269 ? -15.216 -22.906 59.873 1.00 28.39 269 SER C N 1
ATOM 8330 C CA . SER C 1 269 ? -15.440 -21.532 60.328 1.00 28.08 269 SER C CA 1
ATOM 8331 C C . SER C 1 269 ? -16.100 -21.526 61.708 1.00 29.75 269 SER C C 1
ATOM 8332 O O . SER C 1 269 ? -16.966 -22.364 62.016 1.00 28.35 269 SER C O 1
ATOM 8335 N N . VAL C 1 270 ? -15.681 -20.541 62.516 1.00 24.87 270 VAL C N 1
ATOM 8336 C CA . VAL C 1 270 ? -16.087 -20.422 63.904 1.00 24.25 270 VAL C CA 1
ATOM 8337 C C . VAL C 1 270 ? -17.557 -20.005 63.940 1.00 23.23 270 VAL C C 1
ATOM 8338 O O . VAL C 1 270 ? -18.151 -20.018 65.011 1.00 20.89 270 VAL C O 1
ATOM 8342 N N . VAL C 1 271 ? -18.114 -19.654 62.771 1.00 22.66 271 VAL C N 1
ATOM 8343 C CA . VAL C 1 271 ? -19.489 -19.165 62.690 1.00 23.51 271 VAL C CA 1
ATOM 8344 C C . VAL C 1 271 ? -20.455 -20.322 62.944 1.00 26.78 271 VAL C C 1
ATOM 8345 O O . VAL C 1 271 ? -21.618 -20.094 63.266 1.00 25.83 271 VAL C O 1
ATOM 8349 N N . ASN C 1 272 ? -19.949 -21.559 62.855 1.00 25.62 272 ASN C N 1
ATOM 8350 C CA . ASN C 1 272 ? -20.787 -22.731 63.060 1.00 27.64 272 ASN C CA 1
ATOM 8351 C C . ASN C 1 272 ? -20.887 -23.085 64.543 1.00 29.13 272 ASN C C 1
ATOM 8352 O O . ASN C 1 272 ? -21.485 -24.103 64.882 1.00 29.71 272 ASN C O 1
ATOM 8357 N N . TYR C 1 273 ? -20.266 -22.288 65.426 1.00 28.04 273 TYR C N 1
ATOM 8358 C CA . TYR C 1 273 ? -20.414 -22.525 66.852 1.00 27.50 273 TYR C CA 1
ATOM 8359 C C . TYR C 1 273 ? -21.900 -22.483 67.192 1.00 28.99 273 TYR C C 1
ATOM 8360 O O . TYR C 1 273 ? -22.602 -21.525 66.842 1.00 26.45 273 TYR C O 1
ATOM 8369 N N . LEU C 1 274 ? -22.338 -23.538 67.890 1.00 31.66 274 LEU C N 1
ATOM 8370 C CA . LEU C 1 274 ? -23.748 -23.772 68.170 1.00 35.34 274 LEU C CA 1
ATOM 8371 C C . LEU C 1 274 ? -24.279 -22.790 69.210 1.00 34.83 274 LEU C C 1
ATOM 8372 O O . LEU C 1 274 ? -25.310 -22.172 68.984 1.00 37.19 274 LEU C O 1
ATOM 8377 N N . GLU C 1 275 ? -23.562 -22.626 70.319 1.00 35.06 275 GLU C N 1
ATOM 8378 C CA . GLU C 1 275 ? -24.076 -21.893 71.463 1.00 37.23 275 GLU C CA 1
ATOM 8379 C C . GLU C 1 275 ? -23.766 -20.397 71.367 1.00 33.03 275 GLU C C 1
ATOM 8380 O O . GLU C 1 275 ? -22.912 -19.876 72.074 1.00 31.27 275 GLU C O 1
ATOM 8386 N N . GLY C 1 276 ? -24.522 -19.697 70.521 1.00 34.47 276 GLY C N 1
ATOM 8387 C CA . GLY C 1 276 ? -24.405 -18.247 70.397 1.00 33.50 276 GLY C CA 1
ATOM 8388 C C . GLY C 1 276 ? -25.202 -17.711 69.212 1.00 31.41 276 GLY C C 1
ATOM 8389 O O . GLY C 1 276 ? -25.808 -18.489 68.470 1.00 31.81 276 GLY C O 1
ATOM 8390 N N . LYS C 1 277 ? -25.261 -16.372 69.111 1.00 28.85 277 LYS C N 1
ATOM 8391 C CA . LYS C 1 277 ? -25.910 -15.699 67.998 1.00 27.70 277 LYS C CA 1
ATOM 8392 C C . LYS C 1 277 ? -24.904 -15.523 66.863 1.00 26.57 277 LYS C C 1
ATOM 8393 O O . LYS C 1 277 ? -23.897 -14.840 67.022 1.00 25.19 277 LYS C O 1
ATOM 8399 N N . LYS C 1 278 ? -25.209 -16.096 65.701 1.00 25.89 278 LYS C N 1
ATOM 8400 C CA . LYS C 1 278 ? -24.444 -15.824 64.505 1.00 28.96 278 LYS C CA 1
ATOM 8401 C C . LYS C 1 278 ? -24.681 -14.383 64.052 1.00 29.20 278 LYS C C 1
ATOM 8402 O O . LYS C 1 278 ? -25.816 -13.884 64.005 1.00 25.70 278 LYS C O 1
ATOM 8408 N N . VAL C 1 279 ? -23.578 -13.730 63.690 1.00 27.96 279 VAL C N 1
ATOM 8409 C CA . VAL C 1 279 ? -23.588 -12.321 63.308 1.00 28.37 279 VAL C CA 1
ATOM 8410 C C . VAL C 1 279 ? -22.587 -12.128 62.168 1.00 27.75 279 VAL C C 1
ATOM 8411 O O . VAL C 1 279 ? -21.717 -12.977 61.943 1.00 25.52 279 VAL C O 1
ATOM 8415 N N . THR C 1 280 ? -22.740 -11.040 61.418 1.00 27.18 280 THR C N 1
ATOM 8416 C CA . THR C 1 280 ? -21.721 -10.685 60.448 1.00 26.73 280 THR C CA 1
ATOM 8417 C C . THR C 1 280 ? -20.557 -10.062 61.211 1.00 24.35 280 THR C C 1
ATOM 8418 O O . THR C 1 280 ? -20.628 -9.770 62.415 1.00 20.83 280 THR C O 1
ATOM 8422 N N . ASN C 1 281 ? -19.450 -9.936 60.497 1.00 25.00 281 ASN C N 1
ATOM 8423 C CA . ASN C 1 281 ? -18.286 -9.255 61.030 1.00 23.44 281 ASN C CA 1
ATOM 8424 C C . ASN C 1 281 ? -18.638 -7.792 61.344 1.00 24.73 281 ASN C C 1
ATOM 8425 O O . ASN C 1 281 ? -18.199 -7.223 62.349 1.00 24.15 281 ASN C O 1
ATOM 8430 N N . GLU C 1 282 ? -19.411 -7.153 60.462 1.00 25.41 282 GLU C N 1
ATOM 8431 C CA . GLU C 1 282 ? -19.738 -5.742 60.666 1.00 26.36 282 GLU C CA 1
ATOM 8432 C C . GLU C 1 282 ? -20.487 -5.616 61.995 1.00 24.59 282 GLU C C 1
ATOM 8433 O O . GLU C 1 282 ? -20.203 -4.750 62.805 1.00 23.19 282 GLU C O 1
ATOM 8439 N N . GLU C 1 283 ? -21.408 -6.555 62.244 1.00 22.85 283 GLU C N 1
ATOM 8440 C CA . GLU C 1 283 ? -22.190 -6.560 63.466 1.00 23.87 283 GLU C CA 1
ATOM 8441 C C . GLU C 1 283 ? -21.331 -6.883 64.688 1.00 21.58 283 GLU C C 1
ATOM 8442 O O . GLU C 1 283 ? -21.593 -6.379 65.763 1.00 20.77 283 GLU C O 1
ATOM 8448 N N . LEU C 1 284 ? -20.371 -7.817 64.572 1.00 20.98 284 LEU C N 1
ATOM 8449 C CA . LEU C 1 284 ? -19.510 -8.165 65.697 1.00 20.81 284 LEU C CA 1
ATOM 8450 C C . LEU C 1 284 ? -18.724 -6.937 66.173 1.00 19.17 284 LEU C C 1
ATOM 8451 O O . LEU C 1 284 ? -18.585 -6.669 67.368 1.00 17.61 284 LEU C O 1
ATOM 8456 N N . LEU C 1 285 ? -18.198 -6.203 65.213 1.00 19.47 285 LEU C N 1
ATOM 8457 C CA . LEU C 1 285 ? -17.341 -5.053 65.525 1.00 20.74 285 LEU C CA 1
ATOM 8458 C C . LEU C 1 285 ? -18.063 -3.938 66.309 1.00 21.41 285 LEU C C 1
ATOM 8459 O O . LEU C 1 285 ? -17.429 -3.175 67.030 1.00 21.92 285 LEU C O 1
ATOM 8464 N N . ILE C 1 286 ? -19.386 -3.837 66.191 1.00 22.63 286 ILE C N 1
ATOM 8465 C CA . ILE C 1 286 ? -20.135 -2.768 66.835 1.00 24.54 286 ILE C CA 1
ATOM 8466 C C . ILE C 1 286 ? -21.000 -3.350 67.962 1.00 25.98 286 ILE C C 1
ATOM 8467 O O . ILE C 1 286 ? -21.884 -2.668 68.459 1.00 26.10 286 ILE C O 1
ATOM 8472 N N . SER C 1 287 ? -20.730 -4.593 68.394 1.00 23.74 287 SER C N 1
ATOM 8473 C CA . SER C 1 287 ? -21.457 -5.186 69.513 1.00 24.32 287 SER C CA 1
ATOM 8474 C C . SER C 1 287 ? -20.868 -4.745 70.850 1.00 24.88 287 SER C C 1
ATOM 8475 O O . SER C 1 287 ? -19.685 -4.384 70.947 1.00 24.94 287 SER C O 1
ATOM 8478 N N . ASP C 1 288 ? -21.703 -4.810 71.898 1.00 26.58 288 ASP C N 1
ATOM 8479 C CA . ASP C 1 288 ? -21.331 -4.293 73.203 1.00 28.39 288 ASP C CA 1
ATOM 8480 C C . ASP C 1 288 ? -20.239 -5.146 73.827 1.00 27.32 288 ASP C C 1
ATOM 8481 O O . ASP C 1 288 ? -20.321 -6.371 73.837 1.00 29.58 288 ASP C O 1
ATOM 8486 N N . CYS C 1 289 ? -19.221 -4.472 74.357 1.00 26.10 289 CYS C N 1
ATOM 8487 C CA . CYS C 1 289 ? -18.123 -5.149 75.013 1.00 26.78 289 CYS C CA 1
ATOM 8488 C C . CYS C 1 289 ? -17.269 -4.145 75.785 1.00 24.98 289 CYS C C 1
ATOM 8489 O O . CYS C 1 289 ? -17.446 -2.930 75.631 1.00 23.04 289 CYS C O 1
ATOM 8492 N N . ASP C 1 290 ? -16.356 -4.667 76.613 1.00 22.46 290 ASP C N 1
ATOM 8493 C CA . ASP C 1 290 ? -15.374 -3.833 77.290 1.00 24.34 290 ASP C CA 1
ATOM 8494 C C . ASP C 1 290 ? -14.154 -3.614 76.392 1.00 22.64 290 ASP C C 1
ATOM 8495 O O . ASP C 1 290 ? -13.689 -2.483 76.246 1.00 22.23 290 ASP C O 1
ATOM 8500 N N . ILE C 1 291 ? -13.639 -4.708 75.810 1.00 22.64 291 ILE C N 1
ATOM 8501 C CA . ILE C 1 291 ? -12.420 -4.658 75.006 1.00 21.79 291 ILE C CA 1
ATOM 8502 C C . ILE C 1 291 ? -12.705 -5.257 73.626 1.00 22.42 291 ILE C C 1
ATOM 8503 O O . ILE C 1 291 ? -13.232 -6.365 73.528 1.00 22.77 291 ILE C O 1
ATOM 8508 N N . LEU C 1 292 ? -12.320 -4.531 72.566 1.00 21.02 292 LEU C N 1
ATOM 8509 C CA . LEU C 1 292 ? -12.433 -5.011 71.196 1.00 20.96 292 LEU C CA 1
ATOM 8510 C C . LEU C 1 292 ? -11.042 -5.198 70.606 1.00 20.47 292 LEU C C 1
ATOM 8511 O O . LEU C 1 292 ? -10.184 -4.309 70.696 1.00 18.74 292 LEU C O 1
ATOM 8516 N N . ILE C 1 293 ? -10.811 -6.387 70.030 1.00 18.76 293 ILE C N 1
ATOM 8517 C CA . ILE C 1 293 ? -9.499 -6.733 69.488 1.00 17.48 293 ILE C CA 1
ATOM 8518 C C . ILE C 1 293 ? -9.638 -7.210 68.042 1.00 16.53 293 ILE C C 1
ATOM 8519 O O . ILE C 1 293 ? -9.916 -8.394 67.782 1.00 15.03 293 ILE C O 1
ATOM 8524 N N . PRO C 1 294 ? -9.446 -6.295 67.078 1.00 15.54 294 PRO C N 1
ATOM 8525 C CA . PRO C 1 294 ? -9.328 -6.613 65.647 1.00 14.87 294 PRO C CA 1
ATOM 8526 C C . PRO C 1 294 ? -8.069 -7.444 65.466 1.00 15.87 294 PRO C C 1
ATOM 8527 O O . PRO C 1 294 ? -7.019 -6.988 65.869 1.00 14.22 294 PRO C O 1
ATOM 8531 N N . ALA C 1 295 ? -8.206 -8.650 64.899 1.00 15.54 295 ALA C N 1
ATOM 8532 C CA . ALA C 1 295 ? -7.137 -9.610 64.789 1.00 16.53 295 ALA C CA 1
ATOM 8533 C C . ALA C 1 295 ? -7.244 -10.343 63.457 1.00 15.76 295 ALA C C 1
ATOM 8534 O O . ALA C 1 295 ? -6.823 -11.499 63.358 1.00 18.20 295 ALA C O 1
ATOM 8536 N N . ALA C 1 296 ? -7.739 -9.642 62.429 1.00 16.56 296 ALA C N 1
ATOM 8537 C CA . ALA C 1 296 ? -7.954 -10.245 61.124 1.00 17.55 296 ALA C CA 1
ATOM 8538 C C . ALA C 1 296 ? -7.245 -9.419 60.065 1.00 17.26 296 ALA C C 1
ATOM 8539 O O . ALA C 1 296 ? -6.126 -9.749 59.701 1.00 21.98 296 ALA C O 1
ATOM 8541 N N . VAL C 1 297 ? -7.805 -8.275 59.660 1.00 17.68 297 VAL C N 1
ATOM 8542 C CA . VAL C 1 297 ? -7.300 -7.560 58.503 1.00 16.25 297 VAL C CA 1
ATOM 8543 C C . VAL C 1 297 ? -7.378 -6.058 58.762 1.00 16.11 297 VAL C C 1
ATOM 8544 O O . VAL C 1 297 ? -7.838 -5.611 59.802 1.00 17.88 297 VAL C O 1
ATOM 8548 N N . GLU C 1 298 ? -6.817 -5.309 57.836 1.00 15.88 298 GLU C N 1
ATOM 8549 C CA . GLU C 1 298 ? -6.689 -3.863 57.943 1.00 15.53 298 GLU C CA 1
ATOM 8550 C C . GLU C 1 298 ? -8.022 -3.209 57.606 1.00 16.37 298 GLU C C 1
ATOM 8551 O O . GLU C 1 298 ? -8.895 -3.822 56.973 1.00 17.09 298 GLU C O 1
ATOM 8557 N N . ASN C 1 299 ? -8.160 -1.995 58.130 1.00 16.26 299 ASN C N 1
ATOM 8558 C CA . ASN C 1 299 ? -9.171 -1.036 57.702 1.00 17.49 299 ASN C CA 1
ATOM 8559 C C . ASN C 1 299 ? -10.577 -1.607 57.910 1.00 19.94 299 ASN C C 1
ATOM 8560 O O . ASN C 1 299 ? -11.486 -1.286 57.150 1.00 22.56 299 ASN C O 1
ATOM 8565 N N . VAL C 1 300 ? -10.777 -2.363 58.999 1.00 18.97 300 VAL C N 1
ATOM 8566 C CA . VAL C 1 300 ? -12.099 -2.887 59.338 1.00 19.56 300 VAL C CA 1
ATOM 8567 C C . VAL C 1 300 ? -12.928 -1.879 60.139 1.00 19.53 300 VAL C C 1
ATOM 8568 O O . VAL C 1 300 ? -14.135 -2.035 60.184 1.00 18.90 300 VAL C O 1
ATOM 8572 N N . ILE C 1 301 ? -12.287 -0.909 60.800 1.00 20.09 301 ILE C N 1
ATOM 8573 C CA . ILE C 1 301 ? -12.968 0.164 61.506 1.00 20.33 301 ILE C CA 1
ATOM 8574 C C . ILE C 1 301 ? -12.574 1.508 60.891 1.00 20.24 301 ILE C C 1
ATOM 8575 O O . ILE C 1 301 ? -11.409 1.882 60.857 1.00 18.76 301 ILE C O 1
ATOM 8580 N N . ASN C 1 302 ? -13.593 2.255 60.443 1.00 21.72 302 ASN C N 1
ATOM 8581 C CA . ASN C 1 302 ? -13.404 3.405 59.579 1.00 23.63 302 ASN C CA 1
ATOM 8582 C C . ASN C 1 302 ? -14.354 4.510 60.032 1.00 23.52 302 ASN C C 1
ATOM 8583 O O . ASN C 1 302 ? -14.884 4.473 61.138 1.00 23.29 302 ASN C O 1
ATOM 8588 N N . LYS C 1 303 ? -14.533 5.538 59.214 1.00 26.96 303 LYS C N 1
ATOM 8589 C CA . LYS C 1 303 ? -15.339 6.656 59.684 1.00 29.50 303 LYS C CA 1
ATOM 8590 C C . LYS C 1 303 ? -16.804 6.243 59.813 1.00 28.54 303 LYS C C 1
ATOM 8591 O O . LYS C 1 303 ? -17.549 6.915 60.525 1.00 28.51 303 LYS C O 1
ATOM 8597 N N . PHE C 1 304 ? -17.207 5.146 59.158 1.00 26.24 304 PHE C N 1
ATOM 8598 C CA . PHE C 1 304 ? -18.615 4.746 59.134 1.00 28.51 304 PHE C CA 1
ATOM 8599 C C . PHE C 1 304 ? -19.022 3.913 60.358 1.00 26.80 304 PHE C C 1
ATOM 8600 O O . PHE C 1 304 ? -20.126 4.093 60.849 1.00 27.61 304 PHE C O 1
ATOM 8608 N N . ASN C 1 305 ? -18.187 2.952 60.823 1.00 23.62 305 ASN C N 1
ATOM 8609 C CA . ASN C 1 305 ? -18.537 2.165 61.997 1.00 20.89 305 ASN C CA 1
ATOM 8610 C C . ASN C 1 305 ? -17.859 2.649 63.288 1.00 20.05 305 ASN C C 1
ATOM 8611 O O . ASN C 1 305 ? -18.308 2.304 64.387 1.00 19.45 305 ASN C O 1
ATOM 8616 N N . ALA C 1 306 ? -16.784 3.458 63.209 1.00 22.89 306 ALA C N 1
ATOM 8617 C CA . ALA C 1 306 ? -16.108 3.918 64.424 1.00 23.02 306 ALA C CA 1
ATOM 8618 C C . ALA C 1 306 ? -17.066 4.586 65.420 1.00 22.28 306 ALA C C 1
ATOM 8619 O O . ALA C 1 306 ? -16.924 4.397 66.640 1.00 20.04 306 ALA C O 1
ATOM 8621 N N . PRO C 1 307 ? -18.044 5.409 64.976 1.00 25.73 307 PRO C N 1
ATOM 8622 C CA . PRO C 1 307 ? -19.016 5.992 65.906 1.00 27.94 307 PRO C CA 1
ATOM 8623 C C . PRO C 1 307 ? -19.923 4.948 66.577 1.00 30.58 307 PRO C C 1
ATOM 8624 O O . PRO C 1 307 ? -20.551 5.230 67.599 1.00 30.54 307 PRO C O 1
ATOM 8628 N N . LYS C 1 308 ? -19.972 3.731 66.020 1.00 28.38 308 LYS C N 1
ATOM 8629 C CA . LYS C 1 308 ? -20.855 2.698 66.536 1.00 29.41 308 LYS C CA 1
ATOM 8630 C C . LYS C 1 308 ? -20.125 1.681 67.406 1.00 28.02 308 LYS C C 1
ATOM 8631 O O . LYS C 1 308 ? -20.770 0.858 68.042 1.00 24.47 308 LYS C O 1
ATOM 8637 N N . VAL C 1 309 ? -18.789 1.716 67.424 1.00 24.91 309 VAL C N 1
ATOM 8638 C CA . VAL C 1 309 ? -18.064 0.740 68.216 1.00 24.16 309 VAL C CA 1
ATOM 8639 C C . VAL C 1 309 ? -18.415 0.993 69.645 1.00 25.27 309 VAL C C 1
ATOM 8640 O O . VAL C 1 309 ? -18.551 2.157 70.042 1.00 21.44 309 VAL C O 1
ATOM 8644 N N . ARG C 1 310 ? -18.566 -0.056 70.438 1.00 23.01 310 ARG C N 1
ATOM 8645 C CA . ARG C 1 310 ? -19.023 0.105 71.819 1.00 27.81 310 ARG C CA 1
ATOM 8646 C C . ARG C 1 310 ? -18.011 -0.172 72.909 1.00 27.59 310 ARG C C 1
ATOM 8647 O O . ARG C 1 310 ? -18.317 -0.117 74.086 1.00 32.70 310 ARG C O 1
ATOM 8655 N N . ALA C 1 311 ? -16.779 -0.412 72.520 1.00 26.64 311 ALA C N 1
ATOM 8656 C CA . ALA C 1 311 ? -15.756 -0.722 73.488 1.00 27.16 311 ALA C CA 1
ATOM 8657 C C . ALA C 1 311 ? -15.119 0.419 74.247 1.00 24.68 311 ALA C C 1
ATOM 8658 O O . ALA C 1 311 ? -15.076 1.514 73.752 1.00 24.50 311 ALA C O 1
ATOM 8660 N N . LYS C 1 312 ? -14.651 0.143 75.449 1.00 24.79 312 LYS C N 1
ATOM 8661 C CA . LYS C 1 312 ? -13.887 1.145 76.184 1.00 26.48 312 LYS C CA 1
ATOM 8662 C C . LYS C 1 312 ? -12.407 1.179 75.774 1.00 24.56 312 LYS C C 1
ATOM 8663 O O . LYS C 1 312 ? -11.729 2.204 75.935 1.00 23.56 312 LYS C O 1
ATOM 8669 N N . LEU C 1 313 ? -11.907 0.044 75.279 1.00 22.54 313 LEU C N 1
ATOM 8670 C CA . LEU C 1 313 ? -10.487 -0.182 75.012 1.00 21.90 313 LEU C CA 1
ATOM 8671 C C . LEU C 1 313 ? -10.393 -1.034 73.749 1.00 20.23 313 LEU C C 1
ATOM 8672 O O . LEU C 1 313 ? -11.116 -2.023 73.608 1.00 19.94 313 LEU C O 1
ATOM 8677 N N . ILE C 1 314 ? -9.606 -0.559 72.794 1.00 17.64 314 ILE C N 1
ATOM 8678 C CA . ILE C 1 314 ? -9.308 -1.282 71.574 1.00 16.92 314 ILE C CA 1
ATOM 8679 C C . ILE C 1 314 ? -7.810 -1.621 71.583 1.00 16.33 314 ILE C C 1
ATOM 8680 O O . ILE C 1 314 ? -6.973 -0.748 71.787 1.00 17.82 314 ILE C O 1
ATOM 8685 N N . VAL C 1 315 ? -7.512 -2.903 71.382 1.00 14.94 315 VAL C N 1
ATOM 8686 C CA . VAL C 1 315 ? -6.143 -3.405 71.286 1.00 14.91 315 VAL C CA 1
ATOM 8687 C C . VAL C 1 315 ? -5.957 -4.010 69.895 1.00 14.57 315 VAL C C 1
ATOM 8688 O O . VAL C 1 315 ? -6.656 -4.944 69.504 1.00 16.32 315 VAL C O 1
ATOM 8692 N N . GLU C 1 316 ? -5.032 -3.436 69.129 1.00 15.33 316 GLU C N 1
ATOM 8693 C CA . GLU C 1 316 ? -4.862 -3.835 67.727 1.00 15.00 316 GLU C CA 1
ATOM 8694 C C . GLU C 1 316 ? -3.966 -5.074 67.624 1.00 13.42 316 GLU C C 1
ATOM 8695 O O . GLU C 1 316 ? -2.749 -4.973 67.776 1.00 14.86 316 GLU C O 1
ATOM 8701 N N . GLY C 1 317 ? -4.587 -6.248 67.367 1.00 12.99 317 GLY C N 1
ATOM 8702 C CA . GLY C 1 317 ? -3.870 -7.442 67.019 1.00 13.61 317 GLY C CA 1
ATOM 8703 C C . GLY C 1 317 ? -3.481 -7.444 65.538 1.00 14.36 317 GLY C C 1
ATOM 8704 O O . GLY C 1 317 ? -2.331 -7.771 65.202 1.00 15.34 317 GLY C O 1
ATOM 8705 N N . ALA C 1 318 ? -4.420 -7.032 64.680 1.00 14.01 318 ALA C N 1
ATOM 8706 C CA . ALA C 1 318 ? -4.141 -6.935 63.250 1.00 14.01 318 ALA C CA 1
ATOM 8707 C C . ALA C 1 318 ? -3.176 -5.783 63.028 1.00 14.87 318 ALA C C 1
ATOM 8708 O O . ALA C 1 318 ? -3.061 -4.890 63.860 1.00 16.51 318 ALA C O 1
ATOM 8710 N N . ASN C 1 319 ? -2.499 -5.797 61.879 1.00 16.14 319 ASN C N 1
ATOM 8711 C CA . ASN C 1 319 ? -1.888 -4.602 61.338 1.00 15.36 319 ASN C CA 1
ATOM 8712 C C . ASN C 1 319 ? -2.953 -3.702 60.696 1.00 15.75 319 ASN C C 1
ATOM 8713 O O . ASN C 1 319 ? -3.778 -4.149 59.873 1.00 16.68 319 ASN C O 1
ATOM 8718 N N . GLY C 1 320 ? -2.929 -2.420 61.093 1.00 15.29 320 GLY C N 1
ATOM 8719 C CA . GLY C 1 320 ? -3.694 -1.348 60.479 1.00 14.81 320 GLY C CA 1
ATOM 8720 C C . GLY C 1 320 ? -5.217 -1.489 60.519 1.00 16.19 320 GLY C C 1
ATOM 8721 O O . GLY C 1 320 ? -5.846 -1.176 59.527 1.00 16.91 320 GLY C O 1
ATOM 8722 N N . PRO C 1 321 ? -5.872 -1.916 61.616 1.00 16.48 321 PRO C N 1
ATOM 8723 C CA . PRO C 1 321 ? -7.313 -2.189 61.596 1.00 16.70 321 PRO C CA 1
ATOM 8724 C C . PRO C 1 321 ? -8.167 -0.933 61.637 1.00 16.76 321 PRO C C 1
ATOM 8725 O O . PRO C 1 321 ? -9.297 -0.973 61.147 1.00 16.82 321 PRO C O 1
ATOM 8729 N N . LEU C 1 322 ? -7.630 0.147 62.225 1.00 15.97 322 LEU C N 1
ATOM 8730 C CA . LEU C 1 322 ? -8.384 1.386 62.297 1.00 19.21 322 LEU C CA 1
ATOM 8731 C C . LEU C 1 322 ? -7.794 2.381 61.302 1.00 19.20 322 LEU C C 1
ATOM 8732 O O . LEU C 1 322 ? -6.572 2.542 61.246 1.00 18.82 322 LEU C O 1
ATOM 8737 N N . THR C 1 323 ? -8.676 3.078 60.580 1.00 21.31 323 THR C N 1
ATOM 8738 C CA . THR C 1 323 ? -8.296 4.236 59.781 1.00 23.24 323 THR C CA 1
ATOM 8739 C C . THR C 1 323 ? -8.010 5.445 60.671 1.00 21.12 323 THR C C 1
ATOM 8740 O O . THR C 1 323 ? -8.311 5.462 61.861 1.00 21.01 323 THR C O 1
ATOM 8744 N N . ALA C 1 324 ? -7.392 6.467 60.082 1.00 22.40 324 ALA C N 1
ATOM 8745 C CA . ALA C 1 324 ? -7.092 7.711 60.778 1.00 22.27 324 ALA C CA 1
ATOM 8746 C C . ALA C 1 324 ? -8.373 8.432 61.219 1.00 20.93 324 ALA C C 1
ATOM 8747 O O . ALA C 1 324 ? -8.465 8.932 62.335 1.00 20.24 324 ALA C O 1
ATOM 8749 N N . ASP C 1 325 ? -9.396 8.409 60.372 1.00 21.89 325 ASP C N 1
ATOM 8750 C CA . ASP C 1 325 ? -10.723 8.893 60.752 1.00 22.53 325 ASP C CA 1
ATOM 8751 C C . ASP C 1 325 ? -11.213 8.198 62.006 1.00 20.27 325 ASP C C 1
ATOM 8752 O O . ASP C 1 325 ? -11.696 8.859 62.909 1.00 19.34 325 ASP C O 1
ATOM 8757 N N . ALA C 1 326 ? -11.013 6.859 62.074 1.00 18.28 326 ALA C N 1
ATOM 8758 C CA . ALA C 1 326 ? -11.395 6.107 63.260 1.00 17.19 326 ALA C CA 1
ATOM 8759 C C . ALA C 1 326 ? -10.614 6.562 64.490 1.00 16.28 326 ALA C C 1
ATOM 8760 O O . ALA C 1 326 ? -11.162 6.637 65.576 1.00 16.99 326 ALA C O 1
ATOM 8762 N N . ASP C 1 327 ? -9.293 6.721 64.371 1.00 18.73 327 ASP C N 1
ATOM 8763 C CA . ASP C 1 327 ? -8.465 7.190 65.482 1.00 19.73 327 ASP C CA 1
ATOM 8764 C C . ASP C 1 327 ? -9.022 8.513 66.023 1.00 18.78 327 ASP C C 1
ATOM 8765 O O . ASP C 1 327 ? -9.233 8.711 67.222 1.00 18.57 327 ASP C O 1
ATOM 8770 N N . GLU C 1 328 ? -9.337 9.387 65.095 1.00 20.79 328 GLU C N 1
ATOM 8771 C CA . GLU C 1 328 ? -9.881 10.701 65.458 1.00 25.71 328 GLU C CA 1
ATOM 8772 C C . GLU C 1 328 ? -11.184 10.571 66.261 1.00 23.37 328 GLU C C 1
ATOM 8773 O O . GLU C 1 328 ? -11.346 11.168 67.323 1.00 22.64 328 GLU C O 1
ATOM 8779 N N . ILE C 1 329 ? -12.086 9.697 65.808 1.00 25.37 329 ILE C N 1
ATOM 8780 C CA . ILE C 1 329 ? -13.370 9.505 66.456 1.00 22.11 329 ILE C CA 1
ATOM 8781 C C . ILE C 1 329 ? -13.176 8.862 67.835 1.00 23.60 329 ILE C C 1
ATOM 8782 O O . ILE C 1 329 ? -13.856 9.228 68.803 1.00 20.28 329 ILE C O 1
ATOM 8787 N N . MET C 1 330 ? -12.235 7.893 67.942 1.00 23.89 330 MET C N 1
ATOM 8788 C CA . MET C 1 330 ? -11.978 7.251 69.229 1.00 23.57 330 MET C CA 1
ATOM 8789 C C . MET C 1 330 ? -11.451 8.267 70.247 1.00 23.17 330 MET C C 1
ATOM 8790 O O . MET C 1 330 ? -11.850 8.257 71.407 1.00 23.97 330 MET C O 1
ATOM 8795 N N . LYS C 1 331 ? -10.456 9.049 69.843 1.00 25.33 331 LYS C N 1
ATOM 8796 C CA . LYS C 1 331 ? -9.945 10.153 70.643 1.00 27.54 331 LYS C CA 1
ATOM 8797 C C . LYS C 1 331 ? -11.108 10.990 71.192 1.00 25.16 331 LYS C C 1
ATOM 8798 O O . LYS C 1 331 ? -11.281 11.171 72.401 1.00 22.36 331 LYS C O 1
ATOM 8804 N N . GLN C 1 332 ? -11.961 11.451 70.286 1.00 23.74 332 GLN C N 1
ATOM 8805 C CA . GLN C 1 332 ? -13.094 12.286 70.701 1.00 25.18 332 GLN C CA 1
ATOM 8806 C C . GLN C 1 332 ? -14.003 11.579 71.701 1.00 23.84 332 GLN C C 1
ATOM 8807 O O . GLN C 1 332 ? -14.434 12.197 72.675 1.00 22.25 332 GLN C O 1
ATOM 8813 N N . ARG C 1 333 ? -14.185 10.254 71.542 1.00 23.69 333 ARG C N 1
ATOM 8814 C CA . ARG C 1 333 ? -15.141 9.506 72.340 1.00 24.35 333 ARG C CA 1
ATOM 8815 C C . ARG C 1 333 ? -14.533 9.045 73.661 1.00 25.21 333 ARG C C 1
ATOM 8816 O O . ARG C 1 333 ? -15.249 8.523 74.523 1.00 26.76 333 ARG C O 1
ATOM 8824 N N . GLY C 1 334 ? -13.219 9.210 73.796 1.00 24.98 334 GLY C N 1
ATOM 8825 C CA . GLY C 1 334 ? -12.500 8.757 74.971 1.00 25.92 334 GLY C CA 1
ATOM 8826 C C . GLY C 1 334 ? -12.296 7.242 74.973 1.00 25.62 334 GLY C C 1
ATOM 8827 O O . GLY C 1 334 ? -12.169 6.662 76.045 1.00 26.29 334 GLY C O 1
ATOM 8828 N N . VAL C 1 335 ? -12.322 6.618 73.782 1.00 24.07 335 VAL C N 1
ATOM 8829 C CA . VAL C 1 335 ? -11.996 5.211 73.627 1.00 23.67 335 VAL C CA 1
ATOM 8830 C C . VAL C 1 335 ? -10.480 5.094 73.472 1.00 24.32 335 VAL C C 1
ATOM 8831 O O . VAL C 1 335 ? -9.895 5.631 72.537 1.00 23.99 335 VAL C O 1
ATOM 8835 N N . ILE C 1 336 ? -9.877 4.297 74.353 1.00 25.77 336 ILE C N 1
ATOM 8836 C CA . ILE C 1 336 ? -8.440 4.067 74.334 1.00 24.53 336 ILE C CA 1
ATOM 8837 C C . ILE C 1 336 ? -8.100 3.092 73.205 1.00 20.00 336 ILE C C 1
ATOM 8838 O O . ILE C 1 336 ? -8.690 2.019 73.134 1.00 19.66 336 ILE C O 1
ATOM 8843 N N . VAL C 1 337 ? -7.105 3.454 72.379 1.00 20.89 337 VAL C N 1
ATOM 8844 C CA . VAL C 1 337 ? -6.561 2.585 71.342 1.00 18.63 337 VAL C CA 1
ATOM 8845 C C . VAL C 1 337 ? -5.075 2.327 71.578 1.00 18.82 337 VAL C C 1
ATOM 8846 O O . VAL C 1 337 ? -4.281 3.256 71.638 1.00 17.72 337 VAL C O 1
ATOM 8850 N N . ILE C 1 338 ? -4.737 1.043 71.708 1.00 17.17 338 ILE C N 1
ATOM 8851 C CA . ILE C 1 338 ? -3.365 0.606 71.850 1.00 18.41 338 ILE C CA 1
ATOM 8852 C C . ILE C 1 338 ? -2.962 0.199 70.441 1.00 16.76 338 ILE C C 1
ATOM 8853 O O . ILE C 1 338 ? -3.554 -0.733 69.909 1.00 16.21 338 ILE C O 1
ATOM 8858 N N . PRO C 1 339 ? -1.978 0.907 69.857 1.00 15.74 339 PRO C N 1
ATOM 8859 C CA . PRO C 1 339 ? -1.615 0.685 68.466 1.00 15.29 339 PRO C CA 1
ATOM 8860 C C . PRO C 1 339 ? -0.941 -0.668 68.136 1.00 15.64 339 PRO C C 1
ATOM 8861 O O . PRO C 1 339 ? -0.297 -1.213 68.993 1.00 17.27 339 PRO C O 1
ATOM 8865 N N . ASP C 1 340 ? -1.058 -1.091 66.897 1.00 13.90 340 ASP C N 1
ATOM 8866 C CA . ASP C 1 340 ? -0.528 -2.364 66.464 1.00 14.12 340 ASP C CA 1
ATOM 8867 C C . ASP C 1 340 ? 0.967 -2.450 66.700 1.00 13.24 340 ASP C C 1
ATOM 8868 O O . ASP C 1 340 ? 1.446 -3.453 67.191 1.00 13.51 340 ASP C O 1
ATOM 8873 N N . ILE C 1 341 ? 1.673 -1.387 66.339 1.00 13.84 341 ILE C N 1
ATOM 8874 C CA . ILE C 1 341 ? 3.133 -1.424 66.422 1.00 13.11 341 ILE C CA 1
ATOM 8875 C C . ILE C 1 341 ? 3.592 -1.769 67.834 1.00 12.63 341 ILE C C 1
ATOM 8876 O O . ILE C 1 341 ? 4.708 -2.267 67.981 1.00 14.18 341 ILE C O 1
ATOM 8881 N N . LEU C 1 342 ? 2.862 -1.403 68.876 1.00 13.01 342 LEU C N 1
ATOM 8882 C CA . LEU C 1 342 ? 3.139 -1.963 70.195 1.00 13.15 342 LEU C CA 1
ATOM 8883 C C . LEU C 1 342 ? 2.429 -3.309 70.436 1.00 13.39 342 LEU C C 1
ATOM 8884 O O . LEU C 1 342 ? 3.057 -4.308 70.824 1.00 13.57 342 LEU C O 1
ATOM 8889 N N . ALA C 1 343 ? 1.100 -3.328 70.289 1.00 14.38 343 ALA C N 1
ATOM 8890 C CA . ALA C 1 343 ? 0.272 -4.399 70.835 1.00 15.20 343 ALA C CA 1
ATOM 8891 C C . ALA C 1 343 ? 0.540 -5.763 70.197 1.00 16.57 343 ALA C C 1
ATOM 8892 O O . ALA C 1 343 ? 0.458 -6.807 70.857 1.00 16.38 343 ALA C O 1
ATOM 8894 N N . ASN C 1 344 ? 0.823 -5.777 68.877 1.00 17.34 344 ASN C N 1
ATOM 8895 C CA . ASN C 1 344 ? 0.983 -7.018 68.160 1.00 15.86 344 ASN C CA 1
ATOM 8896 C C . ASN C 1 344 ? 2.444 -7.421 67.986 1.00 16.14 344 ASN C C 1
ATOM 8897 O O . ASN C 1 344 ? 2.701 -8.421 67.304 1.00 15.72 344 ASN C O 1
ATOM 8902 N N . ALA C 1 345 ? 3.368 -6.666 68.598 1.00 15.03 345 ALA C N 1
ATOM 8903 C CA . ALA C 1 345 ? 4.789 -6.870 68.375 1.00 15.30 345 ALA C CA 1
ATOM 8904 C C . ALA C 1 345 ? 5.325 -8.161 69.004 1.00 16.00 345 ALA C C 1
ATOM 8905 O O . ALA C 1 345 ? 6.507 -8.458 68.811 1.00 15.93 345 ALA C O 1
ATOM 8907 N N . GLY C 1 346 ? 4.505 -8.900 69.773 1.00 14.94 346 GLY C N 1
ATOM 8908 C CA . GLY C 1 346 ? 4.831 -10.243 70.272 1.00 15.84 346 GLY C CA 1
ATOM 8909 C C . GLY C 1 346 ? 5.227 -11.230 69.178 1.00 15.09 346 GLY C C 1
ATOM 8910 O O . GLY C 1 346 ? 6.055 -12.129 69.368 1.00 13.59 346 GLY C O 1
ATOM 8911 N N . GLY C 1 347 ? 4.711 -11.024 67.965 1.00 13.88 347 GLY C N 1
ATOM 8912 C CA . GLY C 1 347 ? 5.163 -11.857 66.862 1.00 14.62 347 GLY C CA 1
ATOM 8913 C C . GLY C 1 347 ? 6.616 -11.623 66.481 1.00 12.70 347 GLY C C 1
ATOM 8914 O O . GLY C 1 347 ? 7.422 -12.545 66.489 1.00 12.93 347 GLY C O 1
ATOM 8915 N N . VAL C 1 348 ? 6.957 -10.385 66.116 1.00 12.89 348 VAL C N 1
ATOM 8916 C CA . VAL C 1 348 ? 8.299 -10.064 65.664 1.00 13.19 348 VAL C CA 1
ATOM 8917 C C . VAL C 1 348 ? 9.313 -10.134 66.806 1.00 13.66 348 VAL C C 1
ATOM 8918 O O . VAL C 1 348 ? 10.451 -10.515 66.571 1.00 13.59 348 VAL C O 1
ATOM 8922 N N . VAL C 1 349 ? 8.914 -9.919 68.076 1.00 13.54 349 VAL C N 1
ATOM 8923 C CA . VAL C 1 349 ? 9.850 -10.096 69.181 1.00 12.48 349 VAL C CA 1
ATOM 8924 C C . VAL C 1 349 ? 10.148 -11.578 69.354 1.00 12.21 349 VAL C C 1
ATOM 8925 O O . VAL C 1 349 ? 11.287 -12.003 69.594 1.00 14.61 349 VAL C O 1
ATOM 8929 N N . GLY C 1 350 ? 9.100 -12.380 69.230 1.00 11.98 350 GLY C N 1
ATOM 8930 C CA . GLY C 1 350 ? 9.297 -13.817 69.274 1.00 11.68 350 GLY C CA 1
ATOM 8931 C C . GLY C 1 350 ? 10.167 -14.289 68.123 1.00 11.71 350 GLY C C 1
ATOM 8932 O O . GLY C 1 350 ? 10.965 -15.215 68.319 1.00 11.87 350 GLY C O 1
ATOM 8933 N N . SER C 1 351 ? 9.918 -13.756 66.921 1.00 11.40 351 SER C N 1
ATOM 8934 C CA . SER C 1 351 ? 10.802 -14.046 65.801 1.00 13.13 351 SER C CA 1
ATOM 8935 C C . SER C 1 351 ? 12.257 -13.635 66.125 1.00 14.46 351 SER C C 1
ATOM 8936 O O . SER C 1 351 ? 13.203 -14.355 65.791 1.00 14.02 351 SER C O 1
ATOM 8939 N N . TYR C 1 352 ? 12.452 -12.482 66.768 1.00 15.05 352 TYR C N 1
ATOM 8940 C CA . TYR C 1 352 ? 13.809 -12.094 67.162 1.00 15.94 352 TYR C CA 1
ATOM 8941 C C . TYR C 1 352 ? 14.464 -13.178 68.027 1.00 15.72 352 TYR C C 1
ATOM 8942 O O . TYR C 1 352 ? 15.644 -13.554 67.839 1.00 15.33 352 TYR C O 1
ATOM 8951 N N . VAL C 1 353 ? 13.678 -13.723 68.972 1.00 17.57 353 VAL C N 1
ATOM 8952 C CA . VAL C 1 353 ? 14.214 -14.699 69.895 1.00 19.35 353 VAL C CA 1
ATOM 8953 C C . VAL C 1 353 ? 14.567 -15.977 69.124 1.00 17.92 353 VAL C C 1
ATOM 8954 O O . VAL C 1 353 ? 15.653 -16.515 69.307 1.00 15.24 353 VAL C O 1
ATOM 8958 N N . GLU C 1 354 ? 13.706 -16.377 68.178 1.00 17.97 354 GLU C N 1
ATOM 8959 C CA . GLU C 1 354 ? 13.956 -17.544 67.338 1.00 16.84 354 GLU C CA 1
ATOM 8960 C C . GLU C 1 354 ? 15.271 -17.391 66.551 1.00 15.47 354 GLU C C 1
ATOM 8961 O O . GLU C 1 354 ? 16.122 -18.295 66.536 1.00 15.79 354 GLU C O 1
ATOM 8967 N N . TRP C 1 355 ? 15.422 -16.234 65.914 1.00 15.24 355 TRP C N 1
ATOM 8968 C CA . TRP C 1 355 ? 16.547 -15.880 65.042 1.00 14.84 355 TRP C CA 1
ATOM 8969 C C . TRP C 1 355 ? 17.860 -15.812 65.828 1.00 15.37 355 TRP C C 1
ATOM 8970 O O . TRP C 1 355 ? 18.882 -16.393 65.446 1.00 14.71 355 TRP C O 1
ATOM 8981 N N . ALA C 1 356 ? 17.781 -15.180 67.016 1.00 16.79 356 ALA C N 1
ATOM 8982 C CA . ALA C 1 356 ? 18.927 -15.087 67.908 1.00 17.41 356 ALA C CA 1
ATOM 8983 C C . ALA C 1 356 ? 19.318 -16.477 68.410 1.00 15.09 356 ALA C C 1
ATOM 8984 O O . ALA C 1 356 ? 20.507 -16.770 68.481 1.00 15.86 356 ALA C O 1
ATOM 8986 N N . ASN C 1 357 ? 18.331 -17.295 68.798 1.00 15.48 357 ASN C N 1
ATOM 8987 C CA . ASN C 1 357 ? 18.547 -18.671 69.240 1.00 15.89 357 ASN C CA 1
ATOM 8988 C C . ASN C 1 357 ? 19.227 -19.463 68.129 1.00 15.57 357 ASN C C 1
ATOM 8989 O O . ASN C 1 357 ? 20.200 -20.179 68.384 1.00 15.27 357 ASN C O 1
ATOM 8994 N N . ASN C 1 358 ? 18.779 -19.284 66.871 1.00 13.15 358 ASN C N 1
ATOM 8995 C CA . ASN C 1 358 ? 19.394 -19.981 65.749 1.00 14.41 358 ASN C CA 1
ATOM 8996 C C . ASN C 1 358 ? 20.855 -19.582 65.547 1.00 14.96 358 ASN C C 1
ATOM 8997 O O . ASN C 1 358 ? 21.746 -20.408 65.356 1.00 15.52 358 ASN C O 1
ATOM 9002 N N . ARG C 1 359 ? 21.116 -18.282 65.597 1.00 16.78 359 ARG C N 1
ATOM 9003 C CA . ARG C 1 359 ? 22.457 -17.750 65.421 1.00 18.13 359 ARG C CA 1
ATOM 9004 C C . ARG C 1 359 ? 23.385 -18.193 66.532 1.00 19.27 359 ARG C C 1
ATOM 9005 O O . ARG C 1 359 ? 24.562 -18.434 66.248 1.00 23.82 359 ARG C O 1
ATOM 9013 N N . SER C 1 360 ? 22.900 -18.217 67.782 1.00 19.56 360 SER C N 1
ATOM 9014 C CA . SER C 1 360 ? 23.741 -18.600 68.905 1.00 23.50 360 SER C CA 1
ATOM 9015 C C . SER C 1 360 ? 23.867 -20.131 69.013 1.00 29.03 360 SER C C 1
ATOM 9016 O O . SER C 1 360 ? 24.468 -20.646 69.958 1.00 32.98 360 SER C O 1
ATOM 9019 N N . GLY C 1 361 ? 23.289 -20.852 68.048 1.00 27.54 361 GLY C N 1
ATOM 9020 C CA . GLY C 1 361 ? 23.463 -22.294 67.943 1.00 31.42 361 GLY C CA 1
ATOM 9021 C C . GLY C 1 361 ? 22.347 -23.087 68.619 1.00 33.74 361 GLY C C 1
ATOM 9022 O O . GLY C 1 361 ? 22.395 -24.308 68.597 1.00 37.04 361 GLY C O 1
ATOM 9023 N N . GLY C 1 362 ? 21.361 -22.406 69.228 1.00 44.61 362 GLY C N 1
ATOM 9024 C CA . GLY C 1 362 ? 20.105 -23.032 69.628 1.00 45.81 362 GLY C CA 1
ATOM 9025 C C . GLY C 1 362 ? 19.975 -23.259 71.135 1.00 49.26 362 GLY C C 1
ATOM 9026 O O . GLY C 1 362 ? 19.220 -24.136 71.543 1.00 50.68 362 GLY C O 1
ATOM 9027 N N . ILE C 1 363 ? 20.653 -22.428 71.944 1.00 54.03 363 ILE C N 1
ATOM 9028 C CA . ILE C 1 363 ? 20.837 -22.688 73.369 1.00 60.87 363 ILE C CA 1
ATOM 9029 C C . ILE C 1 363 ? 19.666 -22.155 74.202 1.00 58.55 363 ILE C C 1
ATOM 9030 O O . ILE C 1 363 ? 19.225 -22.835 75.124 1.00 62.76 363 ILE C O 1
ATOM 9035 N N . ILE C 1 364 ? 19.164 -20.956 73.882 1.00 60.02 364 ILE C N 1
ATOM 9036 C CA . ILE C 1 364 ? 18.108 -20.298 74.651 1.00 58.40 364 ILE C CA 1
ATOM 9037 C C . ILE C 1 364 ? 16.956 -21.287 74.888 1.00 56.14 364 ILE C C 1
ATOM 9038 O O . ILE C 1 364 ? 16.419 -21.847 73.935 1.00 56.94 364 ILE C O 1
ATOM 9043 N N . SER C 1 365 ? 16.596 -21.478 76.149 1.00 57.34 365 SER C N 1
ATOM 9044 C CA . SER C 1 365 ? 15.510 -22.367 76.504 1.00 56.92 365 SER C CA 1
ATOM 9045 C C . SER C 1 365 ? 14.188 -21.743 76.176 1.00 57.42 365 SER C C 1
ATOM 9046 O O . SER C 1 365 ? 14.101 -20.549 75.901 1.00 58.90 365 SER C O 1
ATOM 9049 N N . ASP C 1 366 ? 13.145 -22.543 76.211 1.00 57.13 366 ASP C N 1
ATOM 9050 C CA . ASP C 1 366 ? 11.833 -22.039 75.853 1.00 56.68 366 ASP C CA 1
ATOM 9051 C C . ASP C 1 366 ? 11.277 -21.119 76.938 1.00 54.84 366 ASP C C 1
ATOM 9052 O O . ASP C 1 366 ? 10.717 -20.077 76.631 1.00 63.73 366 ASP C O 1
ATOM 9057 N N . GLU C 1 367 ? 11.435 -21.475 78.196 1.00 55.83 367 GLU C N 1
ATOM 9058 C CA . GLU C 1 367 ? 10.934 -20.670 79.311 1.00 57.18 367 GLU C CA 1
ATOM 9059 C C . GLU C 1 367 ? 11.516 -19.268 79.340 1.00 53.61 367 GLU C C 1
ATOM 9060 O O . GLU C 1 367 ? 10.787 -18.291 79.474 1.00 49.84 367 GLU C O 1
ATOM 9066 N N . GLU C 1 368 ? 12.829 -19.165 79.258 1.00 54.58 368 GLU C N 1
ATOM 9067 C CA . GLU C 1 368 ? 13.502 -17.881 79.153 1.00 57.43 368 GLU C CA 1
ATOM 9068 C C . GLU C 1 368 ? 12.984 -17.104 77.937 1.00 54.24 368 GLU C C 1
ATOM 9069 O O . GLU C 1 368 ? 12.947 -15.882 77.970 1.00 49.60 368 GLU C O 1
ATOM 9075 N N . ALA C 1 369 ? 12.635 -17.799 76.846 1.00 50.19 369 ALA C N 1
ATOM 9076 C CA . ALA C 1 369 ? 12.086 -17.140 75.666 1.00 48.59 369 ALA C CA 1
ATOM 9077 C C . ALA C 1 369 ? 10.791 -16.407 76.022 1.00 46.08 369 ALA C C 1
ATOM 9078 O O . ALA C 1 369 ? 10.599 -15.241 75.678 1.00 41.32 369 ALA C O 1
ATOM 9080 N N . LYS C 1 370 ? 9.906 -17.108 76.733 1.00 46.40 370 LYS C N 1
ATOM 9081 C CA . LYS C 1 370 ? 8.624 -16.562 77.133 1.00 46.55 370 LYS C CA 1
ATOM 9082 C C . LYS C 1 370 ? 8.846 -15.292 77.944 1.00 47.57 370 LYS C C 1
ATOM 9083 O O . LYS C 1 370 ? 8.100 -14.319 77.827 1.00 45.55 370 LYS C O 1
ATOM 9089 N N . LYS C 1 371 ? 9.903 -15.315 78.758 1.00 46.03 371 LYS C N 1
ATOM 9090 C CA . LYS C 1 371 ? 10.178 -14.215 79.660 1.00 47.47 371 LYS C CA 1
ATOM 9091 C C . LYS C 1 371 ? 10.697 -13.013 78.877 1.00 41.94 371 LYS C C 1
ATOM 9092 O O . LYS C 1 371 ? 10.221 -11.904 79.076 1.00 37.38 371 LYS C O 1
ATOM 9098 N N . LEU C 1 372 ? 11.663 -13.252 77.980 1.00 42.48 372 LEU C N 1
ATOM 9099 C CA . LEU C 1 372 ? 12.263 -12.195 77.174 1.00 43.54 372 LEU C CA 1
ATOM 9100 C C . LEU C 1 372 ? 11.188 -11.422 76.401 1.00 40.95 372 LEU C C 1
ATOM 9101 O O . LEU C 1 372 ? 11.270 -10.196 76.305 1.00 38.28 372 LEU C O 1
ATOM 9106 N N . ILE C 1 373 ? 10.177 -12.132 75.870 1.00 36.92 373 ILE C N 1
ATOM 9107 C CA . ILE C 1 373 ? 9.167 -11.508 75.025 1.00 37.27 373 ILE C CA 1
ATOM 9108 C C . ILE C 1 373 ? 8.253 -10.616 75.870 1.00 36.73 373 ILE C C 1
ATOM 9109 O O . ILE C 1 373 ? 8.062 -9.447 75.549 1.00 32.10 373 ILE C O 1
ATOM 9114 N N . VAL C 1 374 ? 7.740 -11.166 76.980 1.00 38.79 374 VAL C N 1
ATOM 9115 C CA . VAL C 1 374 ? 6.775 -10.491 77.837 1.00 36.35 374 VAL C CA 1
ATOM 9116 C C . VAL C 1 374 ? 7.397 -9.236 78.450 1.00 34.90 374 VAL C C 1
ATOM 9117 O O . VAL C 1 374 ? 6.779 -8.171 78.464 1.00 31.55 374 VAL C O 1
ATOM 9121 N N . ASP C 1 375 ? 8.643 -9.362 78.917 1.00 35.47 375 ASP C N 1
ATOM 9122 C CA . ASP C 1 375 ? 9.350 -8.265 79.555 1.00 35.23 375 ASP C CA 1
ATOM 9123 C C . ASP C 1 375 ? 9.514 -7.093 78.589 1.00 34.04 375 ASP C C 1
ATOM 9124 O O . ASP C 1 375 ? 9.210 -5.956 78.955 1.00 34.55 375 ASP C O 1
ATOM 9129 N N . ARG C 1 376 ? 9.967 -7.385 77.354 1.00 30.24 376 ARG C N 1
ATOM 9130 C CA . ARG C 1 376 ? 10.303 -6.338 76.402 1.00 29.14 376 ARG C CA 1
ATOM 9131 C C . ARG C 1 376 ? 9.045 -5.533 76.081 1.00 28.07 376 ARG C C 1
ATOM 9132 O O . ARG C 1 376 ? 9.075 -4.315 75.944 1.00 27.07 376 ARG C O 1
ATOM 9140 N N . MET C 1 377 ? 7.933 -6.251 75.956 1.00 29.77 377 MET C N 1
ATOM 9141 C CA . MET C 1 377 ? 6.684 -5.643 75.551 1.00 28.96 377 MET C CA 1
ATOM 9142 C C . MET C 1 377 ? 6.075 -4.819 76.682 1.00 29.24 377 MET C C 1
ATOM 9143 O O . MET C 1 377 ? 5.561 -3.747 76.401 1.00 31.78 377 MET C O 1
ATOM 9148 N N . ILE C 1 378 ? 6.148 -5.296 77.935 1.00 31.39 378 ILE C N 1
ATOM 9149 C CA . ILE C 1 378 ? 5.672 -4.511 79.071 1.00 31.18 378 ILE C CA 1
ATOM 9150 C C . ILE C 1 378 ? 6.533 -3.257 79.213 1.00 30.44 378 ILE C C 1
ATOM 9151 O O . ILE C 1 378 ? 6.015 -2.148 79.377 1.00 30.29 378 ILE C O 1
ATOM 9156 N N . ASN C 1 379 ? 7.855 -3.448 79.131 1.00 31.20 379 ASN C N 1
ATOM 9157 C CA . ASN C 1 379 ? 8.803 -2.347 79.218 1.00 32.20 379 ASN C CA 1
ATOM 9158 C C . ASN C 1 379 ? 8.517 -1.295 78.145 1.00 30.76 379 ASN C C 1
ATOM 9159 O O . ASN C 1 379 ? 8.584 -0.092 78.415 1.00 30.40 379 ASN C O 1
ATOM 9164 N N . ALA C 1 380 ? 8.248 -1.745 76.912 1.00 28.22 380 ALA C N 1
ATOM 9165 C CA . ALA C 1 380 ? 7.971 -0.812 75.836 1.00 27.18 380 ALA C CA 1
ATOM 9166 C C . ALA C 1 380 ? 6.692 -0.020 76.139 1.00 27.21 380 ALA C C 1
ATOM 9167 O O . ALA C 1 380 ? 6.660 1.196 75.973 1.00 29.32 380 ALA C O 1
ATOM 9169 N N . PHE C 1 381 ? 5.645 -0.686 76.626 1.00 28.40 381 PHE C N 1
ATOM 9170 C CA . PHE C 1 381 ? 4.383 -0.016 76.952 1.00 28.52 381 PHE C CA 1
ATOM 9171 C C . PHE C 1 381 ? 4.611 1.014 78.053 1.00 29.46 381 PHE C C 1
ATOM 9172 O O . PHE C 1 381 ? 4.141 2.147 77.954 1.00 28.74 381 PHE C O 1
ATOM 9180 N N . ASN C 1 382 ? 5.365 0.613 79.089 1.00 31.79 382 ASN C N 1
ATOM 9181 C CA . ASN C 1 382 ? 5.603 1.485 80.230 1.00 33.43 382 ASN C CA 1
ATOM 9182 C C . ASN C 1 382 ? 6.410 2.703 79.795 1.00 34.45 382 ASN C C 1
ATOM 9183 O O . ASN C 1 382 ? 6.036 3.824 80.132 1.00 33.19 382 ASN C O 1
ATOM 9188 N N . THR C 1 383 ? 7.496 2.474 79.037 1.00 35.09 383 THR C N 1
ATOM 9189 C CA . THR C 1 383 ? 8.306 3.555 78.490 1.00 36.16 383 THR C CA 1
ATOM 9190 C C . THR C 1 383 ? 7.424 4.545 77.729 1.00 35.01 383 THR C C 1
ATOM 9191 O O . THR C 1 383 ? 7.525 5.756 77.907 1.00 34.61 383 THR C O 1
ATOM 9195 N N . LEU C 1 384 ? 6.541 4.010 76.883 1.00 37.53 384 LEU C N 1
ATOM 9196 C CA . LEU C 1 384 ? 5.719 4.827 76.008 1.00 37.18 384 LEU C CA 1
ATOM 9197 C C . LEU C 1 384 ? 4.717 5.601 76.848 1.00 36.64 384 LEU C C 1
ATOM 9198 O O . LEU C 1 384 ? 4.555 6.806 76.673 1.00 37.03 384 LEU C O 1
ATOM 9203 N N . TYR C 1 385 ? 4.106 4.905 77.812 1.00 39.66 385 TYR C N 1
ATOM 9204 C CA . TYR C 1 385 ? 3.162 5.527 78.739 1.00 42.10 385 TYR C CA 1
ATOM 9205 C C . TYR C 1 385 ? 3.813 6.713 79.470 1.00 44.12 385 TYR C C 1
ATOM 9206 O O . TYR C 1 385 ? 3.237 7.807 79.520 1.00 45.47 385 TYR C O 1
ATOM 9215 N N . ASP C 1 386 ? 5.015 6.506 80.037 1.00 46.14 386 ASP C N 1
ATOM 9216 C CA . ASP C 1 386 ? 5.710 7.545 80.797 1.00 47.66 386 ASP C CA 1
ATOM 9217 C C . ASP C 1 386 ? 6.129 8.699 79.888 1.00 44.47 386 ASP C C 1
ATOM 9218 O O . ASP C 1 386 ? 5.955 9.866 80.244 1.00 45.16 386 ASP C O 1
ATOM 9223 N N . PHE C 1 387 ? 6.686 8.360 78.719 1.00 43.18 387 PHE C N 1
ATOM 9224 C CA . PHE C 1 387 ? 7.143 9.345 77.748 1.00 44.45 387 PHE C CA 1
ATOM 9225 C C . PHE C 1 387 ? 6.011 10.298 77.355 1.00 44.57 387 PHE C C 1
ATOM 9226 O O . PHE C 1 387 ? 6.231 11.498 77.197 1.00 39.49 387 PHE C O 1
ATOM 9234 N N . HIS C 1 388 ? 4.803 9.735 77.217 1.00 46.18 388 HIS C N 1
ATOM 9235 C CA . HIS C 1 388 ? 3.624 10.429 76.718 1.00 44.25 388 HIS C CA 1
ATOM 9236 C C . HIS C 1 388 ? 3.118 11.485 77.706 1.00 46.30 388 HIS C C 1
ATOM 9237 O O . HIS C 1 388 ? 2.499 12.475 77.302 1.00 43.94 388 HIS C O 1
ATOM 9244 N N . LYS C 1 389 ? 3.384 11.279 79.005 1.00 49.05 389 LYS C N 1
ATOM 9245 C CA . LYS C 1 389 ? 3.041 12.264 80.023 1.00 47.72 389 LYS C CA 1
ATOM 9246 C C . LYS C 1 389 ? 3.854 13.544 79.845 1.00 48.89 389 LYS C C 1
ATOM 9247 O O . LYS C 1 389 ? 3.393 14.604 80.249 1.00 54.86 389 LYS C O 1
ATOM 9253 N N . ARG C 1 390 ? 5.059 13.444 79.266 1.00 47.97 390 ARG C N 1
ATOM 9254 C CA . ARG C 1 390 ? 6.004 14.553 79.265 1.00 51.71 390 ARG C CA 1
ATOM 9255 C C . ARG C 1 390 ? 6.118 15.210 77.889 1.00 50.56 390 ARG C C 1
ATOM 9256 O O . ARG C 1 390 ? 6.316 16.418 77.813 1.00 51.62 390 ARG C O 1
ATOM 9264 N N . LYS C 1 391 ? 6.043 14.428 76.809 1.00 46.08 391 LYS C N 1
ATOM 9265 C CA . LYS C 1 391 ? 6.130 14.981 75.471 1.00 44.45 391 LYS C CA 1
ATOM 9266 C C . LYS C 1 391 ? 5.006 14.391 74.620 1.00 42.49 391 LYS C C 1
ATOM 9267 O O . LYS C 1 391 ? 4.585 13.261 74.834 1.00 41.46 391 LYS C O 1
ATOM 9273 N N . PHE C 1 392 ? 4.516 15.188 73.669 1.00 41.90 392 PHE C N 1
ATOM 9274 C CA . PHE C 1 392 ? 3.469 14.799 72.733 1.00 42.65 392 PHE C CA 1
ATOM 9275 C C . PHE C 1 392 ? 2.187 14.410 73.472 1.00 39.08 392 PHE C C 1
ATOM 9276 O O . PHE C 1 392 ? 1.448 13.563 72.995 1.00 38.75 392 PHE C O 1
ATOM 9284 N N . ALA C 1 393 ? 1.896 15.083 74.591 1.00 40.12 393 ALA C N 1
ATOM 9285 C CA . ALA C 1 393 ? 0.711 14.787 75.386 1.00 39.70 393 ALA C CA 1
ATOM 9286 C C . ALA C 1 393 ? -0.567 15.127 74.620 1.00 39.23 393 ALA C C 1
ATOM 9287 O O . ALA C 1 393 ? -1.629 14.634 74.981 1.00 36.40 393 ALA C O 1
ATOM 9289 N N . ASP C 1 394 ? -0.459 15.986 73.595 1.00 36.81 394 ASP C N 1
ATOM 9290 C CA . ASP C 1 394 ? -1.588 16.407 72.774 1.00 36.81 394 ASP C CA 1
ATOM 9291 C C . ASP C 1 394 ? -1.841 15.428 71.617 1.00 35.99 394 ASP C C 1
ATOM 9292 O O . ASP C 1 394 ? -2.788 15.616 70.854 1.00 33.22 394 ASP C O 1
ATOM 9297 N N . GLN C 1 395 ? -1.026 14.365 71.510 1.00 34.06 395 GLN C N 1
ATOM 9298 C CA . GLN C 1 395 ? -1.169 13.350 70.471 1.00 34.67 395 GLN C CA 1
ATOM 9299 C C . GLN C 1 395 ? -1.660 12.029 71.072 1.00 31.69 395 GLN C C 1
ATOM 9300 O O . GLN C 1 395 ? -1.582 11.819 72.274 1.00 33.03 395 GLN C O 1
ATOM 9306 N N . ASP C 1 396 ? -2.195 11.141 70.234 1.00 30.32 396 ASP C N 1
ATOM 9307 C CA . ASP C 1 396 ? -2.557 9.803 70.679 1.00 27.88 396 ASP C CA 1
ATOM 9308 C C . ASP C 1 396 ? -1.289 8.951 70.805 1.00 26.16 396 ASP C C 1
ATOM 9309 O O . ASP C 1 396 ? -0.188 9.356 70.427 1.00 24.89 396 ASP C O 1
ATOM 9314 N N . LEU C 1 397 ? -1.487 7.766 71.378 1.00 26.37 397 LEU C N 1
ATOM 9315 C CA . LEU C 1 397 ? -0.443 6.783 71.609 1.00 25.68 397 LEU C CA 1
ATOM 9316 C C . LEU C 1 397 ? 0.220 6.353 70.300 1.00 22.67 397 LEU C C 1
ATOM 9317 O O . LEU C 1 397 ? 1.449 6.278 70.212 1.00 20.78 397 LEU C O 1
ATOM 9322 N N . ARG C 1 398 ? -0.606 6.115 69.268 1.00 20.56 398 ARG C N 1
ATOM 9323 C CA . ARG C 1 398 ? -0.069 5.756 67.960 1.00 19.58 398 ARG C CA 1
ATOM 9324 C C . ARG C 1 398 ? 0.969 6.777 67.505 1.00 18.99 398 ARG C C 1
ATOM 9325 O O . ARG C 1 398 ? 2.046 6.408 67.051 1.00 17.97 398 ARG C O 1
ATOM 9333 N N . THR C 1 399 ? 0.598 8.066 67.566 1.00 20.83 399 THR C N 1
ATOM 9334 C CA . THR C 1 399 ? 1.467 9.123 67.068 1.00 21.90 399 THR C CA 1
ATOM 9335 C C . THR C 1 399 ? 2.779 9.172 67.856 1.00 20.93 399 THR C C 1
ATOM 9336 O O . THR C 1 399 ? 3.840 9.326 67.266 1.00 20.49 399 THR C O 1
ATOM 9340 N N . VAL C 1 400 ? 2.709 9.052 69.190 1.00 20.76 400 VAL C N 1
ATOM 9341 C CA . VAL C 1 400 ? 3.908 9.051 70.028 1.00 23.41 400 VAL C CA 1
ATOM 9342 C C . VAL C 1 400 ? 4.834 7.870 69.656 1.00 20.83 400 VAL C C 1
ATOM 9343 O O . VAL C 1 400 ? 6.055 8.021 69.521 1.00 19.30 400 VAL C O 1
ATOM 9347 N N . ALA C 1 401 ? 4.230 6.675 69.555 1.00 19.30 401 ALA C N 1
ATOM 9348 C CA . ALA C 1 401 ? 4.939 5.451 69.233 1.00 18.63 401 ALA C CA 1
ATOM 9349 C C . ALA C 1 401 ? 5.647 5.595 67.889 1.00 18.41 401 ALA C C 1
ATOM 9350 O O . ALA C 1 401 ? 6.819 5.275 67.781 1.00 18.42 401 ALA C O 1
ATOM 9352 N N . MET C 1 402 ? 4.930 6.095 66.871 1.00 20.48 402 MET C N 1
ATOM 9353 C CA . MET C 1 402 ? 5.538 6.296 65.557 1.00 22.06 402 MET C CA 1
ATOM 9354 C C . MET C 1 402 ? 6.650 7.354 65.614 1.00 20.35 402 MET C C 1
ATOM 9355 O O . MET C 1 402 ? 7.658 7.238 64.906 1.00 19.27 402 MET C O 1
ATOM 9360 N N . ALA C 1 403 ? 6.460 8.384 66.444 1.00 21.10 403 ALA C N 1
ATOM 9361 C CA . ALA C 1 403 ? 7.466 9.442 66.582 1.00 21.77 403 ALA C CA 1
ATOM 9362 C C . ALA C 1 403 ? 8.805 8.874 67.073 1.00 21.90 403 ALA C C 1
ATOM 9363 O O . ALA C 1 403 ? 9.877 9.200 66.550 1.00 21.71 403 ALA C O 1
ATOM 9365 N N . LEU C 1 404 ? 8.740 8.012 68.099 1.00 22.70 404 LEU C N 1
ATOM 9366 C CA . LEU C 1 404 ? 9.924 7.358 68.637 1.00 22.35 404 LEU C CA 1
ATOM 9367 C C . LEU C 1 404 ? 10.529 6.406 67.607 1.00 20.56 404 LEU C C 1
ATOM 9368 O O . LEU C 1 404 ? 11.754 6.301 67.516 1.00 19.16 404 LEU C O 1
ATOM 9373 N N . ALA C 1 405 ? 9.678 5.696 66.855 1.00 19.78 405 ALA C N 1
ATOM 9374 C CA . ALA C 1 405 ? 10.117 4.712 65.872 1.00 18.68 405 ALA C CA 1
ATOM 9375 C C . ALA C 1 405 ? 10.845 5.420 64.724 1.00 20.72 405 ALA C C 1
ATOM 9376 O O . ALA C 1 405 ? 11.970 5.070 64.366 1.00 18.07 405 ALA C O 1
ATOM 9378 N N . VAL C 1 406 ? 10.238 6.501 64.232 1.00 19.51 406 VAL C N 1
ATOM 9379 C CA . VAL C 1 406 ? 10.809 7.275 63.137 1.00 20.07 406 VAL C CA 1
ATOM 9380 C C . VAL C 1 406 ? 12.107 7.972 63.553 1.00 19.15 406 VAL C C 1
ATOM 9381 O O . VAL C 1 406 ? 13.057 8.018 62.794 1.00 20.72 406 VAL C O 1
ATOM 9385 N N . ASP C 1 407 ? 12.157 8.512 64.767 1.00 20.14 407 ASP C N 1
ATOM 9386 C CA . ASP C 1 407 ? 13.326 9.202 65.279 1.00 22.74 407 ASP C CA 1
ATOM 9387 C C . ASP C 1 407 ? 14.528 8.258 65.322 1.00 21.19 407 ASP C C 1
ATOM 9388 O O . ASP C 1 407 ? 15.627 8.628 64.972 1.00 20.11 407 ASP C O 1
ATOM 9393 N N . ARG C 1 408 ? 14.299 7.013 65.711 1.00 19.12 408 ARG C N 1
ATOM 9394 C CA . ARG C 1 408 ? 15.402 6.069 65.845 1.00 20.04 408 ARG C CA 1
ATOM 9395 C C . ARG C 1 408 ? 15.937 5.720 64.453 1.00 18.18 408 ARG C C 1
ATOM 9396 O O . ARG C 1 408 ? 17.149 5.696 64.201 1.00 18.05 408 ARG C O 1
ATOM 9404 N N . VAL C 1 409 ? 15.007 5.445 63.545 1.00 17.43 409 VAL C N 1
ATOM 9405 C CA . VAL C 1 409 ? 15.391 5.175 62.171 1.00 16.97 409 VAL C CA 1
ATOM 9406 C C . VAL C 1 409 ? 16.236 6.324 61.613 1.00 16.48 409 VAL C C 1
ATOM 9407 O O . VAL C 1 409 ? 17.285 6.068 61.026 1.00 15.65 409 VAL C O 1
ATOM 9411 N N . VAL C 1 410 ? 15.743 7.573 61.747 1.00 18.22 410 VAL C N 1
ATOM 9412 C CA . VAL C 1 410 ? 16.433 8.723 61.181 1.00 18.68 410 VAL C CA 1
ATOM 9413 C C . VAL C 1 410 ? 17.844 8.845 61.764 1.00 19.02 410 VAL C C 1
ATOM 9414 O O . VAL C 1 410 ? 18.804 9.083 61.033 1.00 19.93 410 VAL C O 1
ATOM 9418 N N . GLY C 1 411 ? 17.964 8.723 63.095 1.00 19.47 411 GLY C N 1
ATOM 9419 C CA . GLY C 1 411 ? 19.254 8.784 63.755 1.00 18.92 411 GLY C CA 1
ATOM 9420 C C . GLY C 1 411 ? 20.252 7.781 63.171 1.00 18.45 411 GLY C C 1
ATOM 9421 O O . GLY C 1 411 ? 21.404 8.131 62.961 1.00 18.13 411 GLY C O 1
ATOM 9422 N N . ALA C 1 412 ? 19.811 6.531 62.910 1.00 17.12 412 ALA C N 1
ATOM 9423 C CA . ALA C 1 412 ? 20.688 5.519 62.317 1.00 17.64 412 ALA C CA 1
ATOM 9424 C C . ALA C 1 412 ? 21.084 5.853 60.874 1.00 16.86 412 ALA C C 1
ATOM 9425 O O . ALA C 1 412 ? 22.214 5.596 60.456 1.00 17.48 412 ALA C O 1
ATOM 9427 N N . MET C 1 413 ? 20.151 6.443 60.109 1.00 17.09 413 MET C N 1
ATOM 9428 C CA . MET C 1 413 ? 20.461 6.805 58.735 1.00 17.62 413 MET C CA 1
ATOM 9429 C C . MET C 1 413 ? 21.453 7.978 58.714 1.00 17.58 413 MET C C 1
ATOM 9430 O O . MET C 1 413 ? 22.337 8.020 57.872 1.00 19.57 413 MET C O 1
ATOM 9435 N N . LYS C 1 414 ? 21.325 8.895 59.662 1.00 19.79 414 LYS C N 1
ATOM 9436 C CA . LYS C 1 414 ? 22.243 10.023 59.774 1.00 22.45 414 LYS C CA 1
ATOM 9437 C C . LYS C 1 414 ? 23.661 9.503 60.023 1.00 22.08 414 LYS C C 1
ATOM 9438 O O . LYS C 1 414 ? 24.603 9.882 59.325 1.00 22.52 414 LYS C O 1
ATOM 9444 N N . ALA C 1 415 ? 23.784 8.555 60.962 1.00 21.40 415 ALA C N 1
ATOM 9445 C CA . ALA C 1 415 ? 25.081 7.993 61.330 1.00 21.62 415 ALA C CA 1
ATOM 9446 C C . ALA C 1 415 ? 25.760 7.306 60.145 1.00 21.26 415 ALA C C 1
ATOM 9447 O O . ALA C 1 415 ? 26.996 7.325 60.053 1.00 21.06 415 ALA C O 1
ATOM 9449 N N . ARG C 1 416 ? 24.950 6.698 59.262 1.00 20.99 416 ARG C N 1
ATOM 9450 C CA . ARG C 1 416 ? 25.408 5.904 58.137 1.00 20.81 416 ARG C CA 1
ATOM 9451 C C . ARG C 1 416 ? 25.643 6.774 56.902 1.00 20.72 416 ARG C C 1
ATOM 9452 O O . ARG C 1 416 ? 26.063 6.256 55.881 1.00 20.21 416 ARG C O 1
ATOM 9460 N N . GLY C 1 417 ? 25.443 8.097 57.035 1.00 22.84 417 GLY C N 1
ATOM 9461 C CA . GLY C 1 417 ? 25.699 9.047 55.963 1.00 23.94 417 GLY C CA 1
ATOM 9462 C C . GLY C 1 417 ? 24.631 9.028 54.870 1.00 25.09 417 GLY C C 1
ATOM 9463 O O . GLY C 1 417 ? 24.918 9.407 53.741 1.00 24.27 417 GLY C O 1
ATOM 9464 N N . LEU C 1 418 ? 23.418 8.543 55.193 1.00 24.52 418 LEU C N 1
ATOM 9465 C CA . LEU C 1 418 ? 22.382 8.311 54.194 1.00 25.33 418 LEU C CA 1
ATOM 9466 C C . LEU C 1 418 ? 21.405 9.483 54.094 1.00 28.65 418 LEU C C 1
ATOM 9467 O O . LEU C 1 418 ? 20.615 9.494 53.149 1.00 31.16 418 LEU C O 1
ATOM 9472 N N . LEU C 1 419 ? 21.471 10.424 55.048 1.00 29.41 419 LEU C N 1
ATOM 9473 C CA . LEU C 1 419 ? 20.475 11.475 55.225 1.00 35.98 419 LEU C CA 1
ATOM 9474 C C . LEU C 1 419 ? 21.192 12.808 55.450 1.00 39.70 419 LEU C C 1
ATOM 9475 O O . LEU C 1 419 ? 21.550 13.431 54.436 1.00 42.24 419 LEU C O 1
#